Protein AF-A0A9P1BP69-F1 (afdb_monomer_lite)

Structure (mmCIF, N/CA/C/O backbone):
data_AF-A0A9P1BP69-F1
#
_entry.id   AF-A0A9P1BP69-F1
#
loop_
_atom_site.group_PDB
_atom_site.id
_atom_site.type_symbol
_atom_site.label_atom_id
_atom_site.label_alt_id
_atom_site.label_comp_id
_atom_site.label_asym_id
_atom_site.label_entity_id
_atom_site.label_seq_id
_atom_site.pdbx_PDB_ins_code
_atom_site.Cartn_x
_atom_site.Cartn_y
_atom_site.Cartn_z
_atom_site.occupancy
_atom_site.B_iso_or_equiv
_atom_site.auth_seq_id
_atom_site.auth_comp_id
_atom_site.auth_asym_id
_atom_site.auth_atom_id
_atom_site.pdbx_PDB_model_num
ATOM 1 N N . LYS A 1 1 ? -77.770 2.942 24.049 1.00 29.88 1 LYS A N 1
ATOM 2 C CA . LYS A 1 1 ? -78.332 1.711 24.654 1.00 29.88 1 LYS A CA 1
ATOM 3 C C . LYS A 1 1 ? -77.332 0.588 24.421 1.00 29.88 1 LYS A C 1
ATOM 5 O O . LYS A 1 1 ? -76.785 0.527 23.328 1.00 29.88 1 LYS A O 1
ATOM 10 N N . SER A 1 2 ? -77.064 -0.219 25.442 1.00 25.62 2 SER A N 1
ATOM 11 C CA . SER A 1 2 ? -76.395 -1.526 25.343 1.00 25.62 2 SER A CA 1
ATOM 12 C C . SER A 1 2 ? -77.317 -2.521 24.582 1.00 25.62 2 SER A C 1
ATOM 14 O O . SER A 1 2 ? -78.450 -2.145 24.282 1.00 25.62 2 SER A O 1
ATOM 16 N N . SER A 1 3 ? -76.975 -3.763 24.216 1.00 28.06 3 SER A N 1
ATOM 17 C CA . SER A 1 3 ? -75.847 -4.663 24.546 1.00 28.06 3 SER A CA 1
ATOM 18 C C . SER A 1 3 ? -75.965 -5.947 23.692 1.00 28.06 3 SER A C 1
ATOM 20 O O . SER A 1 3 ? -77.092 -6.396 23.547 1.00 28.06 3 SER A O 1
ATOM 22 N N . GLN A 1 4 ? -74.837 -6.596 23.330 1.00 31.36 4 GLN A N 1
ATOM 23 C CA . GLN A 1 4 ? -74.658 -8.079 23.256 1.00 31.36 4 GLN A CA 1
ATOM 24 C C . GLN A 1 4 ? -75.508 -8.911 22.233 1.00 31.36 4 GLN A C 1
ATOM 26 O O . GLN A 1 4 ? -76.529 -8.433 21.769 1.00 31.36 4 GLN A O 1
ATOM 31 N N . LEU A 1 5 ? -75.211 -10.167 21.819 1.00 27.75 5 LEU A N 1
ATOM 32 C CA . LEU A 1 5 ? -74.005 -11.044 21.754 1.00 27.75 5 LEU A CA 1
ATOM 33 C C . LEU A 1 5 ? -74.280 -12.271 20.812 1.00 27.75 5 LEU A C 1
ATOM 35 O O . LEU A 1 5 ? -75.381 -12.799 20.844 1.00 27.75 5 LEU A O 1
ATOM 39 N N . ARG A 1 6 ? -73.230 -12.783 20.125 1.00 25.66 6 ARG A N 1
ATOM 40 C CA . ARG A 1 6 ? -72.896 -14.207 19.758 1.00 25.66 6 ARG A CA 1
ATOM 41 C C . ARG A 1 6 ? -73.772 -15.110 18.831 1.00 25.66 6 ARG A C 1
ATOM 43 O O . ARG A 1 6 ? -74.845 -15.518 19.239 1.00 25.66 6 ARG A O 1
ATOM 50 N N . HIS A 1 7 ? -73.127 -15.575 17.730 1.00 22.98 7 HIS A N 1
ATOM 51 C CA . HIS A 1 7 ? -72.927 -16.966 17.176 1.00 22.98 7 HIS A CA 1
ATOM 52 C C . HIS A 1 7 ? -74.094 -17.988 17.009 1.00 22.98 7 HIS A C 1
ATOM 54 O O . HIS A 1 7 ? -75.107 -17.823 17.676 1.00 22.98 7 HIS A O 1
ATOM 60 N N . PRO A 1 8 ? -73.952 -19.124 16.250 1.00 41.16 8 PRO A N 1
ATOM 61 C CA . PRO A 1 8 ? -72.959 -19.598 15.233 1.00 41.16 8 PRO A CA 1
ATOM 62 C C . PRO A 1 8 ? -73.632 -19.895 13.841 1.00 41.16 8 PRO A C 1
ATOM 64 O O . PRO A 1 8 ? -74.766 -19.480 13.646 1.00 41.16 8 PRO A O 1
ATOM 67 N N . GLY A 1 9 ? -73.084 -20.576 12.806 1.00 23.97 9 GLY A N 1
ATOM 68 C CA . GLY A 1 9 ? -71.714 -21.032 12.457 1.00 23.97 9 GLY A CA 1
ATOM 69 C C . GLY A 1 9 ? -71.578 -22.516 11.994 1.00 23.97 9 GLY A C 1
ATOM 70 O O . GLY A 1 9 ? -71.521 -23.378 12.863 1.00 23.97 9 GLY A O 1
ATOM 71 N N . CYS A 1 10 ? -71.442 -22.823 10.680 1.00 20.80 10 CYS A N 1
ATOM 72 C CA . CYS A 1 10 ? -71.176 -24.185 10.130 1.00 20.80 10 CYS A CA 1
ATOM 73 C C . CYS A 1 10 ? -70.313 -24.232 8.826 1.00 20.80 10 CYS A C 1
ATOM 75 O O . CYS A 1 10 ? -70.732 -23.754 7.780 1.00 20.80 10 CYS A O 1
ATOM 77 N N . VAL A 1 11 ? -69.131 -24.854 8.953 1.00 24.84 11 VAL A N 1
ATOM 78 C CA . VAL A 1 11 ? -68.199 -25.571 8.029 1.00 24.84 11 VAL A CA 1
ATOM 79 C C . VAL A 1 11 ? -68.476 -25.704 6.505 1.00 24.84 11 VAL A C 1
ATOM 81 O O . VAL A 1 11 ? -69.453 -26.343 6.127 1.00 24.84 11 VAL A O 1
ATOM 84 N N . ALA A 1 12 ? -67.488 -25.314 5.666 1.00 21.98 12 ALA A N 1
ATOM 85 C CA . ALA A 1 12 ? -66.745 -26.185 4.710 1.00 21.98 12 ALA A CA 1
ATOM 86 C C . ALA A 1 12 ? -65.521 -25.472 4.055 1.00 21.98 12 ALA A C 1
ATOM 88 O O . ALA A 1 12 ? -65.584 -24.279 3.770 1.00 21.98 12 ALA A O 1
ATOM 89 N N . THR A 1 13 ? -64.414 -26.202 3.843 1.00 23.45 13 THR A N 1
ATOM 90 C CA . THR A 1 13 ? -63.170 -25.829 3.105 1.00 23.45 13 THR A CA 1
ATOM 91 C C . THR A 1 13 ? -63.358 -26.005 1.575 1.00 23.45 13 THR A C 1
ATOM 93 O O . THR A 1 13 ? -64.383 -26.550 1.179 1.00 23.45 13 THR A O 1
ATOM 96 N N . GLU A 1 14 ? -62.513 -25.597 0.610 1.00 22.80 14 GLU A N 1
ATOM 97 C CA . GLU A 1 14 ? -61.074 -25.247 0.469 1.00 22.80 14 GLU A CA 1
ATOM 98 C C . GLU A 1 14 ? -60.952 -24.493 -0.904 1.00 22.80 14 GLU A C 1
ATOM 100 O O . GLU A 1 14 ? -61.722 -24.818 -1.804 1.00 22.80 14 GLU A O 1
ATOM 105 N N . PHE A 1 15 ? -60.181 -23.420 -1.161 1.00 20.59 15 PHE A N 1
ATOM 106 C CA . PHE A 1 15 ? -58.717 -23.329 -1.358 1.00 20.59 15 PHE A CA 1
ATOM 107 C C . PHE A 1 15 ? -58.264 -21.839 -1.480 1.00 20.59 15 PHE A C 1
ATOM 109 O O . PHE A 1 15 ? -59.067 -20.955 -1.767 1.00 20.59 15 PHE A O 1
ATOM 116 N N . ALA A 1 16 ? -56.964 -21.585 -1.283 1.00 23.58 16 ALA A N 1
ATOM 117 C CA . ALA A 1 16 ? -56.232 -20.298 -1.356 1.00 23.58 16 ALA A CA 1
ATOM 118 C C . ALA A 1 16 ? -56.155 -19.692 -2.796 1.00 23.58 16 ALA A C 1
ATOM 120 O O . ALA A 1 16 ? -56.397 -20.432 -3.742 1.00 23.58 16 ALA A O 1
ATOM 121 N N . VAL A 1 17 ? -55.744 -18.450 -3.128 1.00 23.00 17 VAL A N 1
ATOM 122 C CA . VAL A 1 17 ? -55.356 -17.162 -2.472 1.00 23.00 17 VAL A CA 1
ATOM 123 C C . VAL A 1 17 ? -55.164 -16.141 -3.632 1.00 23.00 17 VAL A C 1
ATOM 125 O O . VAL A 1 17 ? -54.752 -16.577 -4.705 1.00 23.00 17 VAL A O 1
ATOM 128 N N . SER A 1 18 ? -55.372 -14.818 -3.560 1.00 22.98 18 SER A N 1
ATOM 129 C CA . SER A 1 18 ? -55.993 -13.889 -2.587 1.00 22.98 18 SER A CA 1
ATOM 130 C C . SER A 1 18 ? -56.429 -12.598 -3.322 1.00 22.98 18 SER A C 1
ATOM 132 O O . SER A 1 18 ? -56.159 -12.457 -4.513 1.00 22.98 18 SER A O 1
ATOM 134 N N . ASP A 1 19 ? -57.038 -11.647 -2.609 1.00 24.78 19 ASP A N 1
ATOM 135 C CA . ASP A 1 19 ? -57.630 -10.405 -3.146 1.00 24.78 19 ASP A CA 1
ATOM 136 C C . ASP A 1 19 ? -56.585 -9.422 -3.739 1.00 24.78 19 ASP A C 1
ATOM 138 O O . ASP A 1 19 ? -55.457 -9.347 -3.249 1.00 24.78 19 ASP A O 1
ATOM 142 N N . ASP A 1 20 ? -56.804 -8.737 -4.871 1.00 24.05 20 ASP A N 1
ATOM 143 C CA . ASP A 1 20 ? -57.883 -7.801 -5.273 1.00 24.05 20 ASP A CA 1
ATOM 144 C C . ASP A 1 20 ? -57.885 -6.453 -4.499 1.00 24.05 20 ASP A C 1
ATOM 146 O O . ASP A 1 20 ? -57.628 -6.419 -3.302 1.00 24.05 20 ASP A O 1
ATOM 150 N N . VAL A 1 21 ? -58.254 -5.269 -5.019 1.00 22.91 21 VAL A N 1
ATOM 151 C CA . VAL A 1 21 ? -58.359 -4.620 -6.352 1.00 22.91 21 VAL A CA 1
ATOM 152 C C . VAL A 1 21 ? -59.305 -3.405 -6.181 1.00 22.91 21 VAL A C 1
ATOM 154 O O . VAL A 1 21 ? -60.320 -3.488 -5.503 1.00 22.91 21 VAL A O 1
ATOM 157 N N . VAL A 1 22 ? -58.978 -2.277 -6.826 1.00 23.47 22 VAL A N 1
ATOM 158 C CA . VAL A 1 22 ? -59.897 -1.182 -7.250 1.00 23.47 22 VAL A CA 1
ATOM 159 C C . VAL A 1 22 ? -60.586 -0.252 -6.209 1.00 23.47 22 VAL A C 1
ATOM 161 O O . VAL A 1 22 ? -61.651 -0.504 -5.667 1.00 23.47 22 VAL A O 1
ATOM 164 N N . ALA A 1 23 ? -59.968 0.927 -6.052 1.00 23.09 23 ALA A N 1
ATOM 165 C CA . ALA A 1 23 ? -60.375 2.243 -6.597 1.00 23.09 23 ALA A CA 1
ATOM 166 C C . ALA A 1 23 ? -61.678 3.011 -6.206 1.00 23.09 23 ALA A C 1
ATOM 168 O O . ALA A 1 23 ? -62.783 2.491 -6.170 1.00 23.09 23 ALA A O 1
ATOM 169 N N . VAL A 1 24 ? -61.489 4.348 -6.166 1.00 23.03 24 VAL A N 1
ATOM 170 C CA . VAL A 1 24 ? -62.441 5.472 -6.388 1.00 23.03 24 VAL A CA 1
ATOM 171 C C . VAL A 1 24 ? -63.574 5.704 -5.368 1.00 23.03 24 VAL A C 1
ATOM 173 O O . VAL A 1 24 ? -64.502 4.918 -5.247 1.00 23.03 24 VAL A O 1
ATOM 176 N N . GLY A 1 25 ? -63.614 6.911 -4.780 1.00 21.48 25 GLY A N 1
ATOM 177 C CA . GLY A 1 25 ? -64.857 7.472 -4.218 1.00 21.48 25 GLY A CA 1
ATOM 178 C C . GLY A 1 25 ? -64.667 8.497 -3.095 1.00 21.48 25 GLY A C 1
ATOM 179 O O . GLY A 1 25 ? -64.055 8.213 -2.077 1.00 21.48 25 GLY A O 1
ATOM 180 N N . ALA A 1 26 ? -65.199 9.705 -3.273 1.00 22.05 26 ALA A N 1
ATOM 181 C CA . ALA A 1 26 ? -65.018 10.848 -2.379 1.00 22.05 26 ALA A CA 1
ATOM 182 C C . ALA A 1 26 ? -65.734 10.777 -1.002 1.00 22.05 26 ALA A C 1
ATOM 184 O O . ALA A 1 26 ? -66.786 10.165 -0.859 1.00 22.05 26 ALA A O 1
ATOM 185 N N . HIS A 1 27 ? -65.221 11.618 -0.085 1.00 22.89 27 HIS A N 1
ATOM 186 C CA . HIS A 1 27 ? -65.887 12.318 1.038 1.00 22.89 27 HIS A CA 1
ATOM 187 C C . HIS A 1 27 ? -65.832 11.793 2.496 1.00 22.89 27 HIS A C 1
ATOM 189 O O . HIS A 1 27 ? -66.223 10.684 2.830 1.00 22.89 27 HIS A O 1
ATOM 195 N N . ALA A 1 28 ? -65.532 12.783 3.363 1.00 22.52 28 ALA A N 1
ATOM 196 C CA . ALA A 1 28 ? -66.010 13.001 4.739 1.00 22.52 28 ALA A CA 1
ATOM 197 C C . ALA A 1 28 ? -65.131 12.597 5.949 1.00 22.52 28 ALA A C 1
ATOM 199 O O . ALA A 1 28 ? -65.515 11.744 6.745 1.00 22.52 28 ALA A O 1
ATOM 200 N N . ILE A 1 29 ? -64.076 13.382 6.238 1.00 26.09 29 ILE A N 1
ATOM 201 C CA . ILE A 1 29 ? -63.582 13.563 7.623 1.00 26.09 29 ILE A CA 1
ATOM 202 C C . ILE A 1 29 ? -63.549 15.051 8.027 1.00 26.09 29 ILE A C 1
ATOM 204 O O . ILE A 1 29 ? -62.672 15.823 7.658 1.00 26.09 29 ILE A O 1
ATOM 208 N N . LYS A 1 30 ? -64.575 15.411 8.807 1.00 24.02 30 LYS A N 1
ATOM 209 C CA . LYS A 1 30 ? -64.700 16.482 9.818 1.00 24.02 30 LYS A CA 1
ATOM 210 C C . LYS A 1 30 ? -63.674 17.635 9.837 1.00 24.02 30 LYS A C 1
ATOM 212 O O . LYS A 1 30 ? -62.622 17.552 10.461 1.00 24.02 30 LYS A O 1
ATOM 217 N N . LEU A 1 31 ? -64.154 18.803 9.401 1.00 23.03 31 LEU A N 1
ATOM 218 C CA . LEU A 1 31 ? -63.784 20.105 9.970 1.00 23.03 31 LEU A CA 1
ATOM 219 C C . LEU A 1 31 ? -63.992 20.121 11.495 1.00 23.03 31 LEU A C 1
ATOM 221 O O . LEU A 1 31 ? -65.120 19.947 11.965 1.00 23.03 31 LEU A O 1
ATOM 225 N N . CYS A 1 32 ? -62.946 20.434 12.260 1.00 25.19 32 CYS A N 1
ATOM 226 C CA . CYS A 1 32 ? -63.096 20.813 13.662 1.00 25.19 32 CYS A CA 1
ATOM 227 C C . CYS A 1 32 ? -63.395 22.321 13.745 1.00 25.19 32 CYS A C 1
ATOM 229 O O . CYS A 1 32 ? -62.536 23.157 13.473 1.00 25.19 32 CYS A O 1
ATOM 231 N N . ARG A 1 33 ? -64.641 22.685 14.076 1.00 23.61 33 ARG A N 1
ATOM 232 C CA . ARG A 1 33 ? -65.045 24.083 14.298 1.00 23.61 33 ARG A CA 1
ATOM 233 C C . ARG A 1 33 ? -64.636 24.531 15.703 1.00 23.61 33 ARG A C 1
ATOM 235 O O . ARG A 1 33 ? -65.276 24.112 16.662 1.00 23.61 33 ARG A O 1
ATOM 242 N N . CYS A 1 34 ? -63.714 25.485 15.807 1.00 25.55 34 CYS A N 1
ATOM 243 C CA . CYS A 1 34 ? -63.733 26.439 16.920 1.00 25.55 34 CYS A CA 1
ATOM 244 C C . CYS A 1 34 ? -64.632 27.632 16.528 1.00 25.55 34 CYS A C 1
ATOM 246 O O . CYS A 1 34 ? -64.692 27.998 15.352 1.00 25.55 34 CYS A O 1
ATOM 248 N N . ARG A 1 35 ? -65.428 28.174 17.459 1.00 28.83 35 ARG A N 1
ATOM 249 C CA . ARG A 1 35 ? -66.620 28.995 17.147 1.00 28.83 35 ARG A CA 1
ATOM 250 C C . ARG A 1 35 ? -66.729 30.199 18.099 1.00 28.83 35 ARG A C 1
ATOM 252 O O . ARG A 1 35 ? -66.571 29.989 19.292 1.00 28.83 35 ARG A O 1
ATOM 259 N N . VAL A 1 36 ? -67.171 31.360 17.574 1.00 30.44 36 VAL A N 1
ATOM 260 C CA . VAL A 1 36 ? -67.636 32.579 18.311 1.00 30.44 36 VAL A CA 1
ATOM 261 C C . VAL A 1 36 ? -66.514 33.406 18.985 1.00 30.44 36 VAL A C 1
ATOM 263 O O . VAL A 1 36 ? -65.629 32.816 19.580 1.00 30.44 36 VAL A O 1
ATOM 266 N N . CYS A 1 37 ? -66.468 34.751 19.023 1.00 26.62 37 CYS A N 1
ATOM 267 C CA . CYS A 1 37 ? -66.930 35.888 18.182 1.00 26.62 37 CYS A CA 1
ATOM 268 C C . CYS A 1 37 ? -66.054 37.112 18.589 1.00 26.62 37 CYS A C 1
ATOM 270 O O . CYS A 1 37 ? -65.694 37.225 19.750 1.00 26.62 37 CYS A O 1
ATOM 272 N N . ARG A 1 38 ? -65.507 37.935 17.681 1.00 28.23 38 ARG A N 1
ATOM 273 C CA . ARG A 1 38 ? -66.071 39.132 17.001 1.00 28.23 38 ARG A CA 1
ATOM 274 C C . ARG A 1 38 ? -66.291 40.402 17.872 1.00 28.23 38 ARG A C 1
ATOM 276 O O . ARG A 1 38 ? -67.149 40.407 18.740 1.00 28.23 38 ARG A O 1
ATOM 283 N N . MET A 1 39 ? -65.653 41.495 17.415 1.00 28.47 39 MET A N 1
ATOM 284 C CA . MET A 1 39 ? -65.886 42.944 17.652 1.00 28.47 39 MET A CA 1
ATOM 285 C C . MET A 1 39 ? -65.262 43.658 18.872 1.00 28.47 39 MET A C 1
ATOM 287 O O . MET A 1 39 ? -65.483 43.304 20.021 1.00 28.47 39 MET A O 1
ATOM 291 N N . GLY A 1 40 ? -64.563 44.758 18.559 1.00 24.98 40 GLY A N 1
ATOM 292 C CA . GLY A 1 40 ? -64.007 45.773 19.463 1.00 24.98 40 GLY A CA 1
ATOM 293 C C . GLY A 1 40 ? -63.006 46.639 18.684 1.00 24.98 40 GLY A C 1
ATOM 294 O O . GLY A 1 40 ? -61.959 46.137 18.289 1.00 24.98 40 GLY A O 1
ATOM 295 N N . ASN A 1 41 ? -63.355 47.889 18.361 1.00 27.20 41 ASN A N 1
ATOM 296 C CA . ASN A 1 41 ? -62.591 48.739 17.432 1.00 27.20 41 ASN A CA 1
ATOM 297 C C . ASN A 1 41 ? -61.740 49.788 18.177 1.00 27.20 41 ASN A C 1
ATOM 299 O O . ASN A 1 41 ? -62.163 50.262 19.222 1.00 27.20 41 ASN A O 1
ATOM 303 N N . GLN A 1 42 ? -60.612 50.185 17.573 1.00 32.25 42 GLN A N 1
ATOM 304 C CA . GLN A 1 42 ? -59.739 51.322 17.926 1.00 32.25 42 GLN A CA 1
ATOM 305 C C . GLN A 1 42 ? -59.221 51.452 19.377 1.00 32.25 42 GLN A C 1
ATOM 307 O O . GLN A 1 42 ? -59.948 51.828 20.287 1.00 32.25 42 GLN A O 1
ATOM 312 N N . GLN A 1 43 ? -57.891 51.426 19.524 1.00 25.91 43 GLN A N 1
ATOM 313 C CA . GLN A 1 43 ? -57.155 52.647 19.892 1.00 25.91 43 GLN A CA 1
ATOM 314 C C . GLN A 1 43 ? -55.667 52.532 19.533 1.00 25.91 43 GLN A C 1
ATOM 316 O O . GLN A 1 43 ? -55.021 51.515 19.777 1.00 25.91 43 GLN A O 1
ATOM 321 N N . SER A 1 44 ? -55.119 53.593 18.940 1.00 35.47 44 SER A N 1
ATOM 322 C CA . SER A 1 44 ? -53.692 53.722 18.649 1.00 35.47 44 SER A CA 1
ATOM 323 C C . SER A 1 44 ? -52.912 53.979 19.938 1.00 35.47 44 SER A C 1
ATOM 325 O O . SER A 1 44 ? -53.045 55.043 20.541 1.00 35.47 44 SER A O 1
ATOM 327 N N . GLY A 1 45 ? -52.067 53.033 20.337 1.00 28.03 45 GLY A N 1
ATOM 328 C CA . GLY A 1 45 ? -51.162 53.196 21.468 1.00 28.03 45 GLY A CA 1
ATOM 329 C C . GLY A 1 45 ? -49.999 52.224 21.356 1.00 28.03 45 GLY A C 1
ATOM 330 O O . GLY A 1 45 ? -50.191 51.013 21.430 1.00 28.03 45 GLY A O 1
ATOM 331 N N . THR A 1 46 ? -48.791 52.753 21.176 1.00 38.84 46 THR A N 1
ATOM 332 C CA . THR A 1 46 ? -47.540 51.990 21.090 1.00 38.84 46 THR A CA 1
ATOM 333 C C . THR A 1 46 ? -47.187 51.358 22.438 1.00 38.84 46 THR A C 1
ATOM 335 O O . THR A 1 46 ? -46.334 51.853 23.174 1.00 38.84 46 THR A O 1
ATOM 338 N N . ARG A 1 47 ? -47.840 50.243 22.773 1.00 34.22 47 ARG A N 1
ATOM 339 C CA . ARG A 1 47 ? -47.345 49.301 23.779 1.00 34.22 47 ARG A CA 1
ATOM 340 C C . ARG A 1 47 ? -46.367 48.357 23.094 1.00 34.22 47 ARG A C 1
ATOM 342 O O . ARG A 1 47 ? -46.777 47.580 22.237 1.00 34.22 47 ARG A O 1
ATOM 349 N N . SER A 1 48 ? -45.099 48.409 23.499 1.00 43.44 48 SER A N 1
ATOM 350 C CA . SER A 1 48 ? -44.156 47.326 23.211 1.00 43.44 48 SER A CA 1
ATOM 351 C C . SER A 1 48 ? -44.764 46.028 23.746 1.00 43.44 48 SER A C 1
ATOM 353 O O . SER A 1 48 ? -45.034 45.922 24.948 1.00 43.44 48 SER A O 1
ATOM 355 N N . ALA A 1 49 ? -45.087 45.091 22.854 1.00 55.25 49 ALA A N 1
ATOM 356 C CA . ALA A 1 49 ? -45.656 43.813 23.253 1.00 55.25 49 ALA A CA 1
ATOM 357 C C . ALA A 1 49 ? -44.595 43.062 24.059 1.00 55.25 49 ALA A C 1
ATOM 359 O O . ALA A 1 49 ? -43.480 42.873 23.576 1.00 55.25 49 ALA A O 1
ATOM 360 N N . LYS A 1 50 ? -44.920 42.662 25.295 1.00 68.69 50 LYS A N 1
ATOM 361 C CA . LYS A 1 50 ? -43.983 41.902 26.127 1.00 68.69 50 LYS A CA 1
ATOM 362 C C . LYS A 1 50 ? -43.573 40.636 25.376 1.00 68.69 50 LYS A C 1
ATOM 364 O O . LYS A 1 50 ? -44.428 39.834 25.004 1.00 68.69 50 LYS A O 1
ATOM 369 N N . THR A 1 51 ? -42.274 40.464 25.167 1.00 89.31 51 THR A N 1
ATOM 370 C CA . THR A 1 51 ? -41.709 39.207 24.683 1.00 89.31 51 THR A CA 1
ATOM 371 C C . THR A 1 51 ? -42.108 38.092 25.646 1.00 89.31 51 THR A C 1
ATOM 373 O O . THR A 1 51 ? -41.996 38.266 26.861 1.00 89.31 51 THR A O 1
ATOM 376 N N . HIS A 1 52 ? -42.594 36.974 25.108 1.00 95.81 52 HIS A N 1
ATOM 377 C CA . HIS A 1 52 ? -42.784 35.729 25.843 1.00 95.81 52 HIS A CA 1
ATOM 378 C C . HIS A 1 52 ? -42.344 34.584 24.928 1.00 95.81 52 HIS A C 1
ATOM 380 O O . HIS A 1 52 ? -42.870 34.427 23.822 1.00 95.81 52 HIS A O 1
ATOM 386 N N . ILE A 1 53 ? -41.328 33.843 25.368 1.00 97.69 53 ILE A N 1
ATOM 387 C CA . ILE A 1 53 ? -40.674 32.780 24.604 1.00 97.69 53 ILE A CA 1
ATOM 388 C C . ILE A 1 53 ? -41.170 31.414 25.094 1.00 97.69 53 ILE A C 1
ATOM 390 O O . ILE A 1 53 ? -41.024 31.088 26.270 1.00 97.69 53 ILE A O 1
ATOM 394 N N . ALA A 1 54 ? -41.715 30.593 24.198 1.00 97.75 54 ALA A N 1
ATOM 395 C CA . ALA A 1 54 ? -41.936 29.170 24.444 1.00 97.75 54 ALA A CA 1
ATOM 396 C C . ALA A 1 54 ? -40.751 28.364 23.886 1.00 97.75 54 ALA A C 1
ATOM 398 O O . ALA A 1 54 ? -40.440 28.470 22.697 1.00 97.75 54 ALA A O 1
ATOM 399 N N . LEU A 1 55 ? -40.091 27.574 24.733 1.00 98.00 55 LEU A N 1
ATOM 400 C CA . LEU A 1 55 ? -38.946 26.740 24.357 1.00 98.00 55 LEU A CA 1
ATOM 401 C C . LEU A 1 55 ? -39.389 25.280 24.196 1.00 98.00 55 LEU A C 1
ATOM 403 O O . LEU A 1 55 ? -39.820 24.663 25.167 1.00 98.00 55 LEU A O 1
ATOM 407 N N . LEU A 1 56 ? -39.298 24.733 22.985 1.00 98.00 56 LEU A N 1
ATOM 408 C CA . LEU A 1 56 ? -39.649 23.353 22.628 1.00 98.00 56 LEU A CA 1
ATOM 409 C C . LEU A 1 56 ? -38.398 22.590 22.203 1.00 98.00 56 LEU A C 1
ATOM 411 O O . LEU A 1 56 ? -37.481 23.164 21.623 1.00 98.00 56 LEU A O 1
ATOM 415 N N . GLY A 1 57 ? -38.371 21.282 22.421 1.00 95.31 57 GLY A N 1
ATOM 416 C CA . GLY A 1 57 ? -37.228 20.474 22.036 1.00 95.31 57 GLY A CA 1
ATOM 417 C C . GLY A 1 57 ? -36.902 19.318 22.961 1.00 95.31 57 GLY A C 1
ATOM 418 O O . GLY A 1 57 ? -37.760 18.816 23.691 1.00 95.31 57 GLY A O 1
ATOM 419 N N . ASP A 1 58 ? -35.639 18.924 22.894 1.00 93.88 58 ASP A N 1
ATOM 420 C CA . ASP A 1 58 ? -35.023 17.858 23.671 1.00 93.88 58 ASP A CA 1
ATOM 421 C C . ASP A 1 58 ? -34.117 18.386 24.807 1.00 93.88 58 ASP A C 1
ATOM 423 O O . ASP A 1 58 ? -34.240 19.537 25.248 1.00 93.88 58 ASP A O 1
ATOM 427 N N . SER A 1 59 ? -33.219 17.530 25.302 1.00 92.19 59 SER A N 1
ATOM 428 C CA . SER A 1 59 ? -32.242 17.831 26.351 1.00 92.19 59 SER A CA 1
ATOM 429 C C . SER A 1 59 ? -31.267 18.958 25.987 1.00 92.19 59 SER A C 1
ATOM 431 O O . SER A 1 59 ? -30.699 19.562 26.890 1.00 92.19 59 SER A O 1
ATOM 433 N N . THR A 1 60 ? -31.180 19.373 24.714 1.00 93.19 60 THR A N 1
ATOM 434 C CA . THR A 1 60 ? -30.499 20.621 24.310 1.00 93.19 60 THR A CA 1
ATOM 435 C C . THR A 1 60 ? -31.032 21.855 25.055 1.00 93.19 60 THR A C 1
ATOM 437 O O . THR A 1 60 ? -30.305 22.825 25.256 1.00 93.19 60 THR A O 1
ATOM 440 N N . ILE A 1 61 ? -32.319 21.845 25.419 1.00 93.12 61 ILE A N 1
ATOM 441 C CA . ILE A 1 61 ? -33.002 22.930 26.136 1.00 93.12 61 ILE A CA 1
ATOM 442 C C . ILE A 1 61 ? -33.373 22.492 27.556 1.00 93.12 61 ILE A C 1
ATOM 444 O O . ILE A 1 61 ? -33.191 23.257 28.501 1.00 93.12 61 ILE A O 1
ATOM 448 N N . ASP A 1 62 ? -33.870 21.265 27.720 1.00 93.56 62 ASP A N 1
ATOM 449 C CA . ASP A 1 62 ? -34.183 20.671 29.025 1.00 93.56 62 ASP A CA 1
ATOM 450 C C . ASP A 1 62 ? -32.939 19.989 29.638 1.00 93.56 62 ASP A C 1
ATOM 452 O O . ASP A 1 62 ? -32.952 18.811 29.996 1.00 93.56 62 ASP A O 1
ATOM 456 N N . ASN A 1 63 ? -31.817 20.718 29.720 1.00 93.31 63 ASN A N 1
ATOM 457 C CA . ASN A 1 63 ? -30.528 20.165 30.167 1.00 93.31 63 ASN A CA 1
ATOM 458 C C . ASN A 1 63 ? -30.350 20.145 31.701 1.00 93.31 63 ASN A C 1
ATOM 460 O O . ASN A 1 63 ? -29.285 19.770 32.194 1.00 93.31 63 ASN A O 1
ATOM 464 N N . GLY A 1 64 ? -31.369 20.536 32.477 1.00 90.00 64 GLY A N 1
ATOM 465 C CA . GLY A 1 64 ? -31.271 20.740 33.932 1.00 90.00 64 GLY A CA 1
ATOM 466 C C . GLY A 1 64 ? -30.861 19.498 34.737 1.00 90.00 64 GLY A C 1
ATOM 467 O O . GLY A 1 64 ? -30.339 19.613 35.843 1.00 90.00 64 GLY A O 1
ATOM 468 N N . ARG A 1 65 ? -31.051 18.300 34.174 1.00 90.62 65 ARG A N 1
ATOM 469 C CA . ARG A 1 65 ? -30.602 17.026 34.755 1.00 90.62 65 ARG A CA 1
ATOM 470 C C . ARG A 1 65 ? -29.099 16.766 34.585 1.00 90.62 65 ARG A C 1
ATOM 472 O O . ARG A 1 65 ? -28.531 15.981 35.345 1.00 90.62 65 ARG A O 1
ATOM 479 N N . TRP A 1 66 ? -28.487 17.379 33.575 1.00 87.75 66 TRP A N 1
ATOM 480 C CA . TRP A 1 66 ? -27.122 17.106 33.127 1.00 87.75 66 TRP A CA 1
ATOM 481 C C . TRP A 1 66 ? -26.103 18.120 33.657 1.00 87.75 66 TRP A C 1
ATOM 483 O O . TRP A 1 66 ? -24.922 17.790 33.754 1.00 87.75 66 TRP A O 1
ATOM 493 N N . VAL A 1 67 ? -26.547 19.317 34.056 1.00 89.50 67 VAL A N 1
ATOM 494 C CA . VAL A 1 67 ? -25.701 20.305 34.743 1.00 89.50 67 VAL A CA 1
ATOM 495 C C . VAL A 1 67 ? -25.453 19.930 36.218 1.00 89.50 67 VAL A C 1
ATOM 497 O O . VAL A 1 67 ? -26.314 19.318 36.860 1.00 89.50 67 VAL A O 1
ATOM 500 N N . PRO A 1 68 ? -24.289 20.285 36.797 1.00 85.94 68 PRO A N 1
ATOM 501 C CA . PRO A 1 68 ? -24.023 20.107 38.224 1.00 85.94 68 PRO A CA 1
ATOM 502 C C . PRO A 1 68 ? -25.053 20.813 39.119 1.00 85.94 68 PRO A C 1
ATOM 504 O O . PRO A 1 68 ? -25.579 21.876 38.792 1.00 85.94 68 PRO A O 1
ATOM 507 N N . ARG A 1 69 ? -25.330 20.242 40.300 1.00 83.94 69 ARG A N 1
ATOM 508 C CA . ARG A 1 69 ? -26.298 20.822 41.249 1.00 83.94 69 ARG A CA 1
ATOM 509 C C . ARG A 1 69 ? -25.875 22.230 41.678 1.00 83.94 69 ARG A C 1
ATOM 511 O O . ARG A 1 69 ? -24.873 22.379 42.370 1.00 83.94 69 ARG A O 1
ATOM 518 N N . GLY A 1 70 ? -26.707 23.218 41.354 1.00 81.19 70 GLY A N 1
ATOM 519 C CA . GLY A 1 70 ? -26.476 24.631 41.670 1.00 81.19 70 GLY A CA 1
ATOM 520 C C . GLY A 1 70 ? -26.002 25.465 40.478 1.00 81.19 70 GLY A C 1
ATOM 521 O O . GLY A 1 70 ? -25.971 26.687 40.590 1.00 81.19 70 GLY A O 1
ATOM 522 N N . GLU A 1 71 ? -25.689 24.839 39.342 1.00 90.06 71 GLU A N 1
ATOM 523 C CA . GLU A 1 71 ? -25.450 25.540 38.080 1.00 90.06 71 GLU A CA 1
ATOM 524 C C . GLU A 1 71 ? -26.760 25.700 37.281 1.00 90.06 71 GLU A C 1
ATOM 526 O O . GLU A 1 71 ? -27.617 24.814 37.332 1.00 90.06 71 GLU A O 1
ATOM 531 N N . PRO A 1 72 ? -26.952 26.817 36.554 1.00 93.44 72 PRO A N 1
ATOM 532 C CA . PRO A 1 72 ? -28.199 27.098 35.845 1.00 93.44 72 PRO A CA 1
ATOM 533 C C . PRO A 1 72 ? -28.311 26.348 34.504 1.00 93.44 72 PRO A C 1
ATOM 535 O O . PRO A 1 72 ? -27.377 26.317 33.700 1.00 93.44 72 PRO A O 1
ATOM 538 N N . SER A 1 73 ? -29.493 25.796 34.223 1.00 94.75 73 SER A N 1
ATOM 539 C CA . SER A 1 73 ? -29.835 25.170 32.936 1.00 94.75 73 SER A CA 1
ATOM 540 C C . SER A 1 73 ? -29.993 26.197 31.806 1.00 94.75 73 SER A C 1
ATOM 542 O O . SER A 1 73 ? -30.103 27.397 32.050 1.00 94.75 73 SER A O 1
ATOM 544 N N . VAL A 1 74 ? -30.074 25.741 30.552 1.00 95.69 74 VAL A N 1
ATOM 545 C CA . VAL A 1 74 ? -30.392 26.588 29.385 1.00 95.69 74 VAL A CA 1
ATOM 546 C C . VAL A 1 74 ? -31.691 27.364 29.627 1.00 95.69 74 VAL A C 1
ATOM 548 O O . VAL A 1 74 ? -31.743 28.563 29.361 1.00 95.69 74 VAL A O 1
ATOM 551 N N . PHE A 1 75 ? -32.722 26.716 30.181 1.00 96.19 75 PHE A N 1
ATOM 552 C CA . PHE A 1 75 ? -33.974 27.379 30.550 1.00 96.19 75 PHE A CA 1
ATOM 553 C C . PHE A 1 75 ? -33.762 28.481 31.595 1.00 96.19 75 PHE A C 1
ATOM 555 O O . PHE A 1 75 ? -34.206 29.607 31.370 1.00 96.19 75 PHE A O 1
ATOM 562 N N . ASP A 1 76 ? -33.050 28.190 32.690 1.00 95.69 76 ASP A N 1
ATOM 563 C CA . ASP A 1 76 ? -32.787 29.172 33.751 1.00 95.69 76 ASP A CA 1
ATOM 564 C C . ASP A 1 76 ? -32.019 30.384 33.204 1.00 95.69 76 ASP A C 1
ATOM 566 O O . ASP A 1 76 ? -32.311 31.525 33.555 1.00 95.69 76 ASP A O 1
ATOM 570 N N . GLN A 1 77 ? -31.060 30.154 32.304 1.00 96.19 77 GLN A N 1
ATOM 571 C CA . GLN A 1 77 ? -30.244 31.207 31.699 1.00 96.19 77 GLN A CA 1
ATOM 572 C C . GLN A 1 77 ? -31.023 32.037 30.666 1.00 96.19 77 GLN A C 1
ATOM 574 O O . GLN A 1 77 ? -30.880 33.260 30.633 1.00 96.19 77 GLN A O 1
ATOM 579 N N . VAL A 1 78 ? -31.920 31.429 29.876 1.00 95.75 78 VAL A N 1
ATOM 580 C CA . VAL A 1 78 ? -32.865 32.194 29.037 1.00 95.75 78 VAL A CA 1
ATOM 581 C C . VAL A 1 78 ? -33.819 33.006 29.922 1.00 95.75 78 VAL A C 1
ATOM 583 O O . VAL A 1 78 ? -34.066 34.169 29.615 1.00 95.75 78 VAL A O 1
ATOM 586 N N . GLN A 1 79 ? -34.300 32.450 31.041 1.00 95.50 79 GLN A N 1
ATOM 587 C CA . GLN A 1 79 ? -35.199 33.136 31.979 1.00 95.50 79 GLN A CA 1
ATOM 588 C C . GLN A 1 79 ? -34.523 34.295 32.741 1.00 95.50 79 GLN A C 1
ATOM 590 O O . GLN A 1 79 ? -35.168 35.299 33.044 1.00 95.50 79 GLN A O 1
ATOM 595 N N . GLN A 1 80 ? -33.216 34.205 33.011 1.00 93.94 80 GLN A N 1
ATOM 596 C CA . GLN A 1 80 ? -32.421 35.314 33.555 1.00 93.94 80 GLN A CA 1
ATOM 597 C C . GLN A 1 80 ? -32.280 36.475 32.558 1.00 93.94 80 GLN A C 1
ATOM 599 O O . GLN A 1 80 ? -32.283 37.640 32.956 1.00 93.94 80 GLN A O 1
ATOM 604 N N . LEU A 1 81 ? -32.167 36.169 31.261 1.00 93.12 81 LEU A N 1
ATOM 605 C CA . LEU A 1 81 ? -32.019 37.165 30.197 1.00 93.12 81 LEU A CA 1
ATOM 606 C C . LEU A 1 81 ? -33.364 37.751 29.723 1.00 93.12 81 LEU A C 1
ATOM 608 O O . LEU A 1 81 ? -33.402 38.914 29.315 1.00 93.12 81 LEU A O 1
ATOM 612 N N . GLU A 1 82 ? -34.450 36.976 29.771 1.00 92.62 82 GLU A N 1
ATOM 613 C CA . GLU A 1 82 ? -35.827 37.351 29.420 1.00 92.62 82 GLU A CA 1
ATOM 614 C C . GLU A 1 82 ? -36.812 36.803 30.473 1.00 92.62 82 GLU A C 1
ATOM 616 O O . GLU A 1 82 ? -36.945 35.592 30.602 1.00 92.62 82 GLU A O 1
ATOM 621 N N . PRO A 1 83 ? -37.571 37.639 31.206 1.00 88.75 83 PRO A N 1
ATOM 622 C CA . PRO A 1 83 ? -38.332 37.170 32.371 1.00 88.75 83 PRO A CA 1
ATOM 623 C C . PRO A 1 83 ? -39.584 36.334 32.043 1.00 88.75 83 PRO A C 1
ATOM 625 O O . PRO A 1 83 ? -40.087 35.637 32.922 1.00 88.75 83 PRO A O 1
ATOM 628 N N . ASN A 1 84 ? -40.118 36.396 30.815 1.00 94.38 84 ASN A N 1
ATOM 629 C CA . ASN A 1 84 ? -41.303 35.621 30.413 1.00 94.38 84 ASN A CA 1
ATOM 630 C C . ASN A 1 84 ? -40.887 34.471 29.482 1.00 94.38 84 ASN A C 1
ATOM 632 O O . ASN A 1 84 ? -40.826 34.627 28.258 1.00 94.38 84 ASN A O 1
ATOM 636 N N . VAL A 1 85 ? -40.591 33.309 30.057 1.00 96.25 85 VAL A N 1
ATOM 637 C CA . VAL A 1 85 ? -40.144 32.122 29.314 1.00 96.25 85 VAL A CA 1
ATOM 638 C C . VAL A 1 85 ? -40.879 30.901 29.847 1.00 96.25 85 VAL A C 1
ATOM 640 O O . VAL A 1 85 ? -40.970 30.719 31.060 1.00 96.25 85 VAL A O 1
ATOM 643 N N . THR A 1 86 ? -41.379 30.058 28.944 1.00 97.31 86 THR A N 1
ATOM 644 C CA . THR A 1 86 ? -42.056 28.799 29.278 1.00 97.31 86 THR A CA 1
ATOM 645 C C . THR A 1 86 ? -41.309 27.615 28.673 1.00 97.31 86 THR A C 1
ATOM 647 O O . THR A 1 86 ? -41.156 27.525 27.451 1.00 97.31 86 THR A O 1
ATOM 650 N N . LEU A 1 87 ? -40.883 26.682 29.526 1.00 97.00 87 LEU A N 1
ATOM 651 C CA . LEU A 1 87 ? -40.289 25.411 29.119 1.00 97.00 87 LEU A CA 1
ATOM 652 C C . LEU A 1 87 ? -41.385 24.425 28.682 1.00 97.00 87 LEU A C 1
ATOM 654 O O . LEU A 1 87 ? -42.220 24.017 29.485 1.00 97.00 87 LEU A O 1
ATOM 658 N N . CYS A 1 88 ? -41.378 24.053 27.404 1.00 96.81 88 CYS A N 1
ATOM 659 C CA . CYS A 1 88 ? -42.205 22.983 26.829 1.00 96.81 88 CYS A CA 1
ATOM 660 C C . CYS A 1 88 ? -41.360 21.771 26.384 1.00 96.81 88 CYS A C 1
ATOM 662 O O . CYS A 1 88 ? -41.916 20.690 26.179 1.00 96.81 88 CYS A O 1
ATOM 664 N N . ALA A 1 89 ? -40.045 21.968 26.210 1.00 96.00 89 ALA A N 1
ATOM 665 C CA . ALA A 1 89 ? -39.052 20.942 25.900 1.00 96.00 89 ALA A CA 1
ATOM 666 C C . ALA A 1 89 ? -39.013 19.833 26.964 1.00 96.00 89 ALA A C 1
ATOM 668 O O . ALA A 1 89 ? -39.455 20.039 28.095 1.00 96.00 89 ALA A O 1
ATOM 669 N N . ARG A 1 90 ? -38.517 18.650 26.580 1.00 95.00 90 ARG A N 1
ATOM 670 C CA . ARG A 1 90 ? -38.393 17.484 27.467 1.00 95.00 90 ARG A CA 1
ATOM 671 C C . ARG A 1 90 ? -37.154 16.658 27.132 1.00 95.00 90 ARG A C 1
ATOM 673 O O . ARG A 1 90 ? -36.972 16.296 25.970 1.00 95.00 90 ARG A O 1
ATOM 680 N N . ASP A 1 91 ? -36.372 16.302 28.148 1.00 90.25 91 ASP A N 1
ATOM 681 C CA . ASP A 1 91 ? -35.272 15.328 28.078 1.00 90.25 91 ASP A CA 1
ATOM 682 C C . ASP A 1 91 ? -35.679 14.073 27.270 1.00 90.25 91 ASP A C 1
ATOM 684 O O . ASP A 1 91 ? -36.786 13.543 27.414 1.00 90.25 91 ASP A O 1
ATOM 688 N N . GLY A 1 92 ? -34.800 13.624 26.368 1.00 86.75 92 GLY A N 1
ATOM 689 C CA . GLY A 1 92 ? -35.034 12.469 25.489 1.00 86.75 92 GLY A CA 1
ATOM 690 C C . GLY A 1 92 ? -36.062 12.639 24.352 1.00 86.75 92 GLY A C 1
ATOM 691 O O . GLY A 1 92 ? -36.381 11.651 23.688 1.00 86.75 92 GLY A O 1
ATOM 692 N N . ALA A 1 93 ? -36.606 13.836 24.093 1.00 91.31 93 ALA A N 1
ATOM 693 C CA . ALA A 1 93 ? -37.591 14.027 23.021 1.00 91.31 93 ALA A CA 1
ATOM 694 C C . ALA A 1 93 ? -37.038 13.721 21.608 1.00 91.31 93 ALA A C 1
ATOM 696 O O . ALA A 1 93 ? -35.953 14.166 21.233 1.00 91.31 93 ALA A O 1
ATOM 697 N N . LEU A 1 94 ? -37.835 13.002 20.810 1.00 93.12 94 LEU A N 1
ATOM 698 C CA . LEU A 1 94 ? -37.667 12.817 19.360 1.00 93.12 94 LEU A CA 1
ATOM 699 C C . LEU A 1 94 ? -38.525 13.834 18.587 1.00 93.12 94 LEU A C 1
ATOM 701 O O . LEU A 1 94 ? -39.445 14.422 19.158 1.00 93.12 94 LEU A O 1
ATOM 705 N N . ILE A 1 95 ? -38.283 14.000 17.283 1.00 92.88 95 ILE A N 1
ATOM 706 C CA . ILE A 1 95 ? -39.013 14.942 16.404 1.00 92.88 95 ILE A CA 1
ATOM 707 C C . ILE A 1 95 ? -40.544 14.821 16.553 1.00 92.88 95 ILE A C 1
ATOM 709 O O . ILE A 1 95 ? -41.208 15.817 16.854 1.00 92.88 95 ILE A O 1
ATOM 713 N N . GLY A 1 96 ? -41.112 13.613 16.455 1.00 90.00 96 GLY A N 1
ATOM 714 C CA . GLY A 1 96 ? -42.551 13.380 16.652 1.00 90.00 96 GLY A CA 1
ATOM 715 C C . GLY A 1 96 ? -43.142 13.821 18.008 1.00 90.00 96 GLY A C 1
ATOM 716 O O . GLY A 1 96 ? -44.357 14.010 18.115 1.00 90.00 96 GLY A O 1
ATOM 717 N N . ALA A 1 97 ? -42.328 14.041 19.050 1.00 92.00 97 ALA A N 1
ATOM 718 C CA . ALA A 1 97 ? -42.802 14.474 20.371 1.00 92.00 97 ALA A CA 1
ATOM 719 C C . ALA A 1 97 ? -43.249 15.951 20.415 1.00 92.00 97 ALA A C 1
ATOM 721 O O . ALA A 1 97 ? -43.976 16.350 21.333 1.00 92.00 97 ALA A O 1
ATOM 722 N N . ILE A 1 98 ? -42.884 16.760 19.411 1.00 94.38 98 ILE A N 1
ATOM 723 C CA . ILE A 1 98 ? -43.260 18.181 19.305 1.00 94.38 98 ILE A CA 1
ATOM 724 C C . ILE A 1 98 ? -44.785 18.386 19.357 1.00 94.38 98 ILE A C 1
ATOM 726 O O . ILE A 1 98 ? -45.250 19.385 19.909 1.00 94.38 98 ILE A O 1
ATOM 730 N N . ARG A 1 99 ? -45.588 17.418 18.891 1.00 92.31 99 ARG A N 1
ATOM 731 C CA . ARG A 1 99 ? -47.065 17.470 18.945 1.00 92.31 99 ARG A CA 1
ATOM 732 C C . ARG A 1 99 ? -47.647 17.529 20.358 1.00 92.31 99 ARG A C 1
ATOM 734 O O . ARG A 1 99 ? -48.703 18.127 20.563 1.00 92.31 99 ARG A O 1
ATOM 741 N N . GLU A 1 100 ? -46.972 16.935 21.336 1.00 91.62 100 GLU A N 1
ATOM 742 C CA . GLU A 1 100 ? -47.390 16.988 22.742 1.00 91.62 100 GLU A CA 1
ATOM 743 C C . GLU A 1 100 ? -46.859 18.246 23.443 1.00 91.62 100 GLU A C 1
ATOM 745 O O . GLU A 1 100 ? -47.530 18.809 24.312 1.00 91.62 100 GLU A O 1
ATOM 750 N N . GLN A 1 101 ? -45.698 18.753 23.018 1.00 95.44 101 GLN A N 1
ATOM 751 C CA . GLN A 1 101 ? -45.140 20.022 23.500 1.00 95.44 101 GLN A CA 1
ATOM 752 C C . GLN A 1 101 ? -45.935 21.238 22.999 1.00 95.44 101 GLN A C 1
ATOM 754 O O . GLN A 1 101 ? -46.167 22.174 23.759 1.00 95.44 101 GLN A O 1
ATOM 759 N N . LEU A 1 102 ? -46.462 21.185 21.769 1.00 92.81 102 LEU A N 1
ATOM 760 C CA . LEU A 1 102 ? -47.371 22.183 21.186 1.00 92.81 102 LEU A CA 1
ATOM 761 C C . LEU A 1 102 ? -48.547 22.553 22.109 1.00 92.81 102 LEU A C 1
ATOM 763 O O . LEU A 1 102 ? -48.949 23.712 22.164 1.00 92.81 102 LEU A O 1
ATOM 767 N N . LYS A 1 103 ? -49.083 21.581 22.861 1.00 92.12 103 LYS A N 1
ATOM 768 C CA . LYS A 1 103 ? -50.220 21.769 23.783 1.00 92.12 103 LYS A CA 1
ATOM 769 C C . LYS A 1 103 ? -49.870 22.590 25.030 1.00 92.12 103 LYS A C 1
ATOM 771 O O . LYS A 1 103 ? -50.776 23.020 25.736 1.00 92.12 103 LYS A O 1
ATOM 776 N N . GLN A 1 104 ? -48.579 22.763 25.314 1.00 93.00 104 GLN A N 1
ATOM 777 C CA . GLN A 1 104 ? -48.055 23.484 26.477 1.00 93.00 104 GLN A CA 1
ATOM 778 C C . GLN A 1 104 ? -47.663 24.935 26.136 1.00 93.00 104 GLN A C 1
ATOM 780 O O . GLN A 1 104 ? -47.353 25.700 27.044 1.00 93.00 104 GLN A O 1
ATOM 785 N N . ILE A 1 105 ? -47.726 25.343 24.857 1.00 95.12 105 ILE A N 1
ATOM 786 C CA . ILE A 1 105 ? -47.430 26.720 24.432 1.00 95.12 105 ILE A CA 1
ATOM 787 C C . ILE A 1 105 ? -48.483 27.689 25.000 1.00 95.12 105 ILE A C 1
ATOM 789 O O . ILE A 1 105 ? -49.665 27.562 24.665 1.00 95.12 105 ILE A O 1
ATOM 793 N N . PRO A 1 106 ? -48.085 28.707 25.786 1.00 93.75 106 PRO A N 1
ATOM 794 C CA . PRO A 1 106 ? -49.009 29.716 26.292 1.00 93.75 106 PRO A CA 1
ATOM 795 C C . PRO A 1 106 ? -49.665 30.533 25.173 1.00 93.75 106 PRO A C 1
ATOM 797 O O . PRO A 1 106 ? -49.041 30.872 24.161 1.00 93.75 106 PRO A O 1
ATOM 800 N N . HIS A 1 107 ? -50.930 30.914 25.366 1.00 89.81 107 HIS A N 1
ATOM 801 C CA . HIS A 1 107 ? -51.664 31.717 24.384 1.00 89.81 107 HIS A CA 1
ATOM 802 C C . HIS A 1 107 ? -50.986 33.064 24.089 1.00 89.81 107 HIS A C 1
ATOM 804 O O . HIS A 1 107 ? -50.998 33.508 22.940 1.00 89.81 107 HIS A O 1
ATOM 810 N N . ASP A 1 108 ? -50.362 33.674 25.096 1.00 92.88 108 ASP A N 1
ATOM 811 C CA . ASP A 1 108 ? -49.668 34.961 25.046 1.00 92.88 108 ASP A CA 1
ATOM 812 C C . ASP A 1 108 ? -48.199 34.873 24.587 1.00 92.88 108 ASP A C 1
ATOM 814 O O . ASP A 1 108 ? -47.581 35.913 24.363 1.00 92.88 108 ASP A O 1
ATOM 818 N N . ALA A 1 109 ? -47.648 33.669 24.378 1.00 95.44 109 ALA A N 1
ATOM 819 C CA . ALA A 1 109 ? -46.306 33.504 23.816 1.00 95.44 109 ALA A CA 1
ATOM 820 C C . ALA A 1 109 ? -46.197 34.219 22.457 1.00 95.44 109 ALA A C 1
ATOM 822 O O . ALA A 1 109 ? -47.050 34.033 21.587 1.00 95.44 109 ALA A O 1
ATOM 823 N N . SER A 1 110 ? -45.160 35.025 22.246 1.00 95.56 110 SER A N 1
ATOM 824 C CA . SER A 1 110 ? -44.914 35.721 20.974 1.00 95.56 110 SER A CA 1
ATOM 825 C C . SER A 1 110 ? -43.902 34.993 20.090 1.00 95.56 110 SER A C 1
ATOM 827 O O . SER A 1 110 ? -43.983 35.082 18.863 1.00 95.56 110 SER A O 1
ATOM 829 N N . HIS A 1 111 ? -42.998 34.230 20.707 1.00 97.50 111 HIS A N 1
ATOM 830 C CA . HIS A 1 111 ? -41.935 33.488 20.038 1.00 97.50 111 HIS A CA 1
ATOM 831 C C . HIS A 1 111 ? -41.948 32.018 20.456 1.00 97.50 111 HIS A C 1
ATOM 833 O O . HIS A 1 111 ? -42.256 31.682 21.599 1.00 97.50 111 HIS A O 1
ATOM 839 N N . VAL A 1 112 ? -41.586 31.150 19.519 1.00 97.81 112 VAL A N 1
ATOM 840 C CA . VAL A 1 112 ? -41.444 29.705 19.678 1.00 97.81 112 VAL A CA 1
ATOM 841 C C . VAL A 1 112 ? -40.049 29.339 19.189 1.00 97.81 112 VAL A C 1
ATOM 843 O O . VAL A 1 112 ? -39.723 29.578 18.028 1.00 97.81 112 VAL A O 1
ATOM 846 N N . VAL A 1 113 ? -39.222 28.785 20.068 1.00 98.06 113 VAL A N 1
ATOM 847 C CA . VAL A 1 113 ? -37.870 28.308 19.746 1.00 98.06 113 VAL A CA 1
ATOM 848 C C . VAL A 1 113 ? -37.896 26.790 19.803 1.00 98.06 113 VAL A C 1
ATOM 850 O O . VAL A 1 113 ? -38.400 26.244 20.781 1.00 98.06 113 VAL A O 1
ATOM 853 N N . VAL A 1 114 ? -37.381 26.110 18.778 1.00 97.62 114 VAL A N 1
ATOM 854 C CA . VAL A 1 114 ? -37.376 24.643 18.717 1.00 97.62 114 VAL A CA 1
ATOM 855 C C . VAL A 1 114 ? -35.980 24.068 18.477 1.00 97.62 114 VAL A C 1
ATOM 857 O O . VAL A 1 114 ? -35.329 24.423 17.499 1.00 97.62 114 VAL A O 1
ATOM 860 N N . SER A 1 115 ? -35.541 23.154 19.346 1.00 96.19 115 SER A N 1
ATOM 861 C CA . SER A 1 115 ? -34.302 22.376 19.191 1.00 96.19 115 SER A CA 1
ATOM 862 C C . SER A 1 115 ? -34.591 20.889 19.358 1.00 96.19 115 SER A C 1
ATOM 864 O O . SER A 1 115 ? -34.761 20.418 20.478 1.00 96.19 115 SER A O 1
ATOM 866 N N . VAL A 1 116 ? -34.708 20.148 18.257 1.00 93.38 116 VAL A N 1
ATOM 867 C CA . VAL A 1 116 ? -35.047 18.718 18.294 1.00 93.38 116 VAL A CA 1
ATOM 868 C C . VAL A 1 116 ? -34.367 17.961 17.159 1.00 93.38 116 VAL A C 1
ATOM 870 O O . VAL A 1 116 ? -34.202 18.495 16.063 1.00 93.38 116 VAL A O 1
ATOM 873 N N . GLY A 1 117 ? -33.999 16.708 17.421 1.00 85.81 117 GLY A N 1
ATOM 874 C CA . GLY A 1 117 ? -33.454 15.779 16.424 1.00 85.81 117 GLY A CA 1
ATOM 875 C C . GLY A 1 117 ? -32.130 15.133 16.833 1.00 85.81 117 GLY A C 1
ATOM 876 O O . GLY A 1 117 ? -31.742 14.130 16.233 1.00 85.81 117 GLY A O 1
ATOM 877 N N . GLY A 1 118 ? -31.475 15.624 17.894 1.00 84.44 118 GLY A N 1
ATOM 878 C CA . GLY A 1 118 ? -30.257 15.003 18.431 1.00 84.44 118 GLY A CA 1
ATOM 879 C C . GLY A 1 118 ? -30.502 13.565 18.906 1.00 84.44 118 GLY A C 1
ATOM 880 O O . GLY A 1 118 ? -29.692 12.668 18.663 1.00 84.44 118 GLY A O 1
ATOM 881 N N . ASN A 1 119 ? -31.677 13.308 19.487 1.00 84.88 119 ASN A N 1
ATOM 882 C CA . ASN A 1 119 ? -32.080 11.964 19.905 1.00 84.88 119 ASN A CA 1
ATOM 883 C C . ASN A 1 119 ? -32.418 11.035 18.728 1.00 84.88 119 ASN A C 1
ATOM 885 O O . ASN A 1 119 ? -32.084 9.853 18.792 1.00 84.88 119 ASN A O 1
ATOM 889 N N . ASN A 1 120 ? -32.988 11.546 17.627 1.00 87.19 120 ASN A N 1
ATOM 890 C CA . ASN A 1 120 ? -33.181 10.760 16.400 1.00 87.19 120 ASN A CA 1
ATOM 891 C C . ASN A 1 120 ? -31.817 10.304 15.840 1.00 87.19 120 ASN A C 1
ATOM 893 O O . ASN A 1 120 ? -31.642 9.134 15.505 1.00 87.19 120 ASN A O 1
ATOM 897 N N . ALA A 1 121 ? -30.820 11.198 15.830 1.00 79.25 121 ALA A N 1
ATOM 898 C CA . ALA A 1 121 ? -29.447 10.874 15.436 1.00 79.25 121 ALA A CA 1
ATOM 899 C C . ALA A 1 121 ? -28.771 9.858 16.373 1.00 79.25 121 ALA A C 1
ATOM 901 O O . ALA A 1 121 ? -28.078 8.947 15.920 1.00 79.25 121 ALA A O 1
ATOM 902 N N . THR A 1 122 ? -29.001 9.983 17.681 1.00 76.38 122 THR A N 1
ATOM 903 C CA . THR A 1 122 ? -28.451 9.067 18.691 1.00 76.38 122 THR A CA 1
ATOM 904 C C . THR A 1 122 ? -29.063 7.669 18.573 1.00 76.38 122 THR A C 1
ATOM 906 O O . THR A 1 122 ? -28.329 6.683 18.604 1.00 76.38 122 THR A O 1
ATOM 909 N N . GLY A 1 123 ? -30.379 7.569 18.354 1.00 68.69 123 GLY A N 1
ATOM 910 C CA . GLY A 1 123 ? -31.074 6.296 18.136 1.00 68.69 123 GLY A CA 1
ATOM 911 C C . GLY A 1 123 ? -30.639 5.570 16.858 1.00 68.69 123 GLY A C 1
ATOM 912 O O . GLY A 1 123 ? -30.505 4.349 16.865 1.00 68.69 123 GLY A O 1
ATOM 913 N N . ALA A 1 124 ? -30.343 6.313 15.788 1.00 66.94 124 ALA A N 1
ATOM 914 C CA . ALA A 1 124 ? -29.832 5.763 14.531 1.00 66.94 124 ALA A CA 1
ATOM 915 C C . ALA A 1 124 ? -28.333 5.397 14.566 1.00 66.94 124 ALA A C 1
ATOM 917 O O . ALA A 1 124 ? -27.837 4.703 13.680 1.00 66.94 124 ALA A O 1
ATOM 918 N N . SER A 1 125 ? -27.591 5.834 15.590 1.00 65.50 125 SER A N 1
ATOM 919 C CA . SER A 1 125 ? -26.138 5.642 15.691 1.00 65.50 125 SER A CA 1
ATOM 920 C C . SER A 1 125 ? -25.724 4.162 15.661 1.00 65.50 125 SER A C 1
ATOM 922 O O . SER A 1 125 ? -24.720 3.808 15.049 1.00 65.50 125 SER A O 1
ATOM 924 N N . THR A 1 126 ? -26.510 3.268 16.265 1.00 60.84 126 THR A N 1
ATOM 925 C CA . THR A 1 126 ? -26.219 1.823 16.284 1.00 60.84 126 THR A CA 1
ATOM 926 C C . THR A 1 126 ? -26.650 1.095 15.012 1.00 60.84 126 THR A C 1
ATOM 928 O O . THR A 1 126 ? -25.983 0.143 14.616 1.00 60.84 126 THR A O 1
ATOM 931 N N . THR A 1 127 ? -27.729 1.526 14.354 1.00 61.66 127 THR A N 1
ATOM 932 C CA . THR A 1 127 ? -28.284 0.855 13.165 1.00 61.66 127 THR A CA 1
ATOM 933 C C . THR A 1 127 ? -27.646 1.336 11.864 1.00 61.66 127 THR A C 1
ATOM 935 O O . THR A 1 127 ? -27.321 0.517 11.009 1.00 61.66 127 THR A O 1
ATOM 938 N N . VAL A 1 128 ? -27.412 2.645 11.728 1.00 65.88 128 VAL A N 1
ATOM 939 C CA . VAL A 1 128 ? -26.857 3.271 10.515 1.00 65.88 128 VAL A CA 1
ATOM 940 C C . VAL A 1 128 ? -25.328 3.270 10.532 1.00 65.88 128 VAL A C 1
ATOM 942 O O . VAL A 1 128 ? -24.710 3.020 9.503 1.00 65.88 128 VAL A O 1
ATOM 945 N N . LEU A 1 129 ? -24.704 3.513 11.695 1.00 66.38 129 LEU A N 1
ATOM 946 C CA . LEU A 1 129 ? -23.240 3.651 11.823 1.00 66.38 129 LEU A CA 1
ATOM 947 C C . LEU A 1 129 ? -22.562 2.456 12.523 1.00 66.38 129 LEU A C 1
ATOM 949 O O . LEU A 1 129 ? -21.335 2.407 12.581 1.00 66.38 129 LEU A O 1
ATOM 953 N N . GLY A 1 130 ? -23.338 1.514 13.076 1.00 63.75 130 GLY A N 1
ATOM 954 C CA . GLY A 1 130 ? -22.831 0.350 13.819 1.00 63.75 130 GLY A CA 1
ATOM 955 C C . GLY A 1 130 ? -22.992 -1.008 13.123 1.00 63.75 130 GLY A C 1
ATOM 956 O O . GLY A 1 130 ? -22.416 -1.990 13.590 1.00 63.75 130 GLY A O 1
ATOM 957 N N . GLY A 1 131 ? -23.760 -1.089 12.032 1.00 67.56 131 GLY A N 1
ATOM 958 C CA . GLY A 1 131 ? -23.969 -2.328 11.277 1.00 67.56 131 GLY A CA 1
ATOM 959 C C . GLY A 1 131 ? -22.876 -2.588 10.227 1.00 67.56 131 GLY A C 1
ATOM 960 O O . GLY A 1 131 ? -22.341 -1.633 9.664 1.00 67.56 131 GLY A O 1
ATOM 961 N N . PRO A 1 132 ? -22.559 -3.858 9.902 1.00 68.75 132 PRO A N 1
ATOM 962 C CA . PRO A 1 132 ? -21.657 -4.179 8.798 1.00 68.75 132 PRO A CA 1
ATOM 963 C C . PRO A 1 132 ? -22.251 -3.742 7.451 1.00 68.75 132 PRO A C 1
ATOM 965 O O . PRO A 1 132 ? -23.473 -3.759 7.272 1.00 68.75 132 PRO A O 1
ATOM 968 N N . VAL A 1 133 ? -21.373 -3.386 6.516 1.00 77.19 133 VAL A N 1
ATOM 969 C CA . VAL A 1 133 ? -21.669 -3.040 5.115 1.00 77.19 133 VAL A CA 1
ATOM 970 C C . VAL A 1 133 ? -20.781 -3.866 4.184 1.00 77.19 133 VAL A C 1
ATOM 972 O O . VAL A 1 133 ? -19.677 -4.246 4.585 1.00 77.19 133 VAL A O 1
ATOM 975 N N . THR A 1 134 ? -21.238 -4.157 2.966 1.00 72.69 134 THR A N 1
ATOM 976 C CA . THR A 1 134 ? -20.448 -4.889 1.958 1.00 72.69 134 THR A CA 1
ATOM 977 C C . THR A 1 134 ? -19.390 -4.018 1.290 1.00 72.69 134 THR A C 1
ATOM 979 O O . THR A 1 134 ? -18.309 -4.505 0.959 1.00 72.69 134 THR A O 1
ATOM 982 N N . ASP A 1 135 ? -19.687 -2.732 1.115 1.00 69.88 135 ASP A N 1
ATOM 983 C CA . ASP A 1 135 ? -18.889 -1.780 0.345 1.00 69.88 135 ASP A CA 1
ATOM 984 C C . ASP A 1 135 ? -19.230 -0.319 0.718 1.00 69.88 135 ASP A C 1
ATOM 986 O O . ASP A 1 135 ? -20.024 -0.035 1.621 1.00 69.88 135 ASP A O 1
ATOM 990 N N . CYS A 1 136 ? -18.577 0.629 0.043 1.00 70.88 136 CYS A N 1
ATOM 991 C CA . CYS A 1 136 ? -18.773 2.061 0.268 1.00 70.88 136 CYS A CA 1
ATOM 992 C C . CYS A 1 136 ? -20.087 2.606 -0.315 1.00 70.88 136 CYS A C 1
ATOM 994 O O . CYS A 1 136 ? -20.543 3.648 0.152 1.00 70.88 136 CYS A O 1
ATOM 996 N N . GLU A 1 137 ? -20.674 1.957 -1.324 1.00 73.38 137 GLU A N 1
ATOM 997 C CA . GLU A 1 137 ? -21.934 2.399 -1.930 1.00 73.38 137 GLU A CA 1
ATOM 998 C C . GLU A 1 137 ? -23.082 2.136 -0.954 1.00 73.38 137 GLU A C 1
ATOM 1000 O O . GLU A 1 137 ? -23.819 3.062 -0.621 1.00 73.38 137 GLU A O 1
ATOM 1005 N N . GLU A 1 138 ? -23.135 0.937 -0.364 1.00 79.44 138 GLU A N 1
ATOM 1006 C CA . GLU A 1 138 ? -24.103 0.599 0.684 1.00 79.44 138 GLU A CA 1
ATOM 1007 C C . GLU A 1 138 ? -23.975 1.522 1.913 1.00 79.44 138 GLU A C 1
ATOM 1009 O O . GLU A 1 138 ? -24.976 1.953 2.488 1.00 79.44 138 GLU A O 1
ATOM 1014 N N . ALA A 1 139 ? -22.750 1.880 2.315 1.00 77.44 139 ALA A N 1
ATOM 1015 C CA . ALA A 1 139 ? -22.528 2.803 3.431 1.00 77.44 139 ALA A CA 1
ATOM 1016 C C . ALA A 1 139 ? -23.076 4.217 3.156 1.00 77.44 139 ALA A C 1
ATOM 1018 O O . ALA A 1 139 ? -23.648 4.850 4.049 1.00 77.44 139 ALA A O 1
ATOM 1019 N N . LEU A 1 140 ? -22.904 4.714 1.928 1.00 81.25 140 LEU A N 1
ATOM 1020 C CA . LEU A 1 140 ? -23.403 6.024 1.509 1.00 81.25 140 LEU A CA 1
ATOM 1021 C C . LEU A 1 140 ? -24.920 6.013 1.288 1.00 81.25 140 LEU A C 1
ATOM 1023 O O . LEU A 1 140 ? -25.579 6.974 1.680 1.00 81.25 140 LEU A O 1
ATOM 1027 N N . ASP A 1 141 ? -25.480 4.932 0.742 1.00 83.88 141 ASP A N 1
ATOM 1028 C CA . ASP A 1 141 ? -26.925 4.757 0.570 1.00 83.88 141 ASP A CA 1
ATOM 1029 C C . ASP A 1 141 ? -27.651 4.671 1.923 1.00 83.88 141 ASP A C 1
ATOM 1031 O O . ASP A 1 141 ? -28.613 5.400 2.161 1.00 83.88 141 ASP A O 1
ATOM 1035 N N . ARG A 1 142 ? -27.135 3.895 2.887 1.00 84.56 142 ARG A N 1
ATOM 1036 C CA . ARG A 1 142 ? -27.679 3.865 4.260 1.00 84.56 142 ARG A CA 1
ATOM 1037 C C . ARG A 1 142 ? -27.666 5.247 4.925 1.00 84.56 142 ARG A C 1
ATOM 1039 O O . ARG A 1 142 ? -28.638 5.611 5.589 1.00 84.56 142 ARG A O 1
ATOM 1046 N N . LEU A 1 143 ? -26.602 6.036 4.737 1.00 82.88 143 LEU A N 1
ATOM 1047 C CA . LEU A 1 143 ? -26.531 7.409 5.253 1.00 82.88 143 LEU A CA 1
ATOM 1048 C C . LEU A 1 143 ? -27.489 8.360 4.512 1.00 82.88 143 LEU A C 1
ATOM 1050 O O . LEU A 1 143 ? -28.095 9.226 5.145 1.00 82.88 143 LEU A O 1
ATOM 1054 N N . HIS A 1 144 ? -27.649 8.195 3.196 1.00 87.00 144 HIS A N 1
ATOM 1055 C CA . HIS A 1 144 ? -28.602 8.950 2.382 1.00 87.00 144 HIS A CA 1
ATOM 1056 C C . HIS A 1 144 ? -30.044 8.690 2.823 1.00 87.00 144 HIS A C 1
ATOM 1058 O O . HIS A 1 144 ? -30.765 9.641 3.123 1.00 87.00 144 HIS A O 1
ATOM 1064 N N . ASN A 1 145 ? -30.437 7.420 2.930 1.00 87.88 145 ASN A N 1
ATOM 1065 C CA . ASN A 1 145 ? -31.777 7.011 3.339 1.00 87.88 145 ASN A CA 1
ATOM 1066 C C . ASN A 1 145 ? -32.106 7.520 4.748 1.00 87.88 145 ASN A C 1
ATOM 1068 O O . ASN A 1 145 ? -33.150 8.139 4.944 1.00 87.88 145 ASN A O 1
ATOM 1072 N N . PHE A 1 146 ? -31.175 7.400 5.701 1.00 85.56 146 PHE A N 1
ATOM 1073 C CA . PHE A 1 146 ? -31.347 7.971 7.040 1.00 85.56 146 PHE A CA 1
ATOM 1074 C C . PHE A 1 146 ? -31.534 9.502 7.024 1.00 85.56 146 PHE A C 1
ATOM 1076 O O . PHE A 1 146 ? -32.425 10.031 7.693 1.00 85.56 146 PHE A O 1
ATOM 1083 N N . ALA A 1 147 ? -30.734 10.234 6.241 1.00 86.75 147 ALA A N 1
ATOM 1084 C CA . ALA A 1 147 ? -30.880 11.684 6.114 1.00 86.75 147 ALA A CA 1
ATOM 1085 C C . ALA A 1 147 ? -32.198 12.088 5.423 1.00 86.75 147 ALA A C 1
ATOM 1087 O O . ALA A 1 147 ? -32.793 13.105 5.787 1.00 86.75 147 ALA A O 1
ATOM 1088 N N . ALA A 1 148 ? -32.673 11.295 4.459 1.00 88.75 148 ALA A N 1
ATOM 1089 C CA . ALA A 1 148 ? -33.940 11.506 3.764 1.00 88.75 148 ALA A CA 1
ATOM 1090 C C . ALA A 1 148 ? -35.154 11.249 4.677 1.00 88.75 148 ALA A C 1
ATOM 1092 O O . ALA A 1 148 ? -36.074 12.068 4.708 1.00 88.75 148 ALA A O 1
ATOM 1093 N N . GLU A 1 149 ? -35.136 10.170 5.466 1.00 91.00 149 GLU A N 1
ATOM 1094 C CA . GLU A 1 149 ? -36.155 9.873 6.483 1.00 91.00 149 GLU A CA 1
ATOM 1095 C C . GLU A 1 149 ? -36.219 10.976 7.549 1.00 91.00 149 GLU A C 1
ATOM 1097 O O . GLU A 1 149 ? -37.300 11.493 7.842 1.00 91.00 149 GLU A O 1
ATOM 1102 N N . PHE A 1 150 ? -35.061 11.407 8.064 1.00 92.38 150 PHE A N 1
A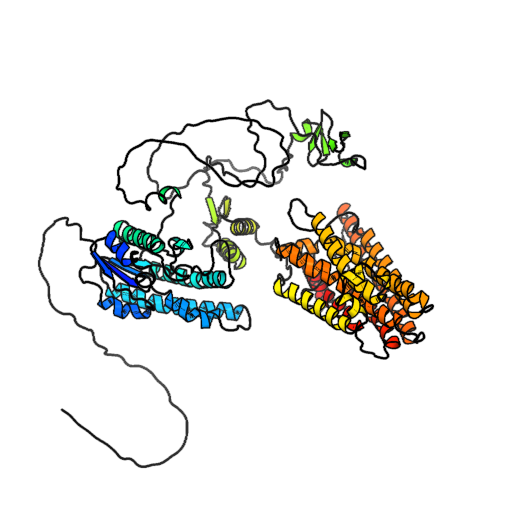TOM 1103 C CA . PHE A 1 150 ? -34.973 12.523 9.006 1.00 92.38 150 PHE A CA 1
ATOM 1104 C C . PHE A 1 150 ? -35.510 13.828 8.401 1.00 92.38 150 PHE A C 1
ATOM 1106 O O . PHE A 1 150 ? -36.297 14.521 9.047 1.00 92.38 150 PHE A O 1
ATOM 1113 N N . GLU A 1 151 ? -35.130 14.182 7.164 1.00 93.25 151 GLU A N 1
ATOM 1114 C CA . GLU A 1 151 ? -35.646 15.394 6.516 1.00 93.25 151 GLU A CA 1
ATOM 1115 C C . GLU A 1 151 ? -37.164 15.313 6.307 1.00 93.25 151 GLU A C 1
ATOM 1117 O O . GLU A 1 151 ? -37.848 16.325 6.474 1.00 93.25 151 GLU A O 1
ATOM 1122 N N . ALA A 1 152 ? -37.712 14.136 5.993 1.00 94.12 152 ALA A N 1
ATOM 1123 C CA . ALA A 1 152 ? -39.149 13.932 5.841 1.00 94.12 152 ALA A CA 1
ATOM 1124 C C . ALA A 1 152 ? -39.906 14.103 7.173 1.00 94.12 152 ALA A C 1
ATOM 1126 O O . ALA A 1 152 ? -40.866 14.880 7.221 1.00 94.12 152 ALA A O 1
ATOM 1127 N N . GLU A 1 153 ? -39.459 13.454 8.257 1.00 94.31 153 GLU A N 1
ATOM 1128 C CA . GLU A 1 153 ? -40.061 13.593 9.595 1.00 94.31 153 GLU A CA 1
ATOM 1129 C C . GLU A 1 153 ? -39.966 15.048 10.087 1.00 94.31 153 GLU A C 1
ATOM 1131 O O . GLU A 1 153 ? -40.970 15.655 10.473 1.00 94.31 153 GLU A O 1
ATOM 1136 N N . PHE A 1 154 ? -38.777 15.655 9.988 1.00 95.31 154 PHE A N 1
ATOM 1137 C CA . PHE A 1 154 ? -38.539 17.036 10.407 1.00 95.31 154 PHE A CA 1
ATOM 1138 C C . PHE A 1 154 ? -39.346 18.039 9.570 1.00 95.31 154 PHE A C 1
ATOM 1140 O O . PHE A 1 154 ? -39.929 18.973 10.120 1.00 95.31 154 PHE A O 1
ATOM 1147 N N . THR A 1 155 ? -39.462 17.836 8.250 1.00 96.19 155 THR A N 1
ATOM 1148 C CA . THR A 1 155 ? -40.320 18.669 7.388 1.00 96.19 155 THR A CA 1
ATOM 1149 C C . THR A 1 155 ? -41.780 18.584 7.819 1.00 96.19 155 THR A C 1
ATOM 1151 O O . THR A 1 155 ? -42.438 19.623 7.929 1.00 96.19 155 THR A O 1
ATOM 1154 N N . ALA A 1 156 ? -42.295 17.377 8.071 1.00 95.56 156 ALA A N 1
ATOM 1155 C CA . ALA A 1 156 ? -43.686 17.167 8.456 1.00 95.56 156 ALA A CA 1
ATOM 1156 C C . ALA A 1 156 ? -44.012 17.853 9.792 1.00 95.56 156 ALA A C 1
ATOM 1158 O O . ALA A 1 156 ? -44.951 18.655 9.859 1.00 95.56 156 ALA A O 1
ATOM 1159 N N . GLU A 1 157 ? -43.205 17.617 10.830 1.00 95.62 157 GLU A N 1
ATOM 1160 C CA . GLU A 1 157 ? -43.454 18.183 12.158 1.00 95.62 157 GLU A CA 1
ATOM 1161 C C . GLU A 1 157 ? -43.182 19.684 12.233 1.00 95.62 157 GLU A C 1
ATOM 1163 O O . GLU A 1 157 ? -43.977 20.403 12.836 1.00 95.62 157 GLU A O 1
ATOM 1168 N N . MET A 1 158 ? -42.140 20.211 11.580 1.00 96.31 158 MET A N 1
ATOM 1169 C CA . MET A 1 158 ? -41.899 21.661 11.578 1.00 96.31 158 MET A CA 1
ATOM 1170 C C . MET A 1 158 ? -42.948 22.424 10.756 1.00 96.31 158 MET A C 1
ATOM 1172 O O . MET A 1 158 ? -43.330 23.537 11.124 1.00 96.31 158 MET A O 1
ATOM 1176 N N . THR A 1 159 ? -43.484 21.822 9.688 1.00 94.81 159 THR A N 1
ATOM 1177 C CA . THR A 1 159 ? -44.623 22.393 8.946 1.00 94.81 159 THR A CA 1
ATOM 1178 C C . THR A 1 159 ? -45.898 22.363 9.791 1.00 94.81 159 THR A C 1
ATOM 1180 O O . THR A 1 159 ? -46.630 23.352 9.837 1.00 94.81 159 THR A O 1
ATOM 1183 N N . HIS A 1 160 ? -46.159 21.265 10.510 1.00 95.06 160 HIS A N 1
ATOM 1184 C CA . HIS A 1 160 ? -47.284 21.177 11.442 1.00 95.06 160 HIS A CA 1
ATOM 1185 C C . HIS A 1 160 ? -47.166 22.209 12.576 1.00 95.06 160 HIS A C 1
ATOM 1187 O O . HIS A 1 160 ? -48.103 22.974 12.803 1.00 95.06 160 HIS A O 1
ATOM 1193 N N . LEU A 1 161 ? -45.993 22.304 13.211 1.00 95.19 161 LEU A N 1
ATOM 1194 C CA . LEU A 1 161 ? -45.641 23.320 14.205 1.00 95.19 161 LEU A CA 1
ATOM 1195 C C . LEU A 1 161 ? -45.920 24.729 13.671 1.00 95.19 161 LEU A C 1
ATOM 1197 O O . LEU A 1 161 ? -46.678 25.469 14.295 1.00 95.19 161 LEU A O 1
ATOM 1201 N N . LYS A 1 162 ? -45.386 25.086 12.494 1.00 93.94 162 LYS A N 1
ATOM 1202 C CA . LYS A 1 162 ? -45.562 26.429 11.920 1.00 93.94 162 LYS A CA 1
ATOM 1203 C C . LYS A 1 162 ? -47.030 26.765 11.626 1.00 93.94 162 LYS A C 1
ATOM 1205 O O . LYS A 1 162 ? -47.430 27.908 11.827 1.00 93.94 162 LYS A O 1
ATOM 1210 N N . ASN A 1 163 ? -47.836 25.784 11.219 1.00 94.00 163 ASN A N 1
ATOM 1211 C CA . ASN A 1 163 ? -49.276 25.963 11.013 1.00 94.00 163 ASN A CA 1
ATOM 1212 C C . ASN A 1 163 ? -50.058 26.102 12.334 1.00 94.00 163 ASN A C 1
ATOM 1214 O O . ASN A 1 163 ? -51.022 26.862 12.399 1.00 94.00 163 ASN A O 1
ATOM 1218 N N . CYS A 1 164 ? -49.653 25.391 13.390 1.00 93.69 164 CYS A N 1
ATOM 1219 C CA . CYS A 1 164 ? -50.345 25.380 14.683 1.00 93.69 164 CYS A CA 1
ATOM 1220 C C . CYS A 1 164 ? -50.038 26.600 15.566 1.00 93.69 164 CYS A C 1
ATOM 1222 O O . CYS A 1 164 ? -50.894 27.007 16.350 1.00 93.69 164 CYS A O 1
ATOM 1224 N N . ILE A 1 165 ? -48.853 27.208 15.446 1.00 93.44 165 ILE A N 1
ATOM 1225 C CA . ILE A 1 165 ? -48.469 28.377 16.262 1.00 93.44 165 ILE A CA 1
ATOM 1226 C C . ILE A 1 165 ? -49.072 29.704 15.765 1.00 93.44 165 ILE A C 1
ATOM 1228 O O . ILE A 1 165 ? -48.972 30.714 16.461 1.00 93.44 165 ILE A O 1
ATOM 1232 N N . GLY A 1 166 ? -49.709 29.717 14.589 1.00 88.81 166 GLY A N 1
ATOM 1233 C CA . GLY A 1 166 ? -50.328 30.910 14.002 1.00 88.81 166 GLY A CA 1
ATOM 1234 C C . GLY A 1 166 ? -49.319 32.032 13.737 1.00 88.81 166 GLY A C 1
ATOM 1235 O O . GLY A 1 166 ? -48.235 31.792 13.205 1.00 88.81 166 GLY A O 1
ATOM 1236 N N . ASP A 1 167 ? -49.660 33.255 14.148 1.00 89.19 167 ASP A N 1
ATOM 1237 C CA . ASP A 1 167 ? -48.834 34.457 13.945 1.00 89.19 167 ASP A CA 1
ATOM 1238 C C . ASP A 1 167 ? -47.579 34.521 14.844 1.00 89.19 167 ASP A C 1
ATOM 1240 O O . ASP A 1 167 ? -46.812 35.484 14.773 1.00 89.19 167 ASP A O 1
ATOM 1244 N N . LYS A 1 168 ? -47.344 33.515 15.702 1.00 94.50 168 LYS A N 1
ATOM 1245 C CA . LYS A 1 168 ? -46.141 33.447 16.545 1.00 94.50 168 LYS A CA 1
ATOM 1246 C C . LYS A 1 168 ? -44.886 33.247 15.691 1.00 94.50 168 LYS A C 1
ATOM 1248 O O . LYS A 1 168 ? -44.875 32.520 14.687 1.00 94.50 168 LYS A O 1
ATOM 1253 N N . GLN A 1 169 ? -43.799 33.877 16.122 1.00 95.75 169 GLN A N 1
ATOM 1254 C CA . GLN A 1 169 ? -42.521 33.805 15.427 1.00 95.75 169 GLN A CA 1
ATOM 1255 C C . GLN A 1 169 ? -41.792 32.502 15.755 1.00 95.75 169 GLN A C 1
ATOM 1257 O O . GLN A 1 169 ? -41.749 32.097 16.913 1.00 95.75 169 GLN A O 1
ATOM 1262 N N . LEU A 1 170 ? -41.235 31.841 14.737 1.00 96.81 170 LEU A N 1
ATOM 1263 C CA . LEU A 1 170 ? -40.537 30.559 14.877 1.00 96.81 170 LEU A CA 1
ATOM 1264 C C . LEU A 1 170 ? -39.029 30.772 14.747 1.00 96.81 170 LEU A C 1
ATOM 1266 O O . LEU A 1 170 ? -38.588 31.383 13.779 1.00 96.81 170 LEU A O 1
ATOM 1270 N N . VAL A 1 171 ? -38.258 30.220 15.678 1.00 97.50 171 VAL A N 1
ATOM 1271 C CA . VAL A 1 171 ? -36.796 30.098 15.617 1.00 97.50 171 VAL A CA 1
ATOM 1272 C C . VAL A 1 171 ? -36.453 28.614 15.679 1.00 97.50 171 VAL A C 1
ATOM 1274 O O . VAL A 1 171 ? -37.001 27.897 16.514 1.00 97.50 171 VAL A O 1
ATOM 1277 N N . VAL A 1 172 ? -35.561 28.145 14.810 1.00 97.31 172 VAL A N 1
ATOM 1278 C CA . VAL A 1 172 ? -35.137 26.736 14.764 1.00 97.31 172 VAL A CA 1
ATOM 1279 C C . VAL A 1 172 ? -33.671 26.631 15.177 1.00 97.31 172 VAL A C 1
ATOM 1281 O O . VAL A 1 172 ? -32.852 27.435 14.747 1.00 97.31 172 VAL A O 1
ATOM 1284 N N . CYS A 1 173 ? -33.311 25.642 15.983 1.00 96.38 173 CYS A N 1
ATOM 1285 C CA . CYS A 1 173 ? -31.924 25.315 16.301 1.00 96.38 173 CYS A CA 1
ATOM 1286 C C . CYS A 1 173 ? -31.477 24.094 15.485 1.00 96.38 173 CYS A C 1
ATOM 1288 O O . CYS A 1 173 ? -32.248 23.149 15.312 1.00 96.38 173 CYS A O 1
ATOM 1290 N N . SER A 1 174 ? -30.243 24.095 14.977 1.00 93.44 174 SER A N 1
ATOM 1291 C CA . SER A 1 174 ? -29.643 22.895 14.373 1.00 93.44 174 SER A CA 1
ATOM 1292 C C . SER A 1 174 ? -29.115 21.937 15.443 1.00 93.44 174 SER A C 1
ATOM 1294 O O . SER A 1 174 ? -28.867 22.337 16.576 1.00 93.44 174 SER A O 1
ATOM 1296 N N . CYS A 1 175 ? -28.828 20.689 15.073 1.00 89.88 175 CYS A N 1
ATOM 1297 C CA . CYS A 1 175 ? -28.016 19.805 15.912 1.00 89.88 175 CYS A CA 1
ATOM 1298 C C . CYS A 1 175 ? -26.556 20.300 15.966 1.00 89.88 175 CYS A C 1
ATOM 1300 O O . CYS A 1 175 ? -26.040 20.795 14.959 1.00 89.88 175 CYS A O 1
ATOM 1302 N N . TYR A 1 176 ? -25.890 20.154 17.114 1.00 90.12 176 TYR A N 1
ATOM 1303 C CA . TYR A 1 176 ? -24.445 20.373 17.278 1.00 90.12 176 TYR A CA 1
ATOM 1304 C C . TYR A 1 176 ? -23.641 19.078 17.081 1.00 90.12 176 TYR A C 1
ATOM 1306 O O . TYR A 1 176 ? -24.199 17.984 17.021 1.00 90.12 176 TYR A O 1
ATOM 1314 N N . ASN A 1 177 ? -22.314 19.203 16.992 1.00 89.12 177 ASN A N 1
ATOM 1315 C CA . ASN A 1 177 ? -21.403 18.056 17.006 1.00 89.12 177 ASN A CA 1
ATOM 1316 C C . ASN A 1 177 ? -21.145 17.602 18.458 1.00 89.12 177 ASN A C 1
ATOM 1318 O O . ASN A 1 177 ? -20.993 18.464 19.320 1.00 89.12 177 ASN A O 1
ATOM 1322 N N . PRO A 1 178 ? -21.049 16.292 18.745 1.00 86.00 178 PRO A N 1
ATOM 1323 C CA . PRO A 1 178 ? -20.732 15.783 20.077 1.00 86.00 178 PRO A CA 1
ATOM 1324 C C . PRO A 1 178 ? -19.262 16.029 20.445 1.00 86.00 178 PRO A C 1
ATOM 1326 O O . PRO A 1 178 ? -18.429 16.290 19.581 1.00 86.00 178 PRO A O 1
ATOM 1329 N N . ALA A 1 179 ? -18.929 15.853 21.719 1.00 86.25 179 ALA A N 1
ATOM 1330 C CA . ALA A 1 179 ? -17.590 15.972 22.290 1.00 86.25 179 ALA A CA 1
ATOM 1331 C C . ALA A 1 179 ? -17.098 14.617 22.846 1.00 86.25 179 ALA A C 1
ATOM 1333 O O . ALA A 1 179 ? -16.903 14.442 24.047 1.00 86.25 179 ALA A O 1
ATOM 1334 N N . PHE A 1 180 ? -16.914 13.616 21.976 1.00 80.12 180 PHE A N 1
ATOM 1335 C CA . PHE A 1 180 ? -16.480 12.260 22.362 1.00 80.12 180 PHE A CA 1
ATOM 1336 C C . PHE A 1 180 ? -14.993 12.144 22.728 1.00 80.12 180 PHE A C 1
ATOM 1338 O O . PHE A 1 180 ? -14.553 11.071 23.144 1.00 80.12 180 PHE A O 1
ATOM 1345 N N . ALA A 1 181 ? -14.209 13.203 22.546 1.00 63.44 181 ALA A N 1
ATOM 1346 C CA . ALA A 1 181 ? -12.787 13.232 22.850 1.00 63.44 181 ALA A CA 1
ATOM 1347 C C . ALA A 1 181 ? -12.354 14.629 23.311 1.00 63.44 181 ALA A C 1
ATOM 1349 O O . ALA A 1 181 ? -13.003 15.627 22.997 1.00 63.44 181 ALA A O 1
ATOM 1350 N N . ALA A 1 182 ? -11.241 14.696 24.044 1.00 58.78 182 ALA A N 1
ATOM 1351 C CA . ALA A 1 182 ? -10.620 15.966 24.399 1.00 58.78 182 ALA A CA 1
ATOM 1352 C C . ALA A 1 182 ? -10.224 16.750 23.136 1.00 58.78 182 ALA A C 1
ATOM 1354 O O . ALA A 1 182 ? -9.867 16.152 22.112 1.00 58.78 182 ALA A O 1
ATOM 1355 N N . TRP A 1 183 ? -10.219 18.086 23.227 1.00 47.88 183 TRP A N 1
ATOM 1356 C CA . TRP A 1 183 ? -9.587 18.916 22.200 1.00 47.88 183 TRP A CA 1
ATOM 1357 C C . TRP A 1 183 ? -8.176 18.380 21.920 1.00 47.88 183 TRP A C 1
ATOM 1359 O O . TRP A 1 183 ? -7.460 17.980 22.839 1.00 47.88 183 TRP A O 1
ATOM 1369 N N . ASN A 1 184 ? -7.805 18.361 20.638 1.00 44.72 184 ASN A N 1
ATOM 1370 C CA . ASN A 1 184 ? -6.561 17.805 20.085 1.00 44.72 184 ASN A CA 1
ATOM 1371 C C . ASN A 1 184 ? -6.542 16.278 19.826 1.00 44.72 184 ASN A C 1
ATOM 1373 O O . ASN A 1 184 ? -5.568 15.799 19.247 1.00 44.72 184 ASN A O 1
ATOM 1377 N N . VAL A 1 185 ? -7.592 15.507 20.157 1.00 46.94 185 VAL A N 1
ATOM 1378 C CA . VAL A 1 185 ? -7.673 14.063 19.832 1.00 46.94 185 VAL A CA 1
ATOM 1379 C C . VAL A 1 185 ? -8.891 13.757 18.957 1.00 46.94 185 VAL A C 1
ATOM 1381 O O . VAL A 1 185 ? -10.014 13.645 19.437 1.00 46.94 185 VAL A O 1
ATOM 1384 N N . VAL A 1 186 ? -8.683 13.558 17.653 1.00 58.81 186 VAL A N 1
ATOM 1385 C CA . VAL A 1 186 ? -9.760 13.156 16.732 1.00 58.81 186 VAL A CA 1
ATOM 1386 C C . VAL A 1 186 ? -9.882 11.630 16.711 1.00 58.81 186 VAL A C 1
ATOM 1388 O O . VAL A 1 186 ? -9.075 10.941 16.090 1.00 58.81 186 VAL A O 1
ATOM 1391 N N . THR A 1 187 ? -10.897 11.089 17.388 1.00 72.56 187 THR A N 1
ATOM 1392 C CA . THR A 1 187 ? -11.223 9.654 17.321 1.00 72.56 187 THR A CA 1
ATOM 1393 C C . THR A 1 187 ? -12.068 9.333 16.087 1.00 72.56 187 THR A C 1
ATOM 1395 O O . THR A 1 187 ? -12.810 10.182 15.595 1.00 72.56 187 THR A O 1
ATOM 1398 N N . VAL A 1 188 ? -12.035 8.079 15.617 1.00 66.12 188 VAL A N 1
ATOM 1399 C CA . VAL A 1 188 ? -12.902 7.618 14.510 1.00 66.12 188 VAL A CA 1
ATOM 1400 C C . VAL A 1 188 ? -14.381 7.876 14.827 1.00 66.12 188 VAL A C 1
ATOM 1402 O O . VAL A 1 188 ? -15.111 8.389 13.983 1.00 66.12 188 VAL A O 1
ATOM 1405 N N . LYS A 1 189 ? -14.803 7.623 16.075 1.00 72.75 189 LYS A N 1
ATOM 1406 C CA . LYS A 1 189 ? -16.164 7.909 16.556 1.00 72.75 189 LYS A CA 1
ATOM 1407 C C . LYS A 1 189 ? -16.523 9.397 16.440 1.00 72.75 189 LYS A C 1
ATOM 1409 O O . LYS A 1 189 ? -17.634 9.715 16.027 1.00 72.75 189 LYS A O 1
ATOM 1414 N N . GLN A 1 190 ? -15.588 10.299 16.749 1.00 80.50 190 GLN A N 1
ATOM 1415 C CA . GLN A 1 190 ? -15.774 11.743 16.585 1.00 80.50 190 GLN A CA 1
ATOM 1416 C C . GLN A 1 190 ? -15.925 12.139 15.108 1.00 80.50 190 GLN A C 1
ATOM 1418 O O . GLN A 1 190 ? -16.844 12.878 14.764 1.00 80.50 190 GLN A O 1
ATOM 1423 N N . SER A 1 191 ? -15.056 11.637 14.223 1.00 76.00 191 SER A N 1
ATOM 1424 C CA . SER A 1 191 ? -15.117 11.943 12.786 1.00 76.00 191 SER A CA 1
ATOM 1425 C C . SER A 1 191 ? -16.408 11.453 12.133 1.00 76.00 191 SER A C 1
ATOM 1427 O O . SER A 1 191 ? -17.040 12.205 11.392 1.00 76.00 191 SER A O 1
ATOM 1429 N N . VAL A 1 192 ? -16.814 10.214 12.425 1.00 73.94 192 VAL A N 1
ATOM 1430 C CA . VAL A 1 192 ? -18.034 9.607 11.874 1.00 73.94 192 VAL A CA 1
ATOM 1431 C C . VAL A 1 192 ? -19.280 10.338 12.381 1.00 73.94 192 VAL A C 1
ATOM 1433 O O . VAL A 1 192 ? -20.157 10.663 11.584 1.00 73.94 192 VAL A O 1
ATOM 1436 N N . ALA A 1 193 ? -19.337 10.688 13.672 1.00 77.50 193 ALA A N 1
ATOM 1437 C CA . ALA A 1 193 ? -20.453 11.457 14.221 1.00 77.50 193 ALA A CA 1
ATOM 1438 C C . ALA A 1 193 ? -20.557 12.867 13.614 1.00 77.50 193 ALA A C 1
ATOM 1440 O O . ALA A 1 193 ? -21.650 13.275 13.229 1.00 77.50 193 ALA A O 1
ATOM 1441 N N . ASN A 1 194 ? -19.437 13.584 13.455 1.00 83.31 194 ASN A N 1
ATOM 1442 C CA . ASN A 1 194 ? -19.423 14.905 12.813 1.00 83.31 194 ASN A CA 1
ATOM 1443 C C . ASN A 1 194 ? -19.913 14.839 11.356 1.00 83.31 194 ASN A C 1
ATOM 1445 O O . ASN A 1 194 ? -20.634 15.729 10.905 1.00 83.31 194 ASN A O 1
ATOM 1449 N N . MET A 1 195 ? -19.538 13.791 10.614 1.00 80.12 195 MET A N 1
ATOM 1450 C CA . MET A 1 195 ? -19.996 13.574 9.238 1.00 80.12 195 MET A CA 1
ATOM 1451 C C . MET A 1 195 ? -21.506 13.298 9.189 1.00 80.12 195 MET A C 1
ATOM 1453 O O . MET A 1 195 ? -22.228 13.982 8.465 1.00 80.12 195 MET A O 1
ATOM 1457 N N . ALA A 1 196 ? -21.994 12.355 10.001 1.00 77.06 196 ALA A N 1
ATOM 1458 C CA . ALA A 1 196 ? -23.406 11.978 10.032 1.00 77.06 196 ALA A CA 1
ATOM 1459 C C . ALA A 1 196 ? -24.318 13.119 10.520 1.00 77.06 196 ALA A C 1
ATOM 1461 O O . ALA A 1 196 ? -25.380 13.352 9.953 1.00 77.06 196 ALA A O 1
ATOM 1462 N N . LEU A 1 197 ? -23.900 13.896 11.522 1.00 84.00 197 LEU A N 1
ATOM 1463 C CA . LEU A 1 197 ? -24.676 15.045 12.004 1.00 84.00 197 LEU A CA 1
ATOM 1464 C C . LEU A 1 197 ? -24.632 16.240 11.047 1.00 84.00 197 LEU A C 1
ATOM 1466 O O . LEU A 1 197 ? -25.561 17.047 11.042 1.00 84.00 197 LEU A O 1
ATOM 1470 N N . SER A 1 198 ? -23.607 16.347 10.194 1.00 85.00 198 SER A N 1
ATOM 1471 C CA . SER A 1 198 ? -23.538 17.418 9.194 1.00 85.00 198 SER A CA 1
ATOM 1472 C C . SER A 1 198 ? -24.662 17.326 8.160 1.00 85.00 198 SER A C 1
ATOM 1474 O O . SER A 1 198 ? -25.223 18.366 7.817 1.00 85.00 198 SER A O 1
ATOM 1476 N N . VAL A 1 199 ? -25.044 16.119 7.718 1.00 83.31 199 VAL A N 1
ATOM 1477 C CA . VAL A 1 199 ? -26.169 15.945 6.777 1.00 83.31 199 VAL A CA 1
ATOM 1478 C C . VAL A 1 199 ? -27.529 16.223 7.430 1.00 83.31 199 VAL A C 1
ATOM 1480 O O . VAL A 1 199 ? -28.417 16.769 6.776 1.00 83.31 199 VAL A O 1
ATOM 1483 N N . LEU A 1 200 ? -27.680 15.954 8.734 1.00 85.00 200 LEU A N 1
ATOM 1484 C CA . LEU A 1 200 ? -28.906 16.280 9.476 1.00 85.00 200 LEU A CA 1
ATOM 1485 C C . LEU A 1 200 ? -29.035 17.783 9.755 1.00 85.00 200 LEU A C 1
ATOM 1487 O O . LEU A 1 200 ? -30.100 18.361 9.555 1.00 85.00 200 LEU A O 1
ATOM 1491 N N . ALA A 1 201 ? -27.952 18.448 10.167 1.00 87.50 201 ALA A N 1
ATOM 1492 C CA . ALA A 1 201 ? -27.950 19.897 10.379 1.00 87.50 201 ALA A CA 1
ATOM 1493 C C . ALA A 1 201 ? -28.250 20.668 9.077 1.00 87.50 201 ALA A C 1
ATOM 1495 O O . ALA A 1 201 ? -28.944 21.685 9.102 1.00 87.50 201 ALA A O 1
ATOM 1496 N N . ASP A 1 202 ? -27.780 20.159 7.936 1.00 87.44 202 ASP A N 1
ATOM 1497 C CA . ASP A 1 202 ? -28.100 20.673 6.601 1.00 87.44 202 ASP A CA 1
ATOM 1498 C C . ASP A 1 202 ? -29.581 20.441 6.217 1.00 87.44 202 ASP A C 1
ATOM 1500 O O . ASP A 1 202 ? -30.241 21.348 5.704 1.00 87.44 202 ASP A O 1
ATOM 1504 N N . ALA A 1 203 ? -30.169 19.290 6.572 1.00 89.44 203 ALA A N 1
ATOM 1505 C CA . ALA A 1 203 ? -31.615 19.070 6.454 1.00 89.44 203 ALA A CA 1
ATOM 1506 C C . ALA A 1 203 ? -32.433 20.064 7.306 1.00 89.44 203 ALA A C 1
ATOM 1508 O O . ALA A 1 203 ? -33.379 20.674 6.800 1.00 89.44 203 ALA A O 1
ATOM 1509 N N . VAL A 1 204 ? -32.039 20.312 8.564 1.00 92.38 204 VAL A N 1
ATOM 1510 C CA . VAL A 1 204 ? -32.675 21.330 9.427 1.00 92.38 204 VAL A CA 1
ATOM 1511 C C . VAL A 1 204 ? -32.603 22.722 8.786 1.00 92.38 204 VAL A C 1
ATOM 1513 O O . VAL A 1 204 ? -33.617 23.423 8.722 1.00 92.38 204 VAL A O 1
ATOM 1516 N N . LEU A 1 205 ? -31.439 23.108 8.248 1.00 91.94 205 LEU A N 1
ATOM 1517 C CA . LEU A 1 205 ? -31.244 24.377 7.538 1.00 91.94 205 LEU A CA 1
ATOM 1518 C C . LEU A 1 205 ? -32.148 24.495 6.298 1.00 91.94 205 LEU A C 1
ATOM 1520 O O . LEU A 1 205 ? -32.785 25.537 6.109 1.00 91.94 205 LEU A O 1
ATOM 1524 N N . ARG A 1 206 ? -32.276 23.437 5.481 1.00 91.88 206 ARG A N 1
ATOM 1525 C CA . ARG A 1 206 ? -33.210 23.403 4.338 1.00 91.88 206 ARG A CA 1
ATOM 1526 C C . ARG A 1 206 ? -34.658 23.598 4.775 1.00 91.88 206 ARG A C 1
ATOM 1528 O O . ARG A 1 206 ? -35.360 24.432 4.199 1.00 91.88 206 ARG A O 1
ATOM 1535 N N . VAL A 1 207 ? -35.113 22.864 5.789 1.00 93.25 207 VAL A N 1
ATOM 1536 C CA . VAL A 1 207 ? -36.501 22.931 6.275 1.00 93.25 207 VAL A CA 1
ATOM 1537 C C . VAL A 1 207 ? -36.815 24.302 6.869 1.00 93.25 207 VAL A C 1
ATOM 1539 O O . VAL A 1 207 ? -37.812 24.916 6.488 1.00 93.25 207 VAL A O 1
ATOM 1542 N N . ALA A 1 208 ? -35.939 24.843 7.716 1.00 92.75 208 ALA A N 1
ATOM 1543 C CA . ALA A 1 208 ? -36.109 26.184 8.265 1.00 92.75 208 ALA A CA 1
ATOM 1544 C C . ALA A 1 208 ? -36.127 27.266 7.169 1.00 92.75 208 ALA A C 1
ATOM 1546 O O . ALA A 1 208 ? -36.943 28.185 7.241 1.00 92.75 208 ALA A O 1
ATOM 1547 N N . THR A 1 209 ? -35.319 27.108 6.110 1.00 92.06 209 THR A N 1
ATOM 1548 C CA . THR A 1 209 ? -35.332 27.986 4.924 1.00 92.06 209 THR A CA 1
ATOM 1549 C C . THR A 1 209 ? -36.674 27.940 4.187 1.00 92.06 209 THR A C 1
ATOM 1551 O O . THR A 1 209 ? -37.231 28.991 3.866 1.00 92.06 209 THR A O 1
ATOM 1554 N N . ARG A 1 210 ? -37.251 26.747 3.972 1.00 92.50 210 ARG A N 1
ATOM 1555 C CA . ARG A 1 210 ? -38.598 26.589 3.377 1.00 92.50 210 ARG A CA 1
ATOM 1556 C C . ARG A 1 210 ? 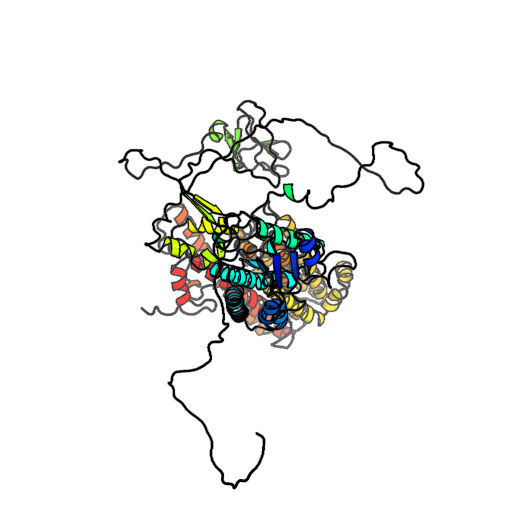-39.680 27.263 4.231 1.00 92.50 210 ARG A C 1
ATOM 1558 O O . ARG A 1 210 ? -40.583 27.894 3.686 1.00 92.50 210 ARG A O 1
ATOM 1565 N N . LEU A 1 211 ? -39.562 27.172 5.557 1.00 92.06 211 LEU A N 1
ATOM 1566 C CA . LEU A 1 211 ? -40.482 27.778 6.530 1.00 92.06 211 LEU A CA 1
ATOM 1567 C C . LEU A 1 211 ? -40.207 29.268 6.810 1.00 92.06 211 LEU A C 1
ATOM 1569 O O . LEU A 1 211 ? -40.971 29.895 7.547 1.00 92.06 211 LEU A O 1
ATOM 1573 N N . LYS A 1 212 ? -39.145 29.839 6.222 1.00 92.31 212 LYS A N 1
ATOM 1574 C CA . LYS A 1 212 ? -38.660 31.212 6.449 1.00 92.31 212 LYS A CA 1
ATOM 1575 C C . LYS A 1 212 ? -38.366 31.529 7.924 1.00 92.31 212 LYS A C 1
ATOM 1577 O O . LYS A 1 212 ? -38.514 32.671 8.347 1.00 92.31 212 LYS A O 1
ATOM 1582 N N . ALA A 1 213 ? -37.952 30.537 8.709 1.00 93.75 213 ALA A N 1
ATOM 1583 C CA . ALA A 1 213 ? -37.549 30.729 10.100 1.00 93.75 213 ALA A CA 1
ATOM 1584 C C . ALA A 1 213 ? -36.039 31.037 10.192 1.00 93.75 213 ALA A C 1
ATOM 1586 O O . ALA A 1 213 ? -35.264 30.406 9.464 1.00 93.75 213 ALA A O 1
ATOM 1587 N N . PRO A 1 214 ? -35.575 31.965 11.053 1.00 95.69 214 PRO A N 1
ATOM 1588 C CA . PRO A 1 214 ? -34.164 32.051 11.426 1.00 95.69 214 PRO A CA 1
ATOM 1589 C C . PRO A 1 214 ? -33.669 30.749 12.062 1.00 95.69 214 PRO A C 1
ATOM 1591 O O . PRO A 1 214 ? -34.430 30.036 12.723 1.00 95.69 214 PRO A O 1
ATOM 1594 N N . VAL A 1 215 ? -32.374 30.479 11.883 1.00 96.19 215 VAL A N 1
ATOM 1595 C CA . VAL A 1 215 ? -31.706 29.293 12.423 1.00 96.19 215 VAL A CA 1
ATOM 1596 C C . VAL A 1 215 ? -30.585 29.691 13.368 1.00 96.19 215 VAL A C 1
ATOM 1598 O O . VAL A 1 215 ? -29.745 30.510 13.008 1.00 96.19 215 VAL A O 1
ATOM 1601 N N . ILE A 1 216 ? -30.534 29.082 14.548 1.00 95.88 216 ILE A N 1
ATOM 1602 C CA . ILE A 1 216 ? -29.357 29.098 15.418 1.00 95.88 216 ILE A CA 1
ATOM 1603 C C . ILE A 1 216 ? -28.557 27.832 15.098 1.00 95.88 216 ILE A C 1
ATOM 1605 O O . ILE A 1 216 ? -29.003 26.721 15.383 1.00 95.88 216 ILE A O 1
ATOM 1609 N N . ASP A 1 217 ? -27.400 27.982 14.452 1.00 93.88 217 ASP A N 1
ATOM 1610 C CA . ASP A 1 217 ? -26.532 26.854 14.109 1.00 93.88 217 ASP A CA 1
ATOM 1611 C C . ASP A 1 217 ? -25.708 26.460 15.335 1.00 93.88 217 ASP A C 1
ATOM 1613 O O . ASP A 1 217 ? -24.640 27.022 15.605 1.00 93.88 217 ASP A O 1
ATOM 1617 N N . LEU A 1 218 ? -26.211 25.487 16.098 1.00 93.25 218 LEU A N 1
ATOM 1618 C CA . LEU A 1 218 ? -25.588 25.080 17.352 1.00 93.25 218 LEU A CA 1
ATOM 1619 C C . LEU A 1 218 ? -24.181 24.505 17.155 1.00 93.25 218 LEU A C 1
ATOM 1621 O O . LEU A 1 218 ? -23.403 24.541 18.098 1.00 93.25 218 LEU A O 1
ATOM 1625 N N . ARG A 1 219 ? -23.780 24.091 15.942 1.00 90.44 219 ARG A N 1
ATOM 1626 C CA . ARG A 1 219 ? -22.388 23.683 15.647 1.00 90.44 219 ARG A CA 1
ATOM 1627 C C .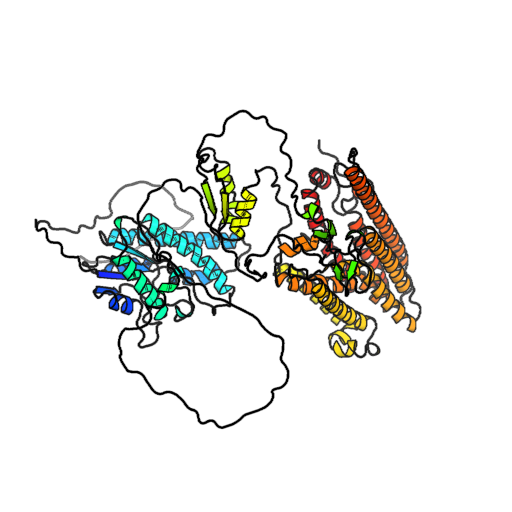 ARG A 1 219 ? -21.391 24.839 15.790 1.00 90.44 219 ARG A C 1
ATOM 1629 O O . ARG A 1 219 ? -20.199 24.602 15.960 1.00 90.44 219 ARG A O 1
ATOM 1636 N N . ARG A 1 220 ? -21.863 26.087 15.682 1.00 88.00 220 ARG A N 1
ATOM 1637 C CA . ARG A 1 220 ? -21.063 27.310 15.878 1.00 88.00 220 ARG A CA 1
ATOM 1638 C C . ARG A 1 220 ? -21.134 27.840 17.310 1.00 88.00 220 ARG A C 1
ATOM 1640 O O . ARG A 1 220 ? -20.235 28.571 17.712 1.00 88.00 220 ARG A O 1
ATOM 1647 N N . VAL A 1 221 ? -22.192 27.493 18.044 1.00 89.31 221 VAL A N 1
ATOM 1648 C CA . VAL A 1 221 ? -22.428 27.888 19.444 1.00 89.31 221 VAL A CA 1
ATOM 1649 C C . VAL A 1 221 ? -21.702 26.932 20.398 1.00 89.31 221 VAL A C 1
ATOM 1651 O O . VAL A 1 221 ? -20.938 27.371 21.252 1.00 89.31 221 VAL A O 1
ATOM 1654 N N . MET A 1 222 ? -21.902 25.630 20.194 1.00 90.31 222 MET A N 1
ATOM 1655 C CA . MET A 1 222 ? -21.343 24.510 20.952 1.00 90.31 222 MET A CA 1
ATOM 1656 C C . MET A 1 222 ? -20.107 23.987 20.218 1.00 90.31 222 MET A C 1
ATOM 1658 O O . MET A 1 222 ? -20.184 23.041 19.431 1.00 90.31 222 MET A O 1
ATOM 1662 N N . ASN A 1 223 ? -18.978 24.673 20.393 1.00 86.00 223 ASN A N 1
ATOM 1663 C CA . ASN A 1 223 ? -17.766 24.440 19.605 1.00 86.00 223 ASN A CA 1
ATOM 1664 C C . ASN A 1 223 ? -16.509 24.150 20.437 1.00 86.00 223 ASN A C 1
ATOM 1666 O O . ASN A 1 223 ? -15.482 23.795 19.859 1.00 86.00 223 ASN A O 1
ATOM 1670 N N . LYS A 1 224 ? -16.577 24.235 21.769 1.00 84.31 224 LYS A N 1
ATOM 1671 C CA . LYS A 1 224 ? -15.487 23.870 22.685 1.00 84.31 224 LYS A CA 1
ATOM 1672 C C . LYS A 1 224 ? -15.899 22.711 23.597 1.00 84.31 224 LYS A C 1
ATOM 1674 O O . LYS A 1 224 ? -17.085 22.501 23.805 1.00 84.31 224 LYS A O 1
ATOM 1679 N N . VAL A 1 225 ? -14.951 21.941 24.143 1.00 83.62 225 VAL A N 1
ATOM 1680 C CA . VAL A 1 225 ? -15.289 20.773 24.995 1.00 83.62 225 VAL A CA 1
ATOM 1681 C C . VAL A 1 225 ? -15.913 21.205 26.325 1.00 83.62 225 VAL A C 1
ATOM 1683 O O . VAL A 1 225 ? -16.807 20.533 26.821 1.00 83.62 225 VAL A O 1
ATOM 1686 N N . GLU A 1 226 ? -15.521 22.359 26.860 1.00 86.88 226 GLU A N 1
ATOM 1687 C CA . GLU A 1 226 ? -16.117 22.975 28.049 1.00 86.88 226 GLU A CA 1
ATOM 1688 C C . GLU A 1 226 ? -17.591 23.396 27.872 1.00 86.88 226 GLU A C 1
ATOM 1690 O O . GLU A 1 226 ? -18.291 23.614 28.863 1.00 86.88 226 GLU A O 1
ATOM 1695 N N . ASP A 1 227 ? -18.101 23.444 26.636 1.00 90.44 227 ASP A N 1
ATOM 1696 C CA . ASP A 1 227 ? -19.526 23.673 26.363 1.00 90.44 227 ASP A CA 1
ATOM 1697 C C . ASP A 1 227 ? -20.393 22.455 26.731 1.00 90.44 227 ASP A C 1
ATOM 1699 O O . ASP A 1 227 ? -21.616 22.559 26.749 1.00 90.44 227 ASP A O 1
ATOM 1703 N N . PHE A 1 228 ? -19.787 21.307 27.047 1.00 91.50 228 PHE A N 1
ATOM 1704 C CA . PHE A 1 228 ? -20.461 20.024 27.227 1.00 91.50 228 PHE A CA 1
ATOM 1705 C C . PHE A 1 228 ? -20.323 19.493 28.663 1.00 91.50 228 PHE A C 1
ATOM 1707 O O . PHE A 1 228 ? -19.222 19.400 29.200 1.00 91.50 228 PHE A O 1
ATOM 1714 N N . ALA A 1 229 ? -21.440 19.118 29.295 1.00 87.31 229 ALA A N 1
ATOM 1715 C CA . ALA A 1 229 ? -21.455 18.453 30.606 1.00 87.31 229 ALA A CA 1
ATOM 1716 C C . ALA A 1 229 ? -21.056 16.973 30.491 1.00 87.31 229 ALA A C 1
ATOM 1718 O O . ALA A 1 229 ? -20.423 16.395 31.372 1.00 87.31 229 ALA A O 1
ATOM 1719 N N . ASN A 1 230 ? -21.437 16.361 29.374 1.00 86.06 230 ASN A N 1
ATOM 1720 C CA . ASN A 1 230 ? -20.990 15.055 28.914 1.00 86.06 230 ASN A CA 1
ATOM 1721 C C . ASN A 1 230 ? -20.918 15.104 27.372 1.00 86.06 230 ASN A C 1
ATOM 1723 O O . ASN A 1 230 ? -21.433 16.058 26.795 1.00 86.06 230 ASN A O 1
ATOM 1727 N N . PRO A 1 231 ? -20.353 14.101 26.675 1.00 84.62 231 PRO A N 1
ATOM 1728 C CA . PRO A 1 231 ? -20.125 14.157 25.228 1.00 84.62 231 PRO A CA 1
ATOM 1729 C C . PRO A 1 231 ? -21.309 14.511 24.314 1.00 84.62 231 PRO A C 1
ATOM 1731 O O . PRO A 1 231 ? -21.069 14.754 23.134 1.00 84.62 231 PRO A O 1
ATOM 1734 N N . ILE A 1 232 ? -22.556 14.501 24.794 1.00 84.75 232 ILE A N 1
ATOM 1735 C CA . ILE A 1 232 ? -23.737 14.885 24.011 1.00 84.75 232 ILE A CA 1
ATOM 1736 C C . ILE A 1 232 ? -24.612 15.965 24.669 1.00 84.75 232 ILE A C 1
ATOM 1738 O O . ILE A 1 232 ? -25.474 16.491 23.976 1.00 84.75 232 ILE A O 1
ATOM 1742 N N . GLU A 1 233 ? -24.401 16.338 25.936 1.00 91.56 233 GLU A N 1
ATOM 1743 C CA . GLU A 1 233 ? -25.291 17.256 26.677 1.00 91.56 233 GLU A CA 1
ATOM 1744 C C . GLU A 1 233 ? -24.637 18.613 26.999 1.00 91.56 233 GLU A C 1
ATOM 1746 O O . GLU A 1 233 ? -23.466 18.627 27.398 1.00 91.56 233 GLU A O 1
ATOM 1751 N N . PRO A 1 234 ? -25.358 19.752 26.912 1.00 93.56 234 PRO A N 1
ATOM 1752 C CA . PRO A 1 234 ? -24.794 21.070 27.209 1.00 93.56 234 PRO A CA 1
ATOM 1753 C C . PRO A 1 234 ? -24.410 21.253 28.685 1.00 93.56 234 PRO A C 1
ATOM 1755 O O . PRO A 1 234 ? -25.187 20.929 29.586 1.00 93.56 234 PRO A O 1
ATOM 1758 N N . SER A 1 235 ? -23.239 21.844 28.935 1.00 94.06 235 SER A N 1
ATOM 1759 C CA . SER A 1 235 ? -22.837 22.363 30.250 1.00 94.06 235 SER A CA 1
ATOM 1760 C C . SER A 1 235 ? -23.558 23.672 30.576 1.00 94.06 235 SER A C 1
ATOM 1762 O O . SER A 1 235 ? -24.250 24.247 29.735 1.00 94.06 235 SER A O 1
ATOM 1764 N N . SER A 1 236 ? -23.353 24.193 31.787 1.00 92.62 236 SER A N 1
ATOM 1765 C CA . SER A 1 236 ? -23.761 25.557 32.138 1.00 92.62 236 SER A CA 1
ATOM 1766 C C . SER A 1 236 ? -23.135 26.607 31.200 1.00 92.62 236 SER A C 1
ATOM 1768 O O . SER A 1 236 ? -23.828 27.517 30.746 1.00 92.62 236 SER A O 1
ATOM 1770 N N . LEU A 1 237 ? -21.864 26.432 30.807 1.00 90.75 237 LEU A N 1
ATOM 1771 C CA . LEU A 1 237 ? -21.160 27.327 29.875 1.00 90.75 237 LEU A CA 1
ATOM 1772 C C . LEU A 1 237 ? -21.721 27.243 28.447 1.00 90.75 237 LEU A C 1
ATOM 1774 O O . LEU A 1 237 ? -21.952 28.274 27.817 1.00 90.75 237 LEU A O 1
ATOM 1778 N N . GLY A 1 238 ? -21.989 26.033 27.945 1.00 91.56 238 GLY A N 1
ATOM 1779 C CA . GLY A 1 238 ? -22.657 25.851 26.652 1.00 91.56 238 GLY A CA 1
ATOM 1780 C C . GLY A 1 238 ? -24.079 26.416 26.668 1.00 91.56 238 GLY A C 1
ATOM 1781 O O . GLY A 1 238 ? -24.491 27.125 25.748 1.00 91.56 238 GLY A O 1
ATOM 1782 N N . GLY A 1 239 ? -24.798 26.196 27.772 1.00 94.62 239 GLY A N 1
ATOM 1783 C CA . GLY A 1 239 ? -26.126 26.745 28.015 1.00 94.62 239 GLY A CA 1
ATOM 1784 C C . GLY A 1 239 ? -26.170 28.272 27.986 1.00 94.62 239 GLY A C 1
ATOM 1785 O O . GLY A 1 239 ? -27.091 28.826 27.388 1.00 94.62 239 GLY A O 1
ATOM 1786 N N . ALA A 1 240 ? -25.142 28.949 28.507 1.00 92.56 240 ALA A N 1
ATOM 1787 C CA . ALA A 1 240 ? -25.004 30.405 28.428 1.00 92.56 240 ALA A CA 1
ATOM 1788 C C . ALA A 1 240 ? -24.951 30.899 26.978 1.00 92.56 240 ALA A C 1
ATOM 1790 O O . ALA A 1 240 ? -25.659 31.836 26.602 1.00 92.56 240 ALA A O 1
ATOM 1791 N N . LYS A 1 241 ? -24.149 30.235 26.135 1.00 94.25 241 LYS A N 1
ATOM 1792 C CA . LYS A 1 241 ? -24.019 30.575 24.711 1.00 94.25 241 LYS A CA 1
ATOM 1793 C C . LYS A 1 241 ? -25.328 30.344 23.950 1.00 94.25 241 LYS A C 1
ATOM 1795 O O . LYS A 1 241 ? -25.731 31.196 23.157 1.00 94.25 241 LYS A O 1
ATOM 1800 N N . ILE A 1 242 ? -26.010 29.224 24.213 1.00 95.69 242 ILE A N 1
ATOM 1801 C CA . ILE A 1 242 ? -27.328 28.915 23.635 1.00 95.69 242 ILE A CA 1
ATOM 1802 C C . ILE A 1 242 ? -28.348 29.983 24.054 1.00 95.69 242 ILE A C 1
ATOM 1804 O O . ILE A 1 242 ? -29.024 30.557 23.198 1.00 95.69 242 ILE A O 1
ATOM 1808 N N . ALA A 1 243 ? -28.429 30.298 25.349 1.00 96.00 243 ALA A N 1
ATOM 1809 C CA . ALA A 1 243 ? -29.370 31.274 25.886 1.00 96.00 243 ALA A CA 1
ATOM 1810 C C . ALA A 1 243 ? -29.148 32.684 25.314 1.00 96.00 243 ALA A C 1
ATOM 1812 O O . ALA A 1 243 ? -30.107 33.353 24.914 1.00 96.00 243 ALA A O 1
ATOM 1813 N N . ALA A 1 244 ? -27.886 33.110 25.211 1.00 93.44 244 ALA A N 1
ATOM 1814 C CA . ALA A 1 244 ? -27.507 34.392 24.633 1.00 93.44 244 ALA A CA 1
ATOM 1815 C C . ALA A 1 244 ? -27.935 34.515 23.160 1.00 93.44 244 ALA A C 1
ATOM 1817 O O . ALA A 1 244 ? -28.560 35.513 22.795 1.00 93.44 244 ALA A O 1
ATOM 1818 N N . GLU A 1 245 ? -27.673 33.507 22.315 1.00 95.06 245 GLU A N 1
ATOM 1819 C CA . GLU A 1 245 ? -28.113 33.539 20.911 1.00 95.06 245 GLU A CA 1
ATOM 1820 C C . GLU A 1 245 ? -29.641 33.442 20.772 1.00 95.06 245 GLU A C 1
ATOM 1822 O O . GLU A 1 245 ? -30.203 34.158 19.944 1.00 95.06 245 GLU A O 1
ATOM 1827 N N . ILE A 1 246 ? -30.342 32.659 21.606 1.00 96.25 246 ILE A N 1
ATOM 1828 C CA . ILE A 1 246 ? -31.818 32.619 21.621 1.00 96.25 246 ILE A CA 1
ATOM 1829 C C . ILE A 1 246 ? -32.395 34.018 21.855 1.00 96.25 246 ILE A C 1
ATOM 1831 O O . ILE A 1 246 ? -33.186 34.515 21.047 1.00 96.25 246 ILE A O 1
ATOM 1835 N N . VAL A 1 247 ? -31.976 34.681 22.935 1.00 94.94 247 VAL A N 1
ATOM 1836 C CA . VAL A 1 247 ? -32.493 36.006 23.302 1.00 94.94 247 VAL A CA 1
ATOM 1837 C C . VAL A 1 247 ? -32.075 37.064 22.282 1.00 94.94 247 VAL A C 1
ATOM 1839 O O . VAL A 1 247 ? -32.879 37.918 21.909 1.00 94.94 247 VAL A O 1
ATOM 1842 N N . LYS A 1 248 ? -30.853 36.985 21.750 1.00 92.69 248 LYS A N 1
ATOM 1843 C CA . LYS A 1 248 ? -30.371 37.856 20.672 1.00 92.69 248 LYS A CA 1
ATOM 1844 C C . LYS A 1 248 ? -31.190 37.704 19.390 1.00 92.69 248 LYS A C 1
ATOM 1846 O O . LYS A 1 248 ? -31.547 38.724 18.799 1.00 92.69 248 LYS A O 1
ATOM 1851 N N . VAL A 1 249 ? -31.523 36.486 18.956 1.00 93.69 249 VAL A N 1
ATOM 1852 C CA . VAL A 1 249 ? -32.395 36.265 17.787 1.00 93.69 249 VAL A CA 1
ATOM 1853 C C . VAL A 1 249 ? -33.780 36.841 18.052 1.00 93.69 249 VAL A C 1
ATOM 1855 O O . VAL A 1 249 ? -34.240 37.665 17.267 1.00 93.69 249 VAL A O 1
ATOM 1858 N N . VAL A 1 250 ? -34.405 36.503 19.181 1.00 93.88 250 VAL A N 1
ATOM 1859 C CA . VAL A 1 250 ? -35.740 37.003 19.550 1.00 93.88 250 VAL A CA 1
ATOM 1860 C C . VAL A 1 250 ? -35.794 38.539 19.619 1.00 93.88 250 VAL A C 1
ATOM 1862 O O . VAL A 1 250 ? -36.764 39.136 19.161 1.00 93.88 250 VAL A O 1
ATOM 1865 N N . ARG A 1 251 ? -34.747 39.201 20.130 1.00 90.69 251 ARG A N 1
ATOM 1866 C CA . ARG A 1 251 ? -34.680 40.672 20.233 1.00 90.69 251 ARG A CA 1
ATOM 1867 C C . ARG A 1 251 ? -34.337 41.391 18.929 1.00 90.69 251 ARG A C 1
ATOM 1869 O O . ARG A 1 251 ? -34.763 42.527 18.744 1.00 90.69 251 ARG A O 1
ATOM 1876 N N . THR A 1 252 ? -33.500 40.799 18.073 1.00 88.12 252 THR A N 1
ATOM 1877 C CA . THR A 1 252 ? -32.831 41.534 16.975 1.00 88.12 252 THR A CA 1
ATOM 1878 C C . THR A 1 252 ? -33.138 41.017 15.575 1.00 88.12 252 THR A C 1
ATOM 1880 O O . THR A 1 252 ? -32.797 41.685 14.595 1.00 88.12 252 THR A O 1
ATOM 1883 N N . HIS A 1 253 ? -33.742 39.836 15.439 1.00 90.12 253 HIS A N 1
ATOM 1884 C CA . HIS A 1 253 ? -34.047 39.276 14.133 1.00 90.12 253 HIS A CA 1
ATOM 1885 C C . HIS A 1 253 ? -35.313 39.916 13.533 1.00 90.12 253 HIS A C 1
ATOM 1887 O O . HIS A 1 253 ? -36.389 39.816 14.120 1.00 90.12 253 HIS A O 1
ATOM 1893 N N . PRO A 1 254 ? -35.231 40.550 12.348 1.00 87.81 254 PRO A N 1
ATOM 1894 C CA . PRO A 1 254 ? -36.410 41.034 11.640 1.00 87.81 254 PRO A CA 1
ATOM 1895 C C . PRO A 1 254 ? -37.105 39.855 10.951 1.00 87.81 254 PRO A C 1
ATOM 1897 O O . PRO A 1 254 ? -36.736 39.481 9.835 1.00 87.81 254 PRO A O 1
ATOM 1900 N N . PHE A 1 255 ? -38.092 39.262 11.623 1.00 87.44 255 PHE A N 1
ATOM 1901 C CA . PHE A 1 255 ? -38.783 38.050 11.167 1.00 87.44 255 PHE A CA 1
ATOM 1902 C C . PHE A 1 255 ? -39.473 38.195 9.795 1.00 87.44 255 PHE A C 1
ATOM 1904 O O . PHE A 1 255 ? -39.714 37.188 9.131 1.00 87.44 255 PHE A O 1
ATOM 1911 N N . GLU A 1 256 ? -39.719 39.412 9.289 1.00 81.19 256 GLU A N 1
ATOM 1912 C CA . GLU A 1 256 ? -40.212 39.604 7.916 1.00 81.19 256 GLU A CA 1
ATOM 1913 C C . GLU A 1 256 ? -39.154 39.276 6.847 1.00 81.19 256 GLU A C 1
ATOM 1915 O O . GLU A 1 256 ? -39.502 39.008 5.695 1.00 81.19 256 GLU A O 1
ATOM 1920 N N . LYS A 1 257 ? -37.859 39.286 7.200 1.00 74.25 257 LYS A N 1
ATOM 1921 C CA . LYS A 1 257 ? -36.751 38.967 6.278 1.00 74.25 257 LYS A CA 1
ATOM 1922 C C . LYS A 1 257 ? -36.515 37.464 6.107 1.00 74.25 257 LYS A C 1
ATOM 1924 O O . LYS A 1 257 ? -35.702 37.084 5.267 1.00 74.25 257 LYS A O 1
ATOM 1929 N N . GLY A 1 258 ? -37.231 36.623 6.850 1.00 77.19 258 GLY A N 1
ATOM 1930 C CA . GLY A 1 258 ? -37.122 35.172 6.769 1.00 77.19 258 GLY A CA 1
ATOM 1931 C C . GLY A 1 258 ? -35.800 34.631 7.317 1.00 77.19 258 GLY A C 1
ATOM 1932 O O . GLY A 1 258 ? -35.242 35.150 8.278 1.00 77.19 258 GLY A O 1
ATOM 1933 N N . THR A 1 259 ? -35.281 33.566 6.712 1.00 85.88 259 THR A N 1
ATOM 1934 C CA . THR A 1 259 ? -34.166 32.802 7.282 1.00 85.88 259 THR A CA 1
ATOM 1935 C C . THR A 1 259 ? -32.836 33.552 7.283 1.00 85.88 259 THR A C 1
ATOM 1937 O O . THR A 1 259 ? -32.305 33.954 6.249 1.00 85.88 259 THR A O 1
ATOM 1940 N N . VAL A 1 260 ? -32.261 33.667 8.478 1.00 88.38 260 VAL A N 1
ATOM 1941 C CA . VAL A 1 260 ? -30.894 34.116 8.750 1.00 88.38 260 VAL A CA 1
ATOM 1942 C C . VAL A 1 260 ? -30.271 33.108 9.708 1.00 88.38 260 VAL A C 1
ATOM 1944 O O . VAL A 1 260 ? -30.928 32.702 10.666 1.00 88.38 260 VAL A O 1
ATOM 1947 N N . VAL A 1 261 ? -29.021 32.718 9.458 1.00 88.56 261 VAL A N 1
ATOM 1948 C CA . VAL A 1 261 ? -28.266 31.811 10.333 1.00 88.56 261 VAL A CA 1
ATOM 1949 C C . VAL A 1 261 ? -27.491 32.619 11.378 1.00 88.56 261 VAL A C 1
ATOM 1951 O O . VAL A 1 261 ? -26.875 33.637 11.053 1.00 88.56 261 VAL A O 1
ATOM 1954 N N . TYR A 1 262 ? -27.542 32.168 12.628 1.00 87.12 262 TYR A N 1
ATOM 1955 C CA . TYR A 1 262 ? -26.890 32.753 13.796 1.00 87.12 262 TYR A CA 1
ATOM 1956 C C . TYR A 1 262 ? -25.909 31.746 14.426 1.00 87.12 262 TYR A C 1
ATOM 1958 O O . TYR A 1 262 ? -26.185 30.547 14.382 1.00 87.12 262 TYR A O 1
ATOM 1966 N N . PRO A 1 263 ? -24.787 32.196 15.020 1.00 80.62 263 PRO A N 1
ATOM 1967 C CA . PRO A 1 263 ? -24.313 33.577 15.075 1.00 80.62 263 PRO A CA 1
ATOM 1968 C C . PRO A 1 263 ? -23.842 34.090 13.703 1.00 80.62 263 PRO A C 1
ATOM 1970 O O . PRO A 1 263 ? -23.246 33.361 12.908 1.00 80.62 263 PRO A O 1
ATOM 1973 N N . LYS A 1 264 ? -24.080 35.382 13.447 1.00 65.12 264 LYS A N 1
ATOM 1974 C CA . LYS A 1 264 ? -23.350 36.136 12.415 1.00 65.12 264 LYS A CA 1
ATOM 1975 C C . LYS A 1 264 ? -21.901 36.307 12.881 1.00 65.12 264 LYS A C 1
ATOM 1977 O O . LYS A 1 264 ? -21.662 36.298 14.085 1.00 65.12 264 LYS A O 1
ATOM 1982 N N . GLU A 1 265 ? -20.961 36.429 11.948 1.00 49.00 265 GLU A N 1
ATOM 1983 C CA . GLU A 1 265 ? -19.526 36.491 12.258 1.00 49.00 265 GLU A CA 1
ATOM 1984 C C . GLU A 1 265 ? -19.189 37.571 13.295 1.00 49.00 265 GLU A C 1
ATOM 1986 O O . GLU A 1 265 ? -19.670 38.701 13.207 1.00 49.00 265 GLU A O 1
ATOM 1991 N N . TYR A 1 266 ? -18.349 37.194 14.260 1.00 38.38 266 TYR A N 1
ATOM 1992 C CA . TYR A 1 266 ? -17.824 38.054 15.316 1.00 38.38 266 TYR A CA 1
ATOM 1993 C C . TYR A 1 266 ? -16.299 38.157 15.184 1.00 38.38 266 TYR A C 1
ATOM 1995 O O . TYR A 1 266 ? -15.660 37.127 14.953 1.00 38.38 266 TYR A O 1
ATOM 2003 N N . PRO A 1 267 ? -15.696 39.342 15.383 1.00 36.00 267 PRO A N 1
ATOM 2004 C CA . PRO A 1 267 ? -14.281 39.432 15.723 1.00 36.00 267 PRO A CA 1
ATOM 2005 C C . PRO A 1 267 ? -14.051 38.857 17.133 1.00 36.00 267 PRO A C 1
ATOM 2007 O O . PRO A 1 267 ? -14.877 39.041 18.026 1.00 36.00 267 PRO A O 1
ATOM 2010 N N . GLU A 1 268 ? -12.918 38.185 17.360 1.00 37.41 268 GLU A N 1
ATOM 2011 C CA . GLU A 1 268 ? -12.632 37.463 18.618 1.00 37.41 268 GLU A CA 1
ATOM 2012 C C . GLU A 1 268 ? -12.566 38.354 19.879 1.00 37.41 268 GLU A C 1
ATOM 2014 O O . GLU A 1 268 ? -12.567 37.843 20.997 1.00 37.41 268 GLU A O 1
ATOM 2019 N N . SER A 1 269 ? -12.555 39.682 19.725 1.00 36.72 269 SER A N 1
ATOM 2020 C CA . SER A 1 269 ? -12.428 40.655 20.817 1.00 36.72 269 SER A CA 1
ATOM 2021 C C . SER A 1 269 ? -13.653 40.793 21.733 1.00 36.72 269 SER A C 1
ATOM 2023 O O . SER A 1 269 ? -13.498 41.296 22.840 1.00 36.72 269 SER A O 1
ATOM 2025 N N . GLU A 1 270 ? -14.857 40.368 21.325 1.00 33.97 270 GLU A N 1
ATOM 2026 C CA . GLU A 1 270 ? -16.077 40.506 22.156 1.00 33.97 270 GLU A CA 1
ATOM 2027 C C . GLU A 1 270 ? -16.349 39.310 23.094 1.00 33.97 270 GLU A C 1
ATOM 2029 O O . GLU A 1 270 ? -17.242 39.373 23.936 1.00 33.97 270 GLU A O 1
ATOM 2034 N N . LEU A 1 271 ? -15.569 38.223 23.019 1.00 35.69 271 LEU A N 1
ATOM 2035 C CA . LEU A 1 271 ? -15.794 37.019 23.840 1.00 35.69 271 LEU A CA 1
ATOM 2036 C C . LEU A 1 271 ? -15.302 37.123 25.300 1.00 35.69 271 LEU A C 1
ATOM 2038 O O . LEU A 1 271 ? -15.435 36.156 26.048 1.00 35.69 271 LEU A O 1
ATOM 2042 N N . VAL A 1 272 ? -14.752 38.269 25.719 1.00 33.19 272 VAL A N 1
ATOM 2043 C CA . VAL A 1 272 ? -14.176 38.464 27.067 1.00 33.19 272 VAL A CA 1
ATOM 2044 C C . VAL A 1 272 ? -15.115 39.217 28.028 1.00 33.19 272 VAL A C 1
ATOM 2046 O O . VAL A 1 272 ? -15.036 38.998 29.233 1.00 33.19 272 VAL A O 1
ATOM 2049 N N . GLU A 1 273 ? -16.056 40.037 27.543 1.00 30.50 273 GLU A N 1
ATOM 2050 C CA . GLU A 1 273 ? -16.952 40.830 28.418 1.00 30.50 273 GLU A CA 1
ATOM 2051 C C . GLU A 1 273 ? -18.247 40.117 28.853 1.00 30.50 273 GLU A C 1
ATOM 2053 O O . GLU A 1 273 ? -18.949 40.602 29.736 1.00 30.50 273 GLU A O 1
ATOM 2058 N N . LEU A 1 274 ? -18.556 38.936 28.309 1.00 33.84 274 LEU A N 1
ATOM 2059 C CA . LEU A 1 274 ? -19.746 38.152 28.688 1.00 33.84 274 LEU A CA 1
ATOM 2060 C C . LEU A 1 274 ? -19.527 37.196 29.879 1.00 33.84 274 LEU A C 1
ATOM 2062 O O . LEU A 1 274 ? -20.420 36.417 30.204 1.00 33.84 274 LEU A O 1
ATOM 2066 N N . ALA A 1 275 ? -18.359 37.245 30.533 1.00 30.55 275 ALA A N 1
ATOM 2067 C CA . ALA A 1 275 ? -17.933 36.255 31.529 1.00 30.55 275 ALA A CA 1
ATOM 2068 C C . ALA A 1 275 ? -17.532 36.827 32.908 1.00 30.55 275 ALA A C 1
ATOM 2070 O O . ALA A 1 275 ? -16.831 36.150 33.658 1.00 30.55 275 ALA A O 1
ATOM 2071 N N . LEU A 1 276 ? -17.982 38.032 33.284 1.00 25.88 276 LEU A N 1
ATOM 2072 C CA . LEU A 1 276 ? -17.878 38.534 34.665 1.00 25.88 276 LEU A CA 1
ATOM 2073 C C . LEU A 1 276 ? -19.123 39.346 35.071 1.00 25.88 276 LEU A C 1
ATOM 2075 O O . LEU A 1 276 ? -19.478 40.296 34.372 1.00 25.88 276 LEU A O 1
ATOM 2079 N N . PRO A 1 277 ? -19.769 39.056 36.219 1.00 27.16 277 PRO A N 1
ATOM 2080 C CA . PRO A 1 277 ? -20.774 39.952 36.772 1.00 27.16 277 PRO A CA 1
ATOM 2081 C C . PRO A 1 277 ? -20.104 41.228 37.297 1.00 27.16 277 PRO A C 1
ATOM 2083 O O . PRO A 1 277 ? -19.196 41.174 38.129 1.00 27.16 277 PRO A O 1
ATOM 2086 N N . GLN A 1 278 ? -20.588 42.395 36.867 1.00 33.34 278 GLN A N 1
ATOM 2087 C CA . GLN A 1 278 ? -20.242 43.657 37.518 1.00 33.34 278 GLN A CA 1
ATOM 2088 C C . GLN A 1 278 ? -20.816 43.669 38.940 1.00 33.34 278 GLN A C 1
ATOM 2090 O O . GLN A 1 278 ? -22.009 43.899 39.108 1.00 33.34 278 GLN A O 1
ATOM 2095 N N . ASN A 1 279 ? -19.972 43.400 39.941 1.00 26.42 279 ASN A N 1
ATOM 2096 C CA . ASN A 1 279 ? -19.994 43.995 41.285 1.00 26.42 279 ASN A CA 1
ATOM 2097 C C . ASN A 1 279 ? -18.917 43.352 42.174 1.00 26.42 279 ASN A C 1
ATOM 2099 O O . ASN A 1 279 ? -19.113 42.252 42.685 1.00 26.42 279 ASN A O 1
ATOM 2103 N N . ASN A 1 280 ? -17.816 44.066 42.427 1.00 27.00 280 ASN A N 1
ATOM 2104 C CA . ASN A 1 280 ? -17.491 44.522 43.786 1.00 27.00 280 ASN A CA 1
ATOM 2105 C C . ASN A 1 280 ? -16.208 45.363 43.823 1.00 27.00 280 ASN A C 1
ATOM 2107 O O . ASN A 1 280 ? -15.155 44.976 43.328 1.00 27.00 280 ASN A O 1
ATOM 2111 N N . VAL A 1 281 ? -16.323 46.510 44.486 1.00 26.20 281 VAL A N 1
ATOM 2112 C CA . VAL A 1 281 ? -15.225 47.396 44.876 1.00 26.20 281 VAL A CA 1
ATOM 2113 C C . VAL A 1 281 ? -14.484 46.795 46.073 1.00 26.20 281 VAL A C 1
ATOM 2115 O O . VAL A 1 281 ? -15.120 46.625 47.107 1.00 26.20 281 VAL A O 1
ATOM 2118 N N . VAL A 1 282 ? -13.162 46.589 45.987 1.00 25.14 282 VAL A N 1
ATOM 2119 C CA . VAL A 1 282 ? -12.205 46.756 47.110 1.00 25.14 282 VAL A CA 1
ATOM 2120 C C . VAL A 1 282 ? -10.864 47.278 46.556 1.00 25.14 282 VAL A C 1
ATOM 2122 O O . VAL A 1 282 ? -10.517 47.030 45.405 1.00 25.14 282 VAL A O 1
ATOM 2125 N N . SER A 1 283 ? -10.173 48.067 47.377 1.00 23.19 283 SER A N 1
ATOM 2126 C CA . SER A 1 283 ? -9.037 48.954 47.095 1.00 23.19 283 SER A CA 1
ATOM 2127 C C . SER A 1 283 ? -7.652 48.314 46.913 1.00 23.19 283 SER A C 1
ATOM 2129 O O . SER A 1 283 ? -7.397 47.186 47.326 1.00 23.19 283 SER A O 1
ATOM 2131 N N . ASP A 1 284 ? -6.735 49.147 46.411 1.00 21.52 284 ASP A N 1
ATOM 2132 C CA . ASP A 1 284 ? -5.280 48.975 46.345 1.00 21.52 284 ASP A CA 1
ATOM 2133 C C . ASP A 1 284 ? -4.561 48.500 47.628 1.00 21.52 284 ASP A C 1
ATOM 2135 O O . ASP A 1 284 ? -4.976 48.779 48.756 1.00 21.52 284 ASP A O 1
ATOM 2139 N N . SER A 1 285 ? -3.336 48.007 47.381 1.00 21.62 285 SER A N 1
ATOM 2140 C CA . SER A 1 285 ? -2.086 48.197 48.154 1.00 21.62 285 SER A CA 1
ATOM 2141 C C . SER A 1 285 ? -1.500 47.022 48.963 1.00 21.62 285 SER A C 1
ATOM 2143 O O . SER A 1 285 ? -2.199 46.205 49.548 1.00 21.62 285 SER A O 1
ATOM 2145 N N . VAL A 1 286 ? -0.154 47.015 49.004 1.00 24.69 286 VAL A N 1
ATOM 2146 C CA . VAL A 1 286 ? 0.766 46.143 49.777 1.00 24.69 286 VAL A CA 1
ATOM 2147 C C . VAL A 1 286 ? 0.773 44.661 49.339 1.00 24.69 286 VAL A C 1
ATOM 2149 O O . VAL A 1 286 ? -0.016 43.852 49.803 1.00 24.69 286 VAL A O 1
ATOM 2152 N N . ALA A 1 287 ? 1.583 44.205 48.378 1.00 21.34 287 ALA A N 1
ATOM 2153 C CA . ALA A 1 287 ? 3.039 44.325 48.182 1.00 21.34 287 ALA A CA 1
ATOM 2154 C C . ALA A 1 287 ? 3.921 43.489 49.152 1.00 21.34 287 ALA A C 1
ATOM 2156 O O . ALA A 1 287 ? 4.245 43.910 50.256 1.00 21.34 287 ALA A O 1
ATOM 2157 N N . THR A 1 288 ? 4.426 42.359 48.627 1.00 20.78 288 THR A N 1
ATOM 2158 C CA . THR A 1 288 ? 5.805 41.824 48.802 1.00 20.78 288 THR A CA 1
ATOM 2159 C C . THR A 1 288 ? 6.393 41.561 50.209 1.00 20.78 288 THR A C 1
ATOM 2161 O O . THR A 1 288 ? 6.912 42.474 50.842 1.00 20.78 288 THR A O 1
ATOM 2164 N N . THR A 1 289 ? 6.600 40.279 50.573 1.00 21.28 289 THR A N 1
ATOM 2165 C CA . THR A 1 289 ? 7.934 39.591 50.547 1.00 21.28 289 THR A CA 1
ATOM 2166 C C . THR A 1 289 ? 8.038 38.366 51.482 1.00 21.28 289 THR A C 1
ATOM 2168 O O . THR A 1 289 ? 8.162 38.478 52.694 1.00 21.28 289 THR A O 1
ATOM 2171 N N . ALA A 1 290 ? 8.088 37.192 50.847 1.00 22.61 290 ALA A N 1
ATOM 2172 C CA . ALA A 1 290 ? 8.834 35.961 51.156 1.00 22.61 290 ALA A CA 1
ATOM 2173 C C . ALA A 1 290 ? 9.545 35.708 52.517 1.00 22.61 290 ALA A C 1
ATOM 2175 O O . ALA A 1 290 ? 10.563 36.321 52.826 1.00 22.61 290 ALA A O 1
ATOM 2176 N N . VAL A 1 291 ? 9.201 34.555 53.115 1.00 22.61 291 VAL A N 1
ATOM 2177 C CA . VAL A 1 291 ? 10.119 33.528 53.676 1.00 22.61 291 VAL A CA 1
ATOM 2178 C C . VAL A 1 291 ? 9.504 32.168 53.266 1.00 22.61 291 VAL A C 1
ATOM 2180 O O . VAL A 1 291 ? 8.336 31.963 53.568 1.00 22.61 291 VAL A O 1
ATOM 2183 N N . ARG A 1 292 ? 10.035 31.265 52.417 1.00 21.20 292 ARG A N 1
ATOM 2184 C CA . ARG A 1 292 ? 11.354 30.623 52.157 1.00 21.20 292 ARG A CA 1
ATOM 2185 C C . ARG A 1 292 ? 11.800 29.545 53.169 1.00 21.20 292 ARG A C 1
ATOM 2187 O O . ARG A 1 292 ? 12.074 29.851 54.318 1.00 21.20 292 ARG A O 1
ATOM 2194 N N . GLY A 1 293 ? 12.019 28.328 52.647 1.00 20.77 293 GLY A N 1
ATOM 2195 C CA . GLY A 1 293 ? 12.588 27.146 53.325 1.00 20.77 293 GLY A CA 1
ATOM 2196 C C . GLY A 1 293 ? 11.568 26.000 53.408 1.00 20.77 293 GLY A C 1
ATOM 2197 O O . GLY A 1 293 ? 10.435 26.253 53.793 1.00 20.77 293 GLY A O 1
ATOM 2198 N N . CYS A 1 294 ? 11.837 24.745 53.029 1.00 20.61 294 CYS A N 1
ATOM 2199 C CA . CYS A 1 294 ? 13.019 24.029 52.495 1.00 20.61 294 CYS A CA 1
ATOM 2200 C C . CYS A 1 294 ? 12.487 22.903 51.560 1.00 20.61 294 CYS A C 1
ATOM 2202 O O . CYS A 1 294 ? 11.316 22.564 51.682 1.00 20.61 294 CYS A O 1
ATOM 2204 N N . THR A 1 295 ? 13.174 22.263 50.603 1.00 23.14 295 THR A N 1
ATOM 2205 C CA . THR A 1 295 ? 14.589 22.096 50.170 1.00 23.14 295 THR A CA 1
ATOM 2206 C C . THR A 1 295 ? 14.493 21.655 48.686 1.00 23.14 295 THR A C 1
ATOM 2208 O O . THR A 1 295 ? 13.654 20.817 48.384 1.00 23.14 295 THR A O 1
ATOM 2211 N N . ALA A 1 296 ? 15.123 22.237 47.659 1.00 23.11 296 ALA A N 1
ATOM 2212 C CA . ALA A 1 296 ? 16.536 22.524 47.369 1.00 23.11 296 ALA A CA 1
ATOM 2213 C C . ALA A 1 296 ? 17.380 21.322 46.855 1.00 23.11 296 ALA A C 1
ATOM 2215 O O . ALA A 1 296 ? 17.755 20.446 47.624 1.00 23.11 296 ALA A O 1
ATOM 2216 N N . ASN A 1 297 ? 17.772 21.437 45.573 1.00 24.86 297 ASN A N 1
ATOM 2217 C CA . ASN A 1 297 ? 18.988 20.939 44.892 1.00 24.86 297 ASN A CA 1
ATOM 2218 C C . ASN A 1 297 ? 19.170 19.456 44.506 1.00 24.86 297 ASN A C 1
ATOM 2220 O O . ASN A 1 297 ? 19.492 18.619 45.339 1.00 24.86 297 ASN A O 1
ATOM 2224 N N . LEU A 1 298 ? 19.169 19.213 43.184 1.00 22.94 298 LEU A N 1
ATOM 2225 C CA . LEU A 1 298 ? 20.309 18.830 42.305 1.00 22.94 298 LEU A CA 1
ATOM 2226 C C . LEU A 1 298 ? 19.704 18.606 40.890 1.00 22.94 298 LEU A C 1
ATOM 2228 O O . LEU A 1 298 ? 18.713 17.898 40.786 1.00 22.94 298 LEU A O 1
ATOM 2232 N N . TYR A 1 299 ? 20.128 19.190 39.762 1.00 24.36 299 TYR A N 1
ATOM 2233 C CA . TYR A 1 299 ? 21.381 19.842 39.352 1.00 24.36 299 TYR A CA 1
ATOM 2234 C C . TYR A 1 299 ? 21.134 21.129 38.529 1.00 24.36 299 TYR A C 1
ATOM 2236 O O . TYR A 1 299 ? 20.156 21.236 37.792 1.00 24.36 299 TYR A O 1
ATOM 2244 N N . ARG A 1 300 ? 22.104 22.050 38.557 1.00 22.55 300 ARG A N 1
ATOM 2245 C CA . ARG A 1 300 ? 22.381 23.049 37.507 1.00 22.55 300 ARG A CA 1
ATOM 2246 C C . ARG A 1 300 ? 23.801 22.763 37.014 1.00 22.55 300 ARG A C 1
ATOM 2248 O O . ARG A 1 300 ? 24.660 22.609 37.871 1.00 22.55 300 ARG A O 1
ATOM 2255 N N . ASP A 1 301 ? 24.021 22.703 35.695 1.00 26.64 301 ASP A N 1
ATOM 2256 C CA . ASP A 1 301 ? 25.215 23.251 35.010 1.00 26.64 301 ASP A CA 1
ATOM 2257 C C . ASP A 1 301 ? 25.272 22.883 33.514 1.00 26.64 301 ASP A C 1
ATOM 2259 O O . ASP A 1 301 ? 25.602 21.753 33.158 1.00 26.64 301 ASP A O 1
ATOM 2263 N N . LYS A 1 302 ? 25.017 23.868 32.635 1.00 23.75 302 LYS A N 1
ATOM 2264 C CA . LYS A 1 302 ? 26.012 24.459 31.704 1.00 23.75 302 LYS A CA 1
ATOM 2265 C C . LYS A 1 302 ? 25.358 25.401 30.671 1.00 23.75 302 LYS A C 1
ATOM 2267 O O . LYS A 1 302 ? 24.503 24.959 29.923 1.00 23.75 302 LYS A O 1
ATOM 2272 N N . LEU A 1 303 ? 25.879 26.639 30.619 1.00 22.11 303 LEU A N 1
ATOM 2273 C CA . LEU A 1 303 ? 26.080 27.524 29.442 1.00 22.11 303 LEU A CA 1
ATOM 2274 C C . LEU A 1 303 ? 24.837 27.953 28.590 1.00 22.11 303 LEU A C 1
ATOM 2276 O O . LEU A 1 303 ? 24.051 27.111 28.192 1.00 22.11 303 LEU A O 1
ATOM 2280 N N . TYR A 1 304 ? 24.510 29.231 28.290 1.00 21.17 304 TYR A N 1
ATOM 2281 C CA . TYR A 1 304 ? 25.281 30.418 27.813 1.00 21.17 304 TYR A CA 1
ATOM 2282 C C . TYR A 1 304 ? 26.137 30.123 26.553 1.00 21.17 304 TYR A C 1
ATOM 2284 O O . TYR A 1 304 ? 26.849 29.139 26.539 1.00 21.17 304 TYR A O 1
ATOM 2292 N N . SER A 1 305 ? 26.221 30.921 25.479 1.00 21.58 305 SER A N 1
ATOM 2293 C CA . SER A 1 305 ? 25.750 32.283 25.179 1.00 21.58 305 SER A CA 1
ATOM 2294 C C . SER A 1 305 ? 25.994 32.610 23.691 1.00 21.58 305 SER A C 1
ATOM 2296 O O . SER A 1 305 ? 27.081 32.296 23.217 1.00 21.58 305 SER A O 1
ATOM 2298 N N . TRP A 1 306 ? 25.069 33.309 23.017 1.00 20.89 306 TRP A N 1
ATOM 2299 C CA . TRP A 1 306 ? 25.324 34.462 22.113 1.00 20.89 306 TRP A CA 1
ATOM 2300 C C . TRP A 1 306 ? 23.959 35.049 21.678 1.00 20.89 306 TRP A C 1
ATOM 2302 O O . TRP A 1 306 ? 23.196 34.374 20.999 1.00 20.89 306 TRP A O 1
ATOM 2312 N N . LEU A 1 307 ? 23.455 36.113 22.328 1.00 21.86 307 LEU A N 1
ATOM 2313 C CA . LEU A 1 307 ? 23.629 37.551 21.995 1.00 21.86 307 LEU A CA 1
ATOM 2314 C C . LEU A 1 307 ? 23.062 37.890 20.590 1.00 21.86 307 LEU A C 1
ATOM 2316 O O . LEU A 1 307 ? 23.560 37.340 19.622 1.00 21.86 307 LEU A O 1
ATOM 2320 N N . LEU A 1 308 ? 22.012 38.696 20.344 1.00 23.34 308 LEU A N 1
ATOM 2321 C CA . LEU A 1 308 ? 21.416 39.942 20.901 1.00 23.34 308 LEU A CA 1
ATOM 2322 C C . LEU A 1 308 ? 21.435 41.071 19.841 1.00 23.34 308 LEU A C 1
ATOM 2324 O O . LEU A 1 308 ? 22.432 41.217 19.142 1.00 23.34 308 LEU A O 1
ATOM 2328 N N . THR A 1 309 ? 20.383 41.917 19.875 1.00 22.02 309 THR A N 1
ATOM 2329 C CA . THR A 1 309 ? 20.090 43.206 19.168 1.00 22.02 309 THR A CA 1
ATOM 2330 C C . THR A 1 309 ? 19.089 43.167 17.992 1.00 22.02 309 THR A C 1
ATOM 2332 O O . THR A 1 309 ? 19.046 42.175 17.277 1.00 22.02 309 THR A O 1
ATOM 2335 N N . SER A 1 310 ? 18.263 44.205 17.732 1.00 21.78 310 SER A N 1
ATOM 2336 C CA . SER A 1 310 ? 17.612 45.218 18.617 1.00 21.78 310 SER A CA 1
ATOM 2337 C C . SER A 1 310 ? 16.532 46.043 17.860 1.00 21.78 310 SER A C 1
ATOM 2339 O O . SER A 1 310 ? 16.638 46.188 16.650 1.00 21.78 310 SER A O 1
ATOM 2341 N N . ASN A 1 311 ? 15.588 46.667 18.602 1.00 22.72 311 ASN A N 1
ATOM 2342 C CA . ASN A 1 311 ? 14.817 47.899 18.260 1.00 22.72 311 ASN A CA 1
ATOM 2343 C C . ASN A 1 311 ? 13.842 47.880 17.035 1.00 22.72 311 ASN A C 1
ATOM 2345 O O . ASN A 1 311 ? 14.036 47.127 16.095 1.00 22.72 311 ASN A O 1
ATOM 2349 N N . SER A 1 312 ? 12.761 48.681 16.935 1.00 21.81 312 SER A N 1
ATOM 2350 C CA . SER A 1 312 ? 12.078 49.622 17.861 1.00 21.81 312 SER A CA 1
ATOM 2351 C C . SER A 1 312 ? 10.657 50.018 17.365 1.00 21.81 312 SER A C 1
ATOM 2353 O O . SER A 1 312 ? 10.306 49.770 16.218 1.00 21.81 312 SER A O 1
ATOM 2355 N N . CYS A 1 313 ? 9.884 50.658 18.256 1.00 20.22 313 CYS A N 1
ATOM 2356 C CA . CYS A 1 313 ? 8.492 51.157 18.207 1.00 20.22 313 CYS A CA 1
ATOM 2357 C C . CYS A 1 313 ? 7.945 51.872 16.943 1.00 20.22 313 CYS A C 1
ATOM 2359 O O . CYS A 1 313 ? 8.698 52.462 16.173 1.00 20.22 313 CYS A O 1
ATOM 2361 N N . GLY A 1 314 ? 6.604 51.994 16.872 1.00 21.25 314 GLY A N 1
ATOM 2362 C CA . GLY A 1 314 ? 5.904 53.009 16.062 1.00 21.25 314 GLY A CA 1
ATOM 2363 C C . GLY A 1 314 ? 4.365 52.914 16.070 1.00 21.25 314 GLY A C 1
ATOM 2364 O O . GLY A 1 314 ? 3.792 52.236 15.225 1.00 21.25 314 GLY A O 1
ATOM 2365 N N . GLU A 1 315 ? 3.686 53.606 16.992 1.00 23.52 315 GLU A N 1
ATOM 2366 C CA . GLU A 1 315 ? 2.222 53.811 16.956 1.00 23.52 315 GLU A CA 1
ATOM 2367 C C . GLU A 1 315 ? 1.820 54.909 15.951 1.00 23.52 315 GLU A C 1
ATOM 2369 O O . GLU A 1 315 ? 2.547 55.893 15.823 1.00 23.52 315 GLU A O 1
ATOM 2374 N N . GLN A 1 316 ? 0.629 54.798 15.340 1.00 21.61 316 GLN A N 1
ATOM 2375 C CA . GLN A 1 316 ? -0.404 55.858 15.220 1.00 21.61 316 GLN A CA 1
ATOM 2376 C C . GLN A 1 316 ? -1.561 55.391 14.309 1.00 21.61 316 GLN A C 1
ATOM 2378 O O . GLN A 1 316 ? -1.333 54.757 13.283 1.00 21.61 316 GLN A O 1
ATOM 2383 N N . GLY A 1 317 ? -2.812 55.714 14.656 1.00 22.16 317 GLY A N 1
ATOM 2384 C CA . GLY A 1 317 ? -4.001 55.394 13.843 1.00 22.16 317 GLY A CA 1
ATOM 2385 C C . GLY A 1 317 ? -4.966 56.578 13.725 1.00 22.16 317 GLY A C 1
ATOM 2386 O O . GLY A 1 317 ? -4.816 57.536 14.474 1.00 22.16 317 GLY A O 1
ATOM 2387 N N . PHE A 1 318 ? -5.964 56.519 12.823 1.00 19.59 318 PHE A N 1
ATOM 2388 C CA . PHE A 1 318 ? -7.069 57.503 12.761 1.00 19.59 318 PHE A CA 1
ATOM 2389 C C . PHE A 1 318 ? -8.358 57.001 12.041 1.00 19.59 318 PHE A C 1
ATOM 2391 O O . PHE A 1 318 ? -8.434 56.935 10.821 1.00 19.59 318 PHE A O 1
ATOM 2398 N N . ILE A 1 319 ? -9.370 56.636 12.841 1.00 21.02 319 ILE A N 1
ATOM 2399 C CA . ILE A 1 319 ? -10.812 57.016 12.814 1.00 21.02 319 ILE A CA 1
ATOM 2400 C C . ILE A 1 319 ? -11.558 57.286 11.459 1.00 21.02 319 ILE A C 1
ATOM 2402 O O . ILE A 1 319 ? -11.416 58.367 10.905 1.00 21.02 319 ILE A O 1
ATOM 2406 N N . TRP A 1 320 ? -12.485 56.363 11.086 1.00 23.42 320 TRP A N 1
ATOM 2407 C CA . TRP A 1 320 ? -13.916 56.492 10.615 1.00 23.42 320 TRP A CA 1
ATOM 2408 C C . TRP A 1 320 ? -14.337 57.468 9.463 1.00 23.42 320 TRP A C 1
ATOM 2410 O O . TRP A 1 320 ? -13.710 58.510 9.320 1.00 23.42 320 TRP A O 1
ATOM 2420 N N . PRO A 1 321 ? -15.441 57.232 8.670 1.00 26.94 321 PRO A N 1
ATOM 2421 C CA . PRO A 1 321 ? -16.759 56.711 9.114 1.00 26.94 321 PRO A CA 1
ATOM 2422 C C . PRO A 1 321 ? -17.622 55.853 8.124 1.00 26.94 321 PRO A C 1
ATOM 2424 O O . PRO A 1 321 ? -17.241 55.530 7.004 1.00 26.94 321 PRO A O 1
ATOM 2427 N N . GLN A 1 322 ? -18.853 55.517 8.550 1.00 25.53 322 GLN A N 1
ATOM 2428 C CA . GLN A 1 322 ? -19.913 54.798 7.804 1.00 25.53 322 GLN A CA 1
ATOM 2429 C C . GLN A 1 322 ? -20.546 55.575 6.622 1.00 25.53 322 GLN A C 1
ATOM 2431 O O . GLN A 1 322 ? -20.890 56.746 6.794 1.00 25.53 322 GLN A O 1
ATOM 2436 N N . LYS A 1 323 ? -20.930 54.874 5.529 1.00 20.83 323 LYS A N 1
ATOM 2437 C CA . LYS A 1 323 ? -22.329 54.793 5.001 1.00 20.83 323 LYS A CA 1
ATOM 2438 C C . LYS A 1 323 ? -22.491 53.924 3.732 1.00 20.83 323 LYS A C 1
ATOM 2440 O O . LYS A 1 323 ? -21.580 53.746 2.940 1.00 20.83 323 LYS A O 1
ATOM 2445 N N . ALA A 1 324 ? -23.706 53.400 3.567 1.00 22.33 324 ALA A N 1
ATOM 2446 C CA . ALA A 1 324 ? -24.153 52.369 2.622 1.00 22.33 324 ALA A CA 1
ATOM 2447 C C . ALA A 1 324 ? -23.939 52.581 1.099 1.00 22.33 324 ALA A C 1
ATOM 2449 O O . ALA A 1 324 ? -24.245 53.643 0.562 1.00 22.33 324 ALA A O 1
ATOM 2450 N N . CYS A 1 325 ? -23.663 51.475 0.388 1.00 19.78 325 CYS A N 1
ATOM 2451 C CA . CYS A 1 325 ? -24.136 51.156 -0.977 1.00 19.78 325 CYS A CA 1
ATOM 2452 C C . CYS A 1 325 ? -24.270 49.621 -1.098 1.00 19.78 325 CYS A C 1
ATOM 2454 O O . CYS A 1 325 ? -23.382 48.895 -0.677 1.00 19.78 325 CYS A O 1
ATOM 2456 N N . ARG A 1 326 ? -25.444 49.057 -1.420 1.00 20.86 326 ARG A N 1
ATOM 2457 C CA . ARG A 1 326 ? -26.002 48.835 -2.775 1.00 20.86 326 ARG A CA 1
ATOM 2458 C C . ARG A 1 326 ? -25.066 48.066 -3.716 1.00 20.86 326 ARG A C 1
ATOM 2460 O O . ARG A 1 326 ? -23.997 48.559 -4.044 1.00 20.86 326 ARG A O 1
ATOM 2467 N N . LEU A 1 327 ? -25.572 46.940 -4.237 1.00 28.03 327 LEU A N 1
ATOM 2468 C CA . LEU A 1 327 ? -25.044 46.191 -5.386 1.00 28.03 327 LEU A CA 1
ATOM 2469 C C . LEU A 1 327 ? -24.610 47.132 -6.523 1.00 28.03 327 LEU A C 1
ATOM 2471 O O . LEU A 1 327 ? -25.455 47.622 -7.273 1.00 28.03 327 LEU A O 1
ATOM 2475 N N . ARG A 1 328 ? -23.301 47.367 -6.645 1.00 22.89 328 ARG A N 1
ATOM 2476 C CA . ARG A 1 328 ? -22.609 47.962 -7.796 1.00 22.89 328 ARG A CA 1
ATOM 2477 C C . ARG A 1 328 ? -21.139 47.551 -7.750 1.00 22.89 328 ARG A C 1
ATOM 2479 O O . ARG A 1 328 ? -20.618 47.227 -6.688 1.00 22.89 328 ARG A O 1
ATOM 2486 N N . HIS A 1 329 ? -20.511 47.549 -8.920 1.00 24.58 329 HIS A N 1
ATOM 2487 C CA . HIS A 1 329 ? -19.115 47.167 -9.118 1.00 24.58 329 HIS A CA 1
ATOM 2488 C C . HIS A 1 329 ? -18.150 47.901 -8.177 1.00 24.58 329 HIS A C 1
ATOM 2490 O O . HIS A 1 329 ? -18.251 49.117 -8.012 1.00 24.58 329 HIS A O 1
ATOM 2496 N N . VAL A 1 330 ? -17.194 47.153 -7.628 1.00 24.67 330 VAL A N 1
ATOM 2497 C CA . VAL A 1 330 ? -16.071 47.668 -6.839 1.00 24.67 330 VAL A CA 1
ATOM 2498 C C . VAL A 1 330 ? -14.827 47.668 -7.739 1.00 24.67 330 VAL A C 1
ATOM 2500 O O . VAL A 1 330 ? -14.500 46.611 -8.282 1.00 24.67 330 VAL A O 1
ATOM 2503 N N . PRO A 1 331 ? -14.144 48.809 -7.947 1.00 23.09 331 PRO A N 1
ATOM 2504 C CA . PRO A 1 331 ? -12.817 48.832 -8.555 1.00 23.09 331 PRO A CA 1
ATOM 2505 C C . PRO A 1 331 ? -11.789 48.273 -7.566 1.00 23.09 331 PRO A C 1
ATOM 2507 O O . PRO A 1 331 ? -11.866 48.560 -6.373 1.00 23.09 331 PRO A O 1
ATOM 2510 N N . VAL A 1 332 ? -10.825 47.497 -8.058 1.00 27.70 332 VAL A N 1
ATOM 2511 C CA . VAL A 1 332 ? -9.713 46.995 -7.242 1.00 27.70 332 VAL A CA 1
ATOM 2512 C C . VAL A 1 332 ? -8.599 48.037 -7.243 1.00 27.70 332 VAL A C 1
ATOM 2514 O O . VAL A 1 332 ? -7.835 48.104 -8.199 1.00 27.70 332 VAL A O 1
ATOM 2517 N N . ASP A 1 333 ? -8.502 48.810 -6.164 1.00 26.09 333 ASP A N 1
ATOM 2518 C CA . ASP A 1 333 ? -7.338 49.635 -5.840 1.00 26.09 333 ASP A CA 1
ATOM 2519 C C . ASP A 1 333 ? -6.934 49.338 -4.385 1.00 26.09 333 ASP A C 1
ATOM 2521 O O . ASP A 1 333 ? -7.726 49.549 -3.472 1.00 26.09 333 ASP A O 1
ATOM 2525 N N . TYR A 1 334 ? -5.710 48.828 -4.206 1.00 28.28 334 TYR A N 1
ATOM 2526 C CA . TYR A 1 334 ? -5.034 48.503 -2.937 1.00 28.28 334 TYR A CA 1
ATOM 2527 C C . TYR A 1 334 ? -5.772 47.620 -1.910 1.00 28.28 334 TYR A C 1
ATOM 2529 O O . TYR A 1 334 ? -6.579 48.093 -1.112 1.00 28.28 334 TYR A O 1
ATOM 2537 N N . LEU A 1 335 ? -5.323 46.363 -1.790 1.00 23.42 335 LEU A N 1
ATOM 2538 C CA . LEU A 1 335 ? -5.179 45.741 -0.469 1.00 23.42 335 LEU A CA 1
ATOM 2539 C C . LEU A 1 335 ? -4.084 44.664 -0.472 1.00 23.42 335 LEU A C 1
ATOM 2541 O O . LEU A 1 335 ? -4.182 43.665 -1.186 1.00 23.42 335 LEU A O 1
ATOM 2545 N N . ASP A 1 336 ? -3.046 44.883 0.334 1.00 25.52 336 ASP A N 1
ATOM 2546 C CA . ASP A 1 336 ? -1.963 43.930 0.567 1.00 25.52 336 ASP A CA 1
ATOM 2547 C C . ASP A 1 336 ? -2.470 42.696 1.324 1.00 25.52 336 ASP A C 1
ATOM 2549 O O . ASP A 1 336 ? -3.104 42.804 2.376 1.00 25.52 336 ASP A O 1
ATOM 2553 N N . LEU A 1 337 ? -2.165 41.505 0.804 1.00 25.72 337 LEU A N 1
ATOM 2554 C CA . LEU A 1 337 ? -2.536 40.236 1.427 1.00 25.72 337 LEU A CA 1
ATOM 2555 C C . LEU A 1 337 ? -1.362 39.711 2.263 1.00 25.72 337 LEU A C 1
ATOM 2557 O O . LEU A 1 337 ? -0.394 39.151 1.747 1.00 25.72 337 LEU A O 1
ATOM 2561 N N . LEU A 1 338 ? -1.460 39.932 3.575 1.00 23.41 338 LEU A N 1
ATOM 2562 C CA . LEU A 1 338 ? -0.479 39.519 4.579 1.00 23.41 338 LEU A CA 1
ATOM 2563 C C . LEU A 1 338 ? -0.245 38.001 4.564 1.00 23.41 338 LEU A C 1
ATOM 2565 O O . LEU A 1 338 ? -1.123 37.212 4.909 1.00 23.41 338 LEU A O 1
ATOM 2569 N N . CYS A 1 339 ? 0.986 37.607 4.246 1.00 23.75 339 CYS A N 1
ATOM 2570 C CA . CYS A 1 339 ? 1.526 36.289 4.566 1.00 23.75 339 CYS A CA 1
ATOM 2571 C C . CYS A 1 339 ? 2.131 36.313 5.975 1.00 23.75 339 CYS A C 1
ATOM 2573 O O . CYS A 1 339 ? 2.998 37.143 6.208 1.00 23.75 339 CYS A O 1
ATOM 2575 N N . PHE A 1 340 ? 1.751 35.387 6.863 1.00 24.52 340 PHE A N 1
ATOM 2576 C CA . PHE A 1 340 ? 2.575 34.840 7.963 1.00 24.52 340 PHE A CA 1
ATOM 2577 C C . PHE A 1 340 ? 1.825 33.648 8.597 1.00 24.52 340 PHE A C 1
ATOM 2579 O O . PHE A 1 340 ? 0.609 33.708 8.736 1.00 24.52 340 PHE A O 1
ATOM 2586 N N . GLY A 1 341 ? 2.447 32.535 9.003 1.00 23.53 341 GLY A N 1
ATOM 2587 C CA . GLY A 1 341 ? 3.840 32.082 8.862 1.00 23.53 341 GLY A CA 1
ATOM 2588 C C . GLY A 1 341 ? 3.879 30.562 8.597 1.00 23.53 341 GLY A C 1
ATOM 2589 O O . GLY A 1 341 ? 2.842 29.911 8.594 1.00 23.53 341 GLY A O 1
ATOM 2590 N N . THR A 1 342 ? 5.030 29.943 8.336 1.00 22.00 342 THR A N 1
ATOM 2591 C CA . THR A 1 342 ? 6.207 29.961 9.219 1.00 22.00 342 THR A CA 1
ATOM 2592 C C . THR A 1 342 ? 7.502 30.466 8.568 1.00 22.00 342 THR A C 1
ATOM 2594 O O . THR A 1 342 ? 8.003 29.868 7.622 1.00 22.00 342 THR A O 1
ATOM 2597 N N . SER A 1 343 ? 8.081 31.504 9.178 1.00 23.44 343 SER A N 1
ATOM 2598 C CA . SER A 1 343 ? 9.524 31.798 9.253 1.00 23.44 343 SER A CA 1
ATOM 2599 C C . SER A 1 343 ? 10.377 31.756 7.971 1.00 23.44 343 SER A C 1
ATOM 2601 O O . SER A 1 343 ? 11.180 30.847 7.777 1.00 23.44 343 SER A O 1
ATOM 2603 N N . PHE A 1 344 ? 10.354 32.855 7.214 1.00 23.55 344 PHE A N 1
ATOM 2604 C CA . PHE A 1 344 ? 11.578 33.417 6.624 1.00 23.55 344 PHE A CA 1
ATOM 2605 C C . PHE A 1 344 ? 11.826 34.810 7.223 1.00 23.55 344 PHE A C 1
ATOM 2607 O O . PHE A 1 344 ? 10.879 35.505 7.594 1.00 23.55 344 PHE A O 1
ATOM 2614 N N . ASN A 1 345 ? 13.096 35.201 7.355 1.00 22.52 345 ASN A N 1
ATOM 2615 C CA . ASN A 1 345 ? 13.495 36.478 7.954 1.00 22.52 345 ASN A CA 1
ATOM 2616 C C . ASN A 1 345 ? 13.021 37.673 7.110 1.00 22.52 345 ASN A C 1
ATOM 2618 O O . ASN A 1 345 ? 13.557 37.917 6.030 1.00 22.52 345 ASN A O 1
ATOM 2622 N N . CYS A 1 346 ? 12.114 38.487 7.651 1.00 21.17 346 CYS A N 1
ATOM 2623 C CA . CYS A 1 346 ? 11.956 39.869 7.203 1.00 21.17 346 CYS A CA 1
ATOM 2624 C C . CYS A 1 346 ? 13.005 40.743 7.899 1.00 21.17 346 CYS A C 1
ATOM 2626 O O . CYS A 1 346 ? 12.761 41.252 8.992 1.00 21.17 346 CYS A O 1
ATOM 2628 N N . GLN A 1 347 ? 14.155 40.960 7.256 1.00 23.44 347 GLN A N 1
ATOM 2629 C CA . GLN A 1 347 ? 14.913 42.179 7.536 1.00 23.44 347 GLN A CA 1
ATOM 2630 C C . GLN A 1 347 ? 14.121 43.370 6.994 1.00 23.44 347 GLN A C 1
ATOM 2632 O O . GLN A 1 347 ? 13.710 43.394 5.832 1.00 23.44 347 GLN A O 1
ATOM 2637 N N . SER A 1 348 ? 13.897 44.362 7.848 1.00 24.91 348 SER A N 1
ATOM 2638 C CA . SER A 1 348 ? 13.302 45.629 7.456 1.00 24.91 348 SER A CA 1
ATOM 2639 C C . SER A 1 348 ? 14.247 46.381 6.518 1.00 24.91 348 SER A C 1
ATOM 2641 O O . SER A 1 348 ? 15.390 46.670 6.870 1.00 24.91 348 SER A O 1
ATOM 2643 N N . LYS A 1 349 ? 13.748 46.797 5.348 1.00 27.23 349 LYS A N 1
ATOM 2644 C CA . LYS A 1 349 ? 14.356 47.916 4.618 1.00 27.23 349 LYS A CA 1
ATOM 2645 C C . LYS A 1 349 ? 14.058 49.220 5.362 1.00 27.23 349 LYS A C 1
ATOM 2647 O O . LYS A 1 349 ? 13.204 50.003 4.956 1.00 27.23 349 LYS A O 1
ATOM 2652 N N . ALA A 1 350 ? 14.813 49.471 6.431 1.00 25.56 350 ALA A N 1
ATOM 2653 C CA . ALA A 1 350 ? 15.329 50.820 6.618 1.00 25.56 350 ALA A CA 1
ATOM 2654 C C . ALA A 1 350 ? 16.205 51.132 5.390 1.00 25.56 350 ALA A C 1
ATOM 2656 O O . ALA A 1 350 ? 16.940 50.261 4.923 1.00 25.56 350 ALA A O 1
ATOM 2657 N N . GLY A 1 351 ? 16.045 52.317 4.800 1.00 38.03 351 GLY A N 1
ATOM 2658 C CA . GLY A 1 351 ? 16.625 52.616 3.490 1.00 38.03 351 GLY A CA 1
ATOM 2659 C C . GLY A 1 351 ? 18.152 52.543 3.488 1.00 38.03 351 GLY A C 1
ATOM 2660 O O . GLY A 1 351 ? 18.793 53.262 4.248 1.00 38.03 351 GLY A O 1
ATOM 2661 N N . LEU A 1 352 ? 18.702 51.710 2.603 1.00 29.81 352 LEU A N 1
ATOM 2662 C CA . LEU A 1 352 ? 20.093 51.731 2.154 1.00 29.81 352 LEU A CA 1
ATOM 2663 C C . LEU A 1 352 ? 20.141 51.394 0.659 1.00 29.81 352 LEU A C 1
ATOM 2665 O O . LEU A 1 352 ? 19.214 50.781 0.115 1.00 29.81 352 LEU A O 1
ATOM 2669 N N . ASP A 1 353 ? 21.201 51.872 0.020 1.00 30.77 353 ASP A N 1
ATOM 2670 C CA . ASP A 1 353 ? 21.315 52.056 -1.423 1.00 30.77 353 ASP A CA 1
ATOM 2671 C C . ASP A 1 353 ? 21.350 50.756 -2.240 1.00 30.77 353 ASP A C 1
ATOM 2673 O O . ASP A 1 353 ? 21.595 49.655 -1.741 1.00 30.77 353 ASP A O 1
ATOM 2677 N N . GLY A 1 354 ? 21.070 50.886 -3.537 1.00 41.25 354 GLY A N 1
ATOM 2678 C CA . GLY A 1 354 ? 21.136 49.765 -4.465 1.00 41.25 354 GLY A CA 1
ATOM 2679 C C . GLY A 1 354 ? 22.574 49.459 -4.864 1.00 41.25 354 GLY A C 1
ATOM 2680 O O . GLY A 1 354 ? 23.095 50.165 -5.714 1.00 41.25 354 GLY A O 1
ATOM 2681 N N . ASP A 1 355 ? 23.156 48.396 -4.299 1.00 45.66 355 ASP A N 1
ATOM 2682 C CA . ASP A 1 355 ? 24.314 47.691 -4.888 1.00 45.66 355 ASP A CA 1
ATOM 2683 C C . ASP A 1 355 ? 24.563 46.259 -4.351 1.00 45.66 355 ASP A C 1
ATOM 2685 O O . ASP A 1 355 ? 25.403 45.544 -4.888 1.00 45.66 355 ASP A O 1
ATOM 2689 N N . SER A 1 356 ? 23.845 45.768 -3.329 1.00 53.09 356 SER A N 1
ATOM 2690 C CA . SER A 1 356 ? 24.107 44.437 -2.745 1.00 53.09 356 SER A CA 1
ATOM 2691 C C . SER A 1 356 ? 23.283 43.294 -3.367 1.00 53.09 356 SER A C 1
ATOM 2693 O O . SER A 1 356 ? 22.058 43.238 -3.244 1.00 53.09 356 SER A O 1
ATOM 2695 N N . CYS A 1 357 ? 23.971 42.324 -3.982 1.00 68.69 357 CYS A N 1
ATOM 2696 C CA . CYS A 1 357 ? 23.431 41.004 -4.332 1.00 68.69 357 CYS A CA 1
ATOM 2697 C C . CYS A 1 357 ? 24.138 39.891 -3.535 1.00 68.69 357 CYS A C 1
ATOM 2699 O O . CYS A 1 357 ? 25.173 40.120 -2.911 1.00 68.69 357 CYS A O 1
ATOM 2701 N N . THR A 1 358 ? 23.583 38.675 -3.521 1.00 76.62 358 THR A N 1
ATOM 2702 C CA . THR A 1 358 ? 24.175 37.549 -2.778 1.00 76.62 358 THR A CA 1
ATOM 2703 C C . THR A 1 358 ? 25.268 36.859 -3.592 1.00 76.62 358 THR A C 1
ATOM 2705 O O . THR A 1 358 ? 25.045 36.547 -4.760 1.00 76.62 358 THR A O 1
ATOM 2708 N N . GLN A 1 359 ? 26.403 36.538 -2.970 1.00 83.06 359 GLN A N 1
ATOM 2709 C CA . GLN A 1 359 ? 27.509 35.805 -3.608 1.00 83.06 359 GLN A CA 1
ATOM 2710 C C . GLN A 1 359 ? 27.542 34.304 -3.274 1.00 83.06 359 GLN A C 1
ATOM 2712 O O . GLN A 1 359 ? 28.243 33.552 -3.941 1.00 83.06 359 GLN A O 1
ATOM 2717 N N . ASP A 1 360 ? 26.774 33.828 -2.293 1.00 81.94 360 ASP A N 1
ATOM 2718 C CA . ASP A 1 360 ? 26.726 32.401 -1.949 1.00 81.94 360 ASP A CA 1
ATOM 2719 C C . ASP A 1 360 ? 25.928 31.591 -2.992 1.00 81.94 360 ASP A C 1
ATOM 2721 O O . ASP A 1 360 ? 24.771 31.901 -3.292 1.00 81.94 360 ASP A O 1
ATOM 2725 N N . THR A 1 361 ? 26.537 30.542 -3.554 1.00 80.19 361 THR A N 1
ATOM 2726 C CA . THR A 1 361 ? 25.887 29.634 -4.520 1.00 80.19 361 THR A CA 1
ATOM 2727 C C . THR A 1 361 ? 25.165 28.444 -3.881 1.00 80.19 361 THR A C 1
ATOM 2729 O O . THR A 1 361 ? 24.568 27.632 -4.598 1.00 80.19 361 THR A O 1
ATOM 2732 N N . GLY A 1 362 ? 25.239 28.289 -2.557 1.00 76.19 362 GLY A N 1
ATOM 2733 C CA . GLY A 1 362 ? 24.703 27.142 -1.821 1.00 76.19 362 GLY A CA 1
ATOM 2734 C C . GLY A 1 362 ? 25.433 25.823 -2.111 1.00 76.19 362 GLY A C 1
ATOM 2735 O O . GLY A 1 362 ? 24.901 24.748 -1.844 1.00 76.19 362 GLY A O 1
ATOM 2736 N N . GLY A 1 363 ? 26.622 25.878 -2.722 1.00 75.50 363 GLY A N 1
ATOM 2737 C CA . GLY A 1 363 ? 27.509 24.729 -2.906 1.00 75.50 363 GLY A CA 1
ATOM 2738 C C . GLY A 1 363 ? 28.565 24.659 -1.803 1.00 75.50 363 GLY A C 1
ATOM 2739 O O . GLY A 1 363 ? 29.026 25.692 -1.332 1.00 75.50 363 GLY A O 1
ATOM 2740 N N . SER A 1 364 ? 28.996 23.453 -1.425 1.00 76.81 364 SER A N 1
ATOM 2741 C CA . SER A 1 364 ? 30.142 23.254 -0.527 1.00 76.81 364 SER A CA 1
ATOM 2742 C C . SER A 1 364 ? 31.320 22.641 -1.278 1.00 76.81 364 SER A C 1
ATOM 2744 O O . SER A 1 364 ? 31.131 21.799 -2.156 1.00 76.81 364 SER A O 1
ATOM 2746 N N . CYS A 1 365 ? 32.529 23.047 -0.894 1.00 81.56 365 CYS A N 1
ATOM 2747 C CA . CYS A 1 365 ? 33.801 22.573 -1.436 1.00 81.56 365 CYS A CA 1
ATOM 2748 C C . CYS A 1 365 ? 34.701 21.903 -0.378 1.00 81.56 365 CYS A C 1
ATOM 2750 O O . CYS A 1 365 ? 35.921 21.866 -0.511 1.00 81.56 365 CYS A O 1
ATOM 2752 N N . TYR A 1 366 ? 34.108 21.377 0.700 1.00 66.69 366 TYR A N 1
ATOM 2753 C CA . TYR A 1 366 ? 34.844 20.871 1.870 1.00 66.69 366 TYR A CA 1
ATOM 2754 C C . TYR A 1 366 ? 35.745 19.649 1.586 1.00 66.69 366 TYR A C 1
ATOM 2756 O O . TYR A 1 366 ? 36.733 19.433 2.283 1.00 66.69 366 TYR A O 1
ATOM 2764 N N . PHE A 1 367 ? 35.401 18.841 0.574 1.00 56.22 367 PHE A N 1
ATOM 2765 C CA . PHE A 1 367 ? 36.130 17.615 0.196 1.00 56.22 367 PHE A CA 1
ATOM 2766 C C . PHE A 1 367 ? 36.508 17.546 -1.291 1.00 56.22 367 PHE A C 1
ATOM 2768 O O . PHE A 1 367 ? 37.430 16.821 -1.659 1.00 56.22 367 PHE A O 1
ATOM 2775 N N . PHE A 1 368 ? 35.812 18.297 -2.144 1.00 64.38 368 PHE A N 1
ATOM 2776 C CA . PHE A 1 368 ? 36.041 18.394 -3.585 1.00 64.38 368 PHE A CA 1
ATOM 2777 C C . PHE A 1 368 ? 35.907 19.861 -4.000 1.00 64.38 368 PHE A C 1
ATOM 2779 O O . PHE A 1 368 ? 35.207 20.616 -3.330 1.00 64.38 368 PHE A O 1
ATOM 2786 N N . GLY A 1 369 ? 36.559 20.276 -5.088 1.00 80.19 369 GLY A N 1
ATOM 2787 C CA . GLY A 1 369 ? 36.439 21.647 -5.594 1.00 80.19 369 GLY A CA 1
ATOM 2788 C C . GLY A 1 369 ? 35.004 22.018 -5.992 1.00 80.19 369 GLY A C 1
ATOM 2789 O O . GLY A 1 369 ? 34.160 21.150 -6.221 1.00 80.19 369 GLY A O 1
ATOM 2790 N N . CYS A 1 370 ? 34.729 23.320 -6.096 1.00 84.75 370 CYS A N 1
ATOM 2791 C CA . CYS A 1 370 ? 33.454 23.806 -6.621 1.00 84.75 370 CYS A CA 1
ATOM 2792 C C . CYS A 1 370 ? 33.234 23.294 -8.050 1.00 84.75 370 CYS A C 1
ATOM 2794 O O . CYS A 1 370 ? 34.141 23.345 -8.873 1.00 84.75 370 CYS A O 1
ATOM 2796 N N . ALA A 1 371 ? 32.031 22.798 -8.344 1.00 80.25 371 ALA A N 1
ATOM 2797 C CA . ALA A 1 371 ? 31.716 22.257 -9.663 1.00 80.25 371 ALA A CA 1
ATOM 2798 C C . ALA A 1 371 ? 31.795 23.351 -10.743 1.00 80.25 371 ALA A C 1
ATOM 2800 O O . ALA A 1 371 ? 31.134 24.382 -10.606 1.00 80.25 371 ALA A O 1
ATOM 2801 N N . ASP A 1 372 ? 32.538 23.098 -11.826 1.00 82.75 372 ASP A N 1
ATOM 2802 C CA . ASP A 1 372 ? 32.918 24.103 -12.838 1.00 82.75 372 ASP A CA 1
ATOM 2803 C C . ASP A 1 372 ? 31.736 24.910 -13.397 1.00 82.75 372 ASP A C 1
ATOM 2805 O O . ASP A 1 372 ? 31.840 26.117 -13.612 1.00 82.75 372 ASP A O 1
ATOM 2809 N N . TRP A 1 373 ? 30.573 24.270 -13.573 1.00 75.19 373 TRP A N 1
ATOM 2810 C CA . TRP A 1 373 ? 29.359 24.922 -14.079 1.00 75.19 373 TRP A CA 1
ATOM 2811 C C . TRP A 1 373 ? 28.870 26.080 -13.197 1.00 75.19 373 TRP A C 1
ATOM 2813 O O . TRP A 1 373 ? 28.192 26.974 -13.699 1.00 75.19 373 TRP A O 1
ATOM 2823 N N . ARG A 1 374 ? 29.219 26.095 -11.904 1.00 80.81 374 ARG A N 1
ATOM 2824 C CA . ARG A 1 374 ? 28.866 27.171 -10.967 1.00 80.81 374 ARG A CA 1
ATOM 2825 C C . ARG A 1 374 ? 29.709 28.430 -11.163 1.00 80.81 374 ARG A C 1
ATOM 2827 O O . ARG A 1 374 ? 29.260 29.496 -10.757 1.00 80.81 374 ARG A O 1
ATOM 2834 N N . ASN A 1 375 ? 30.896 28.316 -11.771 1.00 85.44 375 ASN A N 1
ATOM 2835 C CA . ASN A 1 375 ? 31.860 29.412 -11.940 1.00 85.44 375 ASN A CA 1
ATOM 2836 C C . ASN A 1 375 ? 32.204 30.136 -10.612 1.00 85.44 375 ASN A C 1
ATOM 2838 O O . ASN A 1 375 ? 32.343 31.355 -10.572 1.00 85.44 375 ASN A O 1
ATOM 2842 N N . ALA A 1 376 ? 32.289 29.373 -9.516 1.00 85.75 376 ALA A N 1
ATOM 2843 C CA . ALA A 1 376 ? 32.435 29.866 -8.143 1.00 85.75 376 ALA A CA 1
ATOM 2844 C C . ALA A 1 376 ? 33.784 29.461 -7.531 1.00 85.75 376 ALA A C 1
ATOM 2846 O O . ALA A 1 376 ? 34.327 28.405 -7.857 1.00 85.75 376 ALA A O 1
ATOM 2847 N N . GLU A 1 377 ? 34.295 30.264 -6.599 1.00 90.62 377 GLU A N 1
ATOM 2848 C CA . GLU A 1 377 ? 35.544 30.004 -5.882 1.00 90.62 377 GLU A CA 1
ATOM 2849 C C . GLU A 1 377 ? 35.283 29.382 -4.506 1.00 90.62 377 GLU A C 1
ATOM 2851 O O . GLU A 1 377 ? 34.267 29.641 -3.862 1.00 90.62 377 GLU A O 1
ATOM 2856 N N . CYS A 1 378 ? 36.205 28.532 -4.051 1.00 87.88 378 CYS A N 1
ATOM 2857 C CA . CYS A 1 378 ? 36.099 27.890 -2.746 1.00 87.88 378 CYS A CA 1
ATOM 2858 C C . CYS A 1 378 ? 36.640 28.815 -1.651 1.00 87.88 378 CYS A C 1
ATOM 2860 O O . CYS A 1 378 ? 37.851 29.024 -1.560 1.00 87.88 378 CYS A O 1
ATOM 2862 N N . VAL A 1 379 ? 35.752 29.334 -0.805 1.00 85.25 379 VAL A N 1
ATOM 2863 C CA . VAL A 1 379 ? 36.084 30.197 0.336 1.00 85.25 379 VAL A CA 1
ATOM 2864 C C . VAL A 1 379 ? 35.512 29.555 1.598 1.00 85.25 379 VAL A C 1
ATOM 2866 O O . VAL A 1 379 ? 34.317 29.286 1.679 1.00 85.25 379 VAL A O 1
ATOM 2869 N N . GLU A 1 380 ? 36.381 29.239 2.562 1.00 79.19 380 GLU A N 1
ATOM 2870 C CA . GLU A 1 380 ? 36.018 28.631 3.859 1.00 79.19 380 GLU A CA 1
ATOM 2871 C C . GLU A 1 380 ? 35.112 27.378 3.758 1.00 79.19 380 GLU A C 1
ATOM 2873 O O . GLU A 1 380 ? 34.257 27.120 4.603 1.00 79.19 380 GLU A O 1
ATOM 2878 N N . GLY A 1 381 ? 35.302 26.562 2.712 1.00 76.12 381 GLY A N 1
ATOM 2879 C CA . GLY A 1 381 ? 34.529 25.333 2.481 1.00 76.12 381 GLY A CA 1
ATOM 2880 C C . GLY A 1 381 ? 33.171 25.538 1.794 1.00 76.12 381 GLY A C 1
ATOM 2881 O O . GLY A 1 381 ? 32.448 24.557 1.584 1.00 76.12 381 GLY A O 1
ATOM 2882 N N . SER A 1 382 ? 32.850 26.770 1.390 1.00 80.00 382 SER A N 1
ATOM 2883 C CA . SER A 1 382 ? 31.653 27.147 0.627 1.00 80.00 382 SER A CA 1
ATOM 2884 C C . SER A 1 382 ? 32.019 27.672 -0.767 1.00 80.00 382 SER A C 1
ATOM 2886 O O . SER A 1 382 ? 33.099 28.220 -0.973 1.00 80.00 382 SER A O 1
ATOM 2888 N N . CYS A 1 383 ? 31.128 27.496 -1.742 1.00 85.94 383 CYS A N 1
ATOM 2889 C CA . CYS A 1 383 ? 31.314 27.953 -3.118 1.00 85.94 383 CYS A CA 1
ATOM 2890 C C . CYS A 1 383 ? 30.693 29.337 -3.312 1.00 85.94 383 CYS A C 1
ATOM 2892 O O . CYS A 1 383 ? 29.467 29.472 -3.382 1.00 85.94 383 CYS A O 1
ATOM 2894 N N . VAL A 1 384 ? 31.546 30.351 -3.418 1.00 88.44 384 VAL A N 1
ATOM 2895 C CA . VAL A 1 384 ? 31.180 31.769 -3.382 1.00 88.44 384 VAL A CA 1
ATOM 2896 C C . VAL A 1 384 ? 31.580 32.451 -4.693 1.00 88.44 384 VAL A C 1
ATOM 2898 O O . VAL A 1 384 ? 32.619 32.155 -5.283 1.00 88.44 384 VAL A O 1
ATOM 2901 N N . CYS A 1 385 ? 30.733 33.350 -5.180 1.00 84.00 385 CYS A N 1
ATOM 2902 C CA . CYS A 1 385 ? 31.002 34.176 -6.349 1.00 84.00 385 CYS A CA 1
ATOM 2903 C C . CYS A 1 385 ? 32.011 35.284 -6.042 1.00 84.00 385 CYS A C 1
ATOM 2905 O O . CYS A 1 385 ? 32.133 35.742 -4.907 1.00 84.00 385 CYS A O 1
ATOM 2907 N N . ARG A 1 386 ? 32.719 35.742 -7.078 1.00 84.06 386 ARG A N 1
ATOM 2908 C CA . ARG A 1 386 ? 33.650 36.872 -6.968 1.00 84.06 386 ARG A CA 1
ATOM 2909 C C . ARG A 1 386 ? 32.919 38.178 -6.654 1.00 84.06 386 ARG A C 1
ATOM 2911 O O . ARG A 1 386 ? 31.719 38.302 -6.885 1.00 84.06 386 ARG A O 1
ATOM 2918 N N . ALA A 1 387 ? 33.676 39.163 -6.169 1.00 76.12 387 ALA A N 1
ATOM 2919 C CA . ALA A 1 387 ? 33.169 40.459 -5.715 1.00 76.12 387 ALA A CA 1
ATOM 2920 C C . ALA A 1 387 ? 32.323 41.226 -6.759 1.00 76.12 387 ALA A C 1
ATOM 2922 O O . ALA A 1 387 ? 31.488 42.039 -6.379 1.00 76.12 387 ALA A O 1
ATOM 2923 N N . ASP A 1 388 ? 32.536 40.966 -8.051 1.00 76.81 388 ASP A N 1
ATOM 2924 C CA . ASP A 1 388 ? 31.866 41.565 -9.213 1.00 76.81 388 ASP A CA 1
ATOM 2925 C C . ASP A 1 388 ? 30.691 40.725 -9.768 1.00 76.81 388 ASP A C 1
ATOM 2927 O O . ASP A 1 388 ? 30.111 41.052 -10.811 1.00 76.81 388 ASP A O 1
ATOM 2931 N N . GLN A 1 389 ? 30.332 39.628 -9.094 1.00 80.50 389 GLN A N 1
ATOM 2932 C CA . GLN A 1 389 ? 29.363 38.637 -9.566 1.00 80.50 389 GLN A CA 1
ATOM 2933 C C . GLN A 1 389 ? 28.293 38.312 -8.519 1.00 80.50 389 GLN A C 1
ATOM 2935 O O . GLN A 1 389 ? 28.532 38.320 -7.314 1.00 80.50 389 GLN A O 1
ATOM 2940 N N . CYS A 1 390 ? 27.105 37.963 -9.004 1.00 80.25 390 CYS A N 1
ATOM 2941 C CA . CYS A 1 390 ? 25.956 37.543 -8.216 1.00 80.25 390 CYS A CA 1
ATOM 2942 C C . CYS A 1 390 ? 25.686 36.050 -8.407 1.00 80.25 390 CYS A C 1
ATOM 2944 O O . CYS A 1 390 ? 25.757 35.526 -9.520 1.00 80.25 390 CYS A O 1
ATOM 2946 N N . SER A 1 391 ? 25.287 35.388 -7.325 1.00 78.69 391 SER A N 1
ATOM 2947 C CA . SER A 1 391 ? 24.713 34.047 -7.354 1.00 78.69 391 SER A CA 1
ATOM 2948 C C . SER A 1 391 ? 23.285 34.110 -7.895 1.00 78.69 391 SER A C 1
ATOM 2950 O O . SER A 1 391 ? 22.394 34.697 -7.279 1.00 78.69 391 SER A O 1
ATOM 2952 N N . VAL A 1 392 ? 23.060 33.499 -9.058 1.00 74.56 392 VAL A N 1
ATOM 2953 C CA . VAL A 1 392 ? 21.740 33.357 -9.681 1.00 74.56 392 VAL A CA 1
ATOM 2954 C C . VAL A 1 392 ? 21.535 31.879 -9.996 1.00 74.56 392 VAL A C 1
ATOM 2956 O O . VAL A 1 392 ? 22.295 31.284 -10.754 1.00 74.56 392 VAL A O 1
ATOM 2959 N N . ASN A 1 393 ? 20.529 31.257 -9.374 1.00 68.31 393 ASN A N 1
ATOM 2960 C CA . ASN A 1 393 ? 20.252 29.814 -9.479 1.00 68.31 393 ASN A CA 1
ATOM 2961 C C . ASN A 1 393 ? 21.470 28.903 -9.180 1.00 68.31 393 ASN A C 1
ATOM 2963 O O . ASN A 1 393 ? 21.576 27.800 -9.714 1.00 68.31 393 ASN A O 1
ATOM 2967 N N . GLY A 1 394 ? 22.389 29.351 -8.314 1.00 67.88 394 GLY A N 1
ATOM 2968 C CA . GLY A 1 394 ? 23.589 28.601 -7.924 1.00 67.88 394 GLY A CA 1
ATOM 2969 C C . GLY A 1 394 ? 24.784 28.723 -8.879 1.00 67.88 394 GLY A C 1
ATOM 2970 O O . GLY A 1 394 ? 25.769 28.009 -8.683 1.00 67.88 394 GLY A O 1
ATOM 2971 N N . GLN A 1 395 ? 24.715 29.617 -9.872 1.00 80.50 395 GLN A N 1
ATOM 2972 C CA . GLN A 1 395 ? 25.809 29.972 -10.780 1.00 80.50 395 GLN A CA 1
ATOM 2973 C C . GLN A 1 395 ? 26.201 31.449 -10.609 1.00 80.50 395 GLN A C 1
ATOM 2975 O O . GLN A 1 395 ? 25.343 32.303 -10.386 1.00 80.50 395 GLN A O 1
ATOM 2980 N N . CYS A 1 396 ? 27.493 31.750 -10.735 1.00 83.31 396 CYS A N 1
ATOM 2981 C CA . CYS A 1 396 ? 28.036 33.101 -10.639 1.00 83.31 396 CYS A CA 1
ATOM 2982 C C . CYS A 1 396 ? 27.993 33.829 -11.984 1.00 83.31 396 CYS A C 1
ATOM 2984 O O . CYS A 1 396 ? 28.658 33.427 -12.943 1.00 83.31 396 CYS A O 1
ATOM 2986 N N . LEU A 1 397 ? 27.212 34.910 -12.039 1.00 80.00 397 LEU A N 1
ATOM 2987 C CA . LEU A 1 397 ? 27.002 35.749 -13.222 1.00 80.00 397 LEU A CA 1
ATOM 2988 C C . LEU A 1 397 ? 27.317 37.224 -12.906 1.00 80.00 397 LEU A C 1
ATOM 2990 O O . LEU A 1 397 ? 27.118 37.645 -11.768 1.00 80.00 397 LEU A O 1
ATOM 2994 N N . PRO A 1 398 ? 27.769 38.045 -13.874 1.00 78.81 398 PRO A N 1
ATOM 2995 C CA . PRO A 1 398 ? 28.021 39.472 -13.644 1.00 78.81 398 PRO A CA 1
ATOM 2996 C C . PRO A 1 398 ? 26.771 40.228 -13.163 1.00 78.81 398 PRO A C 1
ATOM 2998 O O . PRO A 1 398 ? 25.660 39.921 -13.602 1.00 78.81 398 PRO A O 1
ATOM 3001 N N . HIS A 1 399 ? 26.950 41.262 -12.330 1.00 64.38 399 HIS A N 1
ATOM 3002 C CA . HIS A 1 399 ? 25.855 42.079 -11.767 1.00 64.38 399 HIS A CA 1
ATOM 3003 C C . HIS A 1 399 ? 24.796 42.527 -12.798 1.00 64.38 399 HIS A C 1
ATOM 3005 O O . HIS A 1 399 ? 23.598 42.505 -12.514 1.00 64.38 399 HIS A O 1
ATOM 3011 N N . GLU A 1 400 ? 25.213 42.888 -14.016 1.00 55.34 400 GLU A N 1
ATOM 3012 C CA . GLU A 1 400 ? 24.316 43.348 -15.089 1.00 55.34 400 GLU A CA 1
ATOM 3013 C C . GLU A 1 400 ? 23.307 42.283 -15.561 1.00 55.34 400 GLU A C 1
ATOM 3015 O O . GLU A 1 400 ? 22.222 42.622 -16.039 1.00 55.34 400 GLU A O 1
ATOM 3020 N N . TRP A 1 401 ? 23.639 40.994 -15.429 1.00 50.53 401 TRP A N 1
ATOM 3021 C CA . TRP A 1 401 ? 22.768 39.887 -15.845 1.00 50.53 401 TRP A CA 1
ATOM 3022 C C . TRP A 1 401 ? 21.668 39.602 -14.817 1.00 50.53 401 TRP A C 1
ATOM 3024 O O . TRP A 1 401 ? 20.582 39.163 -15.192 1.00 50.53 401 TRP A O 1
ATOM 3034 N N . ALA A 1 402 ? 21.892 39.924 -13.540 1.00 48.41 402 ALA A N 1
ATOM 3035 C CA . ALA A 1 402 ? 20.895 39.753 -12.482 1.00 48.41 402 ALA A CA 1
ATOM 3036 C C . ALA A 1 402 ? 19.714 40.747 -12.579 1.00 48.41 402 ALA A C 1
ATOM 3038 O O . ALA A 1 402 ? 18.681 40.532 -11.947 1.00 48.41 402 ALA A O 1
ATOM 3039 N N . GLN A 1 403 ? 19.834 41.823 -13.371 1.00 42.84 403 GLN A N 1
ATOM 3040 C CA . GLN A 1 403 ? 18.824 42.891 -13.462 1.00 42.84 403 GLN A CA 1
ATOM 3041 C C . GLN A 1 403 ? 17.875 42.804 -14.676 1.00 42.84 403 GLN A C 1
ATOM 3043 O O . GLN A 1 403 ? 17.000 43.659 -14.827 1.00 42.84 403 GLN A O 1
ATOM 3048 N N . LYS A 1 404 ? 17.992 41.787 -15.545 1.00 36.62 404 LYS A N 1
ATOM 3049 C CA . LYS A 1 404 ? 17.109 41.617 -16.719 1.00 36.62 404 LYS A CA 1
ATOM 3050 C C . LYS A 1 404 ? 16.257 40.344 -16.644 1.00 36.62 404 LYS A C 1
ATOM 3052 O O . LYS A 1 404 ? 16.724 39.283 -17.048 1.00 36.62 404 LYS A O 1
ATOM 3057 N N . PRO A 1 405 ? 14.975 40.433 -16.245 1.00 33.56 405 PRO A N 1
ATOM 3058 C CA . PRO A 1 405 ? 14.014 39.382 -16.552 1.00 33.56 405 PRO A CA 1
ATOM 3059 C C . PRO A 1 405 ? 13.653 39.438 -18.045 1.00 33.56 405 PRO A C 1
ATOM 3061 O O . PRO A 1 405 ? 13.097 40.432 -18.524 1.00 33.56 405 PRO A O 1
ATOM 3064 N N . GLU A 1 406 ? 13.938 38.370 -18.792 1.00 30.94 406 GLU A N 1
ATOM 3065 C CA . GLU A 1 406 ? 13.436 38.227 -20.161 1.00 30.94 406 GLU A CA 1
ATOM 3066 C C . GLU A 1 406 ? 11.902 38.148 -20.156 1.00 30.94 406 GLU A C 1
ATOM 3068 O O . GLU A 1 406 ? 11.298 37.252 -19.565 1.00 30.94 406 GLU A O 1
ATOM 3073 N N . LYS A 1 407 ? 11.248 39.089 -20.846 1.00 27.73 407 LYS A N 1
ATOM 3074 C CA . LYS A 1 407 ? 9.827 38.965 -21.189 1.00 27.73 407 LYS A CA 1
ATOM 3075 C C . LYS A 1 407 ? 9.693 38.095 -22.441 1.00 27.73 407 LYS A C 1
ATOM 3077 O O . LYS A 1 407 ? 10.358 38.408 -23.430 1.00 27.73 407 LYS A O 1
ATOM 3082 N N . PRO A 1 408 ? 8.781 37.106 -22.478 1.00 26.39 408 PRO A N 1
ATOM 3083 C CA . PRO A 1 408 ? 8.447 36.438 -23.728 1.00 26.39 408 PRO A CA 1
ATOM 3084 C C . PRO A 1 408 ? 7.843 37.453 -24.709 1.00 26.39 408 PRO A C 1
ATOM 3086 O O . PRO A 1 408 ? 6.900 38.182 -24.388 1.00 26.39 408 PRO A O 1
ATOM 3089 N N . THR A 1 409 ? 8.415 37.531 -25.908 1.00 28.09 409 THR A N 1
ATOM 3090 C CA . THR A 1 409 ? 8.018 38.474 -26.955 1.00 28.09 409 THR A CA 1
ATOM 3091 C C . THR A 1 409 ? 6.712 38.051 -27.619 1.00 28.09 409 THR A C 1
ATOM 3093 O O . THR A 1 409 ? 6.644 37.067 -28.352 1.00 28.09 409 THR A O 1
ATOM 3096 N N . ALA A 1 410 ? 5.662 38.850 -27.427 1.00 31.73 410 ALA A N 1
ATOM 3097 C CA . ALA A 1 410 ? 4.425 38.710 -28.182 1.00 31.73 410 ALA A CA 1
ATOM 3098 C C . ALA A 1 410 ? 4.601 39.243 -29.619 1.00 31.73 410 ALA A C 1
ATOM 3100 O O . ALA A 1 410 ? 4.552 40.451 -29.856 1.00 31.73 410 ALA A O 1
ATOM 3101 N N . GLN A 1 411 ? 4.758 38.340 -30.587 1.00 28.44 411 GLN A N 1
ATOM 3102 C CA . GLN A 1 411 ? 4.534 38.609 -32.011 1.00 28.44 411 GLN A CA 1
ATOM 3103 C C . GLN A 1 411 ? 3.589 37.539 -32.560 1.00 28.44 411 GLN A C 1
ATOM 3105 O O . GLN A 1 411 ? 3.929 36.360 -32.551 1.00 28.44 411 GLN A O 1
ATOM 3110 N N . GLY A 1 412 ? 2.393 37.933 -33.013 1.00 28.83 412 GLY A N 1
ATOM 3111 C CA . GLY A 1 412 ? 1.448 36.959 -33.573 1.00 28.83 412 GLY A CA 1
ATOM 3112 C C . GLY A 1 412 ? -0.018 37.368 -33.726 1.00 28.83 412 GLY A C 1
ATOM 3113 O O . GLY A 1 412 ? -0.735 36.646 -34.403 1.00 28.83 412 GLY A O 1
ATOM 3114 N N . PHE A 1 413 ? -0.482 38.498 -33.177 1.00 24.77 413 PHE A N 1
ATOM 3115 C CA . PHE A 1 413 ? -1.815 39.034 -33.502 1.00 24.77 413 PHE A CA 1
ATOM 3116 C C . PHE A 1 413 ? -1.782 40.550 -33.713 1.00 24.77 413 PHE A C 1
ATOM 3118 O O . PHE A 1 413 ? -1.122 41.285 -32.977 1.00 24.77 413 PHE A O 1
ATOM 3125 N N . GLY A 1 414 ? -2.450 40.992 -34.781 1.00 27.33 414 GLY A N 1
ATOM 3126 C CA . GLY A 1 414 ? -2.409 42.367 -35.269 1.00 27.33 414 GLY A CA 1
ATOM 3127 C C . GLY A 1 414 ? -3.091 43.364 -34.335 1.00 27.33 414 GLY A C 1
ATOM 3128 O O . GLY A 1 414 ? -4.066 43.047 -33.656 1.00 27.33 414 GLY A O 1
ATOM 3129 N N . ARG A 1 415 ? -2.580 44.598 -34.331 1.00 32.44 415 ARG A N 1
ATOM 3130 C CA . ARG A 1 415 ? -3.256 45.734 -33.704 1.00 32.44 415 ARG A CA 1
ATOM 3131 C C . ARG A 1 415 ? -4.377 46.197 -34.626 1.00 32.44 415 ARG A C 1
ATOM 3133 O O . ARG A 1 415 ? -4.068 46.737 -35.676 1.00 32.44 415 ARG A O 1
ATOM 3140 N N . ASP A 1 416 ? -5.619 46.070 -34.181 1.00 29.44 416 ASP A N 1
ATOM 3141 C CA . ASP A 1 416 ? -6.689 47.009 -34.524 1.00 29.44 416 ASP A CA 1
ATOM 3142 C C . ASP A 1 416 ? -7.805 46.914 -33.477 1.00 29.44 416 ASP A C 1
ATOM 3144 O O . ASP A 1 416 ? -8.639 46.018 -33.515 1.00 29.44 416 ASP A O 1
ATOM 3148 N N . HIS A 1 417 ? -7.742 47.803 -32.478 1.00 26.34 417 HIS A N 1
ATOM 3149 C CA . HIS A 1 417 ? -8.856 48.576 -31.901 1.00 26.34 417 HIS A CA 1
ATOM 3150 C C . HIS A 1 417 ? -8.403 49.290 -30.604 1.00 26.34 417 HIS A C 1
ATOM 3152 O O . HIS A 1 417 ? -7.510 48.809 -29.903 1.00 26.34 417 HIS A O 1
ATOM 3158 N N . PRO A 1 418 ? -8.950 50.482 -30.289 1.00 29.80 418 PRO A N 1
ATOM 3159 C CA . PRO A 1 418 ? -8.382 51.366 -29.272 1.00 29.80 418 PRO A CA 1
ATOM 3160 C C . PRO A 1 418 ? -8.814 51.023 -27.840 1.00 29.80 418 PRO A C 1
ATOM 3162 O O . PRO A 1 418 ? -9.964 50.673 -27.576 1.00 29.80 418 PRO A O 1
ATOM 3165 N N . VAL A 1 419 ? -7.914 51.259 -26.881 1.00 36.75 419 VAL A N 1
ATOM 3166 C CA . VAL A 1 419 ? -8.216 51.189 -25.443 1.00 36.75 419 VAL A CA 1
ATOM 3167 C C . VAL A 1 419 ? -9.170 52.322 -25.044 1.00 36.75 419 VAL A C 1
ATOM 3169 O O . VAL A 1 419 ? -8.738 53.446 -24.787 1.00 36.75 419 VAL A O 1
ATOM 3172 N N . LYS A 1 420 ? -10.470 52.022 -24.938 1.00 31.89 420 LYS A N 1
ATOM 3173 C CA . LYS A 1 420 ? -11.446 52.808 -24.161 1.00 31.89 420 LYS A CA 1
ATOM 3174 C C . LYS A 1 420 ? -12.506 51.905 -23.528 1.00 31.89 420 LYS A C 1
ATOM 3176 O O . LYS A 1 420 ? -13.470 51.517 -24.175 1.00 31.89 420 LYS A O 1
ATOM 3181 N N . GLY A 1 421 ? -12.365 51.651 -22.229 1.00 30.28 421 GLY A N 1
ATOM 3182 C CA . GLY A 1 421 ? -13.401 51.017 -21.416 1.00 30.28 421 GLY A CA 1
ATOM 3183 C C . GLY A 1 421 ? -12.932 50.786 -19.984 1.00 30.28 421 GLY A C 1
ATOM 3184 O O . GLY A 1 421 ? -11.946 50.089 -19.768 1.00 30.28 421 GLY A O 1
ATOM 3185 N N . LYS A 1 422 ? -13.643 51.349 -18.997 1.00 41.09 422 LYS A N 1
ATOM 3186 C CA . LYS A 1 422 ? -13.510 50.923 -17.595 1.00 41.09 422 LYS A CA 1
ATOM 3187 C C . LYS A 1 422 ? -14.142 49.534 -17.472 1.00 41.09 422 LYS A C 1
ATOM 3189 O O . LYS A 1 422 ? -15.353 49.426 -17.296 1.00 41.09 422 LYS A O 1
ATOM 3194 N N . GLY A 1 423 ? -13.336 48.490 -17.647 1.00 34.09 423 GLY A N 1
ATOM 3195 C CA . GLY A 1 423 ? -13.765 47.109 -17.447 1.00 34.09 423 GLY A CA 1
ATOM 3196 C C . GLY A 1 423 ? -13.979 46.833 -15.962 1.00 34.09 423 GLY A C 1
ATOM 3197 O O . GLY A 1 423 ? -13.093 47.095 -15.153 1.00 34.09 423 GLY A O 1
ATOM 3198 N N . ASN A 1 424 ? -15.149 46.311 -15.599 1.00 37.50 424 ASN A N 1
ATOM 3199 C CA . ASN A 1 424 ? -15.380 45.836 -14.241 1.00 37.50 424 ASN A CA 1
ATOM 3200 C C . ASN A 1 424 ? -14.789 44.434 -14.107 1.00 37.50 424 ASN A C 1
ATOM 3202 O O . ASN A 1 424 ? -15.334 43.483 -14.668 1.00 37.50 424 ASN A O 1
ATOM 3206 N N . PHE A 1 425 ? -13.695 44.312 -13.361 1.00 41.25 425 PHE A N 1
ATOM 3207 C CA . PHE A 1 425 ? -13.154 43.012 -12.984 1.00 41.25 425 PHE A CA 1
ATOM 3208 C C . PHE A 1 425 ? -14.154 42.285 -12.073 1.00 41.25 425 PHE A C 1
ATOM 3210 O O . PHE A 1 425 ? -14.797 42.902 -11.221 1.00 41.25 425 PHE A O 1
ATOM 3217 N N . THR A 1 426 ? -14.315 40.977 -12.263 1.00 42.66 426 THR A N 1
ATOM 3218 C CA . THR A 1 426 ? -15.183 40.143 -11.414 1.00 42.66 426 THR A CA 1
ATOM 3219 C C . THR A 1 426 ? -14.400 38.943 -10.900 1.00 42.66 426 THR A C 1
ATOM 3221 O O . THR A 1 426 ? -13.559 38.413 -11.620 1.00 42.66 426 THR A O 1
ATOM 3224 N N . ALA A 1 427 ? -14.643 38.513 -9.661 1.00 43.84 427 ALA A N 1
ATOM 3225 C CA . ALA A 1 427 ? -13.914 37.406 -9.045 1.00 43.84 427 ALA A CA 1
ATOM 3226 C C . ALA A 1 427 ? -14.863 36.295 -8.580 1.00 43.84 427 ALA A C 1
ATOM 3228 O O . ALA A 1 427 ? -15.879 36.577 -7.944 1.00 43.84 427 ALA A O 1
ATOM 3229 N N . LEU A 1 428 ? -14.513 35.042 -8.877 1.00 53.22 428 LEU A N 1
ATOM 3230 C CA . LEU A 1 428 ? -15.218 33.858 -8.387 1.00 53.22 428 LEU A CA 1
ATOM 3231 C C . LEU A 1 428 ? -14.519 33.347 -7.125 1.00 53.22 428 LEU A C 1
ATOM 3233 O O . LEU A 1 428 ? -13.370 32.910 -7.192 1.00 53.22 428 LEU A O 1
ATOM 3237 N N . VAL A 1 429 ? -15.203 33.396 -5.981 1.00 53.72 429 VAL A N 1
ATOM 3238 C CA . VAL A 1 429 ? -14.645 32.964 -4.691 1.00 53.72 429 VAL A CA 1
ATOM 3239 C C . VAL A 1 429 ? -15.222 31.605 -4.298 1.00 53.72 429 VAL A C 1
ATOM 3241 O O . VAL A 1 429 ? -16.432 31.464 -4.132 1.00 53.72 429 VAL A O 1
ATOM 3244 N N . LEU A 1 430 ? -14.353 30.607 -4.145 1.00 55.78 430 LEU A N 1
ATOM 3245 C CA . LEU A 1 430 ? -14.691 29.242 -3.744 1.00 55.78 430 LEU A CA 1
ATOM 3246 C C . LEU A 1 430 ? -14.367 29.043 -2.257 1.00 55.78 430 LEU A C 1
ATOM 3248 O O . LEU A 1 430 ? -13.198 29.066 -1.858 1.00 55.78 430 LEU A O 1
ATOM 3252 N N . SER A 1 431 ? -15.390 28.825 -1.431 1.00 49.12 431 SER A N 1
ATOM 3253 C CA . SER A 1 431 ? -15.207 28.460 -0.023 1.00 49.12 431 SER A CA 1
ATOM 3254 C C . SER A 1 431 ? -14.916 26.961 0.149 1.00 49.12 431 SER A C 1
ATOM 3256 O O . SER A 1 431 ? -15.248 26.125 -0.696 1.00 49.12 431 SER A O 1
ATOM 3258 N N . GLY A 1 432 ? -14.208 26.624 1.230 1.00 51.44 432 GLY A N 1
ATOM 3259 C CA . GLY A 1 432 ? -13.677 25.280 1.478 1.00 51.44 432 GLY A CA 1
ATOM 3260 C C . GLY A 1 432 ? -14.719 24.180 1.742 1.00 51.44 432 GLY A C 1
ATOM 3261 O O . GLY A 1 432 ? -15.913 24.423 1.887 1.00 51.44 432 GLY A O 1
ATOM 3262 N N . GLY A 1 433 ? -14.239 22.935 1.825 1.00 40.12 433 GLY A N 1
ATOM 3263 C CA . GLY A 1 433 ? -15.052 21.741 2.085 1.00 40.12 433 GLY A CA 1
ATOM 3264 C C . GLY A 1 433 ? -15.531 21.067 0.799 1.00 40.12 433 GLY A C 1
ATOM 3265 O O . GLY A 1 433 ? -15.043 19.996 0.456 1.00 40.12 433 GLY A O 1
ATOM 3266 N N . GLY A 1 434 ? -16.440 21.712 0.062 1.00 45.75 434 GLY A N 1
ATOM 3267 C CA . GLY A 1 434 ? -17.092 21.116 -1.116 1.00 45.75 434 GLY A CA 1
ATOM 3268 C C . GLY A 1 434 ? -16.401 21.345 -2.467 1.00 45.75 434 GLY A C 1
ATOM 3269 O O . GLY A 1 434 ? -16.684 20.621 -3.416 1.00 45.75 434 GLY A O 1
ATOM 3270 N N . ALA A 1 435 ? -15.495 22.323 -2.587 1.00 53.31 435 ALA A N 1
ATOM 3271 C CA . ALA A 1 435 ? -14.998 22.802 -3.887 1.00 53.31 435 ALA A CA 1
ATOM 3272 C C . ALA A 1 435 ? -14.300 21.732 -4.753 1.00 53.31 435 ALA A C 1
ATOM 3274 O O . ALA A 1 435 ? -14.465 21.734 -5.971 1.00 53.31 435 ALA A O 1
ATOM 3275 N N . LYS A 1 436 ? -13.560 20.797 -4.136 1.00 47.75 436 LYS A N 1
ATOM 3276 C CA . LYS A 1 436 ? -12.921 19.682 -4.854 1.00 47.75 436 LYS A CA 1
ATOM 3277 C C . LYS A 1 436 ? -13.964 18.668 -5.354 1.00 47.75 436 LYS A C 1
ATOM 3279 O O . LYS A 1 436 ? -13.962 18.343 -6.534 1.00 47.75 436 LYS A O 1
ATOM 3284 N N . GLY A 1 437 ? -14.920 18.275 -4.508 1.00 46.03 437 GLY A N 1
ATOM 3285 C CA . GLY A 1 437 ? -16.023 17.394 -4.911 1.00 46.03 437 GLY A CA 1
ATOM 3286 C C . GLY A 1 437 ? -16.929 18.019 -5.980 1.00 46.03 437 GLY A C 1
ATOM 3287 O O . GLY A 1 437 ? -17.339 17.340 -6.909 1.00 46.03 437 GLY A O 1
ATOM 3288 N N . ALA A 1 438 ? -17.181 19.330 -5.927 1.00 51.00 438 ALA A N 1
ATOM 3289 C CA . ALA A 1 438 ? -17.937 20.053 -6.957 1.00 51.00 438 ALA A CA 1
ATOM 3290 C C . ALA A 1 438 ? -17.190 20.173 -8.304 1.00 51.00 438 ALA A C 1
ATOM 3292 O O . ALA A 1 438 ? -17.823 20.362 -9.346 1.00 51.00 438 ALA A O 1
ATOM 3293 N N . PHE A 1 439 ? -15.858 20.064 -8.295 1.00 50.91 439 PHE A N 1
ATOM 3294 C CA . PHE A 1 439 ? -15.046 19.911 -9.502 1.00 50.91 439 PHE A CA 1
ATOM 3295 C C . PHE A 1 439 ? -15.115 18.466 -10.026 1.00 50.91 439 PHE A C 1
ATOM 3297 O O . PHE A 1 439 ? -15.458 18.259 -11.185 1.00 50.91 439 PHE A O 1
ATOM 3304 N N . GLU A 1 440 ? -14.876 17.474 -9.162 1.00 43.75 440 GLU A N 1
ATOM 3305 C CA . GLU A 1 440 ? -14.862 16.041 -9.510 1.00 43.75 440 GLU A CA 1
ATOM 3306 C C . GLU A 1 440 ? -16.239 15.509 -9.959 1.00 43.75 440 GLU A C 1
ATOM 3308 O O . GLU A 1 440 ? -16.306 14.635 -10.817 1.00 43.75 440 GLU A O 1
ATOM 3313 N N . LEU A 1 441 ? -17.338 16.083 -9.458 1.00 45.47 441 LEU A N 1
ATOM 3314 C CA . LEU A 1 441 ? -18.718 15.795 -9.880 1.00 45.47 441 LEU A CA 1
ATOM 3315 C C . LEU A 1 441 ? -19.188 16.639 -11.085 1.00 45.47 441 LEU A C 1
ATOM 3317 O O . LEU A 1 441 ? -20.375 16.643 -11.408 1.00 45.47 441 LEU A O 1
ATOM 3321 N N . GLY A 1 442 ? -18.301 17.409 -11.728 1.00 43.72 442 GLY A N 1
ATOM 3322 C CA . GLY A 1 442 ? -18.625 18.180 -12.935 1.00 43.72 442 GLY A CA 1
ATOM 3323 C C . GLY A 1 442 ? -19.586 19.363 -12.729 1.00 43.72 442 GLY A C 1
ATOM 3324 O O . GLY A 1 442 ? -20.091 19.923 -13.700 1.00 43.72 442 GLY A O 1
ATOM 3325 N N . VAL A 1 443 ? -19.846 19.802 -11.492 1.00 54.19 443 VAL A N 1
ATOM 3326 C CA . VAL A 1 443 ? -20.787 20.909 -11.210 1.00 54.19 443 VAL A CA 1
ATOM 3327 C C . VAL A 1 443 ? -20.227 22.246 -11.705 1.00 54.19 443 VAL A C 1
ATOM 3329 O O . VAL A 1 443 ? -20.928 23.012 -12.372 1.00 54.19 443 VAL A O 1
ATOM 3332 N N . LEU A 1 444 ? -18.943 22.509 -11.442 1.00 53.00 444 LEU A N 1
ATOM 3333 C CA . LEU A 1 444 ? -18.243 23.686 -11.975 1.00 53.00 444 LEU A CA 1
ATOM 3334 C C . LEU A 1 444 ? -18.122 23.625 -13.508 1.00 53.00 444 LEU A C 1
ATOM 3336 O O . LEU A 1 444 ? -18.281 24.636 -14.190 1.00 53.00 444 LEU A O 1
ATOM 3340 N N . GLU A 1 445 ? -17.927 22.427 -14.062 1.00 48.56 445 GLU A N 1
ATOM 3341 C CA . GLU A 1 445 ? -17.918 22.189 -15.507 1.00 48.56 445 GLU A CA 1
ATOM 3342 C C . GLU A 1 445 ? -19.293 22.474 -16.142 1.00 48.56 445 GLU A C 1
ATOM 3344 O O . GLU A 1 445 ? -19.367 23.118 -17.188 1.00 48.56 445 GLU A O 1
ATOM 3349 N N . GLY A 1 446 ? -20.390 22.085 -15.486 1.00 46.75 446 GLY A N 1
ATOM 3350 C CA . GLY A 1 446 ? -21.759 22.375 -15.914 1.00 46.75 446 GLY A CA 1
ATOM 3351 C C . GLY A 1 446 ? -22.063 23.875 -15.975 1.00 46.75 446 GLY A C 1
ATOM 3352 O O . GLY A 1 446 ? -22.668 24.339 -16.943 1.00 46.75 446 GLY A O 1
ATOM 3353 N N . ILE A 1 447 ? -21.576 24.657 -15.005 1.00 51.66 447 ILE A N 1
ATOM 3354 C CA . ILE A 1 447 ? -21.666 26.129 -15.024 1.00 51.66 447 ILE A CA 1
ATOM 3355 C C . ILE A 1 447 ? -20.872 26.702 -16.214 1.00 51.66 447 ILE A C 1
ATOM 3357 O O . ILE A 1 447 ? -21.370 27.565 -16.942 1.00 51.66 447 ILE A O 1
ATOM 3361 N N . CYS A 1 448 ? -19.672 26.173 -16.469 1.00 47.66 448 CYS A N 1
ATOM 3362 C CA . CYS A 1 448 ? -18.809 26.590 -17.577 1.00 47.66 448 CYS A CA 1
ATOM 3363 C C . CYS A 1 448 ? -19.245 26.088 -18.968 1.00 47.66 448 CYS A C 1
ATOM 3365 O O . CYS A 1 448 ? -18.784 26.641 -19.966 1.00 47.66 448 CYS A O 1
ATOM 3367 N N . LYS A 1 449 ? -20.129 25.085 -19.070 1.00 44.00 449 LYS A N 1
ATOM 3368 C CA . LYS A 1 449 ? -20.652 24.562 -20.350 1.00 44.00 449 LYS A CA 1
ATOM 3369 C C . LYS A 1 449 ? -22.080 25.010 -20.674 1.00 44.00 449 LYS A C 1
ATOM 3371 O O . LYS A 1 449 ? -22.424 25.107 -21.851 1.00 44.00 449 LYS A O 1
ATOM 3376 N N . ASN A 1 450 ? -22.908 25.352 -19.686 1.00 45.78 450 ASN A N 1
ATOM 3377 C CA . ASN A 1 450 ? -24.286 25.777 -19.934 1.00 45.78 450 ASN A CA 1
ATOM 3378 C C . ASN A 1 450 ? -24.355 27.196 -20.535 1.00 45.78 450 ASN A C 1
ATOM 3380 O O . ASN A 1 450 ? -23.942 28.173 -19.905 1.00 45.78 450 ASN A O 1
ATOM 3384 N N . ASN A 1 451 ? -24.872 27.327 -21.760 1.00 48.72 451 ASN A N 1
ATOM 3385 C CA . ASN A 1 451 ? -24.897 28.601 -22.491 1.00 48.72 451 ASN A CA 1
ATOM 3386 C C . ASN A 1 451 ? -25.872 29.638 -21.903 1.00 48.72 451 ASN A C 1
ATOM 3388 O O . ASN A 1 451 ? -25.691 30.835 -22.126 1.00 48.72 451 ASN A O 1
ATOM 3392 N N . SER A 1 452 ? -26.863 29.229 -21.101 1.00 40.47 452 SER A N 1
ATOM 3393 C CA . SER A 1 452 ? -27.721 30.179 -20.371 1.00 40.47 452 SER A CA 1
ATOM 3394 C C . SER A 1 452 ? -26.996 30.873 -19.204 1.00 40.47 452 SER A C 1
ATOM 3396 O O . SER A 1 452 ? -27.441 31.919 -18.731 1.00 40.47 452 SER A O 1
ATOM 3398 N N . LEU A 1 453 ? -25.835 30.351 -18.787 1.00 47.16 453 LEU A N 1
ATOM 3399 C CA . LEU A 1 453 ? -24.992 30.897 -17.719 1.00 47.16 453 LEU A CA 1
ATOM 3400 C C . LEU A 1 453 ? -23.777 31.686 -18.244 1.00 47.16 453 LEU A C 1
ATOM 3402 O O . LEU A 1 453 ? -22.877 32.008 -17.477 1.00 47.16 453 LEU A O 1
ATOM 3406 N N . ASN A 1 454 ? -23.751 32.066 -19.530 1.00 48.12 454 ASN A N 1
ATOM 3407 C CA . ASN A 1 454 ? -22.632 32.802 -20.149 1.00 48.12 454 ASN A CA 1
ATOM 3408 C C . ASN A 1 454 ? -22.249 34.116 -19.436 1.00 48.12 454 ASN A C 1
ATOM 3410 O O . ASN A 1 454 ? -21.101 34.546 -19.515 1.00 48.12 454 ASN A O 1
ATOM 3414 N N . HIS A 1 455 ? -23.176 34.737 -18.703 1.00 50.22 455 HIS A N 1
ATOM 3415 C CA . HIS A 1 455 ? -22.908 35.924 -17.884 1.00 50.22 455 HIS A CA 1
ATOM 3416 C C . HIS A 1 455 ? -21.974 35.649 -16.683 1.00 50.22 455 HIS A C 1
ATOM 3418 O O . HIS A 1 455 ? -21.380 36.583 -16.151 1.00 50.22 455 HIS A O 1
ATOM 3424 N N . LEU A 1 456 ? -21.797 34.379 -16.298 1.00 47.44 456 LEU A N 1
ATOM 3425 C CA . LEU A 1 456 ? -20.891 33.890 -15.251 1.00 47.44 456 LEU A CA 1
ATOM 3426 C C . LEU A 1 456 ? -19.576 33.329 -15.830 1.00 47.44 456 LEU A C 1
ATOM 3428 O O . LEU A 1 456 ? -18.985 32.433 -15.233 1.00 47.44 456 LEU A O 1
ATOM 3432 N N . ARG A 1 457 ? -19.124 33.790 -17.006 1.00 50.91 457 ARG A N 1
ATOM 3433 C CA . ARG A 1 457 ? -17.854 33.341 -17.623 1.00 50.91 457 ARG A CA 1
ATOM 3434 C C . ARG A 1 457 ? -16.776 34.427 -17.742 1.00 50.91 457 ARG A C 1
ATOM 3436 O O . ARG A 1 457 ? -15.662 34.119 -18.140 1.00 50.91 457 ARG A O 1
ATOM 3443 N N . ASN A 1 458 ? -17.072 3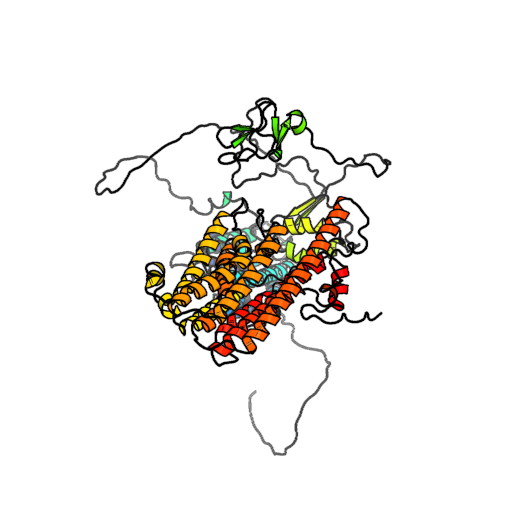5.669 -17.350 1.00 50.38 458 ASN A N 1
ATOM 3444 C CA . ASN A 1 458 ? -16.145 36.812 -17.423 1.00 50.38 458 ASN A CA 1
ATOM 3445 C C . ASN A 1 458 ? -15.379 37.081 -16.107 1.00 50.38 458 ASN A C 1
ATOM 3447 O O . ASN A 1 458 ? -15.034 38.227 -15.804 1.00 50.38 458 ASN A O 1
ATOM 3451 N N . TRP A 1 459 ? -15.103 36.035 -15.321 1.00 56.00 459 TRP A N 1
ATOM 3452 C CA . TRP A 1 459 ? -14.285 36.161 -14.113 1.00 56.00 459 TRP A CA 1
ATOM 3453 C C . TRP A 1 459 ? -12.840 36.489 -14.485 1.00 56.00 459 TRP A C 1
ATOM 3455 O O . TRP A 1 459 ? -12.194 35.785 -15.252 1.00 56.00 459 TRP A O 1
ATOM 3465 N N . SER A 1 460 ? -12.335 37.572 -13.915 1.00 44.84 460 SER A N 1
ATOM 3466 C CA . SER A 1 460 ? -10.964 38.053 -14.072 1.00 44.84 460 SER A CA 1
ATOM 3467 C C . SER A 1 460 ? -9.998 37.423 -13.067 1.00 44.84 460 SER A C 1
ATOM 3469 O O . SER A 1 460 ? -8.788 37.553 -13.217 1.00 44.84 460 SER A O 1
ATOM 3471 N N . MET A 1 461 ? -10.530 36.782 -12.023 1.00 43.25 461 MET A N 1
ATOM 3472 C CA . MET A 1 461 ? -9.776 36.103 -10.973 1.00 43.25 461 MET A CA 1
ATOM 3473 C C . MET A 1 461 ? -10.636 34.989 -10.357 1.00 43.25 461 MET A C 1
ATOM 3475 O O . MET A 1 461 ? -11.846 35.153 -10.192 1.00 43.25 461 MET A O 1
ATOM 3479 N N . ILE A 1 462 ? -10.017 33.868 -9.987 1.00 52.75 462 ILE A N 1
ATOM 3480 C CA . ILE A 1 462 ? -10.644 32.800 -9.195 1.00 52.75 462 ILE A CA 1
ATOM 3481 C C . ILE A 1 462 ? -9.845 32.666 -7.897 1.00 52.75 462 ILE A C 1
ATOM 3483 O O . ILE A 1 462 ? -8.621 32.563 -7.941 1.00 52.75 462 ILE A O 1
ATOM 3487 N N . VAL A 1 463 ? -10.524 32.694 -6.749 1.00 47.38 463 VAL A N 1
ATOM 3488 C CA . VAL A 1 463 ? -9.900 32.715 -5.415 1.00 47.38 463 VAL A CA 1
ATOM 3489 C C . VAL A 1 463 ? -10.479 31.592 -4.562 1.00 47.38 463 VAL A C 1
ATOM 3491 O O . VAL A 1 463 ? -11.694 31.467 -4.451 1.00 47.38 463 VAL A O 1
ATOM 3494 N N . GLY A 1 464 ? -9.632 30.776 -3.936 1.00 50.53 464 GLY A N 1
ATOM 3495 C CA . GLY A 1 464 ? -10.060 29.743 -2.988 1.00 50.53 464 GLY A CA 1
ATOM 3496 C C . GLY A 1 464 ? -9.737 30.130 -1.547 1.00 50.53 464 GLY A C 1
ATOM 3497 O O . GLY A 1 464 ? -8.638 30.605 -1.287 1.00 50.53 464 GLY A O 1
ATOM 3498 N N . THR A 1 465 ? -10.642 29.887 -0.593 1.00 45.62 465 THR A N 1
ATOM 3499 C CA . THR A 1 465 ? -10.380 30.166 0.840 1.00 45.62 465 THR A CA 1
ATOM 3500 C C . THR A 1 465 ? -9.690 29.009 1.580 1.00 45.62 465 THR A C 1
ATOM 3502 O O . THR A 1 465 ? -9.545 29.047 2.799 1.00 45.62 465 THR A O 1
ATOM 3505 N N . SER A 1 466 ? -9.300 27.946 0.872 1.00 51.88 466 SER A N 1
ATOM 3506 C CA . SER A 1 466 ? -8.515 26.821 1.397 1.00 51.88 466 SER A CA 1
ATOM 3507 C C . SER A 1 466 ? -7.717 26.154 0.274 1.00 51.88 466 SER A C 1
ATOM 3509 O O . SER A 1 466 ? -8.091 26.274 -0.892 1.00 51.88 466 SER A O 1
ATOM 3511 N N . PHE A 1 467 ? -6.665 25.394 0.602 1.00 45.03 467 PHE A N 1
ATOM 3512 C CA . PHE A 1 467 ? -5.828 24.695 -0.390 1.00 45.03 467 PHE A CA 1
ATOM 3513 C C . PHE A 1 467 ? -6.630 23.829 -1.380 1.00 45.03 467 PHE A C 1
ATOM 3515 O O . PHE A 1 467 ? -6.340 23.822 -2.573 1.00 45.03 467 PHE A O 1
ATOM 3522 N N . GLY A 1 468 ? -7.683 23.141 -0.921 1.00 46.97 468 GLY A N 1
ATOM 3523 C CA . GLY A 1 468 ? -8.555 22.353 -1.801 1.00 46.97 468 GLY A CA 1
ATOM 3524 C C . GLY A 1 468 ? -9.373 23.210 -2.775 1.00 46.97 468 GLY A C 1
ATOM 3525 O O . GLY A 1 468 ? -9.559 22.820 -3.925 1.00 46.97 468 GLY A O 1
ATOM 3526 N N . ALA A 1 469 ? -9.819 24.393 -2.342 1.00 51.91 469 ALA A N 1
ATOM 3527 C CA . ALA A 1 469 ? -10.529 25.350 -3.190 1.00 51.91 469 ALA A CA 1
ATOM 3528 C C . ALA A 1 469 ? -9.583 26.108 -4.140 1.00 51.91 469 ALA A C 1
ATOM 3530 O O . ALA A 1 469 ? -9.956 26.378 -5.278 1.00 51.91 469 ALA A O 1
ATOM 3531 N N . MET A 1 470 ? -8.350 26.396 -3.709 1.00 51.22 470 MET A N 1
ATOM 3532 C CA . MET A 1 470 ? -7.290 26.951 -4.559 1.00 51.22 470 MET A CA 1
ATOM 3533 C C . MET A 1 470 ? -6.907 25.965 -5.669 1.00 51.22 470 MET A C 1
ATOM 3535 O O . MET A 1 470 ? -6.886 26.348 -6.834 1.00 51.22 470 MET A O 1
ATOM 3539 N N . ASN A 1 471 ? -6.705 24.685 -5.339 1.00 48.84 471 ASN A N 1
ATOM 3540 C CA . ASN A 1 471 ? -6.404 23.649 -6.329 1.00 48.84 471 ASN A CA 1
ATOM 3541 C C . ASN A 1 471 ? -7.570 23.426 -7.305 1.00 48.84 471 ASN A C 1
ATOM 3543 O O . ASN A 1 471 ? -7.341 23.381 -8.509 1.00 48.84 471 ASN A O 1
ATOM 3547 N N . ALA A 1 472 ? -8.819 23.351 -6.828 1.00 50.81 472 ALA A N 1
ATOM 3548 C CA . ALA A 1 472 ? -9.990 23.248 -7.706 1.00 50.81 472 ALA A CA 1
ATOM 3549 C C . ALA A 1 472 ? -10.148 24.485 -8.616 1.00 50.81 472 ALA A C 1
ATOM 3551 O O . ALA A 1 472 ? -10.426 24.352 -9.806 1.00 50.81 472 ALA A O 1
ATOM 3552 N N . GLY A 1 473 ? -9.908 25.687 -8.079 1.00 47.50 473 GLY A N 1
ATOM 3553 C CA . GLY A 1 473 ? -9.927 26.939 -8.835 1.00 47.50 473 GLY A CA 1
ATOM 3554 C C . GLY A 1 473 ? -8.791 27.070 -9.854 1.00 47.50 473 GLY A C 1
ATOM 3555 O O . GLY A 1 473 ? -8.993 27.685 -10.897 1.00 47.50 473 GLY A O 1
ATOM 3556 N N . ALA A 1 474 ? -7.622 26.479 -9.591 1.00 49.47 474 ALA A N 1
ATOM 3557 C CA . ALA A 1 474 ? -6.516 26.391 -10.545 1.00 49.47 474 ALA A CA 1
ATOM 3558 C C . ALA A 1 474 ? -6.801 25.358 -11.647 1.00 49.47 474 ALA A C 1
ATOM 3560 O O . ALA A 1 474 ? -6.621 25.652 -12.825 1.00 49.47 474 ALA A O 1
ATOM 3561 N N . LEU A 1 475 ? -7.318 24.177 -11.290 1.00 46.72 475 LEU A N 1
ATOM 3562 C CA . LEU A 1 475 ? -7.705 23.137 -12.251 1.00 46.72 475 LEU A CA 1
ATOM 3563 C C . LEU A 1 475 ? -8.818 23.611 -13.203 1.00 46.72 475 LEU A C 1
ATOM 3565 O O . LEU A 1 475 ? -8.779 23.299 -14.389 1.00 46.72 475 LEU A O 1
ATOM 3569 N N . ALA A 1 476 ? -9.759 24.425 -12.716 1.00 48.69 476 ALA A N 1
ATOM 3570 C CA . ALA A 1 476 ? -10.830 25.013 -13.524 1.00 48.69 476 ALA A CA 1
ATOM 3571 C C . ALA A 1 476 ? -10.376 26.126 -14.499 1.00 48.69 476 ALA A C 1
ATOM 3573 O O . ALA A 1 476 ? -11.170 26.540 -15.343 1.00 48.69 476 ALA A O 1
ATOM 3574 N N . GLN A 1 477 ? -9.133 26.622 -14.406 1.00 43.00 477 GLN A N 1
ATOM 3575 C CA . GLN A 1 477 ? -8.586 27.626 -15.340 1.00 43.00 477 GLN A CA 1
ATOM 3576 C C . GLN A 1 477 ? -8.018 27.011 -16.626 1.00 43.00 477 GLN A C 1
ATOM 3578 O O . GLN A 1 477 ? -7.770 27.734 -17.591 1.00 43.00 477 GLN A O 1
ATOM 3583 N N . PHE A 1 478 ? -7.836 25.689 -16.672 1.00 39.44 478 PHE A N 1
ATOM 3584 C CA . PHE A 1 478 ? -7.415 24.991 -17.881 1.00 39.44 478 PHE A CA 1
ATOM 3585 C C . PHE A 1 478 ? -8.651 24.614 -18.719 1.00 39.44 478 PHE A C 1
ATOM 3587 O O . PHE A 1 478 ? -9.550 23.944 -18.206 1.00 39.44 478 PHE A O 1
ATOM 3594 N N . PRO A 1 479 ? -8.745 25.038 -19.995 1.00 31.75 479 PRO A N 1
ATOM 3595 C CA . PRO A 1 479 ? -9.901 24.724 -20.828 1.00 31.75 479 PRO A CA 1
ATOM 3596 C C . PRO A 1 479 ? -9.989 23.210 -21.104 1.00 31.75 479 PRO A C 1
ATOM 3598 O O . PRO A 1 479 ? -8.955 22.562 -21.293 1.00 31.75 479 PRO A O 1
ATOM 3601 N N . PRO A 1 480 ? -11.203 22.627 -21.159 1.00 34.66 480 PRO A N 1
ATOM 3602 C CA . PRO A 1 480 ? -11.377 21.186 -21.306 1.00 34.66 480 PRO A CA 1
ATOM 3603 C C . PRO A 1 480 ? -10.844 20.713 -22.663 1.00 34.66 480 PRO A C 1
ATOM 3605 O O . PRO A 1 480 ? -11.323 21.125 -23.719 1.00 34.66 480 PRO A O 1
ATOM 3608 N N . GLY A 1 481 ? -9.834 19.847 -22.604 1.00 34.66 481 GLY A N 1
ATOM 3609 C CA . GLY A 1 481 ? -9.062 19.362 -23.752 1.00 34.66 481 GLY A CA 1
ATOM 3610 C C . GLY A 1 481 ? -7.675 18.836 -23.364 1.00 34.66 481 GLY A C 1
ATOM 3611 O O . GLY A 1 481 ? -7.123 18.006 -24.074 1.00 34.66 481 GLY A O 1
ATOM 3612 N N . SER A 1 482 ? -7.137 19.263 -22.214 1.00 34.53 482 SER A N 1
ATOM 3613 C CA . SER A 1 482 ? -5.877 18.764 -21.633 1.00 34.53 482 SER A CA 1
ATOM 3614 C C . SER A 1 482 ? -6.059 17.856 -20.406 1.00 34.53 482 SER A C 1
ATOM 3616 O O . SER A 1 482 ? -5.074 17.425 -19.813 1.00 34.53 482 SER A O 1
ATOM 3618 N N . THR A 1 483 ? -7.301 17.550 -20.022 1.00 34.25 483 THR A N 1
ATOM 3619 C CA . THR A 1 483 ? -7.650 16.722 -18.857 1.00 34.25 483 THR A CA 1
ATOM 3620 C C . THR A 1 483 ? -8.206 15.351 -19.250 1.00 34.25 483 THR A C 1
ATOM 3622 O O . THR A 1 483 ? -9.251 14.925 -18.761 1.00 34.25 483 THR A O 1
ATOM 3625 N N . GLU A 1 484 ? -7.427 14.577 -20.013 1.00 33.38 484 GLU A N 1
ATOM 3626 C CA . GLU A 1 484 ? -7.262 13.181 -19.590 1.00 33.38 484 GLU A CA 1
ATOM 3627 C C . GLU A 1 484 ? -6.475 13.223 -18.275 1.00 33.38 484 GLU A C 1
ATOM 3629 O O . GLU A 1 484 ? -5.245 13.235 -18.249 1.00 33.38 484 GLU A O 1
ATOM 3634 N N . LEU A 1 485 ? -7.215 13.359 -17.169 1.00 36.69 485 LEU A N 1
ATOM 3635 C CA . LEU A 1 485 ? -6.663 13.256 -15.826 1.00 36.69 485 LEU A CA 1
ATOM 3636 C C . LEU A 1 485 ? -5.866 11.957 -15.739 1.00 36.69 485 LEU A C 1
ATOM 3638 O O . LEU A 1 485 ? -6.399 10.887 -16.034 1.00 36.69 485 LEU A O 1
ATOM 3642 N N . LEU A 1 486 ? -4.604 12.090 -15.324 1.00 37.09 486 LEU A N 1
ATOM 3643 C CA . LEU A 1 486 ? -3.714 11.013 -14.901 1.00 37.09 486 LEU A CA 1
ATOM 3644 C C . LEU A 1 486 ? -4.518 9.852 -14.295 1.00 37.09 486 LEU A C 1
ATOM 3646 O O . LEU A 1 486 ? -4.909 9.924 -13.130 1.00 37.09 486 LEU A O 1
ATOM 3650 N N . LYS A 1 487 ? -4.711 8.761 -15.055 1.00 40.97 487 LYS A N 1
ATOM 3651 C CA . LYS A 1 487 ? -5.130 7.468 -14.497 1.00 40.97 487 LYS A CA 1
ATOM 3652 C C . LYS A 1 487 ? -3.954 6.899 -13.714 1.00 40.97 487 LYS A C 1
ATOM 3654 O O . LYS A 1 487 ? -3.283 5.973 -14.162 1.00 40.97 487 LYS A O 1
ATOM 3659 N N . VAL A 1 488 ? -3.631 7.524 -12.593 1.00 45.38 488 VAL A N 1
ATOM 3660 C CA . VAL A 1 488 ? -2.917 6.861 -11.510 1.00 45.38 488 VAL A CA 1
ATOM 3661 C C . VAL A 1 488 ? -3.955 5.926 -10.885 1.00 45.38 488 VAL A C 1
ATOM 3663 O O . VAL A 1 488 ? -5.068 6.390 -10.634 1.00 45.38 488 VAL A O 1
ATOM 3666 N N . PRO A 1 489 ? -3.662 4.624 -10.706 1.00 51.66 489 PRO A N 1
ATOM 3667 C CA . PRO A 1 489 ? -4.606 3.713 -10.065 1.00 51.66 489 PRO A CA 1
ATOM 3668 C C . PRO A 1 489 ? -5.000 4.234 -8.678 1.00 51.66 489 PRO A C 1
ATOM 3670 O O . PRO A 1 489 ? -4.208 4.926 -8.031 1.00 51.66 489 PRO A O 1
ATOM 3673 N N . ASP A 1 490 ? -6.220 3.912 -8.244 1.00 54.31 490 ASP A N 1
ATOM 3674 C CA . ASP A 1 490 ? -6.761 4.391 -6.973 1.00 54.31 490 ASP A CA 1
ATOM 3675 C C . ASP A 1 490 ? -5.795 4.124 -5.817 1.00 54.31 490 ASP A C 1
ATOM 3677 O O . ASP A 1 490 ? -5.191 3.051 -5.711 1.00 54.31 490 ASP A O 1
ATOM 3681 N N . ALA A 1 491 ? -5.647 5.119 -4.941 1.00 62.22 491 ALA A N 1
ATOM 3682 C CA . ALA A 1 491 ? -4.736 5.040 -3.812 1.00 62.22 491 ALA A CA 1
ATOM 3683 C C . ALA A 1 491 ? -5.117 3.856 -2.912 1.00 62.22 491 ALA A C 1
ATOM 3685 O O . ALA A 1 491 ? -6.134 3.900 -2.216 1.00 62.22 491 ALA A O 1
ATOM 3686 N N . VAL A 1 492 ? -4.281 2.811 -2.900 1.00 67.75 492 VAL A N 1
ATOM 3687 C CA . VAL A 1 492 ? -4.488 1.637 -2.042 1.00 67.75 492 VAL A CA 1
ATOM 3688 C C . VAL A 1 492 ? -4.602 2.127 -0.594 1.00 67.75 492 VAL A C 1
ATOM 3690 O O . VAL A 1 492 ? -3.671 2.786 -0.117 1.00 67.75 492 VAL A O 1
ATOM 3693 N N . PRO A 1 493 ? -5.698 1.840 0.136 1.00 77.81 493 PRO A N 1
ATOM 3694 C CA . PRO A 1 493 ? -5.853 2.314 1.504 1.00 77.81 493 PRO A CA 1
ATOM 3695 C C . PRO A 1 493 ? -4.648 1.903 2.350 1.00 77.81 493 PRO A C 1
ATOM 3697 O O . PRO A 1 493 ? -4.282 0.729 2.363 1.00 77.81 493 PRO A O 1
ATOM 3700 N N . LEU A 1 494 ? -4.037 2.847 3.074 1.00 79.19 494 LEU A N 1
ATOM 3701 C CA . LEU A 1 494 ? -2.842 2.562 3.880 1.00 79.19 494 LEU A CA 1
ATOM 3702 C C . LEU A 1 494 ? -3.017 1.335 4.804 1.00 79.19 494 LEU A C 1
ATOM 3704 O O . LEU A 1 494 ? -2.096 0.523 4.850 1.00 79.19 494 LEU A O 1
ATOM 3708 N N . PRO A 1 495 ? -4.173 1.112 5.473 1.00 80.25 495 PRO A N 1
ATOM 3709 C CA . PRO A 1 495 ? -4.392 -0.114 6.237 1.00 80.25 495 PRO A CA 1
ATOM 3710 C C . PRO A 1 495 ? -4.292 -1.387 5.392 1.00 80.25 495 PRO A C 1
ATOM 3712 O O . PRO A 1 495 ? -3.732 -2.365 5.868 1.00 80.25 495 PRO A O 1
ATOM 3715 N N . LEU A 1 496 ? -4.779 -1.388 4.146 1.00 76.31 496 LEU A N 1
ATOM 3716 C CA . LEU A 1 496 ? -4.705 -2.541 3.245 1.00 76.31 496 LEU A CA 1
ATOM 3717 C C . LEU A 1 496 ? -3.267 -2.788 2.766 1.00 76.31 496 LEU A C 1
ATOM 3719 O O . LEU A 1 496 ? -2.809 -3.927 2.792 1.00 76.31 496 LEU A O 1
ATOM 3723 N N . ALA A 1 497 ? -2.532 -1.730 2.411 1.00 77.12 497 ALA A N 1
ATOM 3724 C CA . ALA A 1 497 ? -1.123 -1.829 2.026 1.00 77.12 497 ALA A CA 1
ATOM 3725 C C . ALA A 1 497 ? -0.245 -2.353 3.181 1.00 77.12 497 ALA A C 1
ATOM 3727 O O . ALA A 1 497 ? 0.560 -3.268 2.996 1.00 77.12 497 ALA A O 1
ATOM 3728 N N . LEU A 1 498 ? -0.455 -1.829 4.395 1.00 82.81 498 LEU A N 1
ATOM 3729 C CA . LEU A 1 498 ? 0.225 -2.297 5.603 1.00 82.81 498 LEU A CA 1
ATOM 3730 C C . LEU A 1 498 ? -0.215 -3.712 5.996 1.00 82.81 498 LEU A C 1
ATOM 3732 O O . LEU A 1 498 ? 0.637 -4.513 6.354 1.00 82.81 498 LEU A O 1
ATOM 3736 N N . THR A 1 499 ? -1.500 -4.060 5.877 1.00 79.56 499 THR A N 1
ATOM 3737 C CA . THR A 1 499 ? -1.985 -5.433 6.121 1.00 79.56 499 THR A CA 1
ATOM 3738 C C . THR A 1 499 ? -1.346 -6.413 5.141 1.00 79.56 499 THR A C 1
ATOM 3740 O O . THR A 1 499 ? -0.909 -7.478 5.559 1.00 79.56 499 THR A O 1
ATOM 3743 N N . GLY A 1 500 ? -1.205 -6.046 3.864 1.00 76.00 500 GLY A N 1
ATOM 3744 C CA . GLY A 1 500 ? -0.502 -6.856 2.869 1.00 76.00 500 GLY A CA 1
ATOM 3745 C C . GLY A 1 500 ? 0.964 -7.110 3.235 1.00 76.00 500 GLY A C 1
ATOM 3746 O O . GLY A 1 500 ? 1.419 -8.251 3.150 1.00 76.00 500 GLY A O 1
ATOM 3747 N N . ALA A 1 501 ? 1.693 -6.084 3.687 1.00 80.50 501 ALA A N 1
ATOM 3748 C CA . ALA A 1 501 ? 3.065 -6.240 4.177 1.00 80.50 501 ALA A CA 1
ATOM 3749 C C . ALA A 1 501 ? 3.130 -7.068 5.472 1.00 80.50 501 ALA A C 1
ATOM 3751 O O . ALA A 1 501 ? 3.920 -8.002 5.554 1.00 80.50 501 ALA A O 1
ATOM 3752 N N . VAL A 1 502 ? 2.277 -6.777 6.459 1.00 84.12 502 VAL A N 1
ATOM 3753 C CA . VAL A 1 502 ? 2.235 -7.477 7.753 1.00 84.12 502 VAL A CA 1
ATOM 3754 C C . VAL A 1 502 ? 1.884 -8.951 7.572 1.00 84.12 502 VAL A C 1
ATOM 3756 O O . VAL A 1 502 ? 2.593 -9.791 8.105 1.00 84.12 502 VAL A O 1
ATOM 3759 N N . VAL A 1 503 ? 0.870 -9.298 6.774 1.00 81.44 503 VAL A N 1
ATOM 3760 C CA . VAL A 1 503 ? 0.511 -10.701 6.496 1.00 81.44 503 VAL A CA 1
ATOM 3761 C C . VAL A 1 503 ? 1.676 -11.447 5.844 1.00 81.44 503 VAL A C 1
ATOM 3763 O O . VAL A 1 503 ? 1.962 -12.577 6.234 1.00 81.44 503 VAL A O 1
ATOM 3766 N N . GLN A 1 504 ? 2.391 -10.829 4.900 1.00 78.44 504 GLN A N 1
ATOM 3767 C CA . GLN A 1 504 ? 3.553 -11.456 4.260 1.00 78.44 504 GLN A CA 1
ATOM 3768 C C . GLN A 1 504 ? 4.739 -11.592 5.226 1.00 78.44 504 GLN A C 1
ATOM 3770 O O . GLN A 1 504 ? 5.304 -12.677 5.335 1.00 78.44 504 GLN A O 1
ATOM 3775 N N . LEU A 1 505 ? 5.062 -10.547 5.996 1.00 83.19 505 LEU A N 1
ATOM 3776 C CA . LEU A 1 505 ? 6.095 -10.578 7.038 1.00 83.19 505 LEU A CA 1
ATOM 3777 C C . LEU A 1 505 ? 5.788 -11.630 8.112 1.00 83.19 505 LEU A C 1
ATOM 3779 O O . LEU A 1 505 ? 6.671 -12.409 8.463 1.00 83.19 505 LEU A O 1
ATOM 3783 N N . SER A 1 506 ? 4.543 -11.706 8.590 1.00 84.94 506 SER A N 1
ATOM 3784 C CA . SER A 1 506 ? 4.084 -12.725 9.538 1.00 84.94 506 SER A CA 1
ATOM 3785 C C . SER A 1 506 ? 4.095 -14.127 8.935 1.00 84.94 506 SER A C 1
ATOM 3787 O O . SER A 1 506 ? 4.443 -15.066 9.639 1.00 84.94 506 SER A O 1
ATOM 3789 N N . THR A 1 507 ? 3.773 -14.290 7.647 1.00 82.75 507 THR A N 1
ATOM 3790 C CA . THR A 1 507 ? 3.862 -15.595 6.965 1.00 82.75 507 THR A CA 1
ATOM 3791 C C . THR A 1 507 ? 5.314 -16.053 6.854 1.00 82.75 507 THR A C 1
ATOM 3793 O O . THR A 1 507 ? 5.610 -17.206 7.155 1.00 82.75 507 THR A O 1
ATOM 3796 N N . LEU A 1 508 ? 6.233 -15.152 6.492 1.00 81.12 508 LEU A N 1
ATOM 3797 C CA . LEU A 1 508 ? 7.668 -15.435 6.465 1.00 81.12 508 LEU A CA 1
ATOM 3798 C C . LEU A 1 508 ? 8.189 -15.803 7.861 1.00 81.12 508 LEU A C 1
ATOM 3800 O O . LEU A 1 508 ? 8.747 -16.883 8.021 1.00 81.12 508 LEU A O 1
ATOM 3804 N N . HIS A 1 509 ? 7.917 -14.989 8.884 1.00 82.44 509 HIS A N 1
ATOM 3805 C CA . HIS A 1 509 ? 8.302 -15.283 10.271 1.00 82.44 509 HIS A CA 1
ATOM 3806 C C . HIS A 1 509 ? 7.704 -16.597 10.790 1.00 82.44 509 HIS A C 1
ATOM 3808 O O . HIS A 1 509 ? 8.390 -17.361 11.466 1.00 82.44 509 HIS A O 1
ATOM 3814 N N . TYR A 1 510 ? 6.441 -16.885 10.464 1.00 85.75 510 TYR A N 1
ATOM 3815 C CA . TYR A 1 510 ? 5.792 -18.145 10.816 1.00 85.75 510 TYR A CA 1
ATOM 3816 C C . TYR A 1 510 ? 6.501 -19.329 10.160 1.00 85.75 510 TYR A C 1
ATOM 3818 O O . TYR A 1 510 ? 6.843 -20.273 10.855 1.00 85.75 510 TYR A O 1
ATOM 3826 N N . VAL A 1 511 ? 6.802 -19.263 8.860 1.00 81.06 511 VAL A N 1
ATOM 3827 C CA . VAL A 1 511 ? 7.569 -20.311 8.168 1.00 81.06 511 VAL A CA 1
ATOM 3828 C C . VAL A 1 511 ? 8.971 -20.467 8.773 1.00 81.06 511 VAL A C 1
ATOM 3830 O O . VAL A 1 511 ? 9.421 -21.590 8.990 1.00 81.06 511 VAL A O 1
ATOM 3833 N N . TRP A 1 512 ? 9.650 -19.365 9.098 1.00 84.25 512 TRP A N 1
ATOM 3834 C CA . TRP A 1 512 ? 10.998 -19.383 9.674 1.00 84.25 512 TRP A CA 1
ATOM 3835 C C . TRP A 1 512 ? 11.038 -19.909 11.116 1.00 84.25 512 TRP A C 1
ATOM 3837 O O . TRP A 1 512 ? 12.054 -20.486 11.506 1.00 84.25 512 TRP A O 1
ATOM 3847 N N . SER A 1 513 ? 9.949 -19.808 11.889 1.00 83.88 513 SER A N 1
ATOM 3848 C CA . SER A 1 513 ? 9.880 -20.366 13.251 1.00 83.88 513 SER A CA 1
ATOM 3849 C C . SER A 1 513 ? 9.905 -21.905 13.293 1.00 83.88 513 SER A C 1
ATOM 3851 O O . SER A 1 513 ? 10.230 -22.482 14.329 1.00 83.88 513 SER A O 1
ATOM 3853 N N . PHE A 1 514 ? 9.669 -22.576 12.156 1.00 82.56 514 PHE A N 1
ATOM 3854 C CA . PHE A 1 514 ? 9.863 -24.026 11.981 1.00 82.56 514 PHE A CA 1
ATOM 3855 C C . PHE A 1 514 ? 11.248 -24.402 11.421 1.00 82.56 514 PHE A C 1
ATOM 3857 O O . PHE A 1 514 ? 11.473 -25.547 11.035 1.00 82.56 514 PHE A O 1
ATOM 3864 N N . THR A 1 515 ? 12.182 -23.450 11.360 1.00 83.00 515 THR A N 1
ATOM 3865 C CA . THR A 1 515 ? 13.565 -23.653 10.897 1.00 83.00 515 THR A CA 1
ATOM 3866 C C . THR A 1 515 ? 14.563 -23.293 12.002 1.00 83.00 515 THR A C 1
ATOM 3868 O O . THR A 1 515 ? 14.182 -22.709 13.016 1.00 83.00 515 THR A O 1
ATOM 3871 N N . SER A 1 516 ? 15.855 -23.576 11.806 1.00 82.12 516 SER A N 1
ATOM 3872 C CA . SER A 1 516 ? 16.910 -23.213 12.770 1.00 82.12 516 SER A CA 1
ATOM 3873 C C . SER A 1 516 ? 16.989 -21.706 13.068 1.00 82.12 516 SER A C 1
ATOM 3875 O O . SER A 1 516 ? 17.390 -21.318 14.163 1.00 82.12 516 SER A O 1
ATOM 3877 N N . ALA A 1 517 ? 16.495 -20.843 12.168 1.00 84.19 517 ALA A N 1
ATOM 3878 C CA . ALA A 1 517 ? 16.391 -19.407 12.428 1.00 84.19 517 ALA A CA 1
ATOM 3879 C C . ALA A 1 517 ? 15.489 -19.046 13.622 1.00 84.19 517 ALA A C 1
ATOM 3881 O O . ALA A 1 517 ? 15.627 -17.946 14.158 1.00 84.19 517 ALA A O 1
ATOM 3882 N N . ASN A 1 518 ? 14.620 -19.953 14.087 1.00 87.44 518 ASN A N 1
ATOM 3883 C CA . ASN A 1 518 ? 13.833 -19.742 15.300 1.00 87.44 518 ASN A CA 1
ATOM 3884 C C . ASN A 1 518 ? 14.715 -19.406 16.516 1.00 87.44 518 ASN A C 1
ATOM 3886 O O . ASN A 1 518 ? 14.332 -18.568 17.322 1.00 87.44 518 ASN A O 1
ATOM 3890 N N . GLU A 1 519 ? 15.916 -19.980 16.634 1.00 86.25 519 GLU A N 1
ATOM 3891 C CA . GLU A 1 519 ? 16.833 -19.681 17.745 1.00 86.25 519 GLU A CA 1
ATOM 3892 C C . GLU A 1 519 ? 17.232 -18.196 17.776 1.00 86.25 519 GLU A C 1
ATOM 3894 O O . GLU A 1 519 ? 17.158 -17.546 18.821 1.00 86.25 519 GLU A O 1
ATOM 3899 N N . CYS A 1 520 ? 17.558 -17.628 16.610 1.00 86.38 520 CYS A N 1
ATOM 3900 C CA . CYS A 1 520 ? 17.829 -16.199 16.463 1.00 86.38 520 CYS A CA 1
ATOM 3901 C C . CYS A 1 520 ? 16.566 -15.337 16.614 1.00 86.38 520 CYS A C 1
ATOM 3903 O O . CYS A 1 520 ? 16.648 -14.265 17.206 1.00 86.38 520 CYS A O 1
ATOM 3905 N N . LEU A 1 521 ? 15.396 -15.796 16.150 1.00 85.75 521 LEU A N 1
ATOM 3906 C CA . LEU A 1 521 ? 14.124 -15.074 16.313 1.00 85.75 521 LEU A CA 1
ATOM 3907 C C . LEU A 1 521 ? 13.683 -14.974 17.785 1.00 85.75 521 LEU A C 1
ATOM 3909 O O . LEU A 1 521 ? 13.138 -13.949 18.188 1.00 85.75 521 LEU A O 1
ATOM 3913 N N . GLN A 1 522 ? 13.937 -16.002 18.603 1.00 87.75 522 GLN A N 1
ATOM 3914 C CA . GLN A 1 522 ? 13.659 -15.969 20.046 1.00 87.75 522 GLN A CA 1
ATOM 3915 C C . GLN A 1 522 ? 14.704 -15.152 20.829 1.00 87.75 522 GLN A C 1
ATOM 3917 O O . GLN A 1 522 ? 14.394 -14.622 21.896 1.00 87.75 522 GLN A O 1
ATOM 3922 N N . GLN A 1 523 ? 15.944 -15.048 20.332 1.00 86.94 523 GLN A N 1
ATOM 3923 C CA . GLN A 1 523 ? 17.050 -14.351 21.004 1.00 86.94 523 GLN A CA 1
ATOM 3924 C C . GLN A 1 523 ? 17.842 -13.415 20.062 1.00 86.94 523 GLN A C 1
ATOM 3926 O O . GLN A 1 523 ? 19.053 -13.592 19.879 1.00 86.94 523 GLN A O 1
ATOM 3931 N N . PRO A 1 524 ? 17.208 -12.368 19.497 1.00 85.94 524 PRO A N 1
ATOM 3932 C CA . PRO A 1 524 ? 17.817 -11.542 18.450 1.00 85.94 524 PRO A CA 1
ATOM 3933 C C . PRO A 1 524 ? 19.077 -10.806 18.924 1.00 85.94 524 PRO A C 1
ATOM 3935 O O . PRO A 1 524 ? 20.053 -10.708 18.183 1.00 85.94 524 PRO A O 1
ATOM 3938 N N . LEU A 1 525 ? 19.105 -10.349 20.183 1.00 85.94 525 LEU A N 1
ATOM 3939 C CA . LEU A 1 525 ? 20.282 -9.700 20.773 1.00 85.94 525 LEU A CA 1
ATOM 3940 C C . LEU A 1 525 ? 21.460 -10.670 20.946 1.00 85.94 525 LEU A C 1
ATOM 3942 O O . LEU A 1 525 ? 22.598 -10.290 20.677 1.00 85.94 525 LEU A O 1
ATOM 3946 N N . THR A 1 526 ? 21.208 -11.917 21.356 1.00 86.81 526 THR A N 1
ATOM 3947 C CA . THR A 1 526 ? 22.255 -12.946 21.476 1.00 86.81 526 THR A CA 1
ATOM 3948 C C . THR A 1 526 ? 22.827 -13.278 20.099 1.00 86.81 526 THR A C 1
ATOM 3950 O O . THR A 1 526 ? 24.043 -13.268 19.929 1.00 86.81 526 THR A O 1
ATOM 3953 N N . CYS A 1 527 ? 21.964 -13.472 19.098 1.00 86.56 527 CYS A N 1
ATOM 3954 C CA . CYS A 1 527 ? 22.367 -13.767 17.722 1.00 86.56 527 CYS A CA 1
ATOM 3955 C C . CYS A 1 527 ? 23.132 -12.606 17.056 1.00 86.56 527 CYS A C 1
ATOM 3957 O O . CYS A 1 527 ? 24.111 -12.842 16.349 1.00 86.56 527 CYS A O 1
ATOM 3959 N N . ALA A 1 528 ? 22.779 -11.350 17.353 1.00 83.44 528 ALA A N 1
ATOM 3960 C CA . ALA A 1 528 ? 23.522 -10.175 16.891 1.00 83.44 528 ALA A CA 1
ATOM 3961 C C . ALA A 1 528 ? 24.895 -10.001 17.576 1.00 83.44 528 ALA A C 1
ATOM 3963 O O . ALA A 1 528 ? 25.865 -9.622 16.922 1.00 83.44 528 ALA A O 1
ATOM 3964 N N . LEU A 1 529 ? 24.993 -10.263 18.887 1.00 86.56 529 LEU A N 1
ATOM 3965 C CA . LEU A 1 529 ? 26.228 -10.069 19.665 1.00 86.56 529 LEU A CA 1
ATOM 3966 C C . LEU A 1 529 ? 27.193 -11.262 19.600 1.00 86.56 529 LEU A C 1
ATOM 3968 O O . LEU A 1 529 ? 28.391 -11.088 19.828 1.00 86.56 529 LEU A O 1
ATOM 3972 N N . ARG A 1 530 ? 26.686 -12.466 19.316 1.00 86.56 530 ARG A N 1
ATOM 3973 C CA . ARG A 1 530 ? 27.453 -13.719 19.244 1.00 86.56 530 ARG A CA 1
ATOM 3974 C C . ARG A 1 530 ? 27.072 -14.554 18.014 1.00 86.56 530 ARG A C 1
ATOM 3976 O O . ARG A 1 530 ? 26.668 -15.708 18.151 1.00 86.56 530 ARG A O 1
ATOM 3983 N N . PRO A 1 531 ? 27.218 -14.017 16.790 1.00 80.88 531 PRO A N 1
ATOM 3984 C CA . PRO A 1 531 ? 26.742 -14.680 15.573 1.00 80.88 531 PRO A CA 1
ATOM 3985 C C . PRO A 1 531 ? 27.362 -16.067 15.330 1.00 80.88 531 PRO A C 1
ATOM 3987 O O . PRO A 1 531 ? 26.758 -16.900 14.660 1.00 80.88 531 PRO A O 1
ATOM 3990 N N . TRP A 1 532 ? 28.551 -16.343 15.876 1.00 83.38 532 TRP A N 1
ATOM 3991 C CA . TRP A 1 532 ? 29.220 -17.646 15.776 1.00 83.38 532 TRP A CA 1
ATOM 3992 C C . TRP A 1 532 ? 28.553 -18.769 16.591 1.00 83.38 532 TRP A C 1
ATOM 3994 O O . TRP A 1 532 ? 28.866 -19.929 16.346 1.00 83.38 532 TRP A O 1
ATOM 4004 N N . GLU A 1 533 ? 27.667 -18.456 17.546 1.00 85.12 533 GLU A N 1
ATOM 4005 C CA . GLU A 1 533 ? 26.916 -19.462 18.321 1.00 85.12 533 GLU A CA 1
ATOM 4006 C C . GLU A 1 533 ? 25.711 -20.024 17.540 1.00 85.12 533 GLU A C 1
ATOM 4008 O O . GLU A 1 533 ? 25.183 -21.067 17.911 1.00 85.12 533 GLU A O 1
ATOM 4013 N N . PHE A 1 534 ? 25.307 -19.371 16.443 1.00 85.56 534 PHE A N 1
ATOM 4014 C CA . PHE A 1 534 ? 24.114 -19.700 15.656 1.00 85.56 534 PHE A CA 1
ATOM 4015 C C . PHE A 1 534 ? 24.472 -20.159 14.241 1.00 85.56 534 PHE A C 1
ATOM 4017 O O . PHE A 1 534 ? 25.553 -19.869 13.722 1.00 85.56 534 PHE A O 1
ATOM 4024 N N . ASP A 1 535 ? 23.546 -20.852 13.580 1.00 87.25 535 ASP A N 1
ATOM 4025 C CA . ASP A 1 535 ? 23.743 -21.347 12.220 1.00 87.25 535 ASP A CA 1
ATOM 4026 C C . ASP A 1 535 ? 23.725 -20.222 11.154 1.00 87.25 535 ASP A C 1
ATOM 4028 O O . ASP A 1 535 ? 23.330 -19.078 11.398 1.00 87.25 535 ASP A O 1
ATOM 4032 N N . ALA A 1 536 ? 24.184 -20.537 9.939 1.00 87.31 536 ALA A N 1
ATOM 4033 C CA . ALA A 1 536 ? 24.308 -19.568 8.852 1.00 87.31 536 ALA A CA 1
ATOM 4034 C C . ALA A 1 536 ? 22.983 -18.938 8.411 1.00 87.31 536 ALA A C 1
ATOM 4036 O O . ALA A 1 536 ? 22.985 -17.770 8.020 1.00 87.31 536 ALA A O 1
ATOM 4037 N N . TRP A 1 537 ? 21.884 -19.688 8.476 1.00 87.69 537 TRP A N 1
ATOM 4038 C CA . TRP A 1 537 ? 20.540 -19.231 8.152 1.00 87.69 537 TRP A CA 1
ATOM 4039 C C . TRP A 1 537 ? 19.982 -18.318 9.251 1.00 87.69 537 TRP A C 1
ATOM 4041 O O . TRP A 1 537 ? 19.569 -17.199 8.942 1.00 87.69 537 TRP A O 1
ATOM 4051 N N . GLY A 1 538 ? 20.078 -18.714 10.529 1.00 85.75 538 GLY A N 1
ATOM 4052 C CA . GLY A 1 538 ? 19.689 -17.860 11.658 1.00 85.75 538 GLY A CA 1
ATOM 4053 C C . GLY A 1 538 ? 20.406 -16.505 11.673 1.00 85.75 538 GLY A C 1
ATOM 4054 O O . GLY A 1 538 ? 19.757 -15.469 11.833 1.00 85.75 538 GLY A O 1
ATOM 4055 N N . ARG A 1 539 ? 21.719 -16.486 11.388 1.00 87.12 539 ARG A N 1
ATOM 4056 C CA . ARG A 1 539 ? 22.478 -15.234 11.205 1.00 87.12 539 ARG A CA 1
ATOM 4057 C C . ARG A 1 539 ? 21.887 -14.332 10.117 1.00 87.12 539 ARG A C 1
ATOM 4059 O O . ARG A 1 539 ? 21.849 -13.118 10.300 1.00 87.12 539 ARG A O 1
ATOM 4066 N N . THR A 1 540 ? 21.464 -14.888 8.977 1.00 88.88 540 THR A N 1
ATOM 4067 C CA . THR A 1 540 ? 20.974 -14.078 7.847 1.00 88.88 540 THR A CA 1
ATOM 4068 C C . THR A 1 540 ? 19.675 -13.360 8.174 1.00 88.88 540 THR A C 1
ATOM 4070 O O . THR A 1 540 ? 19.545 -12.199 7.804 1.00 88.88 540 THR A O 1
ATOM 4073 N N . VAL A 1 541 ? 18.756 -13.993 8.909 1.00 84.62 541 VAL A N 1
ATOM 4074 C CA . VAL A 1 541 ? 17.478 -13.366 9.292 1.00 84.62 541 VAL A CA 1
ATOM 4075 C C . VAL A 1 541 ? 17.717 -12.075 10.087 1.00 84.62 541 VAL A C 1
ATOM 4077 O O . VAL A 1 541 ? 17.248 -11.013 9.687 1.00 84.62 541 VAL A O 1
ATOM 4080 N N . ILE A 1 542 ? 18.568 -12.120 11.118 1.00 82.88 542 ILE A N 1
ATOM 4081 C CA . ILE A 1 542 ? 18.908 -10.932 11.923 1.00 82.88 542 ILE A CA 1
ATOM 4082 C C . ILE A 1 542 ? 19.695 -9.884 11.120 1.00 82.88 542 ILE A C 1
ATOM 4084 O O . ILE A 1 542 ? 19.511 -8.682 11.323 1.00 82.88 542 ILE A O 1
ATOM 4088 N N . LEU A 1 543 ? 20.545 -10.305 10.176 1.00 85.19 543 LEU A N 1
ATOM 4089 C CA . LEU A 1 543 ? 21.222 -9.377 9.261 1.00 85.19 543 LEU A CA 1
ATOM 4090 C C . LEU A 1 543 ? 20.238 -8.665 8.320 1.00 85.19 543 LEU A C 1
ATOM 4092 O O . LEU A 1 543 ? 20.465 -7.501 7.996 1.00 85.19 543 LEU A O 1
ATOM 4096 N N . VAL A 1 544 ? 19.151 -9.320 7.903 1.00 88.44 544 VAL A N 1
ATOM 4097 C CA . VAL A 1 544 ? 18.093 -8.711 7.080 1.00 88.44 544 VAL A CA 1
ATOM 4098 C C . VAL A 1 544 ? 17.271 -7.709 7.883 1.00 88.44 544 VAL A C 1
ATOM 4100 O O . VAL A 1 544 ? 17.047 -6.604 7.392 1.00 88.44 544 VAL A O 1
ATOM 4103 N N . ASP A 1 545 ? 16.914 -8.017 9.130 1.00 83.12 545 ASP A N 1
ATOM 4104 C CA . ASP A 1 545 ? 16.224 -7.065 10.013 1.00 83.12 545 ASP A CA 1
ATOM 4105 C C . ASP A 1 545 ? 17.098 -5.832 10.311 1.00 83.12 545 ASP A C 1
ATOM 4107 O O . ASP A 1 545 ? 16.642 -4.686 10.232 1.00 83.12 545 ASP A O 1
ATOM 4111 N N . ALA A 1 546 ? 18.392 -6.044 10.573 1.00 85.75 546 ALA A N 1
ATOM 4112 C CA . ALA A 1 546 ? 19.361 -4.963 10.735 1.00 85.75 546 ALA A CA 1
ATOM 4113 C C . ALA A 1 546 ? 19.543 -4.145 9.441 1.00 85.75 546 ALA A C 1
ATOM 4115 O O . ALA A 1 546 ? 19.685 -2.919 9.495 1.00 85.75 546 ALA A O 1
ATOM 4116 N N . LEU A 1 547 ? 19.505 -4.786 8.268 1.00 88.81 547 LEU A N 1
ATOM 4117 C CA . LEU A 1 547 ? 19.564 -4.106 6.974 1.00 88.81 547 LEU A CA 1
ATOM 4118 C C . LEU A 1 547 ? 18.293 -3.286 6.702 1.00 88.81 547 LEU A C 1
ATOM 4120 O O . LEU A 1 547 ? 18.389 -2.147 6.247 1.00 88.81 547 LEU A O 1
ATOM 4124 N N . ALA A 1 548 ? 17.109 -3.809 7.021 1.00 88.94 548 ALA A N 1
ATOM 4125 C CA . ALA A 1 548 ? 15.849 -3.073 6.933 1.00 88.94 548 ALA A CA 1
ATOM 4126 C C . ALA A 1 548 ? 15.870 -1.823 7.829 1.00 88.94 548 ALA A C 1
ATOM 4128 O O . ALA A 1 548 ? 15.586 -0.718 7.363 1.00 88.94 548 ALA A O 1
ATOM 4129 N N . LEU A 1 549 ? 16.307 -1.962 9.085 1.00 87.50 549 LEU A N 1
ATOM 4130 C CA . LEU A 1 549 ? 16.430 -0.833 10.007 1.00 87.50 549 LEU A CA 1
ATOM 4131 C C . LEU A 1 549 ? 17.462 0.200 9.526 1.00 87.50 549 LEU A C 1
ATOM 4133 O O . LEU A 1 549 ? 17.194 1.400 9.550 1.00 87.50 549 LEU A O 1
ATOM 4137 N N . THR A 1 550 ? 18.641 -0.235 9.073 1.00 88.75 550 THR A N 1
ATOM 4138 C CA . THR A 1 550 ? 19.698 0.686 8.615 1.00 88.75 550 THR A CA 1
ATOM 4139 C C . THR A 1 550 ? 19.358 1.372 7.294 1.00 88.75 550 THR A C 1
ATOM 4141 O O . THR A 1 550 ? 19.669 2.553 7.140 1.00 88.75 550 THR A O 1
ATOM 4144 N N . THR A 1 551 ? 18.671 0.696 6.369 1.00 89.50 551 THR A N 1
ATOM 4145 C CA . THR A 1 551 ? 18.167 1.320 5.133 1.00 89.50 551 THR A CA 1
ATOM 4146 C C . THR A 1 551 ? 17.050 2.317 5.409 1.00 89.50 551 THR A C 1
ATOM 4148 O O . THR A 1 551 ? 17.080 3.407 4.838 1.00 89.50 551 THR A O 1
ATOM 4151 N N . TRP A 1 552 ? 16.152 2.036 6.358 1.00 88.94 552 TRP A N 1
ATOM 4152 C CA . TRP A 1 552 ? 15.180 3.025 6.825 1.00 88.94 552 TRP A CA 1
ATOM 4153 C C . TRP A 1 552 ? 15.866 4.241 7.464 1.00 88.94 552 TRP A C 1
ATOM 4155 O O . TRP A 1 552 ? 15.645 5.368 7.022 1.00 88.94 552 TRP A O 1
ATOM 4165 N N . LEU A 1 553 ? 16.786 4.038 8.413 1.00 87.81 553 LEU A N 1
ATOM 4166 C CA . LEU A 1 553 ? 17.564 5.126 9.027 1.00 87.81 553 LEU A CA 1
ATOM 4167 C C . LEU A 1 553 ? 18.373 5.938 7.999 1.00 87.81 553 LEU A C 1
ATOM 4169 O O . LEU A 1 553 ? 18.573 7.138 8.186 1.00 87.81 553 LEU A O 1
ATOM 4173 N N . TYR A 1 554 ? 18.829 5.313 6.910 1.00 86.19 554 TYR A N 1
ATOM 4174 C CA . TYR A 1 554 ? 19.468 6.010 5.796 1.00 86.19 554 TYR A CA 1
ATOM 4175 C C . TYR A 1 554 ? 18.455 6.807 4.958 1.00 86.19 554 TYR A C 1
ATOM 4177 O O . TYR A 1 554 ? 18.732 7.958 4.630 1.00 86.19 554 TYR A O 1
ATOM 4185 N N . SER A 1 555 ? 17.266 6.261 4.679 1.00 85.38 555 SER A N 1
ATOM 4186 C CA . SER A 1 555 ? 16.192 6.976 3.966 1.00 85.38 555 SER A CA 1
ATOM 4187 C C . SER A 1 555 ? 15.759 8.261 4.690 1.00 85.38 555 SER A C 1
ATOM 4189 O O . SER A 1 555 ? 15.495 9.276 4.042 1.00 85.38 555 SER A O 1
ATOM 4191 N N . LEU A 1 556 ? 15.796 8.266 6.032 1.00 80.38 556 LEU A N 1
ATOM 4192 C CA . LEU A 1 556 ? 15.560 9.452 6.869 1.00 80.38 556 LEU A CA 1
ATOM 4193 C C . LEU A 1 556 ? 16.650 10.532 6.722 1.00 80.38 556 LEU A C 1
ATOM 4195 O O . LEU A 1 556 ? 16.381 11.704 6.966 1.00 80.38 556 LEU A O 1
ATOM 4199 N N . ARG A 1 557 ? 17.880 10.186 6.310 1.00 67.75 557 ARG A N 1
ATOM 4200 C CA . ARG A 1 557 ? 18.933 11.185 6.020 1.00 67.75 557 ARG A CA 1
ATOM 4201 C C . ARG A 1 557 ? 18.713 11.900 4.688 1.00 67.75 557 ARG A C 1
ATOM 4203 O O . ARG A 1 557 ? 19.296 12.956 4.474 1.00 67.75 557 ARG A O 1
ATOM 4210 N N . GLY A 1 558 ? 17.894 11.324 3.809 1.00 55.75 558 GLY A N 1
ATOM 4211 C CA . GLY A 1 558 ? 17.559 11.875 2.498 1.00 55.75 558 GLY A CA 1
ATOM 4212 C C . GLY A 1 558 ? 16.460 12.938 2.509 1.00 55.75 558 GLY A C 1
ATOM 4213 O O . GLY A 1 558 ? 16.053 13.343 1.428 1.00 55.75 558 GLY A O 1
ATOM 4214 N N . ILE A 1 559 ? 15.965 13.370 3.680 1.00 57.78 559 ILE A N 1
ATOM 4215 C CA . ILE A 1 559 ? 14.898 14.377 3.803 1.00 57.78 559 ILE A CA 1
ATOM 4216 C C . ILE A 1 559 ? 15.321 15.683 3.099 1.00 57.78 559 ILE A C 1
ATOM 4218 O O . ILE A 1 559 ? 16.211 16.378 3.597 1.00 57.78 559 ILE A O 1
ATOM 4222 N N . PRO A 1 560 ? 14.684 16.065 1.974 1.00 53.72 560 PRO A N 1
ATOM 4223 C CA . PRO A 1 560 ? 14.886 17.374 1.368 1.00 53.72 560 PRO A CA 1
ATOM 4224 C C . PRO A 1 560 ? 14.143 18.436 2.193 1.00 53.72 560 PRO A C 1
ATOM 4226 O O . PRO A 1 560 ? 13.432 18.125 3.151 1.00 53.72 560 PRO A O 1
ATOM 4229 N N . SER A 1 561 ? 14.179 19.697 1.761 1.00 39.59 561 SER A N 1
ATOM 4230 C CA . SER A 1 561 ? 13.340 20.765 2.337 1.00 39.59 561 SER A CA 1
ATOM 4231 C C . SER A 1 561 ? 11.820 20.495 2.284 1.00 39.59 561 SER A C 1
ATOM 4233 O O . SER A 1 561 ? 11.050 21.234 2.890 1.00 39.59 561 SER A O 1
ATOM 4235 N N . SER A 1 562 ? 11.380 19.422 1.611 1.00 44.84 562 SER A N 1
ATOM 4236 C CA . SER A 1 562 ? 10.011 18.889 1.606 1.00 44.84 562 SER A CA 1
ATOM 4237 C C . SER A 1 562 ? 9.635 18.004 2.810 1.00 44.84 562 SER A C 1
ATOM 4239 O O . SER A 1 562 ? 8.472 17.618 2.924 1.00 44.84 562 SER A O 1
ATOM 4241 N N . GLY A 1 563 ? 10.568 17.660 3.707 1.00 57.94 563 GLY A N 1
ATOM 4242 C CA . GLY A 1 563 ? 10.240 17.072 5.016 1.00 57.94 563 GLY A CA 1
ATOM 4243 C C . GLY A 1 563 ? 9.819 15.591 5.043 1.00 57.94 563 GLY A C 1
ATOM 4244 O O . GLY A 1 563 ? 9.112 15.198 5.966 1.00 57.94 563 GLY A O 1
ATOM 4245 N N . THR A 1 564 ? 10.206 14.770 4.057 1.00 64.00 564 THR A N 1
ATOM 4246 C CA . THR A 1 564 ? 9.888 13.321 3.997 1.00 64.00 564 THR A CA 1
ATOM 4247 C C . THR A 1 564 ? 11.045 12.494 3.412 1.00 64.00 564 THR A C 1
ATOM 4249 O O . THR A 1 564 ? 11.782 12.991 2.564 1.00 64.00 564 THR A O 1
ATOM 4252 N N . SER A 1 565 ? 11.212 11.241 3.847 1.00 78.00 565 SER A N 1
ATOM 4253 C CA . SER A 1 565 ? 12.350 10.351 3.512 1.00 78.00 565 SER A CA 1
ATOM 4254 C C . SER A 1 565 ? 12.465 9.924 2.036 1.00 78.00 565 SER A C 1
ATOM 4256 O O . SER A 1 565 ? 11.470 9.928 1.311 1.00 78.00 565 SER A O 1
ATOM 4258 N N . ASP A 1 566 ? 13.664 9.519 1.585 1.00 82.25 566 ASP A N 1
ATOM 4259 C CA . ASP A 1 566 ? 13.924 8.936 0.245 1.00 82.25 566 ASP A CA 1
ATOM 4260 C C . ASP A 1 566 ? 14.160 7.408 0.327 1.00 82.25 566 ASP A C 1
ATOM 4262 O O . ASP A 1 566 ? 15.233 6.977 0.764 1.00 82.25 566 ASP A O 1
ATOM 4266 N N . PRO A 1 567 ? 13.197 6.566 -0.099 1.00 84.69 567 PRO A N 1
ATOM 4267 C CA . PRO A 1 567 ? 13.306 5.107 -0.046 1.00 84.69 567 PRO A CA 1
ATOM 4268 C C . PRO A 1 567 ? 14.214 4.503 -1.127 1.00 84.69 567 PRO A C 1
ATOM 4270 O O . PRO A 1 567 ? 14.515 3.311 -1.062 1.00 84.69 567 PRO A O 1
ATOM 4273 N N . SER A 1 568 ? 14.699 5.286 -2.099 1.00 82.56 568 SER A N 1
ATOM 4274 C CA . SER A 1 568 ? 15.395 4.785 -3.302 1.00 82.56 568 SER A CA 1
ATOM 4275 C C . SER A 1 568 ? 16.746 4.103 -3.020 1.00 82.56 568 SER A C 1
ATOM 4277 O O . SER A 1 568 ? 17.387 3.549 -3.917 1.00 82.56 568 SER A O 1
ATOM 4279 N N . ILE A 1 569 ? 17.197 4.106 -1.761 1.00 84.50 569 ILE A N 1
ATOM 4280 C CA . ILE A 1 569 ? 18.282 3.242 -1.283 1.00 84.50 569 ILE A CA 1
ATOM 4281 C C . ILE A 1 569 ? 17.925 1.749 -1.378 1.00 84.50 569 ILE A C 1
ATOM 4283 O O . ILE A 1 569 ? 18.812 0.937 -1.632 1.00 84.50 569 ILE A O 1
ATOM 4287 N N . VAL A 1 570 ? 16.649 1.376 -1.228 1.00 87.38 570 VAL A N 1
ATOM 4288 C CA . VAL A 1 570 ? 16.206 -0.023 -1.321 1.00 87.38 570 VAL A CA 1
ATOM 4289 C C . VAL A 1 570 ? 16.276 -0.513 -2.773 1.00 87.38 570 VAL A C 1
ATOM 4291 O O . VAL A 1 570 ? 16.849 -1.574 -3.021 1.00 87.38 570 VAL A O 1
ATOM 4294 N N . ASP A 1 571 ? 15.846 0.302 -3.746 1.00 84.69 571 ASP A N 1
ATOM 4295 C CA . ASP A 1 571 ? 15.980 -0.008 -5.182 1.00 84.69 571 ASP A CA 1
ATOM 4296 C C . ASP A 1 571 ? 17.450 -0.245 -5.590 1.00 84.69 571 ASP A C 1
ATOM 4298 O O . ASP A 1 571 ? 17.759 -1.175 -6.338 1.00 84.69 571 ASP A O 1
ATOM 4302 N N . ARG A 1 572 ? 18.388 0.546 -5.040 1.00 85.56 572 ARG A N 1
ATOM 4303 C CA . ARG A 1 572 ? 19.843 0.381 -5.256 1.00 85.56 572 ARG A CA 1
ATOM 4304 C C . ARG A 1 572 ? 20.376 -0.953 -4.718 1.00 85.56 572 ARG A C 1
ATOM 4306 O O . ARG A 1 572 ? 21.313 -1.505 -5.293 1.00 85.56 572 ARG A O 1
ATOM 4313 N N . LEU A 1 573 ? 19.804 -1.467 -3.627 1.00 88.50 573 LEU A N 1
ATOM 4314 C CA . LEU A 1 573 ? 20.240 -2.703 -2.967 1.00 88.50 573 LEU A CA 1
ATOM 4315 C C . LEU A 1 573 ? 19.582 -3.966 -3.538 1.00 88.50 573 LEU A C 1
ATOM 4317 O O . LEU A 1 573 ? 20.179 -5.039 -3.441 1.00 88.50 573 LEU A O 1
ATOM 4321 N N . TRP A 1 574 ? 18.415 -3.846 -4.182 1.00 88.38 574 TRP A N 1
ATOM 4322 C CA . TRP A 1 574 ? 17.646 -4.963 -4.751 1.00 88.38 574 TRP A CA 1
ATOM 4323 C C . TRP A 1 574 ? 18.482 -5.897 -5.644 1.00 88.38 574 TRP A C 1
ATOM 4325 O O . TRP A 1 574 ? 18.396 -7.116 -5.536 1.00 88.38 574 TRP A O 1
ATOM 4335 N N . SER A 1 575 ? 19.341 -5.331 -6.500 1.00 87.75 575 SER A N 1
ATOM 4336 C CA . SER A 1 575 ? 20.220 -6.101 -7.402 1.00 87.75 575 SER A CA 1
ATOM 4337 C C . SER A 1 575 ? 21.477 -6.684 -6.735 1.00 87.75 575 SER A C 1
ATOM 4339 O O . SER A 1 575 ? 22.159 -7.524 -7.322 1.00 87.75 575 SER A O 1
ATOM 4341 N N . ILE A 1 576 ? 21.795 -6.247 -5.513 1.00 91.25 576 ILE A N 1
ATOM 4342 C CA . ILE A 1 576 ? 23.039 -6.580 -4.804 1.00 91.25 576 ILE A CA 1
ATOM 4343 C C . ILE A 1 576 ? 22.795 -7.674 -3.757 1.00 91.25 576 ILE A C 1
ATOM 4345 O O . ILE A 1 576 ? 23.551 -8.639 -3.664 1.00 91.25 576 ILE A O 1
ATOM 4349 N N . MET A 1 577 ? 21.725 -7.547 -2.972 1.00 93.12 577 MET A N 1
ATOM 4350 C CA . MET A 1 577 ? 21.480 -8.414 -1.816 1.00 93.12 577 MET A CA 1
ATOM 4351 C C . MET A 1 577 ? 21.299 -9.910 -2.141 1.00 93.12 577 MET A C 1
ATOM 4353 O O . MET A 1 577 ? 21.888 -10.717 -1.419 1.00 93.12 577 MET A O 1
ATOM 4357 N N . PRO A 1 578 ? 20.603 -10.329 -3.221 1.00 93.75 578 PRO A N 1
ATOM 4358 C CA . PRO A 1 578 ? 20.403 -11.749 -3.509 1.00 93.75 578 PRO A CA 1
ATOM 4359 C C . PRO A 1 578 ? 21.691 -12.563 -3.628 1.00 93.75 578 PRO A C 1
ATOM 4361 O O . PRO A 1 578 ? 21.823 -13.620 -3.007 1.00 93.75 578 PRO A O 1
ATOM 4364 N N . TRP A 1 579 ? 22.674 -12.070 -4.388 1.00 94.56 579 TRP A N 1
ATOM 4365 C CA . TRP A 1 579 ? 23.932 -12.796 -4.529 1.00 94.56 579 TRP A CA 1
ATOM 4366 C C . TRP A 1 579 ? 24.764 -12.724 -3.248 1.00 94.56 579 TRP A C 1
ATOM 4368 O O . TRP A 1 579 ? 25.334 -13.744 -2.872 1.00 94.56 579 TRP A O 1
ATOM 4378 N N . VAL A 1 580 ? 24.742 -11.609 -2.505 1.00 94.56 580 VAL A N 1
ATOM 4379 C CA . VAL A 1 580 ? 25.374 -11.514 -1.174 1.00 94.56 580 VAL A CA 1
ATOM 4380 C C . VAL A 1 580 ? 24.846 -12.587 -0.210 1.00 94.56 580 VAL A C 1
ATOM 4382 O O . VAL A 1 580 ? 25.653 -13.261 0.433 1.00 94.56 580 VAL A O 1
ATOM 4385 N N . TYR A 1 581 ? 23.529 -12.825 -0.146 1.00 94.50 581 TYR A N 1
ATOM 4386 C CA . TYR A 1 581 ? 22.958 -13.883 0.703 1.00 94.50 581 TYR A CA 1
ATOM 4387 C C . TYR A 1 581 ? 23.397 -15.285 0.256 1.00 94.50 581 TYR A C 1
ATOM 4389 O O . TYR A 1 581 ? 23.879 -16.074 1.071 1.00 94.50 581 TYR A O 1
ATOM 4397 N N . THR A 1 582 ? 23.326 -15.582 -1.047 1.00 95.50 582 THR A N 1
ATOM 4398 C CA . THR A 1 582 ? 23.759 -16.892 -1.572 1.00 95.50 582 THR A CA 1
ATOM 4399 C C . THR A 1 582 ? 25.268 -17.139 -1.423 1.00 95.50 582 THR A C 1
ATOM 4401 O O . THR A 1 582 ? 25.677 -18.274 -1.174 1.00 95.50 582 THR A O 1
ATOM 4404 N N . TRP A 1 583 ? 26.112 -16.102 -1.492 1.00 95.88 583 TRP A N 1
ATOM 4405 C CA . TRP A 1 583 ? 27.544 -16.205 -1.186 1.00 95.88 583 TRP A CA 1
ATOM 4406 C C . TRP A 1 583 ? 27.797 -16.437 0.302 1.00 95.88 583 TRP A C 1
ATOM 4408 O O . TRP A 1 583 ? 28.619 -17.285 0.637 1.00 95.88 583 TRP A O 1
ATOM 4418 N N . HIS A 1 584 ? 27.079 -15.752 1.196 1.00 93.19 584 HIS A N 1
ATOM 4419 C CA . HIS A 1 584 ? 27.171 -15.978 2.643 1.00 93.19 584 HIS A CA 1
ATOM 4420 C C . HIS A 1 584 ? 26.829 -17.429 3.024 1.00 93.19 584 HIS A C 1
ATOM 4422 O O . HIS A 1 584 ? 27.575 -18.054 3.784 1.00 93.19 584 HIS A O 1
ATOM 4428 N N . TRP A 1 585 ? 25.762 -17.999 2.455 1.00 93.62 585 TRP A N 1
ATOM 4429 C CA . TRP A 1 585 ? 25.411 -19.410 2.665 1.00 93.62 585 TRP A CA 1
ATOM 4430 C C . TRP A 1 585 ? 26.426 -20.363 2.028 1.00 93.62 585 TRP A C 1
ATOM 4432 O O . TRP A 1 585 ? 26.853 -21.312 2.682 1.00 93.62 585 TRP A O 1
ATOM 4442 N N . PHE A 1 586 ? 26.889 -20.091 0.801 1.00 94.88 586 PHE A N 1
ATOM 4443 C CA . PHE A 1 586 ? 27.922 -20.910 0.159 1.00 94.88 586 PHE A CA 1
ATOM 4444 C C . PHE A 1 586 ? 29.220 -20.941 0.975 1.00 94.88 586 PHE A C 1
ATOM 4446 O O . PHE A 1 586 ? 29.702 -22.023 1.306 1.00 94.88 586 PHE A O 1
ATOM 4453 N N . ILE A 1 587 ? 29.743 -19.778 1.374 1.00 93.38 587 ILE A N 1
ATOM 4454 C CA . ILE A 1 587 ? 30.952 -19.659 2.202 1.00 93.38 587 ILE A CA 1
ATOM 4455 C C . ILE A 1 587 ? 30.753 -20.361 3.550 1.00 93.38 587 ILE A C 1
ATOM 4457 O O . ILE A 1 587 ? 31.640 -21.087 3.993 1.00 93.38 587 ILE A O 1
ATOM 4461 N N . SER A 1 588 ? 29.578 -20.210 4.171 1.00 90.00 588 SER A N 1
ATOM 4462 C CA . SER A 1 588 ? 29.254 -20.904 5.423 1.00 90.00 588 SER A CA 1
ATOM 4463 C C . SER A 1 588 ? 29.189 -22.431 5.271 1.00 90.00 588 SER A C 1
ATOM 4465 O O . SER A 1 588 ? 29.468 -23.130 6.238 1.00 90.00 588 SER A O 1
ATOM 4467 N N . SER A 1 589 ? 28.856 -22.951 4.083 1.00 90.38 589 SER A N 1
ATOM 4468 C CA . SER A 1 589 ? 28.804 -24.396 3.806 1.00 90.38 589 SER A CA 1
ATOM 4469 C C . SER A 1 589 ? 30.175 -25.046 3.582 1.00 90.38 589 SER A C 1
ATOM 4471 O O . SER A 1 589 ? 30.297 -26.260 3.720 1.00 90.38 589 SER A O 1
ATOM 4473 N N . LEU A 1 590 ? 31.223 -24.261 3.286 1.00 90.19 590 LEU A N 1
ATOM 4474 C CA . LEU A 1 590 ? 32.554 -24.785 2.940 1.00 90.19 590 LEU A CA 1
ATOM 4475 C C . LEU A 1 590 ? 33.197 -25.630 4.051 1.00 90.19 590 LEU A C 1
ATOM 4477 O O . LEU A 1 590 ? 34.012 -26.500 3.752 1.00 90.19 590 LEU A O 1
ATOM 4481 N N . SER A 1 591 ? 32.829 -25.404 5.315 1.00 86.25 591 SER A N 1
ATOM 4482 C CA . SER A 1 591 ? 33.271 -26.215 6.459 1.00 86.25 591 SER A CA 1
ATOM 4483 C C . SER A 1 591 ? 32.739 -27.654 6.424 1.00 86.25 591 SER A C 1
ATOM 4485 O O . SER A 1 591 ? 33.387 -28.549 6.962 1.00 86.25 591 SER A O 1
ATOM 4487 N N . SER A 1 592 ? 31.598 -27.883 5.769 1.00 84.44 592 SER A N 1
ATOM 4488 C CA . SER A 1 592 ? 30.992 -29.202 5.541 1.00 84.44 592 SER A CA 1
ATOM 4489 C C . SER A 1 592 ? 31.408 -29.832 4.204 1.00 84.44 592 SER A C 1
ATOM 4491 O O . SER A 1 592 ? 31.139 -31.007 3.972 1.00 84.44 592 SER A O 1
ATOM 4493 N N . GLY A 1 593 ? 32.083 -29.078 3.330 1.00 87.44 593 GLY A N 1
ATOM 4494 C CA . GLY A 1 593 ? 32.531 -29.514 2.006 1.00 87.44 593 GLY A CA 1
ATOM 4495 C C . GLY A 1 593 ? 31.989 -28.644 0.866 1.00 87.44 593 GLY A C 1
ATOM 4496 O O . GLY A 1 593 ? 31.282 -27.661 1.074 1.00 87.44 593 GLY A O 1
ATOM 4497 N N . LEU A 1 594 ? 32.337 -28.987 -0.378 1.00 89.50 594 LEU A N 1
ATOM 4498 C CA . LEU A 1 594 ? 31.909 -28.216 -1.551 1.00 89.50 594 LEU A CA 1
ATOM 4499 C C . LEU A 1 594 ? 30.511 -28.649 -2.014 1.00 89.50 594 LEU A C 1
ATOM 4501 O O . LEU A 1 594 ? 30.352 -29.617 -2.761 1.00 89.50 594 LEU A O 1
ATOM 4505 N N . ASN A 1 595 ? 29.492 -27.879 -1.631 1.00 92.88 595 ASN A N 1
ATOM 4506 C CA . ASN A 1 595 ? 28.132 -28.064 -2.129 1.00 92.88 595 ASN A CA 1
ATOM 4507 C C . ASN A 1 595 ? 27.998 -27.518 -3.565 1.00 92.88 595 ASN A C 1
ATOM 4509 O O . ASN A 1 595 ? 27.875 -26.314 -3.799 1.00 92.88 595 ASN A O 1
ATOM 4513 N N . SER A 1 596 ? 28.035 -28.421 -4.550 1.00 94.44 596 SER A N 1
ATOM 4514 C CA . SER A 1 596 ? 28.042 -28.050 -5.975 1.00 94.44 596 SER A CA 1
ATOM 4515 C C . SER A 1 596 ? 26.722 -27.428 -6.450 1.00 94.44 596 SER A C 1
ATOM 4517 O O . SER A 1 596 ? 26.738 -26.591 -7.350 1.00 94.44 596 SER A O 1
ATOM 4519 N N . ARG A 1 597 ? 25.582 -27.803 -5.848 1.00 96.44 597 ARG A N 1
ATOM 4520 C CA . ARG A 1 597 ? 24.276 -27.191 -6.151 1.00 96.44 597 ARG A CA 1
ATOM 4521 C C . ARG A 1 597 ? 24.258 -25.739 -5.698 1.00 96.44 597 ARG A C 1
ATOM 4523 O O . ARG A 1 597 ? 23.942 -24.861 -6.494 1.00 96.44 597 ARG A O 1
ATOM 4530 N N . LEU A 1 598 ? 24.647 -25.497 -4.449 1.00 95.94 598 LEU A N 1
ATOM 4531 C CA . LEU A 1 598 ? 24.695 -24.160 -3.875 1.00 95.94 598 LEU A CA 1
ATOM 4532 C C . LEU A 1 598 ? 25.665 -23.255 -4.647 1.00 95.94 598 LEU A C 1
ATOM 4534 O O . LEU A 1 598 ? 25.284 -22.146 -4.997 1.00 95.94 598 LEU A O 1
ATOM 4538 N N . LEU A 1 599 ? 26.851 -23.750 -5.027 1.00 96.50 599 LEU A N 1
ATOM 4539 C CA . LEU A 1 599 ? 27.783 -23.002 -5.881 1.00 96.50 599 LEU A CA 1
ATOM 4540 C C . LEU A 1 599 ? 27.141 -22.565 -7.210 1.00 96.50 599 LEU A C 1
ATOM 4542 O O . LEU A 1 599 ? 27.263 -21.404 -7.595 1.00 96.50 599 LEU A O 1
ATOM 4546 N N . ILE A 1 600 ? 26.435 -23.467 -7.902 1.00 97.88 600 ILE A N 1
ATOM 4547 C CA . ILE A 1 600 ? 25.729 -23.137 -9.151 1.00 97.88 600 ILE A CA 1
ATOM 4548 C C . ILE A 1 600 ? 24.672 -22.055 -8.901 1.00 97.88 600 ILE A C 1
ATOM 4550 O O . ILE A 1 600 ? 24.644 -21.062 -9.624 1.00 97.88 600 ILE A O 1
ATOM 4554 N N . MET A 1 601 ? 23.844 -22.200 -7.864 1.00 98.00 601 MET A N 1
ATOM 4555 C CA . MET A 1 601 ? 22.818 -21.211 -7.510 1.00 98.00 601 MET A CA 1
ATOM 4556 C C . MET A 1 601 ? 23.428 -19.834 -7.213 1.00 98.00 601 MET A C 1
ATOM 4558 O O . MET A 1 601 ? 22.963 -18.827 -7.743 1.00 98.00 601 MET A O 1
ATOM 4562 N N . THR A 1 602 ? 24.511 -19.790 -6.438 1.00 97.75 602 THR A N 1
ATOM 4563 C CA . THR A 1 602 ? 25.249 -18.565 -6.106 1.00 97.75 602 THR A CA 1
ATOM 4564 C C . THR A 1 602 ? 25.853 -17.900 -7.347 1.00 97.75 602 THR A C 1
ATOM 4566 O O . THR A 1 602 ? 25.766 -16.679 -7.502 1.00 97.75 602 THR A O 1
ATOM 4569 N N . LEU A 1 603 ? 26.408 -18.675 -8.285 1.00 98.25 603 LEU A N 1
ATOM 4570 C CA . LEU A 1 603 ? 26.908 -18.150 -9.561 1.00 98.25 603 LEU A CA 1
ATOM 4571 C C . LEU A 1 603 ? 25.775 -17.601 -10.442 1.00 98.25 603 LEU A C 1
ATOM 4573 O O . LEU A 1 603 ? 25.918 -16.514 -10.997 1.00 98.25 603 LEU A O 1
ATOM 4577 N N . LEU A 1 604 ? 24.634 -18.292 -10.531 1.00 98.19 604 LEU A N 1
ATOM 4578 C CA . LEU A 1 604 ? 23.461 -17.827 -11.283 1.00 98.19 604 LEU A CA 1
ATOM 4579 C C . LEU A 1 604 ? 22.890 -16.522 -10.704 1.00 98.19 604 LEU A C 1
ATOM 4581 O O . LEU A 1 604 ? 22.668 -15.568 -11.452 1.00 98.19 604 LEU A O 1
ATOM 4585 N N . ALA A 1 605 ? 22.744 -16.438 -9.377 1.00 97.62 605 ALA A N 1
ATOM 4586 C CA . ALA A 1 605 ? 22.337 -15.216 -8.683 1.00 97.62 605 ALA A CA 1
ATOM 4587 C C . ALA A 1 605 ? 23.340 -14.068 -8.904 1.00 97.62 605 ALA A C 1
ATOM 4589 O O . ALA A 1 605 ? 22.933 -12.922 -9.094 1.00 97.62 605 ALA A O 1
ATOM 4590 N N . THR A 1 606 ? 24.644 -14.367 -8.943 1.00 97.88 606 THR A N 1
ATOM 4591 C CA . THR A 1 606 ? 25.698 -13.378 -9.238 1.00 97.88 606 THR A CA 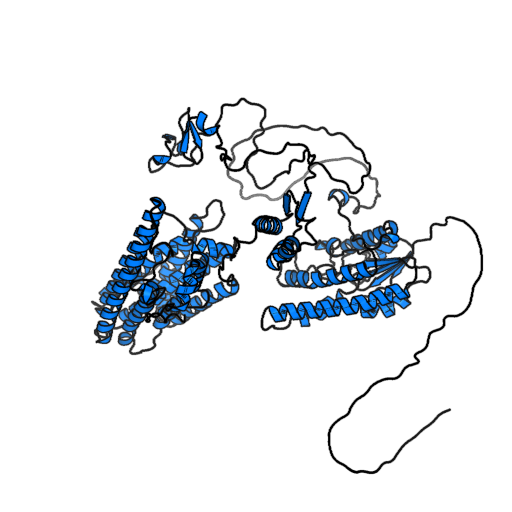1
ATOM 4592 C C . THR A 1 606 ? 25.595 -12.857 -10.673 1.00 97.88 606 THR A C 1
ATOM 4594 O O . THR A 1 606 ? 25.652 -11.650 -10.888 1.00 97.88 606 THR A O 1
ATOM 4597 N N . ILE A 1 607 ? 25.396 -13.739 -11.660 1.00 97.56 607 ILE A N 1
ATOM 4598 C CA . ILE A 1 607 ? 25.219 -13.357 -13.071 1.00 97.56 607 ILE A CA 1
ATOM 4599 C C . ILE A 1 607 ? 23.989 -12.451 -13.234 1.00 97.56 607 ILE A C 1
ATOM 4601 O O . ILE A 1 607 ? 24.076 -11.404 -13.880 1.00 97.56 607 ILE A O 1
ATOM 4605 N N . TRP A 1 608 ? 22.859 -12.820 -12.621 1.00 96.94 608 TRP A N 1
ATOM 4606 C CA . TRP A 1 608 ? 21.649 -11.994 -12.611 1.00 96.94 608 TRP A CA 1
ATOM 4607 C C . TRP A 1 608 ? 21.894 -10.627 -11.959 1.00 96.94 608 TRP A C 1
ATOM 4609 O O . TRP A 1 608 ? 21.579 -9.597 -12.561 1.00 96.94 608 TRP A O 1
ATOM 4619 N N . GLY A 1 609 ? 22.502 -10.617 -10.768 1.00 94.88 609 GLY A N 1
ATOM 4620 C CA . GLY A 1 609 ? 22.731 -9.411 -9.975 1.00 94.88 609 GLY A CA 1
ATOM 4621 C C . GLY A 1 609 ? 23.649 -8.427 -10.685 1.00 94.88 609 GLY A C 1
ATOM 4622 O O . GLY A 1 609 ? 23.279 -7.272 -10.862 1.00 94.88 609 GLY A O 1
ATOM 4623 N N . LEU A 1 610 ? 24.786 -8.897 -11.210 1.00 94.81 610 LEU A N 1
ATOM 4624 C CA . LEU A 1 610 ? 25.699 -8.078 -12.013 1.00 94.81 610 LEU A CA 1
ATOM 4625 C C . LEU A 1 610 ? 25.003 -7.473 -13.241 1.00 94.81 610 LEU A C 1
ATOM 4627 O O . LEU A 1 610 ? 25.177 -6.284 -13.514 1.00 94.81 610 LEU A O 1
ATOM 4631 N N . ARG A 1 611 ? 24.180 -8.254 -13.957 1.00 93.94 611 ARG A N 1
ATOM 4632 C CA . ARG A 1 611 ? 23.407 -7.771 -15.114 1.00 93.94 611 ARG A CA 1
ATOM 4633 C C . ARG A 1 611 ? 22.418 -6.682 -14.706 1.00 93.94 611 ARG A C 1
ATOM 4635 O O . ARG A 1 611 ? 22.360 -5.647 -15.371 1.00 93.94 611 ARG A O 1
ATOM 4642 N N . LEU A 1 612 ? 21.663 -6.881 -13.625 1.00 91.94 612 LEU A N 1
ATOM 4643 C CA . LEU A 1 612 ? 20.675 -5.906 -13.162 1.00 91.94 612 LEU A CA 1
ATOM 4644 C C . LEU A 1 612 ? 21.343 -4.640 -12.597 1.00 91.94 612 LEU A C 1
ATOM 4646 O O . LEU A 1 612 ? 20.934 -3.536 -12.955 1.00 91.94 612 LEU A O 1
ATOM 4650 N N . THR A 1 613 ? 22.411 -4.773 -11.803 1.00 92.12 613 THR A N 1
ATOM 4651 C CA . THR A 1 613 ? 23.212 -3.643 -11.304 1.00 92.12 613 THR A CA 1
ATOM 4652 C C . THR A 1 613 ? 23.808 -2.833 -12.458 1.00 92.12 613 THR A C 1
ATOM 4654 O O . THR A 1 613 ? 23.728 -1.605 -12.441 1.00 92.12 613 THR A O 1
ATOM 4657 N N . TYR A 1 614 ? 24.343 -3.487 -13.496 1.00 91.00 614 TYR A N 1
ATOM 4658 C CA . TYR A 1 614 ? 24.852 -2.810 -14.694 1.00 91.00 614 TYR A CA 1
ATOM 4659 C C . TYR A 1 614 ? 23.740 -2.070 -15.453 1.00 91.00 614 TYR A C 1
ATOM 4661 O O . TYR A 1 614 ? 23.888 -0.890 -15.765 1.00 91.00 614 TYR A O 1
ATOM 4669 N N . ASN A 1 615 ? 22.597 -2.726 -15.681 1.00 88.44 615 ASN A N 1
ATOM 4670 C CA . ASN A 1 615 ? 21.421 -2.133 -16.324 1.00 88.44 615 ASN A CA 1
ATOM 4671 C C . ASN A 1 615 ? 20.882 -0.908 -15.556 1.00 88.44 615 ASN A C 1
ATOM 4673 O O . ASN A 1 615 ? 20.445 0.068 -16.163 1.00 88.44 615 ASN A O 1
ATOM 4677 N N . PHE A 1 616 ? 20.937 -0.937 -14.224 1.00 86.94 616 PHE A N 1
ATOM 4678 C CA . PHE A 1 616 ? 20.551 0.185 -13.368 1.00 86.94 616 PHE A CA 1
ATOM 4679 C C . PHE A 1 616 ? 21.596 1.316 -13.391 1.00 86.94 616 PHE A C 1
ATOM 4681 O O . PHE A 1 616 ? 21.236 2.490 -13.487 1.00 86.94 616 PHE A O 1
ATOM 4688 N N . TYR A 1 617 ? 22.889 0.975 -13.399 1.00 88.81 617 TYR A N 1
ATOM 4689 C CA . TYR A 1 617 ? 23.995 1.929 -13.510 1.00 88.81 617 TYR A CA 1
ATOM 4690 C C . TYR A 1 617 ? 23.959 2.731 -14.818 1.00 88.81 617 TYR A C 1
ATOM 4692 O O . TYR A 1 617 ? 23.965 3.960 -14.764 1.00 88.81 617 TYR A O 1
ATOM 4700 N N . ILE A 1 618 ? 23.829 2.076 -15.980 1.00 85.56 618 ILE A N 1
ATOM 4701 C CA . ILE A 1 618 ? 23.788 2.771 -17.285 1.00 85.56 618 ILE A CA 1
ATOM 4702 C C . ILE A 1 618 ? 22.560 3.682 -17.455 1.00 85.56 618 ILE A C 1
ATOM 4704 O O . ILE A 1 618 ? 22.562 4.565 -18.309 1.00 85.56 618 ILE A O 1
ATOM 4708 N N . LYS A 1 619 ? 21.513 3.481 -16.644 1.00 80.44 619 LYS A N 1
ATOM 4709 C CA . LYS A 1 619 ? 20.297 4.310 -16.596 1.00 80.44 619 LYS A CA 1
ATOM 4710 C C . LYS A 1 619 ? 20.389 5.463 -15.580 1.00 80.44 619 LYS A C 1
ATOM 4712 O O . LYS A 1 619 ? 19.420 6.199 -15.430 1.00 80.44 619 LYS A O 1
ATOM 4717 N N . GLY A 1 620 ? 21.522 5.631 -14.889 1.00 80.44 620 GLY A N 1
ATOM 4718 C CA . GLY A 1 620 ? 21.724 6.684 -13.885 1.00 80.44 620 GLY A CA 1
ATOM 4719 C C . GLY A 1 620 ? 21.200 6.350 -12.482 1.00 80.44 620 GLY A C 1
ATOM 4720 O O . GLY A 1 620 ? 21.145 7.225 -11.626 1.00 80.44 620 GLY A O 1
ATOM 4721 N N . GLY A 1 621 ? 20.857 5.093 -12.181 1.00 77.62 621 GLY A N 1
ATOM 4722 C CA . GLY A 1 621 ? 20.290 4.709 -10.877 1.00 77.62 621 GLY A CA 1
ATOM 4723 C C . GLY A 1 621 ? 21.187 4.990 -9.654 1.00 77.62 621 GLY A C 1
ATOM 4724 O O . GLY A 1 621 ? 20.708 5.065 -8.520 1.00 77.62 621 GLY A O 1
ATOM 4725 N N . PHE A 1 622 ? 22.488 5.202 -9.884 1.00 79.62 622 PHE A N 1
ATOM 4726 C CA . PHE A 1 622 ? 23.473 5.586 -8.867 1.00 79.62 622 PHE A CA 1
ATOM 4727 C C . PHE A 1 622 ? 23.914 7.064 -8.931 1.00 79.62 622 PHE A C 1
ATOM 4729 O O . PHE A 1 622 ? 24.686 7.481 -8.073 1.00 79.62 622 PHE A O 1
ATOM 4736 N N . SER A 1 623 ? 23.441 7.879 -9.886 1.00 71.50 623 SER A N 1
ATOM 4737 C CA . SER A 1 623 ? 23.867 9.290 -10.026 1.00 71.50 623 SER A CA 1
ATOM 4738 C C . SER A 1 623 ? 23.109 10.283 -9.129 1.00 71.50 623 SER A C 1
ATOM 4740 O O . SER A 1 623 ? 23.285 11.489 -9.271 1.00 71.50 623 SER A O 1
ATOM 4742 N N . GLY A 1 624 ? 22.283 9.785 -8.204 1.00 61.66 624 GLY A N 1
ATOM 4743 C CA . GLY A 1 624 ? 21.408 10.592 -7.352 1.00 61.66 624 GLY A CA 1
ATOM 4744 C C . GLY A 1 624 ? 20.058 10.884 -8.015 1.00 61.66 624 GLY A C 1
ATOM 4745 O O . GLY A 1 624 ? 19.989 11.230 -9.191 1.00 61.66 624 GLY A O 1
ATOM 4746 N N . GLY A 1 625 ? 18.981 10.712 -7.248 1.00 63.41 625 GLY A N 1
ATOM 4747 C CA . GLY A 1 625 ? 17.599 10.824 -7.717 1.00 63.41 625 GLY A CA 1
ATOM 4748 C C . GLY A 1 625 ? 16.679 9.809 -7.034 1.00 63.41 625 GLY A C 1
ATOM 4749 O O . GLY A 1 625 ? 17.131 8.726 -6.648 1.00 63.41 625 GLY A O 1
ATOM 4750 N N . GLU A 1 626 ? 15.409 10.187 -6.891 1.00 70.69 626 GLU A N 1
ATOM 4751 C CA . GLU A 1 626 ? 14.318 9.323 -6.426 1.00 70.69 626 GLU A CA 1
ATOM 4752 C C . GLU A 1 626 ? 13.693 8.580 -7.623 1.00 70.69 626 GLU A C 1
ATOM 4754 O O . GLU A 1 626 ? 13.574 9.152 -8.712 1.00 70.69 626 GLU A O 1
ATOM 4759 N N . ASP A 1 627 ? 13.261 7.326 -7.449 1.00 71.06 627 ASP A N 1
ATOM 4760 C CA . ASP A 1 627 ? 12.426 6.672 -8.466 1.00 71.06 627 ASP A CA 1
ATOM 4761 C C . ASP A 1 627 ? 11.080 7.409 -8.601 1.00 71.06 627 ASP A C 1
ATOM 4763 O O . ASP A 1 627 ? 10.360 7.631 -7.626 1.00 71.06 627 ASP A O 1
ATOM 4767 N N . TYR A 1 628 ? 10.708 7.770 -9.831 1.00 68.56 628 TYR A N 1
ATOM 4768 C CA . TYR A 1 628 ? 9.499 8.548 -10.120 1.00 68.56 628 TYR A CA 1
ATOM 4769 C C . TYR A 1 628 ? 8.200 7.908 -9.591 1.00 68.56 628 TYR A C 1
ATOM 4771 O O . TYR A 1 628 ? 7.215 8.617 -9.380 1.00 68.56 628 TYR A O 1
ATOM 4779 N N . ARG A 1 629 ? 8.172 6.585 -9.368 1.00 72.25 629 ARG A N 1
ATOM 4780 C CA . ARG A 1 629 ? 7.034 5.870 -8.769 1.00 72.25 629 ARG A CA 1
ATOM 4781 C C . ARG A 1 629 ? 6.839 6.261 -7.306 1.00 72.25 629 ARG A C 1
ATOM 4783 O O . ARG A 1 629 ? 5.696 6.419 -6.881 1.00 72.25 629 ARG A O 1
ATOM 4790 N N . TRP A 1 630 ? 7.918 6.473 -6.551 1.00 77.12 630 TRP A N 1
ATOM 4791 C CA . TRP A 1 630 ? 7.833 6.889 -5.151 1.00 77.12 630 TRP A CA 1
ATOM 4792 C C . TRP A 1 630 ? 7.247 8.290 -5.016 1.00 77.12 630 TRP A C 1
ATOM 4794 O O . TRP A 1 630 ? 6.361 8.477 -4.187 1.00 77.12 630 TRP A O 1
ATOM 4804 N N . ALA A 1 631 ? 7.588 9.222 -5.910 1.00 73.50 631 ALA A N 1
ATOM 4805 C CA . ALA A 1 631 ? 6.945 10.536 -5.963 1.00 73.50 631 ALA A CA 1
ATOM 4806 C C . ALA A 1 631 ? 5.417 10.448 -6.181 1.00 73.50 631 ALA A C 1
ATOM 4808 O O . ALA A 1 631 ? 4.672 11.232 -5.595 1.00 73.50 631 ALA A O 1
ATOM 4809 N N . VAL A 1 632 ? 4.930 9.474 -6.966 1.00 71.00 632 VAL A N 1
ATOM 4810 C CA . VAL A 1 632 ? 3.485 9.223 -7.153 1.00 71.00 632 VAL A CA 1
ATOM 4811 C C . VAL A 1 632 ? 2.858 8.589 -5.905 1.00 71.00 632 VAL A C 1
ATOM 4813 O O . VAL A 1 632 ? 1.828 9.063 -5.433 1.00 71.00 632 VAL A O 1
ATOM 4816 N N . ILE A 1 633 ? 3.482 7.559 -5.326 1.00 76.69 633 ILE A N 1
ATOM 4817 C CA . ILE A 1 633 ? 2.967 6.855 -4.133 1.00 76.69 633 ILE A CA 1
ATOM 4818 C C . ILE A 1 633 ? 2.995 7.767 -2.889 1.00 76.69 633 ILE A C 1
ATOM 4820 O O . ILE A 1 633 ? 2.108 7.696 -2.039 1.00 76.69 633 ILE A O 1
ATOM 4824 N N . ARG A 1 634 ? 3.946 8.703 -2.800 1.00 77.94 634 ARG A N 1
ATOM 4825 C CA . ARG A 1 634 ? 4.038 9.720 -1.737 1.00 77.94 634 ARG A CA 1
ATOM 4826 C C . ARG A 1 634 ? 2.803 10.633 -1.691 1.00 77.94 634 ARG A C 1
ATOM 4828 O O . ARG A 1 634 ? 2.424 11.083 -0.612 1.00 77.94 634 ARG A O 1
ATOM 4835 N N . ILE A 1 635 ? 2.120 10.842 -2.825 1.00 75.31 635 ILE A N 1
ATOM 4836 C CA . ILE A 1 635 ? 0.839 11.573 -2.892 1.00 75.31 635 ILE A CA 1
ATOM 4837 C C . ILE A 1 635 ? -0.284 10.788 -2.191 1.00 75.31 635 ILE A C 1
ATOM 4839 O O . ILE A 1 635 ? -1.172 11.394 -1.592 1.00 75.31 635 ILE A O 1
ATOM 4843 N N . TRP A 1 636 ? -0.245 9.450 -2.214 1.00 78.81 636 TRP A N 1
ATOM 4844 C CA . TRP A 1 636 ? -1.231 8.601 -1.533 1.00 78.81 636 TRP A CA 1
ATOM 4845 C C . TRP A 1 636 ? -1.087 8.652 -0.002 1.00 78.81 636 TRP A C 1
ATOM 4847 O O . TRP A 1 636 ? -2.084 8.559 0.719 1.00 78.81 636 TRP A O 1
ATOM 4857 N N . TYR A 1 637 ? 0.138 8.831 0.509 1.00 83.19 637 TYR A N 1
ATOM 4858 C CA . TYR A 1 637 ? 0.462 8.709 1.937 1.00 83.19 637 TYR A CA 1
ATOM 4859 C C . TYR A 1 637 ? 1.202 9.939 2.505 1.00 83.19 637 TYR A C 1
ATOM 4861 O O . TYR A 1 637 ? 2.347 9.816 2.922 1.00 83.19 637 TYR A O 1
ATOM 4869 N N . PRO A 1 638 ? 0.584 11.130 2.597 1.00 78.94 638 PRO A N 1
ATOM 4870 C CA . PRO A 1 638 ? 1.270 12.331 3.080 1.00 78.94 638 PRO A CA 1
ATOM 4871 C C . PRO A 1 638 ? 1.636 12.286 4.579 1.00 78.94 638 PRO A C 1
ATOM 4873 O O . PRO A 1 638 ? 0.884 11.771 5.414 1.00 78.94 638 PRO A O 1
ATOM 4876 N N . GLY A 1 639 ? 2.765 12.911 4.934 1.00 82.75 639 GLY A N 1
ATOM 4877 C CA . GLY A 1 639 ? 3.225 13.093 6.318 1.00 82.75 639 GLY A CA 1
ATOM 4878 C C . GLY A 1 639 ? 3.692 11.793 6.981 1.00 82.75 639 GLY A C 1
ATOM 4879 O O . GLY A 1 639 ? 4.315 10.956 6.340 1.00 82.75 639 GLY A O 1
ATOM 4880 N N . TRP A 1 640 ? 3.359 11.584 8.261 1.00 84.94 640 TRP A N 1
ATOM 4881 C CA . TRP A 1 640 ? 3.758 10.384 9.025 1.00 84.94 640 TRP A CA 1
ATOM 4882 C C . TRP A 1 640 ? 3.332 9.054 8.379 1.00 84.94 640 TRP A C 1
ATOM 4884 O O . TRP A 1 640 ? 3.937 8.013 8.634 1.00 84.94 640 TRP A O 1
ATOM 4894 N N . ARG A 1 641 ? 2.299 9.083 7.527 1.00 86.81 641 ARG A N 1
ATOM 4895 C CA . ARG A 1 641 ? 1.835 7.927 6.752 1.00 86.81 641 ARG A CA 1
ATOM 4896 C C . ARG A 1 641 ? 2.882 7.451 5.747 1.00 86.81 641 ARG A C 1
ATOM 4898 O O . ARG A 1 641 ? 2.994 6.245 5.554 1.00 86.81 641 ARG A O 1
ATOM 4905 N N . TRP A 1 642 ? 3.652 8.375 5.167 1.00 89.12 642 TRP A N 1
ATOM 4906 C CA . TRP A 1 642 ? 4.787 8.058 4.302 1.00 89.12 642 TRP A CA 1
ATOM 4907 C C . TRP A 1 642 ? 5.839 7.284 5.077 1.00 89.12 642 TRP A C 1
ATOM 4909 O O . TRP A 1 642 ? 6.236 6.211 4.652 1.00 89.12 642 TRP A O 1
ATOM 4919 N N . GLU A 1 643 ? 6.235 7.784 6.248 1.00 88.75 643 GLU A N 1
ATOM 4920 C CA . GLU A 1 643 ? 7.297 7.170 7.049 1.00 88.75 643 GLU A CA 1
ATOM 4921 C C . GLU A 1 643 ? 6.904 5.778 7.568 1.00 88.75 643 GLU A C 1
ATOM 4923 O O . GLU A 1 643 ? 7.738 4.875 7.591 1.00 88.75 643 GLU A O 1
ATOM 4928 N N . LEU A 1 644 ? 5.625 5.569 7.912 1.00 89.19 644 LEU A N 1
ATOM 4929 C CA . LEU A 1 644 ? 5.108 4.248 8.279 1.00 89.19 644 LEU A CA 1
ATOM 4930 C C . LEU A 1 644 ? 5.064 3.285 7.079 1.00 89.19 644 LEU A C 1
ATOM 4932 O O . LEU A 1 644 ? 5.431 2.119 7.220 1.00 89.19 644 LEU A O 1
ATOM 4936 N N . PHE A 1 645 ? 4.635 3.758 5.905 1.00 89.56 645 PHE A N 1
ATOM 4937 C CA . PHE A 1 645 ? 4.656 2.967 4.672 1.00 89.56 645 PHE A CA 1
ATOM 4938 C C . PHE A 1 645 ? 6.093 2.628 4.247 1.00 89.56 645 PHE A C 1
ATOM 4940 O O . PHE A 1 645 ? 6.384 1.476 3.940 1.00 89.56 645 PHE A O 1
ATOM 4947 N N . ASN A 1 646 ? 7.005 3.598 4.302 1.00 89.81 646 ASN A N 1
ATOM 4948 C CA . ASN A 1 646 ? 8.419 3.417 4.008 1.00 89.81 646 ASN A CA 1
ATOM 4949 C C . ASN A 1 646 ? 9.047 2.385 4.954 1.00 89.81 646 ASN A C 1
ATOM 4951 O O . ASN A 1 646 ? 9.589 1.395 4.480 1.00 89.81 646 ASN A O 1
ATOM 4955 N N . LEU A 1 647 ? 8.884 2.530 6.274 1.00 88.88 647 LEU A N 1
ATOM 4956 C CA . LEU A 1 647 ? 9.394 1.551 7.238 1.00 88.88 647 LEU A CA 1
ATOM 4957 C C . LEU A 1 647 ? 8.847 0.138 6.975 1.00 88.88 647 LEU A C 1
ATOM 4959 O O . LEU A 1 647 ? 9.621 -0.796 6.785 1.00 88.88 647 LEU A O 1
ATOM 4963 N N . VAL A 1 648 ? 7.522 -0.031 6.954 1.00 87.06 648 VAL A N 1
ATOM 4964 C CA . VAL A 1 648 ? 6.897 -1.366 6.970 1.00 87.06 648 VAL A CA 1
ATOM 4965 C C . VAL A 1 648 ? 6.885 -2.024 5.587 1.00 87.06 648 VAL A C 1
ATOM 4967 O O . VAL A 1 648 ? 7.211 -3.206 5.472 1.00 87.06 648 VAL A O 1
ATOM 4970 N N . PHE A 1 649 ? 6.509 -1.287 4.539 1.00 86.69 649 PHE A N 1
ATOM 4971 C CA . PHE A 1 649 ? 6.354 -1.830 3.187 1.00 86.69 649 PHE A CA 1
ATOM 4972 C C . PHE A 1 649 ? 7.651 -1.750 2.372 1.00 86.69 649 PHE A C 1
ATOM 4974 O O . PHE A 1 649 ? 8.023 -2.732 1.732 1.00 86.69 649 PHE A O 1
ATOM 4981 N N . ILE A 1 650 ? 8.346 -0.608 2.373 1.00 88.06 650 ILE A N 1
ATOM 4982 C CA . ILE A 1 650 ? 9.537 -0.439 1.527 1.00 88.06 650 ILE A CA 1
ATOM 4983 C C . ILE A 1 650 ? 10.761 -1.077 2.199 1.00 88.06 650 ILE A C 1
ATOM 4985 O O . ILE A 1 650 ? 11.306 -2.041 1.677 1.00 88.06 650 ILE A O 1
ATOM 4989 N N . CYS A 1 651 ? 11.171 -0.612 3.377 1.00 89.62 651 CYS A N 1
ATOM 4990 C CA . CYS A 1 651 ? 12.393 -1.074 4.033 1.00 89.62 651 CYS A CA 1
ATOM 4991 C C . CYS A 1 651 ? 12.270 -2.481 4.638 1.00 89.62 651 CYS A C 1
ATOM 4993 O O . CYS A 1 651 ? 13.126 -3.318 4.372 1.00 89.62 651 CYS A O 1
ATOM 4995 N N . CYS A 1 652 ? 11.235 -2.787 5.426 1.00 87.62 652 CYS A N 1
ATOM 4996 C CA . CYS A 1 652 ? 11.097 -4.117 6.033 1.00 87.62 652 CYS A CA 1
ATOM 4997 C C . CYS A 1 652 ? 10.639 -5.179 5.026 1.00 87.62 652 CYS A C 1
ATOM 4999 O O . CYS A 1 652 ? 11.341 -6.170 4.810 1.00 87.62 652 CYS A O 1
ATOM 5001 N N . PHE A 1 653 ? 9.474 -4.992 4.396 1.00 86.56 653 PHE A N 1
ATOM 5002 C CA . PHE A 1 653 ? 8.904 -6.023 3.529 1.00 86.56 653 PHE A CA 1
ATOM 5003 C C . PHE A 1 653 ? 9.748 -6.305 2.276 1.00 86.56 653 PHE A C 1
ATOM 5005 O O . PHE A 1 653 ? 9.956 -7.484 1.985 1.00 86.56 653 PHE A O 1
ATOM 5012 N N . GLN A 1 654 ? 10.306 -5.305 1.576 1.00 86.44 654 GLN A N 1
ATOM 5013 C CA . GLN A 1 654 ? 11.139 -5.610 0.401 1.00 86.44 654 GLN A CA 1
ATOM 5014 C C . GLN A 1 654 ? 12.417 -6.367 0.778 1.00 86.44 654 GLN A C 1
ATOM 5016 O O . GLN A 1 654 ? 12.744 -7.331 0.097 1.00 86.44 654 GLN A O 1
ATOM 5021 N N . GLN A 1 655 ? 13.101 -6.030 1.877 1.00 88.75 655 GLN A N 1
ATOM 5022 C CA . GLN A 1 655 ? 14.310 -6.764 2.287 1.00 88.75 655 GLN A CA 1
ATOM 5023 C C . GLN A 1 655 ? 13.989 -8.213 2.691 1.00 88.75 655 GLN A C 1
ATOM 5025 O O . GLN A 1 655 ? 14.697 -9.145 2.302 1.00 88.75 655 GLN A O 1
ATOM 5030 N N . CYS A 1 656 ? 12.863 -8.432 3.379 1.00 87.69 656 CYS A N 1
ATOM 5031 C CA . CYS A 1 656 ? 12.372 -9.780 3.668 1.00 87.69 656 CYS A CA 1
ATOM 5032 C C . CYS A 1 656 ? 11.992 -10.548 2.391 1.00 87.69 656 CYS A C 1
ATOM 5034 O O . CYS A 1 656 ? 12.293 -11.735 2.294 1.00 87.69 656 CYS A O 1
ATOM 5036 N N . ALA A 1 657 ? 11.379 -9.893 1.398 1.00 87.31 657 ALA A N 1
ATOM 5037 C CA . ALA A 1 657 ? 11.037 -10.499 0.109 1.00 87.31 657 ALA A CA 1
ATOM 5038 C C . ALA A 1 657 ? 12.285 -10.856 -0.724 1.00 87.31 657 ALA A C 1
ATOM 5040 O O . ALA A 1 657 ? 12.344 -11.941 -1.303 1.00 87.31 657 ALA A O 1
ATOM 5041 N N . VAL A 1 658 ? 13.296 -9.979 -0.722 1.00 90.06 658 VAL A N 1
ATOM 5042 C CA . VAL A 1 658 ? 14.601 -10.177 -1.371 1.00 90.06 658 VAL A CA 1
ATOM 5043 C C . VAL A 1 658 ? 15.345 -11.366 -0.771 1.00 90.06 658 VAL A C 1
ATOM 5045 O O . VAL A 1 658 ? 15.873 -12.196 -1.511 1.00 90.06 658 VAL A O 1
ATOM 5048 N N . MET A 1 659 ? 15.327 -11.528 0.556 1.00 90.81 659 MET A N 1
ATOM 5049 C CA . MET A 1 659 ? 15.799 -12.772 1.162 1.00 90.81 659 MET A CA 1
ATOM 5050 C C . MET A 1 659 ? 14.917 -13.951 0.737 1.00 90.81 659 MET A C 1
ATOM 5052 O O . MET A 1 659 ? 15.445 -14.958 0.265 1.00 90.81 659 MET A O 1
ATOM 5056 N N . ALA A 1 660 ? 13.590 -13.829 0.850 1.00 90.38 660 ALA A N 1
ATOM 5057 C CA . ALA A 1 660 ? 12.645 -14.927 0.660 1.00 90.38 660 ALA A CA 1
ATOM 5058 C C . ALA A 1 660 ? 12.787 -15.645 -0.691 1.00 90.38 660 ALA A C 1
ATOM 5060 O O . ALA A 1 660 ? 12.781 -16.874 -0.708 1.00 90.38 660 ALA A O 1
ATOM 5061 N N . PHE A 1 661 ? 12.954 -14.940 -1.818 1.00 92.50 661 PHE A N 1
ATOM 5062 C CA . PHE A 1 661 ? 13.120 -15.618 -3.116 1.00 92.50 661 PHE A CA 1
ATOM 5063 C C . PHE A 1 661 ? 14.486 -16.309 -3.291 1.00 92.50 661 PHE A C 1
ATOM 5065 O O . PHE A 1 661 ? 14.614 -17.189 -4.142 1.00 92.50 661 PHE A O 1
ATOM 5072 N N . THR A 1 662 ? 15.488 -15.982 -2.464 1.00 94.62 662 THR A N 1
ATOM 5073 C CA . THR A 1 662 ? 16.785 -16.692 -2.434 1.00 94.62 662 THR A CA 1
ATOM 5074 C C . THR A 1 662 ? 16.818 -17.895 -1.489 1.00 94.62 662 THR A C 1
ATOM 5076 O O . THR A 1 662 ? 17.691 -18.750 -1.634 1.00 94.62 662 THR A O 1
ATOM 5079 N N . VAL A 1 663 ? 15.835 -18.036 -0.591 1.00 92.81 663 VAL A N 1
ATOM 5080 C CA . VAL A 1 663 ? 15.709 -19.149 0.374 1.00 92.81 663 VAL A CA 1
ATOM 5081 C C . VAL A 1 663 ? 15.810 -20.566 -0.235 1.00 92.81 663 VAL A C 1
ATOM 5083 O O . VAL A 1 663 ? 16.319 -21.444 0.465 1.00 92.81 663 VAL A O 1
ATOM 5086 N N . PRO A 1 664 ? 15.455 -20.856 -1.508 1.00 95.38 664 PRO A N 1
ATOM 5087 C CA . PRO A 1 664 ? 15.794 -22.135 -2.149 1.00 95.38 664 PRO A CA 1
ATOM 5088 C C . PRO A 1 664 ? 17.272 -22.556 -2.008 1.00 95.38 664 PRO A C 1
ATOM 5090 O O . PRO A 1 664 ? 17.567 -23.750 -1.952 1.00 95.38 664 PRO A O 1
ATOM 5093 N N . ALA A 1 665 ? 18.201 -21.600 -1.892 1.00 95.44 665 ALA A N 1
ATOM 5094 C CA . ALA A 1 665 ? 19.617 -21.860 -1.636 1.00 95.44 665 ALA A CA 1
ATOM 5095 C C . ALA A 1 665 ? 19.895 -22.382 -0.210 1.00 95.44 665 ALA A C 1
ATOM 5097 O O . ALA A 1 665 ? 20.818 -23.170 -0.024 1.00 95.44 665 ALA A O 1
ATOM 5098 N N . VAL A 1 666 ? 19.076 -22.028 0.786 1.00 92.62 666 VAL A N 1
ATOM 5099 C CA . VAL A 1 666 ? 19.149 -22.579 2.155 1.00 92.62 666 VAL A CA 1
ATOM 5100 C C . VAL A 1 666 ? 18.766 -24.058 2.153 1.00 92.62 666 VAL A C 1
ATOM 5102 O O . VAL A 1 666 ? 19.462 -24.875 2.749 1.00 92.62 666 VAL A O 1
ATOM 5105 N N . ALA A 1 667 ? 17.720 -24.429 1.408 1.00 92.38 667 ALA A N 1
ATOM 5106 C CA . ALA A 1 667 ? 17.367 -25.834 1.217 1.00 92.38 667 ALA A CA 1
ATOM 5107 C C . ALA A 1 667 ? 18.503 -26.621 0.537 1.00 92.38 667 ALA A C 1
ATOM 5109 O O . ALA A 1 667 ? 18.788 -27.747 0.934 1.00 92.38 667 ALA A O 1
ATOM 5110 N N . ALA A 1 668 ? 19.194 -26.022 -0.441 1.00 93.31 668 ALA A N 1
ATOM 5111 C CA . ALA A 1 668 ? 20.388 -26.618 -1.040 1.00 93.31 668 ALA A CA 1
ATOM 5112 C C . ALA A 1 668 ? 21.566 -26.729 -0.053 1.00 93.31 668 ALA A C 1
ATOM 5114 O O . ALA A 1 668 ? 22.256 -27.742 -0.076 1.00 93.31 668 ALA A O 1
ATOM 5115 N N . MET A 1 669 ? 21.778 -25.731 0.816 1.00 91.50 669 MET A N 1
ATOM 5116 C CA . MET A 1 669 ? 22.815 -25.720 1.861 1.00 91.50 669 MET A CA 1
ATOM 5117 C C . MET A 1 669 ? 22.629 -26.844 2.889 1.00 91.50 669 MET A C 1
ATOM 5119 O O . MET A 1 669 ? 23.609 -27.427 3.337 1.00 91.50 669 MET A O 1
ATOM 5123 N N . GLN A 1 670 ? 21.381 -27.152 3.248 1.00 87.56 670 GLN A N 1
ATOM 5124 C CA . GLN A 1 670 ? 21.013 -28.136 4.274 1.00 87.56 670 GLN A CA 1
ATOM 5125 C C . GLN A 1 670 ? 20.962 -29.591 3.760 1.00 87.56 670 GLN A C 1
ATOM 5127 O O . GLN A 1 670 ? 20.434 -30.460 4.451 1.00 87.56 670 GLN A O 1
ATOM 5132 N N . SER A 1 671 ? 21.453 -29.874 2.546 1.00 88.69 671 SER A N 1
ATOM 5133 C CA . SER A 1 671 ? 21.295 -31.183 1.903 1.00 88.69 671 SER A CA 1
ATOM 5134 C C . SER A 1 671 ? 22.534 -31.641 1.137 1.00 88.69 671 SER A C 1
ATOM 5136 O O . SER A 1 671 ? 23.014 -30.954 0.233 1.00 88.69 671 SER A O 1
ATOM 5138 N N . ASP A 1 672 ? 22.959 -32.873 1.418 1.00 88.00 672 ASP A N 1
ATOM 5139 C CA . ASP A 1 672 ? 24.036 -33.580 0.712 1.00 88.00 672 ASP A CA 1
ATOM 5140 C C . ASP A 1 672 ? 23.563 -34.268 -0.587 1.00 88.00 672 ASP A C 1
ATOM 5142 O O . ASP A 1 672 ? 24.307 -35.024 -1.217 1.00 88.00 672 ASP A O 1
ATOM 5146 N N . ALA A 1 673 ? 22.311 -34.044 -1.012 1.00 89.12 673 ALA A N 1
ATOM 5147 C CA . ALA A 1 673 ? 21.756 -34.689 -2.199 1.00 89.12 673 ALA A CA 1
ATOM 5148 C C . ALA A 1 673 ? 22.558 -34.316 -3.470 1.00 89.12 673 ALA A C 1
ATOM 5150 O O . ALA A 1 673 ? 22.717 -33.125 -3.762 1.00 89.12 673 ALA A O 1
ATOM 5151 N N . PRO A 1 674 ? 23.016 -35.285 -4.288 1.00 90.69 674 PRO A N 1
ATOM 5152 C CA . PRO A 1 674 ? 23.852 -35.011 -5.458 1.00 90.69 674 PRO A CA 1
ATOM 5153 C C . PRO A 1 674 ? 23.115 -34.208 -6.543 1.00 90.69 674 PRO A C 1
ATOM 5155 O O . PRO A 1 674 ? 21.886 -34.102 -6.542 1.00 90.69 674 PRO A O 1
ATOM 5158 N N . LEU A 1 675 ? 23.866 -33.647 -7.499 1.00 94.50 675 LEU A N 1
ATOM 5159 C CA . LEU A 1 675 ? 23.310 -32.882 -8.624 1.00 94.50 675 LEU A CA 1
ATOM 5160 C C . LEU A 1 675 ? 22.418 -33.748 -9.531 1.00 94.50 675 LEU A C 1
ATOM 5162 O O . LEU A 1 675 ? 22.877 -34.637 -10.255 1.00 94.50 675 LEU A O 1
ATOM 5166 N N . SER A 1 676 ? 21.129 -33.427 -9.536 1.00 94.62 676 SER A N 1
ATOM 5167 C CA . SER A 1 676 ? 20.089 -34.094 -10.313 1.00 94.62 676 SER A CA 1
ATOM 5168 C C . SER A 1 676 ? 20.066 -33.649 -11.780 1.00 94.62 676 SER A C 1
ATOM 5170 O O . SER A 1 676 ? 20.717 -32.686 -12.193 1.00 94.62 676 SER A O 1
ATOM 5172 N N . ALA A 1 677 ? 19.264 -34.341 -12.593 1.00 95.38 677 ALA A N 1
ATOM 5173 C CA . ALA A 1 677 ? 18.925 -33.864 -13.933 1.00 95.38 677 ALA A CA 1
ATOM 5174 C C . ALA A 1 677 ? 18.112 -32.555 -13.896 1.00 95.38 677 ALA A C 1
ATOM 5176 O O . ALA A 1 677 ? 18.311 -31.701 -14.760 1.00 95.38 677 ALA A O 1
ATOM 5177 N N . LEU A 1 678 ? 17.261 -32.368 -12.879 1.00 96.06 678 LEU A N 1
ATOM 5178 C CA . LEU A 1 678 ? 16.465 -31.153 -12.695 1.00 96.06 678 LEU A CA 1
ATOM 5179 C C . LEU A 1 678 ? 17.359 -29.926 -12.462 1.00 96.06 678 LEU A C 1
ATOM 5181 O O . LEU A 1 678 ? 17.134 -28.903 -13.096 1.00 96.06 678 LEU A O 1
ATOM 5185 N N . ASP A 1 679 ? 18.423 -30.051 -11.660 1.00 96.81 679 ASP A N 1
ATOM 5186 C CA . ASP A 1 679 ? 19.390 -28.965 -11.418 1.00 96.81 679 ASP A CA 1
ATOM 5187 C C . ASP A 1 679 ? 20.072 -28.504 -12.724 1.00 96.81 679 ASP A C 1
ATOM 5189 O O . ASP A 1 679 ? 20.299 -27.311 -12.929 1.00 96.81 679 ASP A O 1
ATOM 5193 N N . ARG A 1 680 ? 20.351 -29.430 -13.657 1.00 96.75 680 ARG A N 1
ATOM 5194 C CA . ARG A 1 680 ? 20.934 -29.104 -14.975 1.00 96.75 680 ARG A CA 1
ATOM 5195 C C . ARG A 1 680 ? 19.934 -28.400 -15.892 1.00 96.75 680 ARG A C 1
ATOM 5197 O O . ARG A 1 680 ? 20.295 -27.422 -16.543 1.00 96.75 680 ARG A O 1
ATOM 5204 N N . VAL A 1 681 ? 18.683 -28.865 -15.919 1.00 97.75 681 VAL A N 1
ATOM 5205 C CA . VAL A 1 681 ? 17.600 -28.216 -16.680 1.00 97.75 681 VAL A CA 1
ATOM 5206 C C . VAL A 1 681 ? 17.319 -26.817 -16.125 1.00 97.75 681 VAL A C 1
ATOM 5208 O O . VAL A 1 681 ? 17.244 -25.865 -16.896 1.00 97.75 681 VAL A O 1
ATOM 5211 N N . ALA A 1 682 ? 17.251 -26.668 -14.800 1.00 98.06 682 ALA A N 1
ATOM 5212 C CA . ALA A 1 682 ? 17.065 -25.381 -14.138 1.00 98.06 682 ALA A CA 1
ATOM 5213 C C . ALA A 1 682 ? 18.218 -24.411 -14.443 1.00 98.06 682 ALA A C 1
ATOM 5215 O O . ALA A 1 682 ? 17.968 -23.272 -14.824 1.00 98.06 682 ALA A O 1
ATOM 5216 N N . THR A 1 683 ? 19.473 -24.873 -14.398 1.00 98.38 683 THR A N 1
ATOM 5217 C CA . THR A 1 683 ? 20.642 -24.069 -14.813 1.00 98.38 683 THR A CA 1
ATOM 5218 C C . THR A 1 683 ? 20.496 -23.537 -16.243 1.00 98.38 683 THR A C 1
ATOM 5220 O O . THR A 1 683 ? 20.669 -22.342 -16.481 1.00 98.38 683 THR A O 1
ATOM 5223 N N . ALA A 1 684 ? 20.152 -24.407 -17.199 1.00 98.31 684 ALA A N 1
ATOM 5224 C CA . ALA A 1 684 ? 20.010 -24.025 -18.603 1.00 98.31 684 ALA A CA 1
ATOM 5225 C C . ALA A 1 684 ? 18.851 -23.036 -18.830 1.00 98.31 684 ALA A C 1
ATOM 5227 O O . ALA A 1 684 ? 19.012 -22.053 -19.554 1.00 98.31 684 ALA A O 1
ATOM 5228 N N . LEU A 1 685 ? 17.703 -23.263 -18.182 1.00 98.38 685 LEU A N 1
ATOM 5229 C CA . LEU A 1 685 ? 16.548 -22.365 -18.249 1.00 98.38 685 LEU A CA 1
ATOM 5230 C C . LEU A 1 685 ? 16.840 -21.003 -17.606 1.00 98.38 685 LEU A C 1
ATOM 5232 O O . LEU A 1 685 ? 16.475 -19.982 -18.179 1.00 98.38 685 LEU A O 1
ATOM 5236 N N . PHE A 1 686 ? 17.534 -20.965 -16.465 1.00 98.50 686 PHE A N 1
ATOM 5237 C CA . PHE A 1 686 ? 17.894 -19.713 -15.796 1.00 98.50 686 PHE A CA 1
ATOM 5238 C C . PHE A 1 686 ? 18.803 -18.856 -16.687 1.00 98.50 686 PHE A C 1
ATOM 5240 O O . PHE A 1 686 ? 18.522 -17.681 -16.904 1.00 98.50 686 PHE A O 1
ATOM 5247 N N . LEU A 1 687 ? 19.848 -19.450 -17.277 1.00 98.31 687 LEU A N 1
ATOM 5248 C CA . LEU A 1 687 ? 20.744 -1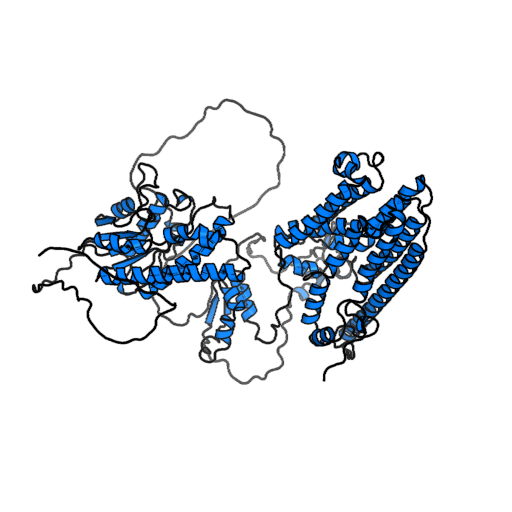8.746 -18.204 1.00 98.31 687 LEU A CA 1
ATOM 5249 C C . LEU A 1 687 ? 20.014 -18.244 -19.461 1.00 98.31 687 LEU A C 1
ATOM 5251 O O . LEU A 1 687 ? 20.276 -17.130 -19.915 1.00 98.31 687 LEU A O 1
ATOM 5255 N N . LEU A 1 688 ? 19.069 -19.025 -19.998 1.00 98.12 688 LEU A N 1
ATOM 5256 C CA . LEU A 1 688 ? 18.232 -18.606 -21.126 1.00 98.12 688 LEU A CA 1
ATOM 5257 C C . LEU A 1 688 ? 17.330 -17.413 -20.765 1.00 98.12 688 LEU A C 1
ATOM 5259 O O . LEU A 1 688 ? 17.181 -16.499 -21.574 1.00 98.12 688 LEU A O 1
ATOM 5263 N N . LEU A 1 689 ? 16.756 -17.398 -19.559 1.00 98.19 689 LEU A N 1
ATOM 5264 C CA . LEU A 1 689 ? 15.913 -16.300 -19.077 1.00 98.19 689 LEU A CA 1
ATOM 5265 C C . LEU A 1 689 ? 16.733 -15.035 -18.798 1.00 98.19 689 LEU A C 1
ATOM 5267 O O . LEU A 1 689 ? 16.318 -13.957 -19.209 1.00 98.19 689 LEU A O 1
ATOM 5271 N N . VAL A 1 690 ? 17.926 -15.156 -18.205 1.00 97.50 690 VAL A N 1
ATOM 5272 C CA . VAL A 1 690 ? 18.870 -14.032 -18.054 1.00 97.50 690 VAL A CA 1
ATOM 5273 C C . VAL A 1 690 ? 19.241 -13.433 -19.415 1.00 97.50 690 VAL A C 1
ATOM 5275 O O . VAL A 1 690 ? 19.249 -12.211 -19.565 1.00 97.50 690 VAL A O 1
ATOM 5278 N N . LEU A 1 691 ? 19.517 -14.271 -20.421 1.00 97.06 691 LEU A N 1
ATOM 5279 C CA . LEU A 1 691 ? 19.801 -13.811 -21.782 1.00 97.06 691 LEU A CA 1
ATOM 5280 C C . LEU A 1 691 ? 18.580 -13.126 -22.415 1.00 97.06 691 LEU A C 1
ATOM 5282 O O . LEU A 1 691 ? 18.719 -12.051 -22.998 1.00 97.06 691 LEU A O 1
ATOM 5286 N N . GLY A 1 692 ? 17.390 -13.717 -22.279 1.00 96.88 692 GLY A N 1
ATOM 5287 C CA . GLY A 1 692 ? 16.135 -13.131 -22.756 1.00 96.88 692 GLY A CA 1
ATOM 5288 C C . GLY A 1 692 ? 15.862 -11.760 -22.137 1.00 96.88 692 GLY A C 1
ATOM 5289 O O . GLY A 1 692 ? 15.488 -10.825 -22.846 1.00 96.88 692 GLY A O 1
ATOM 5290 N N . GLU A 1 693 ? 16.133 -11.606 -20.840 1.00 96.44 693 GLU A N 1
ATOM 5291 C CA . GLU A 1 693 ? 15.974 -10.332 -20.149 1.00 96.44 693 GLU A CA 1
ATOM 5292 C C . GLU A 1 693 ? 17.008 -9.293 -20.582 1.00 96.44 693 GLU A C 1
ATOM 5294 O O . GLU A 1 693 ? 16.644 -8.156 -20.870 1.00 96.44 693 GLU A O 1
ATOM 5299 N N . ALA A 1 694 ? 18.279 -9.686 -20.717 1.00 95.50 694 ALA A N 1
ATOM 5300 C CA . ALA A 1 694 ? 19.331 -8.807 -21.219 1.00 95.50 694 ALA A CA 1
ATOM 5301 C C . ALA A 1 694 ? 19.028 -8.303 -22.645 1.00 95.50 694 ALA A C 1
ATOM 5303 O O . ALA A 1 694 ? 19.253 -7.131 -22.947 1.00 95.50 694 ALA A O 1
ATOM 5304 N N . VAL A 1 695 ? 18.454 -9.151 -23.508 1.00 96.25 695 VAL A N 1
ATOM 5305 C CA . VAL A 1 695 ? 17.982 -8.753 -24.846 1.00 96.25 695 VAL A CA 1
ATOM 5306 C C . VAL A 1 695 ? 16.782 -7.803 -24.755 1.00 96.25 695 VAL A C 1
ATOM 5308 O O . VAL A 1 695 ? 16.748 -6.806 -25.477 1.00 96.25 695 VAL A O 1
ATOM 5311 N N . ALA A 1 696 ? 15.816 -8.059 -23.868 1.00 95.94 696 ALA A N 1
ATOM 5312 C CA . ALA A 1 696 ? 14.661 -7.181 -23.661 1.00 95.94 696 ALA A CA 1
ATOM 5313 C C . ALA A 1 696 ? 15.064 -5.785 -23.149 1.00 95.94 696 ALA A C 1
ATOM 5315 O O . ALA A 1 696 ? 14.573 -4.775 -23.665 1.00 95.94 696 ALA A O 1
ATOM 5316 N N . ASP A 1 697 ? 15.981 -5.730 -22.177 1.00 93.88 697 ASP A N 1
ATOM 5317 C CA . ASP A 1 697 ? 16.589 -4.504 -21.651 1.00 93.88 697 ASP A CA 1
ATOM 5318 C C . ASP A 1 697 ? 17.360 -3.748 -22.739 1.00 93.88 697 ASP A C 1
ATOM 5320 O O . ASP A 1 697 ? 17.156 -2.545 -22.902 1.00 93.88 697 ASP A O 1
ATOM 5324 N N . ALA A 1 698 ? 18.203 -4.436 -23.518 1.00 93.75 698 ALA A N 1
ATOM 5325 C CA . ALA A 1 698 ? 18.985 -3.826 -24.592 1.00 93.75 698 ALA A CA 1
ATOM 5326 C C . ALA A 1 698 ? 18.095 -3.249 -25.706 1.00 93.75 698 ALA A C 1
ATOM 5328 O O . ALA A 1 698 ? 18.339 -2.134 -26.167 1.00 93.75 698 ALA A O 1
ATOM 5329 N N . GLN A 1 699 ? 17.026 -3.959 -26.093 1.00 95.19 699 GLN A N 1
ATOM 5330 C CA . GLN A 1 699 ? 16.018 -3.465 -27.041 1.00 95.19 699 GLN A CA 1
ATOM 5331 C C . GLN A 1 699 ? 15.351 -2.177 -26.533 1.00 95.19 699 GLN A C 1
ATOM 5333 O O . GLN A 1 699 ? 15.256 -1.196 -27.272 1.00 95.19 699 GLN A O 1
ATOM 5338 N N . MET A 1 700 ? 14.945 -2.144 -25.258 1.00 93.06 700 MET A N 1
ATOM 5339 C CA . MET A 1 700 ? 14.360 -0.950 -24.644 1.00 93.06 700 MET A CA 1
ATOM 5340 C C . MET A 1 700 ? 15.375 0.199 -24.549 1.00 93.06 700 MET A C 1
ATOM 5342 O O . MET A 1 700 ? 15.051 1.330 -24.902 1.00 93.06 700 MET A O 1
ATOM 5346 N N . PHE A 1 701 ? 16.608 -0.068 -24.110 1.00 91.31 701 PHE A N 1
ATOM 5347 C CA . PHE A 1 701 ? 17.653 0.947 -23.976 1.00 91.31 701 PHE A CA 1
ATOM 5348 C C . PHE A 1 701 ? 18.010 1.577 -25.327 1.00 91.31 701 PHE A C 1
ATOM 5350 O O . PHE A 1 701 ? 18.036 2.801 -25.435 1.00 91.31 701 PHE A O 1
ATOM 5357 N N . ALA A 1 702 ? 18.207 0.768 -26.373 1.00 93.44 702 ALA A N 1
ATOM 5358 C CA . ALA A 1 702 ? 18.470 1.260 -27.723 1.00 93.44 702 ALA A CA 1
ATOM 5359 C C . ALA A 1 702 ? 17.316 2.137 -28.241 1.00 93.44 702 ALA A C 1
ATOM 5361 O O . ALA A 1 702 ? 17.552 3.241 -28.733 1.00 93.44 702 ALA A O 1
ATOM 5362 N N . PHE A 1 703 ? 16.066 1.690 -28.059 1.00 94.62 703 PHE A N 1
ATOM 5363 C CA . PHE A 1 703 ? 14.886 2.445 -28.482 1.00 94.62 703 PHE A CA 1
ATOM 5364 C C . PHE A 1 703 ? 14.757 3.794 -27.759 1.00 94.62 703 PHE A C 1
ATOM 5366 O O . PHE A 1 703 ? 14.510 4.819 -28.395 1.00 94.62 703 PHE A O 1
ATOM 5373 N N . GLN A 1 704 ? 14.931 3.823 -26.432 1.00 91.06 704 GLN A N 1
ATOM 5374 C CA . GLN A 1 704 ? 14.834 5.067 -25.661 1.00 91.06 704 GLN A CA 1
ATOM 5375 C C . GLN A 1 704 ? 15.978 6.032 -26.000 1.00 91.06 704 GLN A C 1
ATOM 5377 O O . GLN A 1 704 ? 15.716 7.218 -26.203 1.00 91.06 704 GLN A O 1
ATOM 5382 N N . SER A 1 705 ? 17.215 5.541 -26.111 1.00 91.31 705 SER A N 1
ATOM 5383 C CA . SER A 1 705 ? 18.386 6.355 -26.459 1.00 91.31 705 SER A CA 1
ATOM 5384 C C . SER A 1 705 ? 18.234 7.030 -27.821 1.00 91.31 705 SER A C 1
ATOM 5386 O O . SER A 1 705 ? 18.405 8.245 -27.921 1.00 91.31 705 SER A O 1
ATOM 5388 N N . GLU A 1 706 ? 17.823 6.284 -28.850 1.00 92.81 706 GLU A N 1
ATOM 5389 C CA . GLU A 1 706 ? 17.612 6.845 -30.189 1.00 92.81 706 GLU A CA 1
ATOM 5390 C C . GLU A 1 706 ? 16.425 7.822 -30.225 1.00 92.81 706 GLU A C 1
ATOM 5392 O O . GLU A 1 706 ? 16.536 8.910 -30.795 1.00 92.81 706 GLU A O 1
ATOM 5397 N N . LYS A 1 707 ? 15.323 7.513 -29.523 1.00 92.62 707 LYS A N 1
ATOM 5398 C CA . LYS A 1 707 ? 14.187 8.436 -29.372 1.00 92.62 707 LYS A CA 1
ATOM 5399 C C . LYS A 1 707 ? 14.608 9.772 -28.754 1.00 92.62 707 LYS A C 1
ATOM 5401 O O . LYS A 1 707 ? 14.186 10.827 -29.230 1.00 92.62 707 LYS A O 1
ATOM 5406 N N . TYR A 1 708 ? 15.419 9.754 -27.693 1.00 90.25 708 TYR A N 1
ATOM 5407 C CA . TYR A 1 708 ? 15.897 10.986 -27.061 1.00 90.25 708 TYR A CA 1
ATOM 5408 C C . TYR A 1 708 ? 16.926 11.723 -27.926 1.00 90.25 708 TYR A C 1
ATOM 5410 O O . TYR A 1 708 ? 16.849 12.950 -28.002 1.00 90.25 708 TYR A O 1
ATOM 5418 N N . ARG A 1 709 ? 17.809 11.010 -28.644 1.00 94.50 709 ARG A N 1
ATOM 5419 C CA . ARG A 1 709 ? 18.745 11.605 -29.613 1.00 94.50 709 ARG A CA 1
ATOM 5420 C C . ARG A 1 709 ? 17.999 12.376 -30.706 1.00 94.50 709 ARG A C 1
ATOM 5422 O O . ARG A 1 709 ? 18.251 13.567 -30.879 1.00 94.50 709 ARG A O 1
ATOM 5429 N N . ARG A 1 710 ? 17.032 11.739 -31.381 1.00 93.19 710 ARG A N 1
ATOM 5430 C CA . ARG A 1 710 ? 16.197 12.377 -32.419 1.00 93.19 710 ARG A CA 1
ATOM 5431 C C . ARG A 1 710 ? 15.425 13.573 -31.884 1.00 93.19 710 ARG A C 1
ATOM 5433 O O . ARG A 1 710 ? 15.442 14.637 -32.497 1.00 93.19 710 ARG A O 1
ATOM 5440 N N . LYS A 1 711 ? 14.811 13.435 -30.702 1.00 89.69 711 LYS A N 1
ATOM 5441 C CA . LYS A 1 711 ? 14.066 14.522 -30.055 1.00 89.69 711 LYS A CA 1
ATOM 5442 C C . LYS A 1 711 ? 14.955 15.728 -29.725 1.00 89.69 711 LYS A C 1
ATOM 5444 O O . LYS A 1 711 ? 14.511 16.860 -29.898 1.00 89.69 711 LYS A O 1
ATOM 5449 N N . ALA A 1 712 ? 16.190 15.504 -29.272 1.00 91.56 712 ALA A N 1
ATOM 5450 C CA . ALA A 1 712 ? 17.157 16.573 -29.016 1.00 91.56 712 ALA A CA 1
ATOM 5451 C C . ALA A 1 712 ? 17.636 17.242 -30.319 1.00 91.56 712 ALA A C 1
ATOM 5453 O O . ALA A 1 712 ? 17.717 18.467 -30.385 1.00 91.56 712 ALA A O 1
ATOM 5454 N N . ALA A 1 713 ? 17.881 16.449 -31.366 1.00 92.75 713 ALA A N 1
ATOM 5455 C CA . ALA A 1 713 ? 18.274 16.921 -32.695 1.00 92.75 713 ALA A CA 1
ATOM 5456 C C . ALA A 1 713 ? 17.123 17.549 -33.514 1.00 92.75 713 ALA A C 1
ATOM 5458 O O . ALA A 1 713 ? 17.379 18.173 -34.541 1.00 92.75 713 ALA A O 1
ATOM 5459 N N . LYS A 1 714 ? 15.866 17.415 -33.058 1.00 91.19 714 LYS A N 1
ATOM 5460 C CA . LYS A 1 714 ? 14.633 17.786 -33.786 1.00 91.19 714 LYS A CA 1
ATOM 5461 C C . LYS A 1 714 ? 14.496 17.079 -35.147 1.00 91.19 714 LYS A C 1
ATOM 5463 O O . LYS A 1 714 ? 13.963 17.645 -36.098 1.00 91.19 714 LYS A O 1
ATOM 5468 N N . GLU A 1 715 ? 14.984 15.844 -35.224 1.00 93.44 715 GLU A N 1
ATOM 5469 C CA . GLU A 1 715 ? 14.854 14.967 -36.393 1.00 93.44 715 GLU A CA 1
ATOM 5470 C C . GLU A 1 715 ? 13.450 14.346 -36.488 1.00 93.44 715 GLU A C 1
ATOM 5472 O O . GLU A 1 715 ? 12.690 14.345 -35.517 1.00 93.44 715 GLU A O 1
ATOM 5477 N N . ASP A 1 716 ? 13.117 13.774 -37.651 1.00 92.06 716 ASP A N 1
ATOM 5478 C CA . ASP A 1 716 ? 11.889 12.991 -37.808 1.00 92.06 716 ASP A CA 1
ATOM 5479 C C . ASP A 1 716 ? 11.893 11.763 -36.880 1.00 92.06 716 ASP A C 1
ATOM 5481 O O . ASP A 1 716 ? 12.828 10.950 -36.846 1.00 92.06 716 ASP A O 1
ATOM 5485 N N . MET A 1 717 ? 10.809 11.636 -36.120 1.00 88.62 717 MET A N 1
ATOM 5486 C CA . MET A 1 717 ? 10.644 10.608 -35.105 1.00 88.62 717 MET A CA 1
ATOM 5487 C C . MET A 1 717 ? 10.329 9.239 -35.714 1.00 88.62 717 MET A C 1
ATOM 5489 O O . MET A 1 717 ? 10.685 8.244 -35.092 1.00 88.62 717 MET A O 1
ATOM 5493 N N . GLY A 1 718 ? 9.720 9.154 -36.905 1.00 89.06 718 GLY A N 1
ATOM 5494 C CA . GLY A 1 718 ? 9.412 7.875 -37.562 1.00 89.06 718 GLY A CA 1
ATOM 5495 C C . GLY A 1 718 ? 8.750 6.851 -36.623 1.00 89.06 718 GLY A C 1
ATOM 5496 O O . GLY A 1 718 ? 7.788 7.167 -35.926 1.00 89.06 718 GLY A O 1
ATOM 5497 N N . GLU A 1 719 ? 9.302 5.634 -36.539 1.00 85.12 719 GLU A N 1
ATOM 5498 C CA . GLU A 1 719 ? 8.818 4.569 -35.634 1.00 85.12 719 GLU A CA 1
ATOM 5499 C C . GLU A 1 719 ? 8.915 4.907 -34.130 1.00 85.12 719 GLU A C 1
ATOM 5501 O O . GLU A 1 719 ? 8.244 4.291 -33.304 1.00 85.12 719 GLU A O 1
ATOM 5506 N N . TYR A 1 720 ? 9.715 5.908 -33.753 1.00 90.38 720 TYR A N 1
ATOM 5507 C CA . TYR A 1 720 ? 9.850 6.372 -32.371 1.00 90.38 720 TYR A CA 1
ATOM 5508 C C . TYR A 1 720 ? 8.749 7.366 -31.962 1.00 90.38 720 TYR A C 1
ATOM 5510 O O . TYR A 1 720 ? 8.698 7.754 -30.789 1.00 90.38 720 TYR A O 1
ATOM 5518 N N . ALA A 1 721 ? 7.875 7.778 -32.893 1.00 85.81 721 ALA A N 1
ATOM 5519 C CA . ALA A 1 721 ? 6.770 8.708 -32.644 1.00 85.81 721 ALA A CA 1
ATOM 5520 C C . ALA A 1 721 ? 5.751 8.159 -31.629 1.00 85.81 721 ALA A C 1
ATOM 5522 O O . ALA A 1 721 ? 5.349 8.891 -30.724 1.00 85.81 721 ALA A O 1
ATOM 5523 N N . ASP A 1 722 ? 5.431 6.861 -31.704 1.00 85.56 722 ASP A N 1
ATOM 5524 C CA . ASP A 1 722 ? 4.562 6.157 -30.745 1.00 85.56 722 ASP A CA 1
ATOM 5525 C C . ASP A 1 722 ? 5.115 6.225 -29.309 1.00 85.56 722 ASP A C 1
ATOM 5527 O O . ASP A 1 722 ? 4.377 6.149 -28.330 1.00 85.56 722 ASP A O 1
ATOM 5531 N N . GLY A 1 723 ? 6.433 6.402 -29.164 1.00 86.75 723 GLY A N 1
ATOM 5532 C CA . GLY A 1 723 ? 7.098 6.661 -27.891 1.00 86.75 723 GLY A CA 1
ATOM 5533 C C . GLY A 1 723 ? 7.451 5.423 -27.061 1.00 86.75 723 GLY A C 1
ATOM 5534 O O . GLY A 1 723 ? 8.217 5.559 -26.097 1.00 86.75 723 GLY A O 1
ATOM 5535 N N . PHE A 1 724 ? 6.992 4.238 -27.467 1.00 91.75 724 PHE A N 1
ATOM 5536 C CA . PHE A 1 724 ? 7.284 2.927 -26.879 1.00 91.75 724 PHE A CA 1
ATOM 5537 C C . PHE A 1 724 ? 7.602 1.884 -27.966 1.00 91.75 724 PHE A C 1
ATOM 5539 O O . PHE A 1 724 ? 7.151 1.995 -29.102 1.00 91.75 724 PHE A O 1
ATOM 5546 N N . ILE A 1 725 ? 8.383 0.862 -27.607 1.00 93.06 725 ILE A N 1
ATOM 5547 C CA . ILE A 1 725 ? 8.798 -0.214 -28.517 1.00 93.06 725 ILE A CA 1
ATOM 5548 C C . ILE A 1 725 ? 7.674 -1.247 -28.718 1.00 93.06 725 ILE A C 1
ATOM 5550 O O . ILE A 1 725 ? 7.001 -1.629 -27.763 1.00 93.06 725 ILE A O 1
ATOM 5554 N N . GLN A 1 726 ? 7.494 -1.712 -29.960 1.00 90.94 726 GLN A N 1
ATOM 5555 C CA . GLN A 1 726 ? 6.496 -2.730 -30.349 1.00 90.94 726 GLN A CA 1
ATOM 5556 C C . GLN A 1 726 ? 7.100 -3.928 -31.107 1.00 90.94 726 GLN A C 1
ATOM 5558 O O . GLN A 1 726 ? 6.373 -4.801 -31.580 1.00 90.94 726 GLN A O 1
ATOM 5563 N N . THR A 1 727 ? 8.423 -3.959 -31.270 1.00 90.50 727 THR A N 1
ATOM 5564 C CA . THR A 1 727 ? 9.165 -4.929 -32.088 1.00 90.50 727 THR A CA 1
ATOM 5565 C C . THR A 1 727 ? 10.058 -5.823 -31.220 1.00 90.50 727 THR A C 1
ATOM 5567 O O . THR A 1 727 ? 10.214 -5.604 -30.017 1.00 90.50 727 THR A O 1
ATOM 5570 N N . GLY A 1 728 ? 10.626 -6.882 -31.806 1.00 93.19 728 GLY A N 1
ATOM 5571 C CA . GLY A 1 728 ? 11.450 -7.840 -31.062 1.00 93.19 728 GLY A CA 1
ATOM 5572 C C . GLY A 1 728 ? 10.647 -8.586 -29.991 1.00 93.19 728 GLY A C 1
ATOM 5573 O O . GLY A 1 728 ? 9.521 -9.014 -30.243 1.00 93.19 728 GLY A O 1
ATOM 5574 N N . LEU A 1 729 ? 11.208 -8.728 -28.785 1.00 94.94 729 LEU A N 1
ATOM 5575 C CA . LEU A 1 729 ? 10.529 -9.407 -27.671 1.00 94.94 729 LEU A CA 1
ATOM 5576 C C . LEU A 1 729 ? 9.293 -8.631 -27.195 1.00 94.94 729 LEU A C 1
ATOM 5578 O O . LEU A 1 729 ? 8.301 -9.237 -26.787 1.00 94.94 729 LEU A O 1
ATOM 5582 N N . TRP A 1 730 ? 9.325 -7.302 -27.328 1.00 94.56 730 TRP A N 1
ATOM 5583 C CA . TRP A 1 730 ? 8.212 -6.415 -26.990 1.00 94.56 730 TRP A CA 1
ATOM 5584 C C . TRP A 1 730 ? 7.006 -6.602 -27.936 1.00 94.56 730 TRP A C 1
ATOM 5586 O O . TRP A 1 730 ? 5.872 -6.325 -27.568 1.00 94.56 730 TRP A O 1
ATOM 5596 N N . GLY A 1 731 ? 7.205 -7.181 -29.128 1.00 92.56 731 GLY A N 1
ATOM 5597 C CA . GLY A 1 731 ? 6.104 -7.581 -30.016 1.00 92.56 731 GLY A CA 1
ATOM 5598 C C . GLY A 1 731 ? 5.331 -8.833 -29.565 1.00 92.56 731 GLY A C 1
ATOM 5599 O O . GLY A 1 731 ? 4.221 -9.065 -30.046 1.00 92.56 731 GLY A O 1
ATOM 5600 N N . LEU A 1 732 ? 5.897 -9.635 -28.652 1.00 93.62 732 LEU A N 1
ATOM 5601 C CA . LEU A 1 732 ? 5.303 -10.879 -28.130 1.00 93.62 732 LEU A CA 1
ATOM 5602 C C . LEU A 1 732 ? 4.734 -10.711 -26.713 1.00 93.62 732 LEU A C 1
ATOM 5604 O O . LEU A 1 732 ? 3.757 -11.358 -26.334 1.00 93.62 732 LEU A O 1
ATOM 5608 N N . CYS A 1 733 ? 5.351 -9.854 -25.907 1.00 94.25 733 CYS A N 1
ATOM 5609 C CA . CYS A 1 733 ? 4.912 -9.523 -24.559 1.00 94.25 733 CYS A CA 1
ATOM 5610 C C . CYS A 1 733 ? 5.160 -8.038 -24.308 1.00 94.25 733 CYS A C 1
ATOM 5612 O O . CYS A 1 733 ? 6.210 -7.532 -24.679 1.00 94.25 733 CYS A O 1
ATOM 5614 N N . ARG A 1 734 ? 4.237 -7.345 -23.636 1.00 94.19 734 ARG A N 1
ATOM 5615 C CA . ARG A 1 734 ? 4.390 -5.922 -23.305 1.00 94.19 734 ARG A CA 1
ATOM 5616 C C . ARG A 1 734 ? 5.418 -5.653 -22.209 1.00 94.19 734 ARG A C 1
ATOM 5618 O O . ARG A 1 734 ? 5.900 -4.531 -22.127 1.00 94.19 734 ARG A O 1
ATOM 5625 N N . HIS A 1 735 ? 5.759 -6.667 -21.413 1.00 94.69 735 HIS A N 1
ATOM 5626 C CA . HIS A 1 735 ? 6.763 -6.622 -20.346 1.00 94.69 735 HIS A CA 1
ATOM 5627 C C . HIS A 1 735 ? 7.654 -7.884 -20.366 1.00 94.69 735 HIS A C 1
ATOM 5629 O O . HIS A 1 735 ? 7.644 -8.678 -19.420 1.00 94.69 735 HIS A O 1
ATOM 5635 N N . PRO A 1 736 ? 8.425 -8.113 -21.450 1.00 96.06 736 PRO A N 1
ATOM 5636 C CA . PRO A 1 736 ? 9.205 -9.337 -21.626 1.00 96.06 736 PRO A CA 1
ATOM 5637 C C . PRO A 1 736 ? 10.345 -9.437 -20.606 1.00 96.06 736 PRO A C 1
ATOM 5639 O O . PRO A 1 736 ? 10.745 -10.540 -20.235 1.00 96.06 736 PRO A O 1
ATOM 5642 N N . ASN A 1 737 ? 10.827 -8.295 -20.106 1.00 93.81 737 ASN A N 1
ATOM 5643 C CA . ASN A 1 737 ? 11.807 -8.254 -19.034 1.00 93.81 737 ASN A CA 1
ATOM 5644 C C . ASN A 1 737 ? 11.225 -8.765 -17.701 1.00 93.81 737 ASN A C 1
ATOM 5646 O O . ASN A 1 737 ? 11.785 -9.668 -17.091 1.00 93.81 737 ASN A O 1
ATOM 5650 N N . TYR A 1 738 ? 10.046 -8.277 -17.298 1.00 93.50 738 TYR A N 1
ATOM 5651 C CA . TYR A 1 738 ? 9.380 -8.715 -16.061 1.00 93.50 738 TYR A CA 1
ATOM 5652 C C . TYR A 1 738 ? 8.945 -10.189 -16.125 1.00 93.50 738 TYR A C 1
ATOM 5654 O O . TYR A 1 738 ? 8.906 -10.874 -15.101 1.00 93.50 738 TYR A O 1
ATOM 5662 N N . PHE A 1 739 ? 8.626 -10.692 -17.324 1.00 95.75 739 PHE A N 1
ATOM 5663 C CA . PHE A 1 739 ? 8.403 -12.119 -17.546 1.00 95.75 739 PHE A CA 1
ATOM 5664 C C . PHE A 1 739 ? 9.647 -12.945 -17.218 1.00 95.75 739 PHE A C 1
ATOM 5666 O O . PHE A 1 739 ? 9.545 -13.910 -16.461 1.00 95.75 739 PHE A O 1
ATOM 5673 N N . CYS A 1 740 ? 10.814 -12.561 -17.745 1.00 96.69 740 CYS A N 1
ATOM 5674 C CA . CYS A 1 740 ? 12.057 -13.279 -17.474 1.00 96.69 740 CYS A CA 1
ATOM 5675 C C . CYS A 1 740 ? 12.447 -13.197 -15.992 1.00 96.69 740 CYS A C 1
ATOM 5677 O O . CYS A 1 740 ? 12.739 -14.239 -15.413 1.00 96.69 740 CYS A O 1
ATOM 5679 N N . GLU A 1 741 ? 12.360 -12.010 -15.380 1.00 94.12 741 GLU A N 1
ATOM 5680 C CA . GLU A 1 741 ? 12.661 -11.758 -13.962 1.00 94.12 741 GLU A CA 1
ATOM 5681 C C . GLU A 1 741 ? 11.870 -12.700 -13.040 1.00 94.12 741 GLU A C 1
ATOM 5683 O O . GLU A 1 741 ? 12.439 -13.523 -12.329 1.00 94.12 741 GLU A O 1
ATOM 5688 N N . VAL A 1 742 ? 10.536 -12.673 -13.093 1.00 95.56 742 VAL A N 1
ATOM 5689 C CA . VAL A 1 742 ? 9.718 -13.528 -12.214 1.00 95.56 742 VAL A CA 1
ATOM 5690 C C . VAL A 1 742 ? 9.878 -15.016 -12.568 1.00 95.56 742 VAL A C 1
ATOM 5692 O O . VAL A 1 742 ? 9.955 -15.857 -11.671 1.00 95.56 742 VAL A O 1
ATOM 5695 N N . THR A 1 743 ? 9.984 -15.369 -13.855 1.00 97.38 743 THR A N 1
ATOM 5696 C CA . THR A 1 743 ? 10.117 -16.777 -14.275 1.00 97.38 743 THR A CA 1
ATOM 5697 C C . THR A 1 743 ? 11.464 -17.378 -13.867 1.00 97.38 743 THR A C 1
ATOM 5699 O O . THR A 1 743 ? 11.517 -18.555 -13.512 1.00 97.38 743 THR A O 1
ATOM 5702 N N . MET A 1 744 ? 12.558 -16.608 -13.845 1.00 96.69 744 MET A N 1
ATOM 5703 C CA . MET A 1 744 ? 13.857 -17.155 -13.442 1.00 96.69 744 MET A CA 1
ATOM 5704 C C . MET A 1 744 ? 13.930 -17.448 -11.944 1.00 96.69 744 MET A C 1
ATOM 5706 O O . MET A 1 744 ? 14.561 -18.430 -11.564 1.00 96.69 744 MET A O 1
ATOM 5710 N N . TRP A 1 745 ? 13.210 -16.707 -11.097 1.00 97.00 745 TRP A N 1
ATOM 5711 C CA . TRP A 1 745 ? 13.073 -17.057 -9.679 1.00 97.00 745 TRP A CA 1
ATOM 5712 C C . TRP A 1 745 ? 12.171 -18.285 -9.456 1.00 97.00 745 TRP A C 1
ATOM 5714 O O . TRP A 1 745 ? 12.433 -19.073 -8.547 1.00 97.00 745 TRP A O 1
ATOM 5724 N N . TRP A 1 746 ? 11.197 -18.551 -10.339 1.00 97.69 746 TRP A N 1
ATOM 5725 C CA . TRP A 1 746 ? 10.491 -19.847 -10.364 1.00 97.69 746 TRP A CA 1
ATOM 5726 C C . TRP A 1 746 ? 11.423 -20.995 -10.766 1.00 97.69 746 TRP A C 1
ATOM 5728 O O . TRP A 1 746 ? 11.347 -22.079 -10.192 1.00 97.69 746 TRP A O 1
ATOM 5738 N N . VAL A 1 747 ? 12.350 -20.758 -11.697 1.00 98.12 747 VAL A N 1
ATOM 5739 C CA . VAL A 1 747 ? 13.407 -21.723 -12.040 1.00 98.12 747 VAL A CA 1
ATOM 5740 C C . VAL A 1 747 ? 14.411 -21.892 -10.890 1.00 98.12 747 VAL A C 1
ATOM 5742 O O . VAL A 1 747 ? 14.836 -23.013 -10.616 1.00 98.12 747 VAL A O 1
ATOM 5745 N N . PHE A 1 748 ? 14.741 -20.823 -10.161 1.00 97.88 748 PHE A N 1
ATOM 5746 C CA . PHE A 1 748 ? 15.601 -20.861 -8.973 1.00 97.88 748 PHE A CA 1
ATOM 5747 C C . PHE A 1 748 ? 14.985 -21.712 -7.850 1.00 97.88 748 PHE A C 1
ATOM 5749 O O . PHE A 1 748 ? 15.685 -22.490 -7.202 1.00 97.88 748 PHE A O 1
ATOM 5756 N N . TYR A 1 749 ? 13.660 -21.649 -7.678 1.00 97.75 749 TYR A N 1
ATOM 5757 C CA . TYR A 1 749 ? 12.922 -22.522 -6.763 1.00 97.75 749 TYR A CA 1
ATOM 5758 C C . TYR A 1 749 ? 13.081 -24.019 -7.092 1.00 97.75 749 TYR A C 1
ATOM 5760 O O . TYR A 1 749 ? 13.157 -24.829 -6.165 1.00 97.75 749 TYR A O 1
ATOM 5768 N N . LEU A 1 750 ? 13.213 -24.413 -8.368 1.00 97.38 750 LEU A N 1
ATOM 5769 C CA . LEU A 1 750 ? 13.341 -25.830 -8.759 1.00 97.38 750 LEU A CA 1
ATOM 5770 C C . LEU A 1 750 ? 14.566 -26.520 -8.138 1.00 97.38 750 LEU A C 1
ATOM 5772 O O . LEU A 1 750 ? 14.511 -27.718 -7.856 1.00 97.38 750 LEU A O 1
ATOM 5776 N N . PHE A 1 751 ? 15.640 -25.774 -7.862 1.00 97.38 751 PHE A N 1
ATOM 5777 C CA . PHE A 1 751 ? 16.820 -26.303 -7.172 1.00 97.38 751 PHE A CA 1
ATOM 5778 C C . PHE A 1 751 ? 16.530 -26.748 -5.727 1.00 97.38 751 PHE A C 1
ATOM 5780 O O . PHE A 1 751 ? 17.284 -27.553 -5.196 1.00 97.38 751 PHE A O 1
ATOM 5787 N N . SER A 1 752 ? 15.441 -26.293 -5.090 1.00 96.12 752 SER A N 1
ATOM 5788 C CA . SER A 1 752 ? 15.035 -26.747 -3.745 1.00 96.12 752 SER A CA 1
ATOM 5789 C C . SER A 1 752 ? 14.358 -28.125 -3.734 1.00 96.12 752 SER A C 1
ATOM 5791 O O . SER A 1 752 ? 14.313 -28.780 -2.690 1.00 96.12 752 SER A O 1
ATOM 5793 N N . ILE A 1 753 ? 13.842 -28.594 -4.877 1.00 96.06 753 ILE A N 1
ATOM 5794 C CA . ILE A 1 753 ? 12.995 -29.795 -4.955 1.00 96.06 753 ILE A CA 1
ATOM 5795 C C . ILE A 1 753 ? 13.800 -31.064 -4.652 1.00 96.06 753 ILE A C 1
ATOM 5797 O O . ILE A 1 753 ? 13.378 -31.873 -3.829 1.00 96.06 753 ILE A O 1
ATOM 5801 N N . THR A 1 754 ? 14.982 -31.225 -5.258 1.00 94.56 754 THR A N 1
ATOM 5802 C CA . THR A 1 754 ? 15.848 -32.389 -4.981 1.00 94.56 754 THR A CA 1
ATOM 5803 C C . THR A 1 754 ? 16.367 -32.396 -3.532 1.00 94.56 754 THR A C 1
ATOM 5805 O O . THR A 1 754 ? 16.223 -33.429 -2.884 1.00 94.56 754 THR A O 1
ATOM 5808 N N . PRO A 1 755 ? 16.905 -31.286 -2.978 1.00 93.50 755 PRO A N 1
ATOM 5809 C CA . PRO A 1 755 ? 17.299 -31.196 -1.571 1.00 93.50 755 PRO A CA 1
ATOM 5810 C C . PRO A 1 755 ? 16.215 -31.553 -0.553 1.00 93.50 755 PRO A C 1
ATOM 5812 O O . PRO A 1 755 ? 16.511 -32.213 0.438 1.00 93.50 755 PRO A O 1
ATOM 5815 N N . THR A 1 756 ? 14.978 -31.099 -0.783 1.00 92.94 756 THR A N 1
ATOM 5816 C CA . THR A 1 756 ? 13.854 -31.282 0.155 1.00 92.94 756 THR A CA 1
ATOM 5817 C C . THR A 1 756 ? 13.066 -32.570 -0.073 1.00 92.94 756 THR A C 1
ATOM 5819 O O . THR A 1 756 ? 12.225 -32.919 0.751 1.00 92.94 756 THR A O 1
ATOM 5822 N N . GLY A 1 757 ? 13.283 -33.258 -1.199 1.00 92.75 757 GLY A N 1
ATOM 5823 C CA . GLY A 1 757 ? 12.503 -34.429 -1.603 1.00 92.75 757 GLY A CA 1
ATOM 5824 C C . GLY A 1 757 ? 11.035 -34.135 -1.946 1.00 92.75 757 GLY A C 1
ATOM 5825 O O . GLY A 1 757 ? 10.268 -35.078 -2.131 1.00 92.75 757 GLY A O 1
ATOM 5826 N N . SER A 1 758 ? 10.625 -32.862 -2.037 1.00 93.06 758 SER A N 1
ATOM 5827 C CA . SER A 1 758 ? 9.232 -32.464 -2.274 1.00 93.06 758 SER A CA 1
ATOM 5828 C C . SER A 1 758 ? 9.101 -31.371 -3.335 1.00 93.06 758 SER A C 1
ATOM 5830 O O . SER A 1 758 ? 9.778 -30.342 -3.286 1.00 93.06 758 SER A O 1
ATOM 5832 N N . TYR A 1 759 ? 8.146 -31.566 -4.251 1.00 93.12 759 TYR A N 1
ATOM 5833 C CA . TYR A 1 759 ? 7.731 -30.570 -5.248 1.00 93.12 759 TYR A CA 1
ATOM 5834 C C . TYR A 1 759 ? 7.117 -29.308 -4.632 1.00 93.12 759 TYR A C 1
ATOM 5836 O O . TYR A 1 759 ? 7.151 -28.256 -5.260 1.00 93.12 759 TYR A O 1
ATOM 5844 N N . PHE A 1 760 ? 6.562 -29.420 -3.421 1.00 93.50 760 PHE A N 1
ATOM 5845 C CA . PHE A 1 760 ? 6.039 -28.306 -2.637 1.00 93.50 760 PHE A CA 1
ATOM 5846 C C . PHE A 1 760 ? 6.753 -28.289 -1.288 1.00 93.50 760 PHE A C 1
ATOM 5848 O O . PHE A 1 760 ? 6.596 -29.196 -0.470 1.00 93.50 760 PHE A O 1
ATOM 5855 N N . ASN A 1 761 ? 7.567 -27.265 -1.065 1.00 91.62 761 ASN A N 1
ATOM 5856 C CA . ASN A 1 761 ? 8.338 -27.089 0.160 1.00 91.62 761 ASN A CA 1
ATOM 5857 C C . ASN A 1 761 ? 8.276 -25.627 0.620 1.00 91.62 761 ASN A C 1
ATOM 5859 O O . ASN A 1 761 ? 7.854 -24.742 -0.125 1.00 91.62 761 ASN A O 1
ATOM 5863 N N . TRP A 1 762 ? 8.709 -25.381 1.853 1.00 87.44 762 TRP A N 1
ATOM 5864 C CA . TRP A 1 762 ? 8.586 -24.095 2.543 1.00 87.44 762 TRP A CA 1
ATOM 5865 C C . TRP A 1 762 ? 9.251 -22.905 1.826 1.00 87.44 762 TRP A C 1
ATOM 5867 O O . TRP A 1 762 ? 8.861 -21.763 2.064 1.00 87.44 762 TRP A O 1
ATOM 5877 N N . THR A 1 763 ? 10.196 -23.149 0.911 1.00 91.69 763 THR A N 1
ATOM 5878 C CA . THR A 1 763 ? 10.913 -22.089 0.178 1.00 91.69 763 THR A CA 1
ATOM 5879 C C . THR A 1 763 ? 10.089 -21.452 -0.954 1.00 91.69 763 THR A C 1
ATOM 5881 O O . THR A 1 763 ? 10.443 -20.380 -1.443 1.00 91.69 763 THR A O 1
ATOM 5884 N N . ILE A 1 764 ? 8.953 -22.056 -1.342 1.00 92.81 764 ILE A N 1
ATOM 5885 C CA . ILE A 1 764 ? 8.104 -21.589 -2.458 1.00 92.81 764 ILE A CA 1
ATOM 5886 C C . ILE A 1 764 ? 7.486 -20.201 -2.219 1.00 92.81 764 ILE A C 1
ATOM 5888 O O . ILE A 1 764 ? 7.221 -19.459 -3.165 1.00 92.81 764 ILE A O 1
ATOM 5892 N N . TRP A 1 765 ? 7.284 -19.814 -0.956 1.00 89.25 765 TRP A N 1
ATOM 5893 C CA . TRP A 1 765 ? 6.643 -18.546 -0.602 1.00 89.25 765 TRP A CA 1
ATOM 5894 C C . TRP A 1 765 ? 7.395 -17.321 -1.125 1.00 89.25 765 TRP A C 1
ATOM 5896 O O . TRP A 1 765 ? 6.757 -16.349 -1.521 1.00 89.25 765 TRP A O 1
ATOM 5906 N N . GLY A 1 766 ? 8.726 -17.382 -1.217 1.00 90.38 766 GLY A N 1
ATOM 5907 C CA . GLY A 1 766 ? 9.529 -16.280 -1.744 1.00 90.38 766 GLY A CA 1
ATOM 5908 C C . GLY A 1 766 ? 9.188 -15.920 -3.187 1.00 90.38 766 GLY A C 1
ATOM 5909 O O . GLY A 1 766 ? 8.949 -14.752 -3.495 1.00 90.38 766 GLY A O 1
ATOM 5910 N N . VAL A 1 767 ? 9.089 -16.920 -4.068 1.00 93.38 767 VAL A N 1
ATOM 5911 C CA . VAL A 1 767 ? 8.728 -16.674 -5.470 1.00 93.38 767 VAL A CA 1
ATOM 5912 C C . VAL A 1 767 ? 7.239 -16.351 -5.638 1.00 93.38 767 VAL A C 1
ATOM 5914 O O . VAL A 1 767 ? 6.886 -15.556 -6.509 1.00 93.38 767 VAL A O 1
ATOM 5917 N N . ILE A 1 768 ? 6.358 -16.865 -4.772 1.00 91.88 768 ILE A N 1
ATOM 5918 C CA . ILE A 1 768 ? 4.937 -16.474 -4.749 1.00 91.88 768 ILE A CA 1
ATOM 5919 C C . ILE A 1 768 ? 4.788 -14.983 -4.401 1.00 91.88 768 ILE A C 1
ATOM 5921 O O . ILE A 1 768 ? 4.098 -14.261 -5.121 1.00 91.88 768 ILE A O 1
ATOM 5925 N N . PHE A 1 769 ? 5.465 -14.492 -3.358 1.00 88.19 769 PHE A N 1
ATOM 5926 C CA . PHE A 1 769 ? 5.418 -13.074 -2.979 1.00 88.19 769 PHE A CA 1
ATOM 5927 C C . PHE A 1 769 ? 6.068 -12.168 -4.033 1.00 88.19 769 PHE A C 1
ATOM 5929 O O . PHE A 1 769 ? 5.501 -11.128 -4.374 1.00 88.19 769 PHE A O 1
ATOM 5936 N N . LEU A 1 770 ? 7.183 -12.594 -4.640 1.00 90.38 770 LEU A N 1
ATOM 5937 C CA . LEU A 1 770 ? 7.780 -11.884 -5.774 1.00 90.38 770 LEU A CA 1
ATOM 5938 C C . LEU A 1 770 ? 6.819 -11.813 -6.973 1.00 90.38 770 LEU A C 1
ATOM 5940 O O . LEU A 1 770 ? 6.621 -10.744 -7.543 1.00 90.38 770 LEU A O 1
ATOM 5944 N N . THR A 1 771 ? 6.164 -12.923 -7.323 1.00 92.12 771 THR A N 1
ATOM 5945 C CA . THR A 1 771 ? 5.122 -12.957 -8.366 1.00 92.12 771 THR A CA 1
ATOM 5946 C C . THR A 1 771 ? 4.010 -11.956 -8.035 1.00 92.12 771 THR A C 1
ATOM 5948 O O . THR A 1 771 ? 3.579 -11.200 -8.906 1.00 92.12 771 THR A O 1
ATOM 5951 N N . GLY A 1 772 ? 3.599 -11.883 -6.764 1.00 87.81 772 GLY A N 1
ATOM 5952 C CA . GLY A 1 772 ? 2.600 -10.935 -6.276 1.00 87.81 772 GLY A CA 1
ATOM 5953 C C . GLY A 1 772 ? 2.982 -9.464 -6.479 1.00 87.81 772 GLY A C 1
ATOM 5954 O O . GLY A 1 772 ? 2.172 -8.697 -6.997 1.00 87.81 772 GLY A O 1
ATOM 5955 N N . LEU A 1 773 ? 4.227 -9.089 -6.159 1.00 84.31 773 LEU A N 1
ATOM 5956 C CA . LEU A 1 773 ? 4.775 -7.729 -6.312 1.00 84.31 773 LEU A CA 1
ATOM 5957 C C . LEU A 1 773 ? 4.732 -7.204 -7.764 1.00 84.31 773 LEU A C 1
ATOM 5959 O O . LEU A 1 773 ? 4.704 -5.991 -8.006 1.00 84.31 773 LEU A O 1
ATOM 5963 N N . PHE A 1 774 ? 4.727 -8.114 -8.738 1.00 87.56 774 PHE A N 1
ATOM 5964 C CA . PHE A 1 774 ? 4.673 -7.790 -10.161 1.00 87.56 774 PHE A CA 1
ATOM 5965 C C . PHE A 1 774 ? 3.252 -7.864 -10.732 1.00 87.56 774 PHE A C 1
ATOM 5967 O O . PHE A 1 774 ? 2.864 -6.967 -11.482 1.00 87.56 774 PHE A O 1
ATOM 5974 N N . LEU A 1 775 ? 2.493 -8.918 -10.406 1.00 86.75 775 LEU A N 1
ATOM 5975 C CA . LEU A 1 775 ? 1.295 -9.335 -11.150 1.00 86.75 775 LEU A CA 1
ATOM 5976 C C . LEU A 1 775 ? -0.052 -9.105 -10.457 1.00 86.75 775 LEU A C 1
ATOM 5978 O O . LEU A 1 775 ? -1.069 -9.181 -11.150 1.00 86.75 775 LEU A O 1
ATOM 5982 N N . LEU A 1 776 ? -0.098 -8.860 -9.142 1.00 83.69 776 LEU A N 1
ATOM 5983 C CA . LEU A 1 776 ? -1.376 -8.614 -8.463 1.00 83.69 776 LEU A CA 1
ATOM 5984 C C . LEU A 1 776 ? -2.037 -7.307 -8.946 1.00 83.69 776 LEU A C 1
ATOM 5986 O O . LEU A 1 776 ? -1.337 -6.401 -9.408 1.00 83.69 776 LEU A O 1
ATOM 5990 N N . PRO A 1 777 ? -3.373 -7.180 -8.829 1.00 72.19 777 PRO A N 1
ATOM 5991 C CA . PRO A 1 777 ? -4.073 -5.940 -9.144 1.00 72.19 777 PRO A CA 1
ATOM 5992 C C . PRO A 1 777 ? -3.486 -4.744 -8.382 1.00 72.19 777 PRO A C 1
ATOM 5994 O O . PRO A 1 777 ? -3.303 -4.807 -7.167 1.00 72.19 777 PRO A O 1
ATOM 5997 N N . GLY A 1 778 ? -3.169 -3.667 -9.100 1.00 68.62 778 GLY A N 1
ATOM 5998 C CA . GLY A 1 778 ? -2.537 -2.464 -8.542 1.00 68.62 778 GLY A CA 1
ATOM 5999 C C . GLY A 1 778 ? -1.035 -2.590 -8.242 1.00 68.62 778 GLY A C 1
ATOM 6000 O O . GLY A 1 778 ? -0.440 -1.638 -7.741 1.00 68.62 778 GLY A O 1
ATOM 6001 N N . ALA A 1 779 ? -0.403 -3.727 -8.553 1.00 76.94 779 ALA A N 1
ATOM 6002 C CA . ALA A 1 779 ? 1.035 -3.929 -8.385 1.00 76.94 779 ALA A CA 1
ATOM 6003 C C . ALA A 1 779 ? 1.858 -3.314 -9.542 1.00 76.94 779 ALA A C 1
ATOM 6005 O O . ALA A 1 779 ? 1.341 -2.587 -10.397 1.00 76.94 779 ALA A O 1
ATOM 6006 N N . SER A 1 780 ? 3.163 -3.608 -9.582 1.00 80.19 780 SER A N 1
ATOM 6007 C CA . SER A 1 780 ? 4.142 -2.919 -10.443 1.00 80.19 780 SER A CA 1
ATOM 6008 C C . SER A 1 780 ? 3.767 -2.873 -11.932 1.00 80.19 780 SER A C 1
ATOM 6010 O O . SER A 1 780 ? 3.982 -1.847 -12.584 1.00 80.19 780 SER A O 1
ATOM 6012 N N . LEU A 1 781 ? 3.185 -3.948 -12.483 1.00 85.38 781 LEU A N 1
ATOM 6013 C CA . LEU A 1 781 ? 2.732 -3.968 -13.879 1.00 85.38 781 LEU A CA 1
ATOM 6014 C C . LEU A 1 781 ? 1.556 -3.021 -14.135 1.00 85.38 781 LEU A C 1
ATOM 6016 O O . LEU A 1 781 ? 1.578 -2.310 -15.133 1.00 85.38 781 LEU A O 1
ATOM 6020 N N . ASP A 1 782 ? 0.549 -2.989 -13.260 1.00 81.81 782 ASP A N 1
ATOM 6021 C CA . ASP A 1 782 ? -0.641 -2.147 -13.456 1.00 81.81 782 ASP A CA 1
ATOM 6022 C C . ASP A 1 782 ? -0.294 -0.662 -13.385 1.00 81.81 782 ASP A C 1
ATOM 6024 O O . ASP A 1 782 ? -0.727 0.111 -14.237 1.00 81.81 782 ASP A O 1
ATOM 6028 N N . ILE A 1 783 ? 0.559 -0.274 -12.432 1.00 78.88 783 ILE A N 1
ATOM 6029 C CA . ILE A 1 783 ? 1.071 1.098 -12.325 1.00 78.88 783 ILE A CA 1
ATOM 6030 C C . ILE A 1 783 ? 1.838 1.478 -13.604 1.00 78.88 783 ILE A C 1
ATOM 6032 O O . ILE A 1 783 ? 1.622 2.554 -14.163 1.00 78.88 783 ILE A O 1
ATOM 6036 N N . THR A 1 784 ? 2.700 0.589 -14.109 1.00 83.25 784 THR A N 1
ATOM 6037 C CA . THR A 1 784 ? 3.516 0.855 -15.309 1.00 83.25 784 THR A CA 1
ATOM 6038 C C . THR A 1 784 ? 2.667 0.954 -16.581 1.00 83.25 784 THR A C 1
ATOM 6040 O O . THR A 1 784 ? 2.881 1.850 -17.399 1.00 83.25 784 THR A O 1
ATOM 6043 N N . GLU A 1 785 ? 1.685 0.067 -16.745 1.00 87.38 785 GLU A N 1
ATOM 6044 C CA . GLU A 1 785 ? 0.727 0.063 -17.858 1.00 87.38 785 GLU A CA 1
ATOM 6045 C C . GLU A 1 785 ? -0.155 1.318 -17.841 1.00 87.38 785 GLU A C 1
ATOM 6047 O O . GLU A 1 785 ? -0.324 1.967 -18.875 1.00 87.38 785 GLU A O 1
ATOM 6052 N N . ALA A 1 786 ? -0.662 1.706 -16.667 1.00 79.81 786 ALA A N 1
ATOM 6053 C CA . ALA A 1 786 ? -1.479 2.901 -16.496 1.00 79.81 786 ALA A CA 1
ATOM 6054 C C . ALA A 1 786 ? -0.689 4.170 -16.858 1.00 79.81 786 ALA A C 1
ATOM 6056 O O . ALA A 1 786 ? -1.107 4.929 -17.735 1.00 79.81 786 ALA A O 1
ATOM 6057 N N . LEU A 1 787 ? 0.507 4.353 -16.286 1.00 78.62 787 LEU A N 1
ATOM 6058 C CA . LEU A 1 787 ? 1.388 5.484 -16.602 1.00 78.62 787 LEU A CA 1
ATOM 6059 C C . LEU A 1 787 ? 1.817 5.515 -18.078 1.00 78.62 787 LEU A C 1
ATOM 6061 O O . LEU A 1 787 ? 1.903 6.595 -18.661 1.00 78.62 787 LEU A O 1
ATOM 6065 N N . SER A 1 788 ? 2.037 4.354 -18.702 1.00 84.75 788 SER A N 1
ATOM 6066 C CA . SER A 1 788 ? 2.353 4.265 -20.134 1.00 84.75 788 SER A CA 1
ATOM 6067 C C . SER A 1 788 ? 1.157 4.655 -21.007 1.00 84.75 788 SER A C 1
ATOM 6069 O O . SER A 1 788 ? 1.331 5.425 -21.950 1.00 84.75 788 SER A O 1
ATOM 6071 N N . SER A 1 789 ? -0.056 4.212 -20.656 1.00 85.25 789 SER A N 1
ATOM 6072 C CA . SER A 1 789 ? -1.290 4.570 -21.371 1.00 85.25 789 SER A CA 1
ATOM 6073 C C . SER A 1 789 ? -1.628 6.063 -21.285 1.00 85.25 789 SER A C 1
ATOM 6075 O O . SER A 1 789 ? -2.020 6.647 -22.287 1.00 85.25 789 SER A O 1
ATOM 6077 N N . ASN A 1 790 ? -1.377 6.706 -20.137 1.00 76.44 790 ASN A N 1
ATOM 6078 C CA . ASN A 1 790 ? -1.551 8.155 -19.970 1.00 76.44 790 ASN A CA 1
ATOM 6079 C C . ASN A 1 790 ? -0.505 8.973 -20.749 1.00 76.44 790 ASN A C 1
ATOM 6081 O O . ASN A 1 790 ? -0.733 10.134 -21.075 1.00 76.44 790 ASN A O 1
ATOM 6085 N N . LYS A 1 791 ? 0.680 8.400 -20.998 1.00 80.94 791 LYS A N 1
ATOM 6086 C CA . LYS A 1 791 ? 1.797 9.090 -21.660 1.00 80.94 791 LYS A CA 1
ATOM 6087 C C . LYS A 1 791 ? 1.775 8.946 -23.183 1.00 80.94 791 LYS A C 1
ATOM 6089 O O . LYS A 1 791 ? 2.303 9.815 -23.876 1.00 80.94 791 LYS A O 1
ATOM 6094 N N . TYR A 1 792 ? 1.210 7.853 -23.691 1.00 86.38 792 TYR A N 1
ATOM 6095 C CA . TYR A 1 792 ? 1.239 7.479 -25.103 1.00 86.38 792 TYR A CA 1
ATOM 6096 C C . TYR A 1 792 ? -0.150 6.968 -25.542 1.00 86.38 792 TYR A C 1
ATOM 6098 O O . TYR A 1 792 ? -0.470 5.811 -25.270 1.00 86.38 792 TYR A O 1
ATOM 6106 N N . PRO A 1 793 ? -0.974 7.770 -26.247 1.00 84.69 793 PRO A N 1
ATOM 6107 C CA . PRO A 1 793 ? -2.349 7.385 -26.601 1.00 84.69 793 PRO A CA 1
ATOM 6108 C C . PRO A 1 793 ? -2.461 6.054 -27.369 1.00 84.69 793 PRO A C 1
ATOM 6110 O O . PRO A 1 793 ? -3.314 5.217 -27.068 1.00 84.69 793 PRO A O 1
ATOM 6113 N N . GLU A 1 794 ? -1.538 5.792 -28.302 1.00 87.12 794 GLU A N 1
ATOM 6114 C CA . GLU A 1 794 ? -1.501 4.541 -29.078 1.00 87.12 794 GLU A CA 1
ATOM 6115 C C . GLU A 1 794 ? -1.153 3.293 -28.247 1.00 87.12 794 GLU A C 1
ATOM 6117 O O . GLU A 1 794 ? -1.382 2.159 -28.684 1.00 87.12 794 GLU A O 1
ATOM 6122 N N . TYR A 1 795 ? -0.676 3.460 -27.010 1.00 89.62 795 TYR A N 1
ATOM 6123 C CA . TYR A 1 795 ? -0.392 2.341 -26.111 1.00 89.62 795 TYR A CA 1
ATOM 6124 C C . TYR A 1 795 ? -1.655 1.525 -25.796 1.00 89.62 795 TYR A C 1
ATOM 6126 O O . TYR A 1 795 ? -1.579 0.306 -25.663 1.00 89.62 795 TYR A O 1
ATOM 6134 N N . VAL A 1 796 ? -2.842 2.142 -25.806 1.00 88.00 796 VAL A N 1
ATOM 6135 C CA . VAL A 1 796 ? -4.125 1.430 -25.649 1.00 88.00 796 VAL A CA 1
ATOM 6136 C C . VAL A 1 796 ? -4.396 0.473 -26.825 1.00 88.00 796 VAL A C 1
ATOM 6138 O O . VAL A 1 796 ? -4.951 -0.615 -26.647 1.00 88.00 796 VAL A O 1
ATOM 6141 N N . ASN A 1 797 ? -3.962 0.821 -28.040 1.00 89.25 797 ASN A N 1
ATOM 6142 C CA . ASN A 1 797 ? -4.074 -0.046 -29.220 1.00 89.25 797 ASN A CA 1
ATOM 6143 C C . ASN A 1 797 ? -3.015 -1.162 -29.233 1.00 89.25 797 ASN A C 1
ATOM 6145 O O . ASN A 1 797 ? -3.224 -2.222 -29.830 1.00 89.25 797 ASN A O 1
ATOM 6149 N N . TYR A 1 798 ? -1.893 -0.959 -28.547 1.00 90.44 798 TYR A N 1
ATOM 6150 C CA . TYR A 1 798 ? -0.894 -1.989 -28.263 1.00 90.44 798 TYR A CA 1
ATOM 6151 C C . TYR A 1 798 ? -1.368 -2.959 -27.163 1.00 90.44 798 TYR A C 1
ATOM 6153 O O . TYR A 1 798 ? -1.309 -4.175 -27.363 1.00 90.44 798 TYR A O 1
ATOM 6161 N N . GLN A 1 799 ? -1.975 -2.454 -26.081 1.00 91.62 799 GLN A N 1
ATOM 6162 C CA . GLN A 1 799 ? -2.587 -3.241 -24.997 1.00 91.62 799 GLN A CA 1
ATOM 6163 C C . GLN A 1 799 ? -3.653 -4.239 -25.477 1.00 91.62 799 GLN A C 1
ATOM 6165 O O . GLN A 1 799 ? -3.764 -5.340 -24.936 1.00 91.62 799 GLN A O 1
ATOM 6170 N N . LYS A 1 800 ? -4.431 -3.881 -26.505 1.00 90.06 800 LYS A N 1
ATOM 6171 C CA . LYS A 1 800 ? -5.451 -4.764 -27.103 1.00 90.06 800 LYS A CA 1
ATOM 6172 C C . LYS A 1 800 ? -4.858 -5.922 -27.920 1.00 90.06 800 LYS A C 1
ATOM 6174 O O . LYS A 1 800 ? -5.510 -6.957 -28.060 1.00 90.06 800 LYS A O 1
ATOM 6179 N N . ARG A 1 801 ? -3.652 -5.748 -28.478 1.00 91.38 801 ARG A N 1
ATOM 6180 C CA . ARG A 1 801 ? -3.022 -6.695 -29.419 1.00 91.38 801 ARG A CA 1
ATOM 6181 C C . ARG A 1 801 ? -1.997 -7.611 -28.762 1.00 91.38 801 ARG A C 1
ATOM 6183 O O . ARG A 1 801 ? -2.034 -8.816 -28.992 1.00 91.38 801 ARG A O 1
ATOM 6190 N N . VAL A 1 802 ? -1.074 -7.050 -27.987 1.00 93.75 802 VAL A N 1
ATOM 6191 C CA . VAL A 1 802 ? 0.078 -7.772 -27.424 1.00 93.75 802 VAL A CA 1
ATOM 6192 C C . VAL A 1 802 ? -0.243 -8.233 -26.005 1.00 93.75 802 VAL A C 1
ATOM 6194 O O . VAL A 1 802 ? -0.892 -7.513 -25.250 1.00 93.75 802 VAL A O 1
ATOM 6197 N N . SER A 1 803 ? 0.203 -9.429 -25.626 1.00 93.56 803 SER A N 1
ATOM 6198 C CA . SER A 1 803 ? -0.002 -9.983 -24.281 1.00 93.56 803 SER A CA 1
ATOM 6199 C C . SER A 1 803 ? 0.688 -9.156 -23.193 1.00 93.56 803 SER A C 1
ATOM 6201 O O . SER A 1 803 ? 1.835 -8.760 -23.365 1.00 93.56 803 SER A O 1
ATOM 6203 N N . LYS A 1 804 ? 0.032 -8.946 -22.043 1.00 90.44 804 LYS A N 1
ATOM 6204 C CA . LYS A 1 804 ? 0.592 -8.190 -20.905 1.00 90.44 804 LYS A CA 1
ATOM 6205 C C . LYS A 1 804 ? 1.911 -8.775 -20.384 1.00 90.44 804 LYS A C 1
ATOM 6207 O O . LYS A 1 804 ? 2.832 -8.023 -20.092 1.00 90.44 804 LYS A O 1
ATOM 6212 N N . TYR A 1 805 ? 1.971 -10.099 -20.231 1.00 91.25 805 TYR A N 1
ATOM 6213 C CA . TYR A 1 805 ? 3.012 -10.760 -19.435 1.00 91.25 805 TYR A CA 1
ATOM 6214 C C . TYR A 1 805 ? 3.535 -12.074 -20.039 1.00 91.25 805 TYR A C 1
ATOM 6216 O O . TYR A 1 805 ? 4.742 -12.262 -20.139 1.00 91.25 805 TYR A O 1
ATOM 6224 N N . PHE A 1 806 ? 2.666 -12.978 -20.497 1.00 93.12 806 PHE A N 1
ATOM 6225 C CA . PHE A 1 806 ? 3.122 -14.209 -21.156 1.00 93.12 806 PHE A CA 1
ATOM 6226 C C . PHE A 1 806 ? 3.470 -13.943 -22.628 1.00 93.12 806 PHE A C 1
ATOM 6228 O O . PHE A 1 806 ? 2.600 -13.424 -23.329 1.00 93.12 806 PHE A O 1
ATOM 6235 N N . PRO A 1 807 ? 4.666 -14.302 -23.134 1.00 92.81 807 PRO A N 1
ATOM 6236 C CA . PRO A 1 807 ? 5.003 -14.165 -24.551 1.00 92.81 807 PRO A CA 1
ATOM 6237 C C . PRO A 1 807 ? 4.032 -14.946 -25.443 1.00 92.81 807 PRO A C 1
ATOM 6239 O O . PRO A 1 807 ? 3.955 -16.170 -25.369 1.00 92.81 807 PRO A O 1
ATOM 6242 N N . MET A 1 808 ? 3.276 -14.237 -26.282 1.00 93.31 808 MET A N 1
ATOM 6243 C CA . MET A 1 808 ? 2.291 -14.813 -27.200 1.00 93.31 808 MET A CA 1
ATOM 6244 C C . MET A 1 808 ? 2.283 -14.045 -28.530 1.00 93.31 808 MET A C 1
ATOM 6246 O O . MET A 1 808 ? 2.537 -12.840 -28.533 1.00 93.31 808 MET A O 1
ATOM 6250 N N . PRO A 1 809 ? 1.954 -14.689 -29.665 1.00 90.25 809 PRO A N 1
ATOM 6251 C CA . PRO A 1 809 ? 1.747 -13.978 -30.922 1.00 90.25 809 PRO A CA 1
ATOM 6252 C C . PRO A 1 809 ? 0.694 -12.861 -30.769 1.00 90.25 809 PRO A C 1
ATOM 6254 O O . PRO A 1 809 ? -0.331 -13.081 -30.113 1.00 90.25 809 PRO A O 1
ATOM 6257 N N . PRO A 1 810 ? 0.912 -11.671 -31.356 1.00 85.94 810 PRO A N 1
ATOM 6258 C CA . PRO A 1 810 ? -0.022 -10.559 -31.234 1.00 85.94 810 PRO A CA 1
ATOM 6259 C C . PRO A 1 810 ? -1.369 -10.893 -31.882 1.00 85.94 810 PRO A C 1
ATOM 6261 O O . PRO A 1 810 ? -1.433 -11.443 -32.983 1.00 85.94 810 PRO A O 1
ATOM 6264 N N . ARG A 1 811 ? -2.463 -10.514 -31.215 1.00 84.94 811 ARG A N 1
ATOM 6265 C CA . ARG A 1 811 ? -3.824 -10.683 -31.734 1.00 84.94 811 ARG A CA 1
ATOM 6266 C C . ARG A 1 811 ? -4.002 -9.866 -33.010 1.00 84.94 811 ARG A C 1
ATOM 6268 O O . ARG A 1 811 ? -3.663 -8.680 -33.055 1.00 84.94 811 ARG A O 1
ATOM 6275 N N . THR A 1 812 ? -4.563 -10.504 -34.033 1.00 70.06 812 THR A N 1
ATOM 6276 C CA . THR A 1 812 ? -4.875 -9.876 -35.317 1.00 70.06 812 THR A CA 1
ATOM 6277 C C . THR A 1 812 ? -5.809 -8.687 -35.105 1.00 70.06 812 THR A C 1
ATOM 6279 O O . THR A 1 812 ? -6.752 -8.760 -34.317 1.00 70.06 812 THR A O 1
ATOM 6282 N N . LYS A 1 813 ? -5.551 -7.583 -35.812 1.00 51.72 813 LYS A N 1
ATOM 6283 C CA . LYS A 1 813 ? -6.425 -6.407 -35.811 1.00 51.72 813 LYS A CA 1
ATOM 6284 C C . LYS A 1 813 ? -7.793 -6.845 -36.359 1.00 51.72 813 LYS A C 1
ATOM 6286 O O . LYS A 1 813 ? -7.869 -7.226 -37.524 1.00 51.72 813 LYS A O 1
ATOM 6291 N N . GLN A 1 814 ? -8.848 -6.815 -35.541 1.00 44.97 814 GLN A N 1
ATOM 6292 C CA . GLN A 1 814 ? -10.199 -6.695 -36.093 1.00 44.97 814 GLN A CA 1
ATOM 6293 C C . GLN A 1 814 ? -10.260 -5.304 -36.731 1.00 44.97 814 GLN A C 1
ATOM 6295 O O . GLN A 1 814 ? -9.969 -4.313 -36.057 1.00 44.97 814 GLN A O 1
ATOM 6300 N N . ILE A 1 815 ? -10.471 -5.290 -38.048 1.00 37.81 815 ILE A N 1
ATOM 6301 C CA . ILE A 1 815 ? -10.537 -4.094 -38.897 1.00 37.81 815 ILE A CA 1
ATOM 6302 C C . ILE A 1 815 ? -11.939 -3.500 -38.784 1.00 37.81 815 ILE A C 1
ATOM 6304 O O . ILE A 1 815 ? -12.894 -4.305 -38.863 1.00 37.81 815 ILE A O 1
#

Sequence (815 aa):
KSSQLRHPGCVATEFAVSDDVVAVGAHAIKLCRCRVCRMGNQQSGTRSAKTHIALLGDSTIDNGRWVPRGEPSVFDQVQQLEPNVTLCARDGALIGAIREQLKQIPHDASHVVVSVGGNNATGASTTVLGGPVTDCEEALDRLHNFAAEFEAEFTAEMTHLKNCIGDKQLVVCSCYNPAFAAWNVVTVKQSVANMALSVLADAVLRVATRLKAPVIDLRRVMNKVEDFANPIEPSSLGGAKIAAEIVKVVRTHPFEKGTVVYPKEYPESELVELALPQNNVVSDSVATTAVRGCTANLYRDKLYSWLLTSNSCGEQGFIWPQKACRLRHVPVDYLDLLCFGTSFNCQSKAGLDGDSCTQDTGGSCYFFGCADWRNAECVEGSCVCRADQCSVNGQCLPHEWAQKPEKPTAQGFGRDHPVKGKGNFTALVLSGGGAKGAFELGVLEGICKNNSLNHLRNWSMIVGTSFGAMNAGALAQFPPGSTELLKVPDAVPLPLALTGAVVQLSTLHYVWSFTSANECLQQPLTCALRPWEFDAWGRTVILVDALALTTWLYSLRGIPSSGTSDPSIVDRLWSIMPWVYTWHWFISSLSSGLNSRLLIMTLLATIWGLRLTYNFYIKGGFSGGEDYRWAVIRIWYPGWRWELFNLVFICCFQQCAVMAFTVPAVAAMQSDAPLSALDRVATALFLLLVLGEAVADAQMFAFQSEKYRRKAAKEDMGEYADGFIQTGLWGLCRHPNYFCEVTMWWVFYLFSITPTGSYFNWTIWGVIFLTGLFLLPGASLDITEALSSNKYPEYVNYQKRVSKYFPMPPRTKQI

Organism: NCBI:txid2562237

Radius of gyration: 39.13 Å; chains: 1; bounding box: 115×92×93 Å

Secondary structure (DSSP, 8-state):
------------------------------------------------PPP-EEEEESTTT-GGGTSPTTSPPHHHHHHHHSS-EEE---TT--GGGHHHHGGG--TT--EEEEE--HHHHHHHHHHHSSS--SSHHHHHHHHHHHHHHHHHHHHHHHHHHHHHSTTSEEEEEPPPPP--S-TT---HHHHHHHHHHHHHHHHHHHHHHHTT--EE-HHHHS-SGGGEEETTEE-HHHHHHHHHHHHHHHHH--GGG---EESPP--GGGTTTTS------------------S---S----------------------------S-PPP----------S-----------TT----EEEEE-SSSPPPGGG--EEETTEEE--TTEEEETTEEEEGGGTT-PPPP---SS---S---------EEEE-TTTHHHHHHTTHHHHHHH-GGGGGG---SEEEESSHHHHHHHHHTTSPTTS-----PPP---HHHHHHHHHHHHHHHHHHHHTSTTHHHHH-HHHHHH-GGGS-HHHHHHHHHHHHHHHHHHHHGGG--TT----TTHHHHHHTTHHHHHHHHHHHHHTTT---HHHHHHHHHHHHHHHHHHHHHHHTTTTSS---HHHHHHHHHS-THHHHHHIIIIIIIIHHHHHHHHHTHHHHHHT------HHHHHHHHHHHHHHHHHHHHHHHHHHHHHHHHHHHHHT---GGGTTSS--SGGGGTBSSHHHHHHHHHHHHHHHTTHHHHT-SS-TTHHHHHHHHHHHHSTTSHHHHHHHHHHHH-TTHHHHHTTSBSSS--PPPP---

pLDDT: mean 71.4, std 26.35, range [19.59, 98.5]

Foldseek 3Di:
DDDDDDDDDDDDDDDDDDDDDDDDDDDDDDDDDDDDDDDDDDDDDDDPQQAAEEEAEELQQVVVVLEPPPFDGLQRLLCVVGVHYHYLYYHLDALVCVVVSLVRDDPSHQAYEYEYHLNVLVVCCCVLVVDDDPDDVRNVVSLVVSLVVLLVSNLVSVVVSLVSNPNHAYEYEAAAQFPPDAPPDDDPSSVVRVVSSVSNSVSSLVSQQVSLHEYEYLNVLCPHNQQASHRRHGYSSSSNSSSVFVVCCSVPPPSVNGYDYPDDDDDPVVPPVSPDDDDDDDDDDDDDDDDDDDDDDDDDDDDDDDDDDDDDDDDDDDDDDDDDDDDDFDDDDDDDDDDDDDDDDDDDPPDDDPDDAFFFLVDFCQPHADDVQQVFHHDPRGTGEDPQWHHDNSHTDGPVVVPDDDDDDDDDDDDDDDDDDPDRAAEAEAEDDCLLVCLVVCVLVCCVPDPVNVVVVRHPYYHYPDPSSVVSSVVSVDPPDLPPPQPQDPQDPLVNLLCVLVVLVVLLVVLCCPDQLVVCVVPVVCCVVPVVVGALVVNVVSVLVVQLVVLLVVQCVCQDVLGGGALLVLVLCLLPVLLVSLVSLQVSLPVVHHLPLSVLLSVLSVLSSVLVNVLCVVVCSPVDDGDVVLVVSCVSQDDVRRSVCSSRPRRNRSSSLSVLLSCLSVLSSQFPQDDDPLSVVLSVLSVVLSVQLSVVSVQFVVLQVVQVVCVVVVHDCVVCPLVGDCDDQCVQEVCSNLLSVLVNSVSSNSSSCRSVVHPDDSSVSSSVVVCCQQDPVSHDLNSVLSNSCVVGVCSVVVPQFHHHHDGHHTHDDPD

InterPro domains:
  IPR002641 Patatin-like phospholipase domain [PF01734] (428-481)
  IPR010721 Probable O-methyltransferase UstE-like [PF06966] (564-802)
  IPR010721 Probable O-methyltransferase UstE-like [PTHR32251] (556-809)
  IPR016035 Acyl transferase/acyl hydrolase/lysophospholipase [SSF52151] (423-485)
  IPR036514 SGNH hydrolase superfamily [G3DSA:3.40.50.1110] (37-250)